Protein 6IE0 (pdb70)

Sequence (1388 aa):
SMKAARWHNQKDIRIEHIEEPKTEPGKVKIKVKWCGICGSDLHEYLGGPIFIPVDKPHPLTNETAPVTMGHEFSGEVVEVGEGVENYKVGDRVVVEPIFATHGHQGAYNLDEQMGFLGLAGGGGGFSEYVSVDEELLFKLPDELSYEQGALVEPSAVALYAVRSSKLKAGDKAAVFGCGPIGLLVIEALKAAGATDIYAVELSPERQQKAEELGAIIVDPSKTDDVVAEIAERTGGGVDVAFEVTGVPVVLRQAIQSTTIAGETVIVSIWEKGAEIHPNDIVIKERTVKGIIGYRDIFPAVLSLMKEGYFSADKLVTKKIVLDDLIEEGFGALIKEKSQVKILVRPNSMKAARWHNQKDIRIEHIEEPKTEPGKVKIKVKWCGICGSDLHEYLGGPIFIPVDKPHPLTNETAPVTMGHEFSGEVVEVGEGVENYKVGDRVVVEPIFATHGHQGAYNLDEQMGFLGLAGGGGGFSEYVSVDEELLFKLPDELSYEQGALVEPSAVALYAVRSSKLKAGDKAAVFGCGPIGLLVIEALKAAGATDIYAVELSPERQQKAEELGAIIVDPSKTDDVVAEIAERTGGGVDVAFEVTGVPVVLRQAIQSTTIAGETVIVSIWEKGAEIHPNDIVIKERTVKGIIGYRDIFPAVLSLMKEGYFSADKLVTKKIVLDDLIEEGFGALIKEKSQVKILVRPNSMKAARWHNQKDIRIEHIEEPKTEPGKVKIKVKWCGICGSDLHEYLGGPIFIPVDKPHPLTNETAPVTMGHEFSGEVVEVGEGVENYKVGDRVVVEPIFATHGHQGAYNLDEQMGFLGLAGGGGGFSEYVSVDEELLFKLPDELSYEQGALVEPSAVALYAVRSSKLKAGDKAAVFGCGPIGLLVIEALKAAGATDIYAVELSPERQQKAEELGAIIVDPSKTDDVVAEIAERTGGGVDVAFEVTGVPVVLRQAIQSTTIAGETVIVSIWEKGAEIHPNDIVIKERTVKGIIGYRDIFPAVLSLMKEGYFSADKLVTKKIVLDDLIEEGFGALIKEKSQVKILVRPNSMKAARWHNQKDIRIEHIEEPKTEPGKVKIKVKWCGICGSDLHEYLGGPIFIPVDKPHPLTNETAPVTMGHEFSGEVVEVGEGVENYKVGDRVVVEPIFATHGHQGAYNLDEQMGFLGLAGGGGGFSEYVSVDEELLFKLPDELSYEQGALVEPSAVALYAVRSSKLKAGDKAAVFGCGPIGLLVIEALKAAGATDIYAVELSPERQQKAEELGAIIVDPSKTDDVVAEIAERTGGGVDVAFEVTGVPVVLRQAIQSTTIAGETVIVSIWEKGAEIHPNDIVIKERTVKGIIGYRDIFPAVLSLMKEGYFSADKLVTKKIVLDDLIEEGFGALIKEKSQVKILVRPN

Structure (mmCIF, N/CA/C/O backbone):
data_6IE0
#
_entry.id   6IE0
#
_cell.length_a   200.839
_cell.length_b   200.839
_cell.length_c   83.266
_cell.angle_alpha   90.00
_cell.angle_beta   90.00
_cell.angle_gamma   90.00
#
_symmetry.space_group_name_H-M   'P 41 21 2'
#
loop_
_entity.id
_entity.type
_entity.pdbx_description
1 polymer '(R,R)-butanediol dehydrogenase'
2 non-polymer 'ZINC ION'
#
loop_
_atom_site.group_PDB
_atom_site.id
_atom_site.type_symbol
_atom_site.label_atom_id
_atom_site.label_alt_id
_atom_site.label_comp_id
_atom_site.label_asym_id
_atom_site.label_entity_id
_atom_site.label_seq_id
_atom_site.pdbx_PDB_ins_code
_atom_site.Cartn_x
_atom_site.Cartn_y
_atom_site.Cartn_z
_atom_site.occupancy
_atom_site.B_iso_or_equiv
_atom_site.auth_seq_id
_atom_site.auth_comp_id
_atom_site.auth_asym_id
_atom_site.auth_atom_id
_atom_site.pdbx_PDB_model_num
ATOM 1 N N . SER A 1 1 ? -12.391 9.619 -22.349 1.00 62.75 0 SER A N 1
ATOM 2 C CA . SER A 1 1 ? -12.946 10.964 -22.441 1.00 56.97 0 SER A CA 1
ATOM 3 C C . SER A 1 1 ? -13.676 11.269 -21.141 1.00 50.71 0 SER A C 1
ATOM 4 O O . SER A 1 1 ? -14.239 12.350 -20.956 1.00 38.38 0 SER A O 1
ATOM 7 N N . MET A 1 2 ? -13.686 10.270 -20.262 1.00 46.49 1 MET A N 1
ATOM 8 C CA . MET A 1 2 ? -14.202 10.356 -18.902 1.00 39.87 1 MET A CA 1
ATOM 9 C C . MET A 1 2 ? -13.469 9.274 -18.124 1.00 31.97 1 MET A C 1
ATOM 10 O O . MET A 1 2 ? -13.446 8.119 -18.561 1.00 29.74 1 MET A O 1
ATOM 15 N N . LYS A 1 3 ? -12.864 9.633 -16.993 1.00 36.24 2 LYS A N 1
ATOM 16 C CA . LYS A 1 3 ? -12.131 8.645 -16.213 1.00 23.64 2 LYS A CA 1
ATOM 17 C C . LYS A 1 3 ? -13.087 7.907 -15.291 1.00 34.43 2 LYS A C 1
ATOM 18 O O . LYS A 1 3 ? -13.917 8.530 -14.622 1.00 39.46 2 LYS A O 1
ATOM 24 N N . ALA A 1 4 ? -12.972 6.583 -15.251 1.00 26.08 3 ALA A N 1
ATOM 25 C CA . ALA A 1 4 ? -13.902 5.784 -14.470 1.00 30.28 3 ALA A CA 1
ATOM 26 C C . ALA A 1 4 ? -13.176 4.578 -13.903 1.00 37.95 3 ALA A C 1
ATOM 27 O O . ALA A 1 4 ? -12.127 4.163 -14.402 1.00 44.29 3 ALA A O 1
ATOM 29 N N . ALA A 1 5 ? -13.769 4.008 -12.860 1.00 32.10 4 ALA A N 1
ATOM 30 C CA . ALA A 1 5 ? -13.280 2.786 -12.237 1.00 37.92 4 ALA A CA 1
ATOM 31 C C . ALA A 1 5 ? -14.262 1.686 -12.606 1.00 37.55 4 ALA A C 1
ATOM 32 O O . ALA A 1 5 ? -15.424 1.718 -12.186 1.00 34.98 4 ALA A O 1
ATOM 34 N N . ARG A 1 6 ? -13.802 0.722 -13.393 1.00 22.44 5 ARG A N 1
ATOM 35 C CA . ARG A 1 6 ? -14.660 -0.341 -13.889 1.00 28.94 5 ARG A CA 1
ATOM 36 C C . ARG A 1 6 ? -14.227 -1.685 -13.321 1.00 37.58 5 ARG A C 1
ATOM 37 O O . ARG A 1 6 ? -13.032 -1.947 -13.150 1.00 30.91 5 ARG A O 1
ATOM 45 N N . TRP A 1 7 ? -15.212 -2.538 -13.060 1.00 43.57 6 TRP A N 1
ATOM 46 C CA . TRP A 1 7 ? -14.996 -3.881 -12.545 1.00 39.46 6 TRP A CA 1
ATOM 47 C C . TRP A 1 7 ? -15.016 -4.838 -13.727 1.00 33.26 6 TRP A C 1
ATOM 48 O O . TRP A 1 7 ? -16.029 -4.944 -14.426 1.00 34.88 6 TRP A O 1
ATOM 59 N N . HIS A 1 8 ? -13.901 -5.533 -13.946 1.00 30.34 7 HIS A N 1
ATOM 60 C CA . HIS A 1 8 ? -13.749 -6.457 -15.063 1.00 35.52 7 HIS A CA 1
ATOM 61 C C . HIS A 1 8 ? -13.809 -7.912 -14.620 1.00 36.33 7 HIS A C 1
ATOM 62 O O . HIS A 1 8 ? -14.561 -8.704 -15.199 1.00 38.43 7 HIS A O 1
ATOM 69 N N . ASN A 1 9 ? -13.038 -8.272 -13.594 1.00 39.81 8 ASN A N 1
ATOM 70 C CA . ASN A 1 9 ? -13.113 -9.580 -12.961 1.00 34.11 8 ASN A CA 1
ATOM 71 C C . ASN A 1 9 ? -12.809 -9.403 -11.480 1.00 32.80 8 ASN A C 1
ATOM 72 O O . ASN A 1 9 ? -12.617 -8.285 -10.994 1.00 35.19 8 ASN A O 1
ATOM 77 N N . GLN A 1 10 ? -12.799 -10.518 -10.756 1.00 38.15 9 GLN A N 1
ATOM 78 C CA . GLN A 1 10 ? -12.523 -10.474 -9.327 1.00 34.85 9 GLN A CA 1
ATOM 79 C C . GLN A 1 10 ? -11.084 -10.026 -9.092 1.00 38.62 9 GLN A C 1
ATOM 80 O O . GLN A 1 10 ? -10.161 -10.463 -9.788 1.00 39.53 9 GLN A O 1
ATOM 86 N N . LYS A 1 11 ? -10.904 -9.129 -8.119 1.00 36.01 10 LYS A N 1
ATOM 87 C CA . LYS A 1 11 ? -9.617 -8.501 -7.807 1.00 38.99 10 LYS A CA 1
ATOM 88 C C . LYS A 1 11 ? -9.053 -7.727 -8.991 1.00 42.28 10 LYS A C 1
ATOM 89 O O . LYS A 1 11 ? -7.850 -7.455 -9.041 1.00 45.88 10 LYS A O 1
ATOM 95 N N . ASP A 1 12 ? -9.908 -7.349 -9.943 1.00 44.97 11 ASP A N 1
ATOM 96 C CA . ASP A 1 12 ? -9.493 -6.654 -11.163 1.00 38.93 11 ASP A CA 1
ATOM 97 C C . ASP A 1 12 ? -10.429 -5.469 -11.383 1.00 40.32 11 ASP A C 1
ATOM 98 O O . ASP A 1 12 ? -11.378 -5.544 -12.165 1.00 43.63 11 ASP A O 1
ATOM 103 N N . ILE A 1 13 ? -10.158 -4.372 -10.685 1.00 32.36 12 ILE A N 1
ATOM 104 C CA . ILE A 1 13 ? -10.852 -3.109 -10.897 1.00 22.97 12 ILE A CA 1
ATOM 105 C C . ILE A 1 13 ? -9.847 -2.138 -11.500 1.00 33.53 12 ILE A C 1
ATOM 106 O O . ILE A 1 13 ? -8.793 -1.874 -10.908 1.00 38.08 12 ILE A O 1
ATOM 111 N N . ARG A 1 14 ? -10.168 -1.617 -12.679 1.00 23.45 13 ARG A N 1
ATOM 112 C CA . ARG A 1 14 ? -9.241 -0.827 -13.475 1.00 29.77 13 ARG A CA 1
ATOM 113 C C . ARG A 1 14 ? -9.675 0.630 -13.503 1.00 27.52 13 ARG A C 1
ATOM 114 O O . ARG A 1 14 ? -10.870 0.936 -13.566 1.00 31.32 13 ARG A O 1
ATOM 122 N N . ILE A 1 15 ? -8.699 1.527 -13.466 1.00 31.49 14 ILE A N 1
ATOM 123 C CA . ILE A 1 15 ? -8.945 2.954 -13.611 1.00 30.73 14 ILE A CA 1
ATOM 124 C C . ILE A 1 15 ? -8.641 3.286 -15.067 1.00 35.27 14 ILE A C 1
ATOM 125 O O . ILE A 1 15 ? -7.478 3.425 -15.463 1.00 33.18 14 ILE A O 1
ATOM 130 N N . GLU A 1 16 ? -9.694 3.390 -15.872 1.00 36.38 15 GLU A N 1
ATOM 131 C CA . GLU A 1 16 ? -9.569 3.532 -17.312 1.00 31.86 15 GLU A CA 1
ATOM 132 C C . GLU A 1 16 ? -10.382 4.740 -17.751 1.00 38.47 15 GLU A C 1
ATOM 133 O O . GLU A 1 16 ? -11.174 5.295 -16.985 1.00 51.04 15 GLU A O 1
ATOM 139 N N . HIS A 1 17 ? -10.173 5.154 -18.993 1.00 36.51 16 HIS A N 1
ATOM 140 C CA . HIS A 1 17 ? -10.972 6.204 -19.607 1.00 36.27 16 HIS A CA 1
ATOM 141 C C . HIS A 1 17 ? -11.952 5.612 -20.612 1.00 37.06 16 HIS A C 1
ATOM 142 O O . HIS A 1 17 ? -11.558 4.845 -21.497 1.00 47.17 16 HIS A O 1
ATOM 149 N N . ILE A 1 18 ? -13.228 5.964 -20.465 1.00 31.61 17 ILE A N 1
ATOM 150 C CA . ILE A 1 18 ? -14.284 5.526 -21.366 1.00 30.54 17 ILE A CA 1
ATOM 151 C C . ILE A 1 18 ? -14.993 6.771 -21.888 1.00 39.27 17 ILE A C 1
ATOM 152 O O . ILE A 1 18 ? -14.797 7.881 -21.387 1.00 38.91 17 ILE A O 1
ATOM 157 N N . GLU A 1 19 ? -15.833 6.577 -22.903 1.00 35.86 18 GLU A N 1
ATOM 158 C CA . GLU A 1 19 ? -16.490 7.713 -23.538 1.00 48.95 18 GLU A CA 1
ATOM 159 C C . GLU A 1 19 ? -17.547 8.317 -22.619 1.00 56.52 18 GLU A C 1
ATOM 160 O O . GLU A 1 19 ? -18.253 7.604 -21.900 1.00 48.27 18 GLU A O 1
ATOM 166 N N . GLU A 1 20 ? -17.638 9.645 -22.645 1.00 63.34 19 GLU A N 1
ATOM 167 C CA . GLU A 1 20 ? -18.691 10.355 -21.931 1.00 50.09 19 GLU A CA 1
ATOM 168 C C . GLU A 1 20 ? -20.060 9.869 -22.396 1.00 63.09 19 GLU A C 1
ATOM 169 O O . GLU A 1 20 ? -20.308 9.799 -23.608 1.00 60.70 19 GLU A O 1
ATOM 175 N N . PRO A 1 21 ? -20.967 9.526 -21.483 1.00 72.32 20 PRO A N 1
ATOM 176 C CA . PRO A 1 21 ? -22.290 9.061 -21.914 1.00 62.97 20 PRO A CA 1
ATOM 177 C C . PRO A 1 21 ? -23.136 10.225 -22.401 1.00 56.98 20 PRO A C 1
ATOM 178 O O . PRO A 1 21 ? -23.085 11.329 -21.850 1.00 62.62 20 PRO A O 1
ATOM 182 N N . LYS A 1 22 ? -23.924 9.967 -23.440 1.00 52.22 21 LYS A N 1
ATOM 183 C CA . LYS A 1 22 ? -24.841 10.975 -23.943 1.00 50.49 21 LYS A CA 1
ATOM 184 C C . LYS A 1 22 ? -26.016 11.133 -22.988 1.00 52.02 21 LYS A C 1
ATOM 185 O O . LYS A 1 22 ? -26.464 10.174 -22.353 1.00 41.75 21 LYS A O 1
ATOM 191 N N . THR A 1 23 ? -26.512 12.362 -22.886 1.00 56.58 22 THR A N 1
ATOM 192 C CA . THR A 1 23 ? -27.662 12.662 -22.037 1.00 53.54 22 THR A CA 1
ATOM 193 C C . THR A 1 23 ? -28.917 12.389 -22.853 1.00 51.64 22 THR A C 1
ATOM 194 O O . THR A 1 23 ? -29.297 13.178 -23.721 1.00 45.81 22 THR A O 1
ATOM 198 N N . GLU A 1 24 ? -29.563 11.268 -22.560 1.00 52.96 23 GLU A N 1
ATOM 199 C CA . GLU A 1 24 ? -30.756 10.848 -23.269 1.00 48.07 23 GLU A CA 1
ATOM 200 C C . GLU A 1 24 ? -31.969 11.598 -22.726 1.00 54.67 23 GLU A C 1
ATOM 201 O O . GLU A 1 24 ? -31.888 12.260 -21.690 1.00 57.22 23 GLU A O 1
ATOM 207 N N . PRO A 1 25 ? -33.110 11.534 -23.428 1.00 49.70 24 PRO A N 1
ATOM 208 C CA . PRO A 1 25 ? -34.251 12.396 -23.067 1.00 60.22 24 PRO A CA 1
ATOM 209 C C . PRO A 1 25 ? -34.688 12.344 -21.610 1.00 59.51 24 PRO A C 1
ATOM 210 O O . PRO A 1 25 ? -35.024 13.391 -21.042 1.00 73.07 24 PRO A O 1
ATOM 214 N N . GLY A 1 26 ? -34.707 11.173 -20.990 1.00 36.85 25 GLY A N 1
ATOM 215 C CA . GLY A 1 26 ? -35.192 11.124 -19.627 1.00 44.79 25 GLY A CA 1
ATOM 216 C C . GLY A 1 26 ? -34.177 11.449 -18.558 1.00 52.68 25 GLY A C 1
ATOM 217 O O . GLY A 1 26 ? -34.532 11.511 -17.378 1.00 42.66 25 GLY A O 1
ATOM 218 N N . LYS A 1 27 ? -32.925 11.683 -18.938 1.00 54.86 26 LYS A N 1
ATOM 219 C CA . LYS A 1 27 ? -31.800 11.622 -18.019 1.00 39.94 26 LYS A CA 1
ATOM 220 C C . LYS A 1 27 ? -31.247 13.007 -17.704 1.00 41.94 26 LYS A C 1
ATOM 221 O O . LYS A 1 27 ? -31.656 14.024 -18.271 1.00 38.08 26 LYS A O 1
ATOM 227 N N . VAL A 1 28 ? -30.293 13.019 -16.775 1.00 42.67 27 VAL A N 1
ATOM 228 C CA . VAL A 1 28 ? -29.594 14.222 -16.335 1.00 35.07 27 VAL A CA 1
ATOM 229 C C . VAL A 1 28 ? -28.135 13.852 -16.099 1.00 37.61 27 VAL A C 1
ATOM 230 O O . VAL A 1 28 ? -27.845 12.857 -15.427 1.00 38.57 27 VAL A O 1
ATOM 234 N N . LYS A 1 29 ? -27.217 14.648 -16.643 1.00 26.95 28 LYS A N 1
ATOM 235 C CA . LYS A 1 29 ? -25.790 14.371 -16.530 1.00 31.41 28 LYS A CA 1
ATOM 236 C C . LYS A 1 29 ? -25.231 15.047 -15.283 1.00 40.30 28 LYS A C 1
ATOM 237 O O . LYS A 1 29 ? -25.312 16.273 -15.143 1.00 47.51 28 LYS A O 1
ATOM 243 N N . ILE A 1 30 ? -24.654 14.250 -14.389 1.00 40.30 29 ILE A N 1
ATOM 244 C CA . ILE A 1 30 ? -24.097 14.729 -13.129 1.00 37.72 29 ILE A CA 1
ATOM 245 C C . ILE A 1 30 ? -22.581 14.641 -13.212 1.00 29.97 29 ILE A C 1
ATOM 246 O O . ILE A 1 30 ? -22.037 13.587 -13.561 1.00 39.21 29 ILE A O 1
ATOM 251 N N . LYS A 1 31 ? -21.901 15.738 -12.889 1.00 21.68 30 LYS A N 1
ATOM 252 C CA . LYS A 1 31 ? -20.460 15.707 -12.658 1.00 35.43 30 LYS A CA 1
ATOM 253 C C . LYS A 1 31 ? -20.254 15.372 -11.181 1.00 37.75 30 LYS A C 1
ATOM 254 O O . LYS A 1 31 ? -20.680 16.119 -10.293 1.00 39.15 30 LYS A O 1
ATOM 260 N N . VAL A 1 32 ? -19.700 14.188 -10.921 1.00 35.26 31 VAL A N 1
ATOM 261 C CA . VAL A 1 32 ? -19.573 13.697 -9.556 1.00 29.37 31 VAL A CA 1
ATOM 262 C C . VAL A 1 32 ? -18.570 14.544 -8.786 1.00 29.24 31 VAL A C 1
ATOM 263 O O . VAL A 1 32 ? -17.503 14.906 -9.301 1.00 40.52 31 VAL A O 1
ATOM 267 N N . LYS A 1 33 ? -18.914 14.867 -7.543 1.00 22.95 32 LYS A N 1
ATOM 268 C CA . LYS A 1 33 ? -18.010 15.565 -6.641 1.00 32.78 32 LYS A CA 1
ATOM 269 C C . LYS A 1 33 ? -17.394 14.636 -5.607 1.00 35.54 32 LYS A C 1
ATOM 270 O O . LYS A 1 33 ? -16.186 14.705 -5.360 1.00 40.18 32 LYS A O 1
ATOM 276 N N . TRP A 1 34 ? -18.196 13.754 -5.015 1.00 33.80 33 TRP A N 1
ATOM 277 C CA . TRP A 1 34 ? -17.697 12.786 -4.053 1.00 29.63 33 TRP A CA 1
ATOM 278 C C . TRP A 1 34 ? -18.509 11.508 -4.169 1.00 25.69 33 TRP A C 1
ATOM 279 O O . TRP A 1 34 ? -19.712 11.538 -4.443 1.00 25.26 33 TRP A O 1
ATOM 290 N N . CYS A 1 35 ? -17.834 10.386 -3.947 1.00 26.96 34 CYS A N 1
ATOM 291 C CA . CYS A 1 35 ? -18.466 9.079 -3.938 1.00 19.29 34 CYS A CA 1
ATOM 292 C C . CYS A 1 35 ? -17.782 8.224 -2.885 1.00 31.65 34 CYS A C 1
ATOM 293 O O . CYS A 1 35 ? -16.552 8.216 -2.786 1.00 39.26 34 CYS A O 1
ATOM 296 N N . GLY A 1 36 ? -18.579 7.503 -2.105 1.00 26.17 35 GLY A N 1
ATOM 297 C CA . GLY A 1 36 ? -18.060 6.672 -1.045 1.00 33.04 35 GLY A CA 1
ATOM 298 C C . GLY A 1 36 ? -17.899 5.223 -1.479 1.00 34.10 35 GLY A C 1
ATOM 299 O O . GLY A 1 36 ? -18.349 4.807 -2.544 1.00 32.20 35 GLY A O 1
ATOM 300 N N . ILE A 1 37 ? -17.254 4.451 -0.609 1.00 18.87 36 ILE A N 1
ATOM 301 C CA . ILE A 1 37 ? -17.006 3.033 -0.834 1.00 19.00 36 ILE A CA 1
ATOM 302 C C . ILE A 1 37 ? -17.910 2.259 0.112 1.00 18.72 36 ILE A C 1
ATOM 303 O O . ILE A 1 37 ? -17.850 2.442 1.333 1.00 53.91 36 ILE A O 1
ATOM 308 N N . CYS A 1 38 ? -18.754 1.400 -0.459 1.00 18.70 37 CYS A N 1
ATOM 309 C CA . CYS A 1 38 ? -19.867 0.817 0.280 1.00 35.95 37 CYS A CA 1
ATOM 310 C C . CYS A 1 38 ? -19.454 -0.313 1.209 1.00 52.61 37 CYS A C 1
ATOM 311 O O . CYS A 1 38 ? -20.141 -0.566 2.205 1.00 78.46 37 CYS A O 1
ATOM 314 N N . GLY A 1 39 ? -18.361 -1.006 0.908 1.00 25.67 38 GLY A N 1
ATOM 315 C CA . GLY A 1 39 ? -18.112 -2.304 1.478 1.00 18.91 38 GLY A CA 1
ATOM 316 C C . GLY A 1 39 ? -18.738 -3.423 0.674 1.00 37.08 38 GLY A C 1
ATOM 317 O O . GLY A 1 39 ? -18.192 -4.529 0.625 1.00 35.33 38 GLY A O 1
ATOM 318 N N . SER A 1 40 ? -19.883 -3.157 0.043 1.00 41.65 39 SER A N 1
ATOM 319 C CA . SER A 1 40 ? -20.322 -4.000 -1.061 1.00 27.82 39 SER A CA 1
ATOM 320 C C . SER A 1 40 ? -19.357 -3.881 -2.231 1.00 35.21 39 SER A C 1
ATOM 321 O O . SER A 1 40 ? -19.039 -4.880 -2.885 1.00 42.39 39 SER A O 1
ATOM 324 N N . ASP A 1 41 ? -18.873 -2.663 -2.501 1.00 38.73 40 ASP A N 1
ATOM 325 C CA . ASP A 1 41 ? -17.809 -2.492 -3.483 1.00 29.71 40 ASP A CA 1
ATOM 326 C C . ASP A 1 41 ? -16.577 -3.283 -3.075 1.00 29.29 40 ASP A C 1
ATOM 327 O O . ASP A 1 41 ? -15.943 -3.939 -3.910 1.00 27.71 40 ASP A O 1
ATOM 332 N N . LEU A 1 42 ? -16.233 -3.240 -1.786 1.00 30.36 41 LEU A N 1
ATOM 333 C CA . LEU A 1 42 ? -15.125 -4.041 -1.282 1.00 26.28 41 LEU A CA 1
ATOM 334 C C . LEU A 1 42 ? -15.404 -5.530 -1.431 1.00 33.00 41 LEU A C 1
ATOM 335 O O . LEU A 1 42 ? -14.480 -6.314 -1.679 1.00 30.18 41 LEU A O 1
ATOM 340 N N . HIS A 1 43 ? -16.671 -5.934 -1.316 1.00 28.01 42 HIS A N 1
ATOM 341 C CA . HIS A 1 43 ? -17.008 -7.348 -1.401 1.00 21.53 42 HIS A CA 1
ATOM 342 C C . HIS A 1 43 ? -16.961 -7.867 -2.833 1.00 23.65 42 HIS A C 1
ATOM 343 O O . HIS A 1 43 ? -16.640 -9.040 -3.051 1.00 44.86 42 HIS A O 1
ATOM 350 N N . GLU A 1 44 ? -17.240 -7.013 -3.820 1.00 28.85 43 GLU A N 1
ATOM 351 C CA . GLU A 1 44 ? -17.090 -7.416 -5.216 1.00 35.25 43 GLU A CA 1
ATOM 352 C C . GLU A 1 44 ? -15.644 -7.319 -5.677 1.00 41.88 43 GLU A C 1
ATOM 353 O O . GLU A 1 44 ? -15.260 -8.007 -6.632 1.00 42.09 43 GLU A O 1
ATOM 359 N N . TYR A 1 45 ? -14.840 -6.477 -5.020 1.00 41.93 44 TYR A N 1
ATOM 360 C CA . TYR A 1 45 ? -13.420 -6.423 -5.343 1.00 40.05 44 TYR A CA 1
ATOM 361 C C . TYR A 1 45 ? -12.718 -7.715 -4.939 1.00 49.45 44 TYR A C 1
ATOM 362 O O . TYR A 1 45 ? -11.992 -8.318 -5.739 1.00 48.64 44 TYR A O 1
ATOM 371 N N . LEU A 1 46 ? -12.933 -8.165 -3.701 1.00 46.87 45 LEU A N 1
ATOM 372 C CA . LEU A 1 46 ? -12.219 -9.332 -3.196 1.00 40.44 45 LEU A CA 1
ATOM 373 C C . LEU A 1 46 ? -12.867 -10.645 -3.619 1.00 43.24 45 LEU A C 1
ATOM 374 O O . LEU A 1 46 ? -12.158 -11.635 -3.834 1.00 48.16 45 LEU A O 1
ATOM 379 N N . GLY A 1 47 ? -14.193 -10.681 -3.752 1.00 32.14 46 GLY A N 1
ATOM 380 C CA . GLY A 1 47 ? -14.862 -11.945 -3.991 1.00 31.08 46 GLY A CA 1
ATOM 381 C C . GLY A 1 47 ? -16.083 -11.901 -4.887 1.00 42.34 46 GLY A C 1
ATOM 382 O O . GLY A 1 47 ? -17.014 -12.693 -4.706 1.00 40.65 46 GLY A O 1
ATOM 383 N N . GLY A 1 48 ? -16.096 -10.990 -5.861 1.00 51.11 47 GLY A N 1
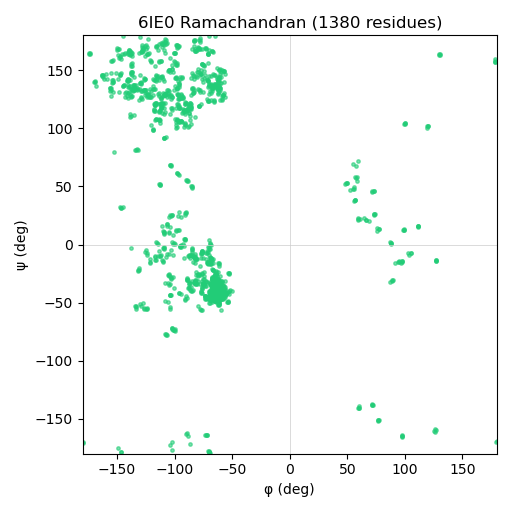ATOM 384 C CA . GLY A 1 48 ? -17.193 -10.911 -6.796 1.00 50.62 47 GLY A CA 1
ATOM 385 C C . GLY A 1 48 ? -17.100 -11.974 -7.868 1.00 45.32 47 GLY A C 1
ATOM 386 O O . GLY A 1 48 ? -16.135 -12.746 -7.951 1.00 44.51 47 GLY A O 1
ATOM 387 N N . PRO A 1 49 ? -18.128 -12.023 -8.732 1.00 42.23 48 PRO A N 1
ATOM 388 C CA . PRO A 1 49 ? -19.321 -11.168 -8.734 1.00 41.06 48 PRO A CA 1
ATOM 389 C C . PRO A 1 49 ? -20.420 -11.629 -7.779 1.00 39.94 48 PRO A C 1
ATOM 390 O O . PRO A 1 49 ? -20.605 -12.831 -7.585 1.00 42.60 48 PRO A O 1
ATOM 394 N N . ILE A 1 50 ? -21.136 -10.670 -7.189 1.00 30.84 49 ILE A N 1
ATOM 395 C CA . ILE A 1 50 ? -22.270 -10.964 -6.318 1.00 30.98 49 ILE A CA 1
ATOM 396 C C . ILE A 1 50 ? -23.503 -10.236 -6.837 1.00 38.95 49 ILE A C 1
ATOM 397 O O . ILE A 1 50 ? -24.544 -10.852 -7.091 1.00 54.47 49 ILE A O 1
ATOM 402 N N . PHE A 1 51 ? -23.394 -8.915 -6.986 1.00 30.84 50 PHE A N 1
ATOM 403 C CA . PHE A 1 51 ? -24.445 -8.098 -7.573 1.00 31.23 50 PHE A CA 1
ATOM 404 C C . PHE A 1 51 ? -24.131 -7.643 -8.992 1.00 34.57 50 PHE A C 1
ATOM 405 O O . PHE A 1 51 ? -25.003 -7.062 -9.648 1.00 37.69 50 PHE A O 1
ATOM 413 N N . ILE A 1 52 ? -22.918 -7.883 -9.477 1.00 27.71 51 ILE A N 1
ATOM 414 C CA . ILE A 1 52 ? -22.491 -7.435 -10.798 1.00 29.97 51 ILE A CA 1
ATOM 415 C C . ILE A 1 52 ? -22.893 -8.496 -11.823 1.00 32.59 51 ILE A C 1
ATOM 416 O O . ILE A 1 52 ? -22.479 -9.659 -11.680 1.00 35.61 51 ILE A O 1
ATOM 421 N N . PRO A 1 53 ? -23.695 -8.156 -12.829 1.00 26.95 52 PRO A N 1
ATOM 422 C CA . PRO A 1 53 ? -24.033 -9.137 -13.873 1.00 32.63 52 PRO A CA 1
ATOM 423 C C . PRO A 1 53 ? -22.816 -9.478 -14.724 1.00 40.98 52 PRO A C 1
ATOM 424 O O . PRO A 1 53 ? -22.115 -8.589 -15.212 1.00 46.81 52 PRO A O 1
ATOM 428 N N . VAL A 1 54 ? -22.568 -10.779 -14.898 1.00 45.00 53 VAL A N 1
ATOM 429 C CA . VAL A 1 54 ? -21.435 -11.234 -15.701 1.00 45.32 53 VAL A CA 1
ATOM 430 C C . VAL A 1 54 ? -21.872 -12.262 -16.739 1.00 52.78 53 VAL A C 1
ATOM 431 O O . VAL A 1 54 ? -21.578 -12.118 -17.932 1.00 68.76 53 VAL A O 1
ATOM 435 N N . ASP A 1 55 ? -22.564 -13.313 -16.296 1.00 53.94 54 ASP A N 1
ATOM 436 C CA . ASP A 1 55 ? -22.929 -14.389 -17.213 1.00 61.87 54 ASP A CA 1
ATOM 437 C C . ASP A 1 55 ? -24.123 -14.002 -18.081 1.00 60.05 54 ASP A C 1
ATOM 438 O O . ASP A 1 55 ? -24.043 -14.057 -19.315 1.00 56.43 54 ASP A O 1
ATOM 443 N N . LYS A 1 56 ? -25.235 -13.614 -17.458 1.00 61.28 55 LYS A N 1
ATOM 444 C CA . LYS A 1 56 ? -26.406 -13.138 -18.174 1.00 48.57 55 LYS A CA 1
ATOM 445 C C . LYS A 1 56 ? -26.603 -11.650 -17.903 1.00 48.72 55 LYS A C 1
ATOM 446 O O . LYS A 1 56 ? -26.326 -11.179 -16.795 1.00 52.92 55 LYS A O 1
ATOM 452 N N . PRO A 1 57 ? -27.057 -10.875 -18.890 1.00 55.28 56 PRO A N 1
ATOM 453 C CA . PRO A 1 57 ? -27.306 -9.452 -18.639 1.00 52.48 56 PRO A CA 1
ATOM 454 C C . PRO A 1 57 ? -28.350 -9.248 -17.553 1.00 56.16 56 PRO A C 1
ATOM 455 O O . PRO A 1 57 ? -29.247 -10.071 -17.354 1.00 54.62 56 PRO A O 1
ATOM 459 N N . HIS A 1 58 ? -28.219 -8.132 -16.847 1.00 54.71 57 HIS A N 1
ATOM 460 C CA . HIS A 1 58 ? -29.191 -7.793 -15.823 1.00 50.59 57 HIS A CA 1
ATOM 461 C C . HIS A 1 58 ? -30.504 -7.386 -16.489 1.00 53.57 57 HIS A C 1
ATOM 462 O O . HIS A 1 58 ? -30.490 -6.728 -17.533 1.00 48.50 57 HIS A O 1
ATOM 469 N N . PRO A 1 59 ? -31.649 -7.783 -15.927 1.00 47.55 58 PRO A N 1
ATOM 470 C CA . PRO A 1 59 ? -32.927 -7.543 -16.623 1.00 38.58 58 PRO A CA 1
ATOM 471 C C . PRO A 1 59 ? -33.202 -6.085 -16.969 1.00 49.07 58 PRO A C 1
ATOM 472 O O . PRO A 1 59 ? -33.671 -5.802 -18.078 1.00 51.71 58 PRO A O 1
ATOM 476 N N . LEU A 1 60 ? -32.949 -5.151 -16.050 1.00 45.91 59 LEU A N 1
ATOM 477 C CA . LEU A 1 60 ? -33.323 -3.759 -16.287 1.00 45.72 59 LEU A CA 1
ATOM 478 C C . LEU A 1 60 ? -32.218 -2.932 -16.945 1.00 49.13 59 LEU A C 1
ATOM 479 O O . LEU A 1 60 ? -32.481 -2.200 -17.904 1.00 51.00 59 LEU A O 1
ATOM 484 N N . THR A 1 61 ? -30.986 -3.016 -16.438 1.00 54.42 60 THR A N 1
ATOM 485 C CA . THR A 1 61 ? -29.868 -2.339 -17.093 1.00 50.66 60 THR A CA 1
ATOM 486 C C . THR A 1 61 ? -29.622 -2.903 -18.489 1.00 46.90 60 THR A C 1
ATOM 487 O O . THR A 1 61 ? -29.289 -2.155 -19.418 1.00 51.28 60 THR A O 1
ATOM 491 N N . ASN A 1 62 ? -29.736 -4.224 -18.638 1.00 45.33 61 ASN A N 1
ATOM 492 C CA . ASN A 1 62 ? -29.395 -4.946 -19.867 1.00 43.95 61 ASN A CA 1
ATOM 493 C C . ASN A 1 62 ? -27.939 -4.720 -20.265 1.00 48.19 61 ASN A C 1
ATOM 494 O O . ASN A 1 62 ? -27.629 -4.296 -21.380 1.00 59.59 61 ASN A O 1
ATOM 499 N N . GLU A 1 63 ? -27.037 -5.003 -19.331 1.00 47.93 62 GLU A N 1
ATOM 500 C CA . GLU A 1 63 ? -25.616 -4.808 -19.569 1.00 45.53 62 GLU A CA 1
ATOM 501 C C . GLU A 1 63 ? -24.851 -5.744 -18.646 1.00 40.06 62 GLU A C 1
ATOM 502 O O . GLU A 1 63 ? -25.306 -6.056 -17.543 1.00 43.89 62 GLU A O 1
ATOM 508 N N . THR A 1 64 ? -23.704 -6.212 -19.124 1.00 49.12 63 THR A N 1
ATOM 509 C CA . THR A 1 64 ? -22.832 -7.106 -18.378 1.00 41.07 63 THR A CA 1
ATOM 510 C C . THR A 1 64 ? -21.524 -6.404 -18.043 1.00 35.35 63 THR A C 1
ATOM 511 O O . THR A 1 64 ? -21.260 -5.280 -18.478 1.00 40.60 63 THR A O 1
ATOM 515 N N . ALA A 1 65 ? -20.735 -7.085 -17.227 1.00 44.82 64 ALA A N 1
ATOM 516 C CA . ALA A 1 65 ? -19.400 -6.590 -16.854 1.00 40.78 64 ALA A CA 1
ATOM 517 C C . ALA A 1 65 ? -18.607 -6.359 -18.137 1.00 34.89 64 ALA A C 1
ATOM 518 O O . ALA A 1 65 ? -18.820 -7.101 -19.063 1.00 44.46 64 ALA A O 1
ATOM 520 N N . PRO A 1 66 ? -17.703 -5.372 -18.243 1.00 32.69 65 PRO A N 1
ATOM 521 C CA . PRO A 1 66 ? -17.375 -4.469 -17.157 1.00 43.12 65 PRO A CA 1
ATOM 522 C C . PRO A 1 66 ? -18.414 -3.373 -16.921 1.00 44.82 65 PRO A C 1
ATOM 523 O O . PRO A 1 66 ? -19.082 -2.998 -17.819 1.00 50.52 65 PRO A O 1
ATOM 527 N N . VAL A 1 67 ? -18.567 -3.003 -15.663 1.00 27.30 66 VAL A N 1
ATOM 528 C CA . VAL A 1 67 ? -19.527 -1.959 -15.266 1.00 23.17 66 VAL A CA 1
ATOM 529 C C . VAL A 1 67 ? -18.781 -0.974 -14.386 1.00 27.99 66 VAL A C 1
ATOM 530 O O . VAL A 1 67 ? -17.897 -1.381 -13.699 1.00 28.12 66 VAL A O 1
ATOM 534 N N . THR A 1 68 ? -19.131 0.293 -14.477 1.00 27.64 67 THR A N 1
ATOM 535 C CA . THR A 1 68 ? -18.574 1.281 -13.571 1.00 37.28 67 THR A CA 1
ATOM 536 C C . THR A 1 68 ? -19.213 1.128 -12.198 1.00 36.16 67 THR A C 1
ATOM 537 O O . THR A 1 68 ? -20.370 0.716 -12.068 1.00 38.81 67 THR A O 1
ATOM 541 N N . MET A 1 69 ? -18.442 1.449 -11.170 1.00 34.18 68 MET A N 1
ATOM 542 C CA . MET A 1 69 ? -18.840 1.182 -9.801 1.00 35.69 68 MET A CA 1
ATOM 543 C C . MET A 1 69 ? -19.099 2.489 -9.076 1.00 43.99 68 MET A C 1
ATOM 544 O O . MET A 1 69 ? -18.624 3.560 -9.466 1.00 42.39 68 MET A O 1
ATOM 549 N N . GLY A 1 70 ? -19.885 2.387 -8.021 1.00 42.53 69 GLY A N 1
ATOM 550 C CA . GLY A 1 70 ? -20.077 3.538 -7.184 1.00 28.72 69 GLY A CA 1
ATOM 551 C C . GLY A 1 70 ? -21.491 4.030 -7.077 1.00 30.09 69 GLY A C 1
ATOM 552 O O . GLY A 1 70 ? -22.001 4.720 -7.961 1.00 36.17 69 GLY A O 1
ATOM 553 N N . HIS A 1 71 ? -22.125 3.662 -5.986 1.00 41.24 70 HIS A N 1
ATOM 554 C CA . HIS A 1 71 ? -23.319 4.329 -5.515 1.00 22.97 70 HIS A CA 1
ATOM 555 C C . HIS A 1 71 ? -22.810 5.205 -4.372 1.00 41.80 70 HIS A C 1
ATOM 556 O O . HIS A 1 71 ? -21.603 5.352 -4.184 1.00 77.13 70 HIS A O 1
ATOM 563 N N . GLU A 1 72 ? -23.705 5.800 -3.599 1.00 20.94 71 GLU A N 1
ATOM 564 C CA . GLU A 1 72 ? -23.336 6.752 -2.547 1.00 33.32 71 GLU A CA 1
ATOM 565 C C . GLU A 1 72 ? -22.542 7.925 -3.125 1.00 26.78 71 GLU A C 1
ATOM 566 O O . GLU A 1 72 ? -21.351 8.084 -2.855 1.00 19.90 71 GLU A O 1
ATOM 572 N N . PHE A 1 73 ? -23.207 8.740 -3.939 1.00 29.58 72 PHE A N 1
ATOM 573 C CA . PHE A 1 73 ? -22.482 9.864 -4.515 1.00 26.06 72 PHE A CA 1
ATOM 574 C C . PHE A 1 73 ? -23.414 11.064 -4.652 1.00 27.34 72 PHE A C 1
ATOM 575 O O . PHE A 1 73 ? -24.643 10.947 -4.591 1.00 41.63 72 PHE A O 1
ATOM 583 N N . SER A 1 74 ? -22.796 12.225 -4.844 1.00 19.14 73 SER A N 1
ATOM 584 C CA . SER A 1 74 ? -23.474 13.488 -5.093 1.00 27.83 73 SER A CA 1
ATOM 585 C C . SER A 1 74 ? -22.688 14.237 -6.158 1.00 28.83 73 SER A C 1
ATOM 586 O O . SER A 1 74 ? -21.550 13.880 -6.479 1.00 26.80 73 SER A O 1
ATOM 589 N N . GLY A 1 75 ? -23.292 15.284 -6.709 1.00 26.44 74 GLY A N 1
ATOM 590 C CA . GLY A 1 75 ? -22.598 16.053 -7.721 1.00 36.45 74 GLY A CA 1
ATOM 591 C C . GLY A 1 75 ? -23.443 17.195 -8.240 1.00 33.41 74 GLY A C 1
ATOM 592 O O . GLY A 1 75 ? -24.510 17.508 -7.705 1.00 25.01 74 GLY A O 1
ATOM 593 N N . GLU A 1 76 ? -22.945 17.803 -9.314 1.00 27.62 75 GLU A N 1
ATOM 594 C CA . GLU A 1 76 ? -23.515 19.007 -9.898 1.00 28.06 75 GLU A CA 1
ATOM 595 C C . GLU A 1 76 ? -24.082 18.692 -11.275 1.00 37.11 75 GLU A C 1
ATOM 596 O O . GLU A 1 76 ? -23.385 18.122 -12.122 1.00 31.35 75 GLU A O 1
ATOM 602 N N . VAL A 1 77 ? -25.341 19.068 -11.493 1.00 32.47 76 VAL A N 1
ATOM 603 C CA . VAL A 1 77 ? -25.981 18.880 -12.791 1.00 32.81 76 VAL A CA 1
ATOM 604 C C . VAL A 1 77 ? -25.272 19.760 -13.814 1.00 38.55 76 VAL A C 1
ATOM 605 O O . VAL A 1 77 ? -25.162 20.978 -13.634 1.00 45.90 76 VAL A O 1
ATOM 609 N N . VAL A 1 78 ? -24.793 19.150 -14.896 1.00 35.24 77 VAL A N 1
ATOM 610 C CA . VAL A 1 78 ? -24.097 19.892 -15.942 1.00 42.53 77 VAL A CA 1
ATOM 611 C C . VAL A 1 78 ? -24.822 19.874 -17.279 1.00 45.76 77 VAL A C 1
ATOM 612 O O . VAL A 1 78 ? -24.479 20.680 -18.156 1.00 50.80 77 VAL A O 1
ATOM 616 N N . GLU A 1 79 ? -25.818 19.012 -17.469 1.00 36.38 78 GLU A N 1
ATOM 617 C CA . GLU A 1 79 ? -26.602 19.029 -18.696 1.00 39.96 78 GLU A CA 1
ATOM 618 C C . GLU A 1 79 ? -27.898 18.270 -18.453 1.00 36.27 78 GLU A C 1
ATOM 619 O O . GLU A 1 79 ? -27.910 17.282 -17.716 1.00 38.26 78 GLU A O 1
ATOM 625 N N . VAL A 1 80 ? -28.978 18.724 -19.085 1.00 42.51 79 VAL A N 1
ATOM 626 C CA . VAL A 1 80 ? -30.330 18.287 -18.758 1.00 35.12 79 VAL A CA 1
ATOM 627 C C . VAL A 1 80 ? -30.980 17.679 -19.998 1.00 37.57 79 VAL A C 1
ATOM 628 O O . VAL A 1 80 ? -30.901 18.247 -21.094 1.00 38.95 79 VAL A O 1
ATOM 632 N N . GLY A 1 81 ? -31.614 16.522 -19.821 1.00 45.70 80 GLY A N 1
ATOM 633 C CA . GLY A 1 81 ? -32.196 15.780 -20.922 1.00 29.00 80 GLY A CA 1
ATOM 634 C C . GLY A 1 81 ? -33.424 16.450 -21.523 1.00 27.76 80 GLY A C 1
ATOM 635 O O . GLY A 1 81 ? -33.868 17.522 -21.111 1.00 45.59 80 GLY A O 1
ATOM 636 N N . GLU A 1 82 ? -33.995 15.769 -22.523 1.00 24.94 81 GLU A N 1
ATOM 637 C CA . GLU A 1 82 ? -35.026 16.383 -23.358 1.00 39.75 81 GLU A CA 1
ATOM 638 C C . GLU A 1 82 ? -36.289 16.696 -22.566 1.00 45.78 81 GLU A C 1
ATOM 639 O O . GLU A 1 82 ? -36.862 17.782 -22.706 1.00 72.16 81 GLU A O 1
ATOM 645 N N . GLY A 1 83 ? -36.740 15.769 -21.731 1.00 28.63 82 GLY A N 1
ATOM 646 C CA . GLY A 1 83 ? -38.004 15.923 -21.042 1.00 43.44 82 GLY A CA 1
ATOM 647 C C . GLY A 1 83 ? -37.928 16.426 -19.616 1.00 53.81 82 GLY A C 1
ATOM 648 O O . GLY A 1 83 ? -38.940 16.374 -18.907 1.00 61.48 82 GLY A O 1
ATOM 649 N N . VAL A 1 84 ? -36.777 16.916 -19.171 1.00 53.82 83 VAL A N 1
ATOM 650 C CA . VAL A 1 84 ? -36.562 17.227 -17.762 1.00 52.46 83 VAL A CA 1
ATOM 651 C C . VAL A 1 84 ? -36.868 18.696 -17.512 1.00 56.31 83 VAL A C 1
ATOM 652 O O . VAL A 1 84 ? -36.302 19.581 -18.168 1.00 45.31 83 VAL A O 1
ATOM 656 N N . GLU A 1 85 ? -37.750 18.958 -16.544 1.00 63.29 84 GLU A N 1
ATOM 657 C CA . GLU A 1 85 ? -38.094 20.314 -16.147 1.00 61.64 84 GLU A CA 1
ATOM 658 C C . GLU A 1 85 ? -37.829 20.608 -14.679 1.00 58.12 84 GLU A C 1
ATOM 659 O O . GLU A 1 85 ? -37.849 21.781 -14.291 1.00 55.23 84 GLU A O 1
ATOM 665 N N . ASN A 1 86 ? -37.572 19.594 -13.858 1.00 54.96 85 ASN A N 1
ATOM 666 C CA . ASN A 1 86 ? -37.386 19.784 -12.427 1.00 45.50 85 ASN A CA 1
ATOM 667 C C . ASN A 1 86 ? -35.933 20.010 -12.042 1.00 39.32 85 ASN A C 1
ATOM 668 O O . ASN A 1 86 ? -35.648 20.196 -10.855 1.00 46.01 85 ASN A O 1
ATOM 673 N N . TYR A 1 87 ? -35.016 19.992 -13.007 1.00 34.50 86 TYR A N 1
ATOM 674 C CA . TYR A 1 87 ? -33.593 20.159 -12.739 1.00 28.85 86 TYR A CA 1
ATOM 675 C C . TYR A 1 87 ? -32.963 20.972 -13.857 1.00 22.95 86 TYR A C 1
ATOM 676 O O . TYR A 1 87 ? -33.119 20.637 -15.035 1.00 35.15 86 TYR A O 1
ATOM 685 N N . LYS A 1 88 ? -32.269 22.043 -13.498 1.00 26.05 87 LYS A N 1
ATOM 686 C CA . LYS A 1 88 ? -31.503 22.810 -14.465 1.00 44.87 87 LYS A CA 1
ATOM 687 C C . LYS A 1 88 ? -30.010 22.628 -14.184 1.00 44.77 87 LYS A C 1
ATOM 688 O O . LYS A 1 88 ? -29.602 22.062 -13.161 1.00 45.68 87 LYS A O 1
ATOM 694 N N . VAL A 1 89 ? -29.195 23.104 -15.128 1.00 41.91 88 VAL A N 1
ATOM 695 C CA . VAL A 1 89 ? -27.747 23.096 -14.955 1.00 38.32 88 VAL A CA 1
ATOM 696 C C . VAL A 1 89 ? -27.378 23.862 -13.688 1.00 41.46 88 VAL A C 1
ATOM 697 O O . VAL A 1 89 ? -27.975 24.897 -13.364 1.00 49.28 88 VAL A O 1
ATOM 701 N N . GLY A 1 90 ? -26.403 23.340 -12.943 1.00 42.18 89 GLY A N 1
ATOM 702 C CA . GLY A 1 90 ? -25.968 23.944 -11.699 1.00 41.29 89 GLY A CA 1
ATOM 703 C C . GLY A 1 90 ? -26.619 23.381 -10.449 1.00 37.20 89 GLY A C 1
ATOM 704 O O . GLY A 1 90 ? -26.115 23.624 -9.347 1.00 36.86 89 GLY A O 1
ATOM 705 N N . ASP A 1 91 ? -27.715 22.637 -10.586 1.00 38.58 90 ASP A N 1
ATOM 706 C CA . ASP A 1 91 ? -28.376 22.070 -9.418 1.00 37.79 90 ASP A CA 1
ATOM 707 C C . ASP A 1 91 ? -27.474 21.056 -8.721 1.00 35.47 90 ASP A C 1
ATOM 708 O O . ASP A 1 91 ? -26.813 20.235 -9.364 1.00 29.83 90 ASP A O 1
ATOM 713 N N . ARG A 1 92 ? -27.447 21.123 -7.392 1.00 31.25 91 ARG A N 1
ATOM 714 C CA . ARG A 1 92 ? -26.701 20.172 -6.580 1.00 30.95 91 ARG A CA 1
ATOM 715 C C . ARG A 1 92 ? -27.634 19.041 -6.165 1.00 36.15 91 ARG A C 1
ATOM 716 O O . ARG A 1 92 ? -28.717 19.291 -5.625 1.00 32.55 91 ARG A O 1
ATOM 724 N N . VAL A 1 93 ? -27.228 17.799 -6.442 1.00 38.95 92 VAL A N 1
ATOM 725 C CA . VAL A 1 93 ? -28.110 16.648 -6.291 1.00 31.78 92 VAL A CA 1
ATOM 726 C C . VAL A 1 93 ? -27.370 15.461 -5.684 1.00 28.46 92 VAL A C 1
ATOM 727 O O . VAL A 1 93 ? -26.138 15.404 -5.656 1.00 19.50 92 VAL A O 1
ATOM 731 N N . VAL A 1 94 ? -28.160 14.502 -5.195 1.00 19.21 93 VAL A N 1
ATOM 732 C CA . VAL A 1 94 ? -27.697 13.173 -4.816 1.00 28.33 93 VAL A CA 1
ATOM 733 C C . VAL A 1 94 ? -28.596 12.164 -5.522 1.00 35.56 93 VAL A C 1
ATOM 734 O O . VAL A 1 94 ? -29.650 12.510 -6.057 1.00 39.86 93 VAL A O 1
ATOM 738 N N . VAL A 1 95 ? -28.168 10.904 -5.523 1.00 23.72 94 VAL A N 1
ATOM 739 C CA . VAL A 1 95 ? -28.813 9.855 -6.304 1.00 24.50 94 VAL A CA 1
ATOM 740 C C . VAL A 1 95 ? -29.233 8.723 -5.377 1.00 26.31 94 VAL A C 1
ATOM 741 O O . VAL A 1 95 ? -28.423 8.232 -4.582 1.00 31.63 94 VAL A O 1
ATOM 745 N N . GLU A 1 96 ? -30.500 8.311 -5.482 1.00 29.28 95 GLU A N 1
ATOM 746 C CA . GLU A 1 96 ? -30.962 7.074 -4.866 1.00 18.49 95 GLU A CA 1
ATOM 747 C C . GLU A 1 96 ? -30.797 5.961 -5.892 1.00 20.44 95 GLU A C 1
ATOM 748 O O . GLU A 1 96 ? -31.593 5.854 -6.832 1.00 34.53 95 GLU A O 1
ATOM 754 N N . PRO A 1 97 ? -29.787 5.117 -5.744 1.00 24.68 96 PRO A N 1
ATOM 755 C CA . PRO A 1 97 ? -29.312 4.268 -6.844 1.00 27.95 96 PRO A CA 1
ATOM 756 C C . PRO A 1 97 ? -30.019 2.917 -6.947 1.00 30.31 96 PRO A C 1
ATOM 757 O O . PRO A 1 97 ? -29.377 1.862 -6.975 1.00 40.98 96 PRO A O 1
ATOM 761 N N . ILE A 1 98 ? -31.346 2.935 -7.024 1.00 23.56 97 ILE A N 1
ATOM 762 C CA . ILE A 1 98 ? -32.136 1.709 -7.080 1.00 19.01 97 ILE A CA 1
ATOM 763 C C . ILE A 1 98 ? -32.870 1.646 -8.414 1.00 27.41 97 ILE A C 1
ATOM 764 O O . ILE A 1 98 ? -33.646 2.550 -8.751 1.00 30.84 97 ILE A O 1
ATOM 769 N N . PHE A 1 99 ? -32.615 0.583 -9.171 1.00 26.27 98 PHE A N 1
ATOM 770 C CA . PHE A 1 99 ? -33.379 0.258 -10.368 1.00 36.78 98 PHE A CA 1
ATOM 771 C C . PHE A 1 99 ? -34.444 -0.768 -10.005 1.00 37.47 98 PHE A C 1
ATOM 772 O O . PHE A 1 99 ? -34.126 -1.826 -9.454 1.00 42.39 98 PHE A O 1
ATOM 780 N N . ALA A 1 100 ? -35.701 -0.456 -10.307 1.00 39.82 99 ALA A N 1
ATOM 781 C CA . ALA A 1 100 ? -36.792 -1.375 -10.025 1.00 45.07 99 ALA A CA 1
ATOM 782 C C . ALA A 1 100 ? -37.759 -1.397 -11.199 1.00 46.30 99 ALA A C 1
ATOM 783 O O . ALA A 1 100 ? -37.867 -0.428 -11.955 1.00 46.60 99 ALA A O 1
ATOM 785 N N . THR A 1 101 ? -38.463 -2.524 -11.334 1.00 41.57 100 THR A N 1
ATOM 786 C CA . THR A 1 101 ? -39.355 -2.738 -12.471 1.00 45.56 100 THR A CA 1
ATOM 787 C C . THR A 1 101 ? -40.362 -1.604 -12.624 1.00 35.66 100 THR A C 1
ATOM 788 O O . THR A 1 101 ? -40.544 -1.063 -13.720 1.00 22.58 100 THR A O 1
ATOM 792 N N . HIS A 1 102 ? -41.039 -1.242 -11.534 1.00 43.51 101 HIS A N 1
ATOM 793 C CA . HIS A 1 102 ? -42.088 -0.231 -11.559 1.00 46.52 101 HIS A CA 1
ATOM 794 C C . HIS A 1 102 ? -41.626 1.101 -10.978 1.00 49.05 101 HIS A C 1
ATOM 795 O O . HIS A 1 102 ? -42.448 1.889 -10.495 1.00 36.17 101 HIS A O 1
ATOM 802 N N . GLY A 1 103 ? -40.321 1.365 -11.016 1.00 51.54 102 GLY A N 1
ATOM 803 C CA . GLY A 1 103 ? -39.793 2.591 -10.452 1.00 45.42 102 GLY A CA 1
ATOM 804 C C . GLY A 1 103 ? -39.715 2.538 -8.935 1.00 42.92 102 GLY A C 1
ATOM 805 O O . GLY A 1 103 ? -39.582 1.475 -8.327 1.00 45.22 102 GLY A O 1
ATOM 806 N N . HIS A 1 104 ? -39.819 3.709 -8.320 1.00 37.57 103 HIS A N 1
ATOM 807 C CA . HIS A 1 104 ? -39.747 3.820 -6.866 1.00 36.07 103 HIS A CA 1
ATOM 808 C C . HIS A 1 104 ? -41.153 3.855 -6.272 1.00 38.68 103 HIS A C 1
ATOM 809 O O . HIS A 1 104 ? -41.567 4.804 -5.605 1.00 37.11 103 HIS A O 1
ATOM 816 N N . GLN A 1 105 ? -41.886 2.774 -6.531 1.00 41.12 104 GLN A N 1
ATOM 817 C CA . GLN A 1 105 ? -43.264 2.627 -6.088 1.00 49.19 104 GLN A CA 1
ATOM 818 C C . GLN A 1 105 ? -43.430 1.286 -5.390 1.00 55.70 104 GLN A C 1
ATOM 819 O O . GLN A 1 105 ? -42.907 0.266 -5.849 1.00 60.06 104 GLN A O 1
ATOM 825 N N . GLY A 1 106 ? -44.173 1.293 -4.287 1.00 41.87 105 GLY A N 1
ATOM 826 C CA . GLY A 1 106 ? -44.351 0.070 -3.525 1.00 45.65 105 GLY A CA 1
ATOM 827 C C . GLY A 1 106 ? -43.079 -0.315 -2.793 1.00 48.03 105 GLY A C 1
ATOM 828 O O . GLY A 1 106 ? -42.378 0.528 -2.222 1.00 56.72 105 GLY A O 1
ATOM 829 N N . ALA A 1 107 ? -42.767 -1.608 -2.819 1.00 35.24 106 ALA A N 1
ATOM 830 C CA . ALA A 1 107 ? -41.589 -2.131 -2.131 1.00 31.31 106 ALA A CA 1
ATOM 831 C C . ALA A 1 107 ? -40.484 -2.402 -3.149 1.00 42.67 106 ALA A C 1
ATOM 832 O O . ALA A 1 107 ? -40.094 -3.542 -3.411 1.00 46.37 106 ALA A O 1
ATOM 834 N N . TYR A 1 108 ? -39.973 -1.308 -3.724 1.00 38.20 107 TYR A N 1
ATOM 835 C CA . TYR A 1 108 ? -39.028 -1.432 -4.827 1.00 46.24 107 TYR A CA 1
ATOM 836 C C . TYR A 1 108 ? -37.701 -2.044 -4.398 1.00 51.05 107 TYR A C 1
ATOM 837 O O . TYR A 1 108 ? -36.989 -2.597 -5.244 1.00 54.70 107 TYR A O 1
ATOM 846 N N . ASN A 1 109 ? -37.354 -1.976 -3.111 1.00 48.10 108 ASN A N 1
ATOM 847 C CA . ASN A 1 109 ? -36.139 -2.640 -2.657 1.00 50.03 108 ASN A CA 1
ATOM 848 C C . ASN A 1 109 ? -36.284 -4.154 -2.665 1.00 48.97 108 ASN A C 1
ATOM 849 O O . ASN A 1 109 ? -35.275 -4.862 -2.599 1.00 53.77 108 ASN A O 1
ATOM 854 N N . LEU A 1 110 ? -37.514 -4.661 -2.753 1.00 43.52 109 LEU A N 1
ATOM 855 C CA . LEU A 1 110 ? -37.780 -6.092 -2.809 1.00 43.31 109 LEU A CA 1
ATOM 856 C C . LEU A 1 110 ? -38.268 -6.538 -4.181 1.00 46.42 109 LEU A C 1
ATOM 857 O O . LEU A 1 110 ? -38.711 -7.683 -4.328 1.00 51.87 109 LEU A O 1
ATOM 862 N N . ASP A 1 111 ? -38.200 -5.665 -5.185 1.00 43.89 110 ASP A N 1
ATOM 863 C CA . ASP A 1 111 ? -38.609 -6.036 -6.533 1.00 39.68 110 ASP A CA 1
ATOM 864 C C . ASP A 1 111 ? -37.751 -7.182 -7.056 1.00 42.18 110 ASP A C 1
ATOM 865 O O . ASP A 1 111 ? -36.552 -7.264 -6.771 1.00 46.35 110 ASP A O 1
ATOM 870 N N . GLU A 1 112 ? -38.382 -8.077 -7.824 1.00 50.56 111 GLU A N 1
ATOM 871 C CA . GLU A 1 112 ? -37.683 -9.259 -8.321 1.00 51.54 111 GLU A CA 1
ATOM 872 C C . GLU A 1 112 ? -36.516 -8.891 -9.235 1.00 40.56 111 GLU A C 1
ATOM 873 O O . GLU A 1 112 ? -35.463 -9.536 -9.196 1.00 39.42 111 GLU A O 1
ATOM 879 N N . GLN A 1 113 ? -36.684 -7.869 -10.076 1.00 40.22 112 GLN A N 1
ATOM 880 C CA . GLN A 1 113 ? -35.650 -7.440 -11.014 1.00 46.01 112 GLN A CA 1
ATOM 881 C C . GLN A 1 113 ? -34.827 -6.269 -10.476 1.00 51.51 112 GLN A C 1
ATOM 882 O O . GLN A 1 113 ? -34.243 -5.511 -11.259 1.00 46.06 112 GLN A O 1
ATOM 888 N N . MET A 1 114 ? -34.765 -6.111 -9.155 1.00 47.68 113 MET A N 1
ATOM 889 C CA . MET A 1 114 ? -34.092 -4.966 -8.556 1.00 43.06 113 MET A CA 1
ATOM 890 C C . MET A 1 114 ? -32.591 -4.982 -8.844 1.00 42.75 113 MET A C 1
ATOM 891 O O . MET A 1 114 ? -31.957 -6.039 -8.926 1.00 51.11 113 MET A O 1
ATOM 896 N N . GLY A 1 115 ? -32.029 -3.785 -8.998 1.00 41.11 114 GLY A N 1
ATOM 897 C CA . GLY A 1 115 ? -30.604 -3.629 -9.223 1.00 40.69 114 GLY A CA 1
ATOM 898 C C . GLY A 1 115 ? -30.129 -2.274 -8.742 1.00 38.02 114 GLY A C 1
ATOM 899 O O . GLY A 1 115 ? -30.914 -1.330 -8.596 1.00 53.60 114 GLY A O 1
ATOM 900 N N . PHE A 1 116 ? -28.824 -2.189 -8.489 1.00 35.14 115 PHE A N 1
ATOM 901 C CA . PHE A 1 116 ? -28.187 -0.982 -7.972 1.00 33.34 115 PHE A CA 1
ATOM 902 C C . PHE A 1 116 ? -27.395 -0.278 -9.066 1.00 41.39 115 PHE A C 1
ATOM 903 O O . PHE A 1 116 ? -26.633 -0.921 -9.797 1.00 41.08 115 PHE A O 1
ATOM 911 N N . LEU A 1 117 ? -27.573 1.038 -9.173 1.00 40.81 116 LEU A N 1
ATOM 912 C CA . LEU A 1 117 ? -26.672 1.835 -9.994 1.00 37.20 116 LEU A CA 1
ATOM 913 C C . LEU A 1 117 ? -25.261 1.744 -9.426 1.00 44.34 116 LEU A C 1
ATOM 914 O O . LEU A 1 117 ? -25.054 1.888 -8.217 1.00 49.93 116 LEU A O 1
ATOM 919 N N . GLY A 1 118 ? -24.288 1.509 -10.299 1.00 31.28 117 GLY A N 1
ATOM 920 C CA . GLY A 1 118 ? -22.943 1.241 -9.848 1.00 25.39 117 GLY A CA 1
ATOM 921 C C . GLY A 1 118 ? -22.671 -0.211 -9.532 1.00 36.83 117 GLY A C 1
ATOM 922 O O . GLY A 1 118 ? -21.558 -0.535 -9.091 1.00 60.33 117 GLY A O 1
ATOM 923 N N . LEU A 1 119 ? -23.652 -1.090 -9.729 1.00 39.54 118 LEU A N 1
ATOM 924 C CA . LEU A 1 119 ? -23.449 -2.516 -9.532 1.00 38.00 118 LEU A CA 1
ATOM 925 C C . LEU A 1 119 ? -24.033 -3.284 -10.714 1.00 40.10 118 LEU A C 1
ATOM 926 O O . LEU A 1 119 ? -23.331 -4.062 -11.372 1.00 38.36 118 LEU A O 1
ATOM 931 N N . ALA A 1 120 ? -25.322 -3.062 -10.997 1.00 36.55 119 ALA A N 1
ATOM 932 C CA . ALA A 1 120 ? -25.989 -3.693 -12.129 1.00 37.11 119 ALA A CA 1
ATOM 933 C C . ALA A 1 120 ? -25.774 -2.943 -13.436 1.00 40.73 119 ALA A C 1
ATOM 934 O O . ALA A 1 120 ? -26.127 -3.469 -14.496 1.00 38.20 119 ALA A O 1
ATOM 936 N N . GLY A 1 121 ? -25.203 -1.738 -13.389 1.00 37.56 120 GLY A N 1
ATOM 937 C CA . GLY A 1 121 ? -24.918 -0.941 -14.559 1.00 35.74 120 GLY A CA 1
ATOM 938 C C . GLY A 1 121 ? -25.516 0.439 -14.422 1.00 38.68 120 GLY A C 1
ATOM 939 O O . GLY A 1 121 ? -25.794 0.911 -13.314 1.00 41.41 120 GLY A O 1
ATOM 940 N N . GLY A 1 122 ? -25.701 1.098 -15.563 1.00 38.51 121 GLY A N 1
ATOM 941 C CA . GLY A 1 122 ? -26.290 2.423 -15.579 1.00 30.79 121 GLY A CA 1
ATOM 942 C C . GLY A 1 122 ? -25.377 3.527 -15.093 1.00 31.89 121 GLY A C 1
ATOM 943 O O . GLY A 1 122 ? -25.863 4.562 -14.622 1.00 47.73 121 GLY A O 1
ATOM 944 N N . GLY A 1 123 ? -24.068 3.340 -15.204 1.00 24.25 122 GLY A N 1
ATOM 945 C CA . GLY A 1 123 ? -23.108 4.312 -14.723 1.00 25.73 122 GLY A CA 1
ATOM 946 C C . GLY A 1 123 ? -22.581 3.960 -13.347 1.00 40.91 122 GLY A C 1
ATOM 947 O O . GLY A 1 123 ? -22.732 2.842 -12.845 1.00 47.02 122 GLY A O 1
ATOM 948 N N . GLY A 1 124 ? -21.953 4.949 -12.729 1.00 33.94 123 GLY A N 1
ATOM 949 C CA . GLY A 1 124 ? -21.399 4.763 -11.402 1.00 22.97 123 GLY A CA 1
ATOM 950 C C . GLY A 1 124 ? -20.697 6.022 -10.942 1.00 21.11 123 GLY A C 1
ATOM 951 O O . GLY A 1 124 ? -20.267 6.853 -11.749 1.00 32.35 123 GLY A O 1
ATOM 952 N N . GLY A 1 125 ? -20.580 6.139 -9.619 1.00 20.07 124 GLY A N 1
ATOM 953 C CA . GLY A 1 125 ? -20.012 7.323 -9.003 1.00 20.03 124 GLY A CA 1
ATOM 954 C C . GLY A 1 125 ? -18.503 7.372 -8.965 1.00 34.57 124 GLY A C 1
ATOM 955 O O . GLY A 1 125 ? -17.938 8.427 -8.662 1.00 36.25 124 GLY A O 1
ATOM 956 N N . PHE A 1 126 ? -17.834 6.258 -9.258 1.00 27.51 125 PHE A N 1
ATOM 957 C CA . PHE A 1 126 ? -16.384 6.279 -9.391 1.00 21.36 125 PHE A CA 1
ATOM 958 C C . PHE A 1 126 ? -16.018 6.703 -10.807 1.00 30.68 125 PHE A C 1
ATOM 959 O O . PHE A 1 126 ? -15.197 6.061 -11.472 1.00 33.79 125 PHE A O 1
ATOM 967 N N . SER A 1 127 ? -16.637 7.786 -11.269 1.00 21.18 126 SER A N 1
ATOM 968 C CA . SER A 1 127 ? -16.360 8.354 -12.577 1.00 22.75 126 SER A CA 1
ATOM 969 C C . SER A 1 127 ? -16.598 9.853 -12.502 1.00 28.87 126 SER A C 1
ATOM 970 O O . SER A 1 127 ? -17.176 10.364 -11.539 1.00 39.05 126 SER A O 1
ATOM 973 N N . GLU A 1 128 ? -16.143 10.558 -13.538 1.00 22.07 127 GLU A N 1
ATOM 974 C CA . GLU A 1 128 ? -16.321 12.004 -13.590 1.00 37.78 127 GLU A CA 1
ATOM 975 C C . GLU A 1 128 ? -17.755 12.392 -13.912 1.00 45.10 127 GLU A C 1
ATOM 976 O O . GLU A 1 128 ? -18.246 13.415 -13.423 1.00 50.78 127 GLU A O 1
ATOM 982 N N . TYR A 1 129 ? -18.439 11.595 -14.725 1.00 26.04 128 TYR A N 1
ATOM 983 C CA . TYR A 1 129 ? -19.799 11.893 -15.134 1.00 25.38 128 TYR A CA 1
ATOM 984 C C . TYR A 1 129 ? -20.633 10.628 -15.042 1.00 31.98 128 TYR A C 1
ATOM 985 O O . TYR A 1 129 ? -20.143 9.525 -15.302 1.00 38.99 128 TYR A O 1
ATOM 994 N N . VAL A 1 130 ? -21.891 10.799 -14.662 1.00 32.03 129 VAL A N 1
ATOM 995 C CA . VAL A 1 130 ? -22.859 9.715 -14.638 1.00 35.03 129 VAL A CA 1
ATOM 996 C C . VAL A 1 130 ? -24.176 10.287 -15.133 1.00 39.26 129 VAL A C 1
ATOM 997 O O . VAL A 1 130 ? -24.528 11.429 -14.819 1.00 47.55 129 VAL A O 1
ATOM 1001 N N . SER A 1 131 ? -24.893 9.504 -15.930 1.00 35.76 130 SER A N 1
ATOM 1002 C CA . SER A 1 131 ? -26.129 9.953 -16.557 1.00 27.62 130 SER A CA 1
ATOM 1003 C C . SER A 1 131 ? -27.261 9.102 -16.004 1.00 30.62 130 SER A C 1
ATOM 1004 O O . SER A 1 131 ? -27.369 7.914 -16.329 1.00 48.87 130 SER A O 1
ATOM 1007 N N . VAL A 1 132 ? -28.090 9.707 -15.159 1.00 21.25 131 VAL A N 1
ATOM 1008 C CA . VAL A 1 132 ? -29.141 8.992 -14.450 1.00 32.59 131 VAL A CA 1
ATOM 1009 C C . VAL A 1 132 ? -30.479 9.610 -14.825 1.00 31.18 131 VAL A C 1
ATOM 1010 O O . VAL A 1 132 ? -30.554 10.775 -15.232 1.00 27.65 131 VAL A O 1
ATOM 1014 N N . ASP A 1 133 ? -31.543 8.830 -14.666 1.00 27.08 132 ASP A N 1
ATOM 1015 C CA . ASP A 1 133 ? -32.869 9.347 -14.949 1.00 37.63 132 ASP A CA 1
ATOM 1016 C C . ASP A 1 133 ? -33.357 10.168 -13.765 1.00 30.87 132 ASP A C 1
ATOM 1017 O O . ASP A 1 133 ? -33.008 9.899 -12.611 1.00 35.41 132 ASP A O 1
ATOM 1022 N N . GLU A 1 134 ? -34.167 11.188 -14.062 1.00 28.50 133 GLU A N 1
ATOM 1023 C CA . GLU A 1 134 ? -34.493 12.187 -13.051 1.00 22.97 133 GLU A CA 1
ATOM 1024 C C . GLU A 1 134 ? -35.356 11.618 -11.933 1.00 22.73 133 GLU A C 1
ATOM 1025 O O . GLU A 1 134 ? -35.434 12.221 -10.857 1.00 34.22 133 GLU A O 1
ATOM 1031 N N . GLU A 1 135 ? -35.985 10.463 -12.154 1.00 30.17 134 GLU A N 1
ATOM 1032 C CA . GLU A 1 135 ? -36.777 9.803 -11.125 1.00 35.24 134 GLU A CA 1
ATOM 1033 C C . GLU A 1 135 ? -35.927 9.293 -9.966 1.00 46.72 134 GLU A C 1
ATOM 1034 O O . GLU A 1 135 ? -36.485 8.915 -8.930 1.00 40.78 134 GLU A O 1
ATOM 1040 N N . LEU A 1 136 ? -34.602 9.272 -10.118 1.00 52.74 135 LEU A N 1
ATOM 1041 C CA . LEU A 1 136 ? -33.679 8.806 -9.092 1.00 41.37 135 LEU A CA 1
ATOM 1042 C C . LEU A 1 136 ? -32.947 9.944 -8.388 1.00 39.43 135 LEU A C 1
ATOM 1043 O O . LEU A 1 136 ? -32.009 9.685 -7.628 1.00 40.85 135 LEU A O 1
ATOM 1048 N N . LEU A 1 137 ? -33.355 11.189 -8.609 1.00 27.15 136 LEU A N 1
ATOM 1049 C CA . LEU A 1 137 ? -32.636 12.346 -8.098 1.00 24.68 136 LEU A CA 1
ATOM 1050 C C . LEU A 1 137 ? -33.302 12.938 -6.863 1.00 26.99 136 LEU A C 1
ATOM 1051 O O . LEU A 1 137 ? -34.518 12.846 -6.677 1.00 48.85 136 LEU A O 1
ATOM 1056 N N . PHE A 1 138 ? -32.476 13.543 -6.012 1.00 38.02 137 PHE A N 1
ATOM 1057 C CA . PHE A 1 138 ? -32.935 14.373 -4.908 1.00 31.13 137 PHE A CA 1
ATOM 1058 C C . PHE A 1 138 ? -32.084 15.630 -4.872 1.00 29.13 137 PHE A C 1
ATOM 1059 O O . PHE A 1 138 ? -30.855 15.548 -4.959 1.00 48.10 137 PHE A O 1
ATOM 1067 N N . LYS A 1 139 ? -32.728 16.785 -4.740 1.00 26.83 138 LYS A N 1
ATOM 1068 C CA . LYS A 1 139 ? -31.984 18.032 -4.639 1.00 38.75 138 LYS A CA 1
ATOM 1069 C C . LYS A 1 139 ? -31.213 18.075 -3.325 1.00 43.92 138 LYS A C 1
ATOM 1070 O O . LYS A 1 139 ? -31.742 17.723 -2.266 1.00 30.71 138 LYS A O 1
ATOM 1076 N N . LEU A 1 140 ? -29.952 18.484 -3.402 1.00 43.48 139 LEU A N 1
ATOM 1077 C CA . LEU A 1 140 ? -29.128 18.639 -2.215 1.00 19.36 139 LEU A CA 1
ATOM 1078 C C . LEU A 1 140 ? -29.353 20.025 -1.629 1.00 31.25 139 LEU A C 1
ATOM 1079 O O . LEU A 1 140 ? -29.080 21.023 -2.313 1.00 29.51 139 LEU A O 1
ATOM 1084 N N . PRO A 1 141 ? -29.859 20.138 -0.401 1.00 29.94 140 PRO A N 1
ATOM 1085 C CA . PRO A 1 141 ? -30.039 21.463 0.205 1.00 22.93 140 PRO A CA 1
ATOM 1086 C C . PRO A 1 141 ? -28.728 22.233 0.261 1.00 29.15 140 PRO A C 1
ATOM 1087 O O . PRO A 1 141 ? -27.645 21.655 0.372 1.00 30.22 140 PRO A O 1
ATOM 1091 N N . ASP A 1 142 ? -28.840 23.562 0.174 1.00 39.35 141 ASP A N 1
ATOM 1092 C CA . ASP A 1 142 ? -27.646 24.402 0.150 1.00 42.97 141 ASP A CA 1
ATOM 1093 C C . ASP A 1 142 ? -26.861 24.306 1.453 1.00 39.85 141 ASP A C 1
ATOM 1094 O O . ASP A 1 142 ? -25.645 24.527 1.460 1.00 36.60 141 ASP A O 1
ATOM 1099 N N . GLU A 1 143 ? -27.535 23.974 2.559 1.00 41.57 142 GLU A N 1
ATOM 1100 C CA . GLU A 1 143 ? -26.854 23.856 3.846 1.00 33.50 142 GLU A CA 1
ATOM 1101 C C . GLU A 1 143 ? -25.840 22.720 3.856 1.00 37.32 142 GLU A C 1
ATOM 1102 O O . GLU A 1 143 ? -24.845 22.785 4.586 1.00 55.38 142 GLU A O 1
ATOM 1108 N N . LEU A 1 144 ? -26.070 21.679 3.063 1.00 29.72 143 LEU A N 1
ATOM 1109 C CA . LEU A 1 144 ? -25.269 20.465 3.109 1.00 25.50 143 LEU A CA 1
ATOM 1110 C C . LEU A 1 144 ? -24.185 20.495 2.039 1.00 25.54 143 LEU A C 1
ATOM 1111 O O . LEU A 1 144 ? -24.439 20.868 0.890 1.00 28.05 143 LEU A O 1
ATOM 1116 N N . SER A 1 145 ? -22.973 20.109 2.429 1.00 27.06 144 SER A N 1
ATOM 1117 C CA . SER A 1 145 ? -21.868 20.017 1.490 1.00 29.12 144 SER A CA 1
ATOM 1118 C C . SER A 1 145 ? -22.049 18.813 0.567 1.00 39.95 144 SER A C 1
ATOM 1119 O O . SER A 1 145 ? -22.906 17.949 0.782 1.00 39.49 144 SER A O 1
ATOM 1122 N N . TYR A 1 146 ? -21.225 18.766 -0.485 1.00 44.95 145 TYR A N 1
ATOM 1123 C CA . TYR A 1 146 ? -21.227 17.606 -1.373 1.00 36.03 145 TYR A CA 1
ATOM 1124 C C . TYR A 1 146 ? -20.833 16.338 -0.627 1.00 33.92 145 TYR A C 1
ATOM 1125 O O . TYR A 1 146 ? -21.388 15.262 -0.882 1.00 38.07 145 TYR A O 1
ATOM 1134 N N . GLU A 1 147 ? -19.878 16.444 0.302 1.00 34.79 146 GLU A N 1
ATOM 1135 C CA . GLU A 1 147 ? -19.491 15.285 1.100 1.00 32.04 146 GLU A CA 1
ATOM 1136 C C . GLU A 1 147 ? -20.662 14.784 1.929 1.00 34.05 146 GLU A C 1
ATOM 1137 O O . GLU A 1 147 ? -20.900 13.573 2.016 1.00 45.28 146 GLU A O 1
ATOM 1143 N N . GLN A 1 148 ? -21.405 15.704 2.548 1.00 36.11 147 GLN A N 1
ATOM 1144 C CA . GLN A 1 148 ? -22.630 15.321 3.239 1.00 28.42 147 GLN A CA 1
ATOM 1145 C C . GLN A 1 148 ? -23.579 14.599 2.291 1.00 26.91 147 GLN A C 1
ATOM 1146 O O . GLN A 1 148 ? -24.180 13.582 2.655 1.00 31.06 147 GLN A O 1
ATOM 1152 N N . GLY A 1 149 ? -23.709 15.101 1.062 1.00 20.58 148 GLY A N 1
ATOM 1153 C CA . GLY A 1 149 ? -24.575 14.449 0.095 1.00 19.73 148 GLY A CA 1
ATOM 1154 C C . GLY A 1 149 ? -24.102 13.053 -0.266 1.00 29.08 148 GLY A C 1
ATOM 1155 O O . GLY A 1 149 ? -24.913 12.148 -0.478 1.00 38.17 148 GLY A O 1
ATOM 1156 N N . ALA A 1 150 ? -22.784 12.854 -0.329 1.00 24.64 149 ALA A N 1
ATOM 1157 C CA . ALA A 1 150 ? -22.256 11.527 -0.623 1.00 33.42 149 ALA A CA 1
ATOM 1158 C C . ALA A 1 150 ? -22.522 10.532 0.497 1.00 33.71 149 ALA A C 1
ATOM 1159 O O . ALA A 1 150 ? -22.350 9.327 0.285 1.00 41.70 149 ALA A O 1
ATOM 1161 N N . LEU A 1 151 ? -22.936 11.004 1.671 1.00 29.57 150 LEU A N 1
ATOM 1162 C CA . LEU A 1 151 ? -23.249 10.147 2.805 1.00 28.56 150 LEU A CA 1
ATOM 1163 C C . LEU A 1 151 ? -24.730 9.811 2.904 1.00 31.24 150 LEU A C 1
ATOM 1164 O O . LEU A 1 151 ? -25.121 9.073 3.812 1.00 27.10 150 LEU A O 1
ATOM 1169 N N . VAL A 1 152 ? -25.561 10.333 1.998 1.00 35.82 151 VAL A N 1
ATOM 1170 C CA . VAL A 1 152 ? -27.002 10.116 2.099 1.00 29.94 151 VAL A CA 1
ATOM 1171 C C . VAL A 1 152 ? -27.333 8.639 1.943 1.00 34.18 151 VAL A C 1
ATOM 1172 O O . VAL A 1 152 ? -28.060 8.058 2.758 1.00 40.98 151 VAL A O 1
ATOM 1176 N N . GLU A 1 153 ? -26.800 8.008 0.899 1.00 30.86 152 GLU A N 1
ATOM 1177 C CA . GLU A 1 153 ? -27.150 6.616 0.626 1.00 33.14 152 GLU A CA 1
ATOM 1178 C C . GLU A 1 153 ? -26.746 5.672 1.753 1.00 31.77 152 GLU A C 1
ATOM 1179 O O . GLU A 1 153 ? -27.613 4.922 2.236 1.00 32.42 152 GLU A O 1
ATOM 1185 N N . PRO A 1 154 ? -25.497 5.655 2.233 1.00 17.40 153 PRO A N 1
ATOM 1186 C CA . PRO A 1 154 ? -25.176 4.737 3.335 1.00 31.08 153 PRO A CA 1
ATOM 1187 C C . PRO A 1 154 ? -25.888 5.080 4.631 1.00 25.13 153 PRO A C 1
ATOM 1188 O O . PRO A 1 154 ? -26.151 4.179 5.433 1.00 22.16 153 PRO A O 1
ATOM 1192 N N . SER A 1 155 ? -26.187 6.352 4.887 1.00 18.94 154 SER A N 1
ATOM 1193 C CA . SER A 1 155 ? -27.016 6.662 6.045 1.00 21.62 154 SER A CA 1
ATOM 1194 C C . SER A 1 155 ? -28.411 6.070 5.896 1.00 30.18 154 SER A C 1
ATOM 1195 O O . SER A 1 155 ? -29.029 5.676 6.891 1.00 26.69 154 SER A O 1
ATOM 1198 N N . ALA A 1 156 ? -28.915 5.991 4.662 1.00 39.10 155 ALA A N 1
ATOM 1199 C CA . ALA A 1 156 ? -30.259 5.470 4.430 1.00 19.26 155 ALA A CA 1
ATOM 1200 C C . ALA A 1 156 ? -30.394 4.007 4.846 1.00 21.00 155 ALA A C 1
ATOM 1201 O O . ALA A 1 156 ? -31.439 3.609 5.373 1.00 29.31 155 ALA A O 1
ATOM 1203 N N . VAL A 1 157 ? -29.368 3.180 4.612 1.00 19.42 156 VAL A N 1
ATOM 1204 C CA . VAL A 1 157 ? -29.482 1.780 5.026 1.00 27.20 156 VAL A CA 1
ATOM 1205 C C . VAL A 1 157 ? -29.622 1.692 6.539 1.00 26.23 156 VAL A C 1
ATOM 1206 O O . VAL A 1 157 ? -30.392 0.875 7.059 1.00 43.01 156 VAL A O 1
ATOM 1210 N N . ALA A 1 158 ? -28.892 2.536 7.266 1.00 24.77 157 ALA A N 1
ATOM 1211 C CA . ALA A 1 158 ? -28.977 2.522 8.721 1.00 17.35 157 ALA A CA 1
ATOM 1212 C C . ALA A 1 158 ? -30.309 3.082 9.202 1.00 27.85 157 ALA A C 1
ATOM 1213 O O . ALA A 1 158 ? -30.969 2.487 10.063 1.00 36.06 157 ALA A O 1
ATOM 1215 N N . LEU A 1 159 ? -30.730 4.222 8.648 1.00 17.05 158 LEU A N 1
ATOM 1216 C CA . LEU A 1 159 ? -31.970 4.844 9.104 1.00 19.63 158 LEU A CA 1
ATOM 1217 C C . LEU A 1 159 ? -33.174 3.969 8.784 1.00 27.02 158 LEU A C 1
ATOM 1218 O O . LEU A 1 159 ? -34.096 3.852 9.599 1.00 32.38 158 LEU A O 1
ATOM 1223 N N . TYR A 1 160 ? -33.182 3.343 7.606 1.00 31.54 159 TYR A N 1
ATOM 1224 C CA . TYR A 1 160 ? -34.291 2.466 7.250 1.00 20.79 159 TYR A CA 1
ATOM 1225 C C . TYR A 1 160 ? -34.373 1.274 8.191 1.00 19.29 159 TYR A C 1
ATOM 1226 O O . TYR A 1 160 ? -35.471 0.779 8.470 1.00 20.58 159 TYR A O 1
ATOM 1235 N N . ALA A 1 161 ? -33.230 0.802 8.695 1.00 17.59 160 ALA A N 1
ATOM 1236 C CA . ALA A 1 161 ? -33.254 -0.268 9.689 1.00 26.15 160 ALA A CA 1
ATOM 1237 C C . ALA A 1 161 ? -33.894 0.202 10.988 1.00 31.81 160 ALA A C 1
ATOM 1238 O O . ALA A 1 161 ? -34.721 -0.507 11.573 1.00 20.52 160 ALA A O 1
ATOM 1240 N N . VAL A 1 162 ? -33.526 1.397 11.452 1.00 37.50 161 VAL A N 1
ATOM 1241 C CA . VAL A 1 162 ? -34.051 1.900 12.717 1.00 28.11 161 VAL A CA 1
ATOM 1242 C C . VAL A 1 162 ? -35.531 2.242 12.591 1.00 22.00 161 VAL A C 1
ATOM 1243 O O . VAL A 1 162 ? -36.335 1.911 13.471 1.00 28.64 161 VAL A O 1
ATOM 1247 N N . ARG A 1 163 ? -35.919 2.909 11.500 1.00 26.84 162 ARG A N 1
ATOM 1248 C CA . ARG A 1 163 ? -37.327 3.249 11.313 1.00 28.14 162 ARG A CA 1
ATOM 1249 C C . ARG A 1 163 ? -38.187 2.004 11.154 1.00 30.73 162 ARG A C 1
ATOM 1250 O O . ARG A 1 163 ? -39.340 1.987 11.595 1.00 36.69 162 ARG A O 1
ATOM 1258 N N . SER A 1 164 ? -37.643 0.950 10.546 1.00 30.09 163 SER A N 1
ATOM 1259 C CA . SER A 1 164 ? -38.385 -0.293 10.386 1.00 26.75 163 SER A CA 1
ATOM 1260 C C . SER A 1 164 ? -38.556 -1.053 11.690 1.00 29.04 163 SER A C 1
ATOM 1261 O O . SER A 1 164 ? -39.253 -2.072 11.704 1.00 41.60 163 SER A O 1
ATOM 1264 N N . SER A 1 165 ? -37.936 -0.598 12.771 1.00 28.75 164 SER A N 1
ATOM 1265 C CA . SER A 1 165 ? -37.942 -1.325 14.028 1.00 29.36 164 SER A CA 1
ATOM 1266 C C . SER A 1 165 ? -38.967 -0.740 14.992 1.00 30.86 164 SER A C 1
ATOM 1267 O O . SER A 1 165 ? -39.459 0.378 14.821 1.00 43.57 164 SER A O 1
ATOM 1270 N N . LYS A 1 166 ? -39.267 -1.522 16.028 1.00 39.85 165 LYS A N 1
ATOM 1271 C CA . LYS A 1 166 ? -40.209 -1.178 17.088 1.00 26.48 165 LYS A CA 1
ATOM 1272 C C . LYS A 1 166 ? -39.703 -0.038 17.979 1.00 35.36 165 LYS A C 1
ATOM 1273 O O . LYS A 1 166 ? -40.438 0.422 18.864 1.00 42.72 165 LYS A O 1
ATOM 1279 N N . LEU A 1 167 ? -38.509 0.483 17.694 1.00 29.78 166 LEU A N 1
ATOM 1280 C CA . LEU A 1 167 ? -37.864 1.474 18.548 1.00 27.30 166 LEU A CA 1
ATOM 1281 C C . LEU A 1 167 ? -38.710 2.736 18.664 1.00 28.57 166 LEU A C 1
ATOM 1282 O O . LEU A 1 167 ? -39.226 3.253 17.668 1.00 23.29 166 LEU A O 1
ATOM 1287 N N . LYS A 1 168 ? -38.853 3.225 19.892 1.00 36.37 167 LYS A N 1
ATOM 12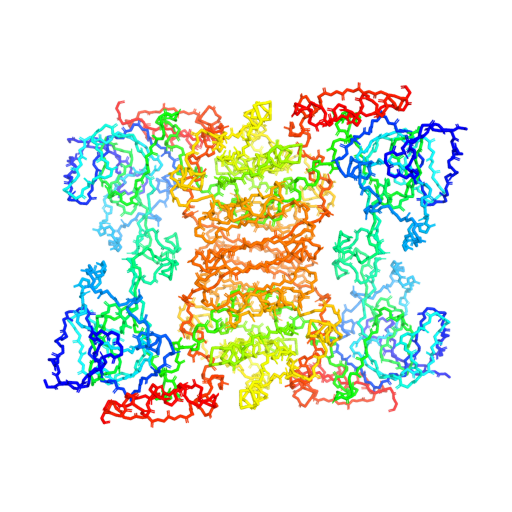88 C CA . LYS A 1 168 ? -39.532 4.475 20.184 1.00 26.68 167 LYS A CA 1
ATOM 1289 C C . LYS A 1 168 ? -38.591 5.391 20.954 1.00 27.84 167 LYS A C 1
ATOM 1290 O O . LYS A 1 168 ? -37.566 4.956 21.487 1.00 46.16 167 LYS A O 1
ATOM 1296 N N . ALA A 1 169 ? -38.945 6.674 20.995 1.00 31.14 168 ALA A N 1
ATOM 1297 C CA . ALA A 1 169 ? -38.120 7.657 21.682 1.00 26.15 168 ALA A CA 1
ATOM 1298 C C . ALA A 1 169 ? -37.955 7.289 23.152 1.00 29.62 168 ALA A C 1
ATOM 1299 O O . ALA A 1 169 ? -38.934 7.037 23.857 1.00 41.21 168 ALA A O 1
ATOM 1301 N N . GLY A 1 170 ? -36.708 7.249 23.611 1.00 20.24 169 GLY A N 1
ATOM 1302 C CA . GLY A 1 170 ? -36.396 6.919 24.980 1.00 20.52 169 GLY A CA 1
ATOM 1303 C C . GLY A 1 170 ? -36.016 5.471 25.211 1.00 29.89 169 GLY A C 1
ATOM 1304 O O . GLY A 1 170 ? -35.444 5.157 26.262 1.00 40.37 169 GLY A O 1
ATOM 1305 N N . ASP A 1 171 ? -36.303 4.587 24.258 1.00 19.77 170 ASP A N 1
ATOM 1306 C CA . ASP A 1 171 ? -36.025 3.173 24.446 1.00 24.98 170 ASP A CA 1
ATOM 1307 C C . ASP A 1 171 ? -34.520 2.908 24.403 1.00 28.76 170 ASP A C 1
ATOM 1308 O O . ASP A 1 171 ? -33.725 3.738 23.949 1.00 38.96 170 ASP A O 1
ATOM 1313 N N . LYS A 1 172 ? -34.135 1.728 24.884 1.00 35.95 171 LYS A N 1
ATOM 1314 C CA . LYS A 1 172 ? -32.747 1.291 24.860 1.00 40.67 171 LYS A CA 1
ATOM 1315 C C . LYS A 1 172 ? -32.541 0.243 23.773 1.00 37.29 171 LYS A C 1
ATOM 1316 O O . LYS A 1 172 ? -33.451 -0.524 23.442 1.00 21.94 171 LYS A O 1
ATOM 1322 N N . ALA A 1 173 ? -31.326 0.216 23.225 1.00 35.91 172 ALA A N 1
ATOM 1323 C CA . ALA A 1 173 ? -31.009 -0.614 22.074 1.00 29.92 172 ALA A CA 1
ATOM 1324 C C . ALA A 1 173 ? -29.630 -1.232 22.240 1.00 27.12 172 ALA A C 1
ATOM 1325 O O . ALA A 1 173 ? -28.840 -0.826 23.095 1.00 33.86 172 ALA A O 1
ATOM 1327 N N . ALA A 1 174 ? -29.352 -2.238 21.411 1.00 24.78 173 ALA A N 1
ATOM 1328 C CA . ALA A 1 174 ? -28.039 -2.863 21.351 1.00 23.62 173 ALA A CA 1
ATOM 1329 C C . ALA A 1 174 ? -27.636 -3.061 19.898 1.00 26.68 173 ALA A C 1
ATOM 1330 O O . ALA A 1 174 ? -28.458 -3.454 19.065 1.00 29.39 173 ALA A O 1
ATOM 1332 N N . VAL A 1 175 ? -26.373 -2.770 19.598 1.00 25.29 174 VAL A N 1
ATOM 1333 C CA . VAL A 1 175 ? -25.798 -2.978 18.275 1.00 17.96 174 VAL A CA 1
ATOM 1334 C C . VAL A 1 175 ? -24.671 -3.991 18.414 1.00 29.25 174 VAL A C 1
ATOM 1335 O O . VAL A 1 175 ? -23.666 -3.721 19.084 1.00 36.78 174 VAL A O 1
ATOM 1339 N N . PHE A 1 176 ? -24.837 -5.153 17.791 1.00 30.91 175 PHE A N 1
ATOM 1340 C CA . PHE A 1 176 ? -23.838 -6.213 17.834 1.00 35.64 175 PHE A CA 1
ATOM 1341 C C . PHE A 1 176 ? -22.990 -6.128 16.570 1.00 35.07 175 PHE A C 1
ATOM 1342 O O . PHE A 1 176 ? -23.447 -6.490 15.481 1.00 34.75 175 PHE A O 1
ATOM 1350 N N . GLY A 1 177 ? -21.759 -5.644 16.719 1.00 26.95 176 GLY A N 1
ATOM 1351 C CA . GLY A 1 177 ? -20.881 -5.433 15.586 1.00 37.35 176 GLY A CA 1
ATOM 1352 C C . GLY A 1 177 ? -20.844 -3.984 15.152 1.00 45.31 176 GLY A C 1
ATOM 1353 O O . GLY A 1 177 ? -21.783 -3.491 14.518 1.00 50.52 176 GLY A O 1
ATOM 1354 N N . CYS A 1 178 ? -19.760 -3.288 15.485 1.00 44.18 177 CYS A N 1
ATOM 1355 C CA . CYS A 1 178 ? -19.681 -1.861 15.207 1.00 42.11 177 CYS A CA 1
ATOM 1356 C C . CYS A 1 178 ? -18.626 -1.554 14.156 1.00 48.50 177 CYS A C 1
ATOM 1357 O O . CYS A 1 178 ? -17.764 -0.692 14.362 1.00 50.59 177 CYS A O 1
ATOM 1360 N N . GLY A 1 179 ? -18.692 -2.249 13.025 1.00 36.56 178 GLY A N 1
ATOM 1361 C CA . GLY A 1 179 ? -17.961 -1.848 11.850 1.00 32.53 178 GLY A CA 1
ATOM 1362 C C . GLY A 1 179 ? -18.599 -0.615 11.243 1.00 48.76 178 GLY A C 1
ATOM 1363 O O . GLY A 1 179 ? -19.394 0.079 11.887 1.00 47.70 178 GLY A O 1
ATOM 1364 N N . PRO A 1 180 ? -18.259 -0.309 9.990 1.00 47.02 179 PRO A N 1
ATOM 1365 C CA . PRO A 1 180 ? -18.851 0.881 9.356 1.00 36.11 179 PRO A CA 1
ATOM 1366 C C . PRO A 1 180 ? -20.372 0.870 9.344 1.00 35.22 179 PRO A C 1
ATOM 1367 O O . PRO A 1 180 ? -20.993 1.920 9.547 1.00 49.06 179 PRO A O 1
ATOM 1371 N N . ILE A 1 181 ? -20.995 -0.291 9.130 1.00 28.38 180 ILE A N 1
ATOM 1372 C CA . ILE A 1 181 ? -22.454 -0.346 9.089 1.00 25.68 180 ILE A CA 1
ATOM 1373 C C . ILE A 1 181 ? -23.039 -0.205 10.490 1.00 30.59 180 ILE A C 1
ATOM 1374 O O . ILE A 1 181 ? -24.001 0.545 10.703 1.00 22.54 180 ILE A O 1
ATOM 1379 N N . GLY A 1 182 ? -22.467 -0.913 11.467 1.00 34.86 181 GLY A N 1
ATOM 1380 C CA . GLY A 1 182 ? -22.958 -0.804 12.830 1.00 17.28 181 GLY A CA 1
ATOM 1381 C C . GLY A 1 182 ? -22.859 0.604 13.379 1.00 24.97 181 GLY A C 1
ATOM 1382 O O . GLY A 1 182 ? -23.725 1.041 14.143 1.00 27.27 181 GLY A O 1
ATOM 1383 N N . LEU A 1 183 ? -21.813 1.338 12.993 1.00 25.19 182 LEU A N 1
ATOM 1384 C CA . LEU A 1 183 ? -21.658 2.707 13.471 1.00 27.81 182 LEU A CA 1
ATOM 1385 C C . LEU A 1 183 ? -22.749 3.610 12.911 1.00 29.74 182 LEU A C 1
ATOM 1386 O O . LEU A 1 183 ? -23.311 4.438 13.638 1.00 38.32 182 LEU A O 1
ATOM 1391 N N . LEU A 1 184 ? -23.073 3.455 11.624 1.00 20.24 183 LEU A N 1
ATOM 1392 C CA . LEU A 1 184 ? -24.166 4.228 11.044 1.00 21.86 183 LEU A CA 1
ATOM 1393 C C . LEU A 1 184 ? -25.494 3.906 11.719 1.00 28.78 183 LEU A C 1
ATOM 1394 O O . LEU A 1 184 ? -26.352 4.786 11.853 1.00 25.22 183 LEU A O 1
ATOM 1399 N N . VAL A 1 185 ? -25.679 2.656 12.152 1.00 28.82 184 VAL A N 1
ATOM 1400 C CA . VAL A 1 185 ? -26.886 2.285 12.888 1.00 20.56 184 VAL A CA 1
ATOM 1401 C C . VAL A 1 185 ? -26.935 3.001 14.234 1.00 28.26 184 VAL A C 1
ATOM 1402 O O . VAL A 1 185 ? -28.005 3.427 14.690 1.00 28.08 184 VAL A O 1
ATOM 1406 N N . ILE A 1 186 ? -25.781 3.148 14.889 1.00 25.69 185 ILE A N 1
ATOM 1407 C CA . ILE A 1 186 ? -25.734 3.846 16.173 1.00 24.82 185 ILE A CA 1
ATOM 1408 C C . ILE A 1 186 ? -26.175 5.294 16.010 1.00 34.49 185 ILE A C 1
ATOM 1409 O O . ILE A 1 186 ? -26.982 5.809 16.794 1.00 36.18 185 ILE A O 1
ATOM 1414 N N . GLU A 1 187 ? -25.648 5.974 14.988 1.00 28.74 186 GLU A N 1
ATOM 1415 C CA . GLU A 1 187 ? -26.051 7.354 14.734 1.00 35.50 186 GLU A CA 1
ATOM 1416 C C . GLU A 1 187 ? -27.537 7.451 14.413 1.00 41.34 186 GLU A C 1
ATOM 1417 O O . GLU A 1 187 ? -28.214 8.388 14.851 1.00 49.60 186 GLU A O 1
ATOM 1423 N N . ALA A 1 188 ? -28.063 6.492 13.649 1.00 42.63 187 ALA A N 1
ATOM 1424 C CA . ALA A 1 188 ? -29.489 6.501 13.340 1.00 34.07 187 ALA A CA 1
ATOM 1425 C C . ALA A 1 188 ? -30.324 6.257 14.590 1.00 36.13 187 ALA A C 1
ATOM 1426 O O . ALA A 1 188 ? -31.398 6.848 14.748 1.00 33.18 187 ALA A O 1
ATOM 1428 N N . LEU A 1 189 ? -29.850 5.386 15.485 1.00 39.57 188 LEU A N 1
ATOM 1429 C CA . LEU A 1 189 ? -30.560 5.153 16.739 1.00 30.52 188 LEU A CA 1
ATOM 1430 C C . LEU A 1 189 ? -30.646 6.427 17.569 1.00 25.79 188 LEU A C 1
ATOM 1431 O O . LEU A 1 189 ? -31.700 6.739 18.136 1.00 26.64 188 LEU A O 1
ATOM 1436 N N . LYS A 1 190 ? -29.552 7.188 17.636 1.00 25.16 189 LYS A N 1
ATOM 1437 C CA . LYS A 1 190 ? -29.571 8.425 18.405 1.00 21.52 189 LYS A CA 1
ATOM 1438 C C . LYS A 1 190 ? -30.499 9.453 17.776 1.00 20.63 189 LYS A C 1
ATOM 1439 O O . LYS A 1 190 ? -31.140 10.230 18.494 1.00 38.71 189 LYS A O 1
ATOM 1445 N N . ALA A 1 191 ? -30.579 9.478 16.444 1.00 25.28 190 ALA A N 1
ATOM 1446 C CA . ALA A 1 191 ? -31.544 10.348 15.782 1.00 34.40 190 ALA A CA 1
ATOM 1447 C C . ALA A 1 191 ? -32.970 9.979 16.171 1.00 31.27 190 ALA A C 1
ATOM 1448 O O . ALA A 1 191 ? -33.803 10.859 16.415 1.00 32.58 190 ALA A O 1
ATOM 1450 N N . ALA A 1 192 ? -33.264 8.683 16.251 1.00 27.08 191 ALA A N 1
ATOM 1451 C CA . ALA A 1 192 ? -34.599 8.206 16.586 1.00 26.76 191 ALA A CA 1
ATOM 1452 C C . ALA A 1 192 ? -34.928 8.339 18.064 1.00 31.35 191 ALA A C 1
ATOM 1453 O O . ALA A 1 192 ? -36.064 8.049 18.454 1.00 28.49 191 ALA A O 1
ATOM 1455 N N . GLY A 1 193 ? -33.973 8.752 18.889 1.00 23.08 192 GLY A N 1
ATOM 1456 C CA . GLY A 1 193 ? -34.222 8.961 20.295 1.00 16.79 192 GLY A CA 1
ATOM 1457 C C . GLY A 1 193 ? -33.800 7.836 21.206 1.00 30.53 192 GLY A C 1
ATOM 1458 O O . GLY A 1 193 ? -34.203 7.829 22.374 1.00 37.51 192 GLY A O 1
ATOM 1459 N N . ALA A 1 194 ? -33.021 6.878 20.712 1.00 32.34 193 ALA A N 1
ATOM 1460 C CA . ALA A 1 194 ? -32.475 5.855 21.588 1.00 22.22 193 ALA A CA 1
ATOM 1461 C C . ALA A 1 194 ? -31.575 6.503 22.628 1.00 24.72 193 ALA A C 1
ATOM 1462 O O . ALA A 1 194 ? -30.833 7.443 22.332 1.00 42.63 193 ALA A O 1
ATOM 1464 N N . THR A 1 195 ? -31.652 6.004 23.857 1.00 24.40 194 THR A N 1
ATOM 1465 C CA . THR A 1 195 ? -30.902 6.603 24.952 1.00 33.64 194 THR A CA 1
ATOM 1466 C C . THR A 1 195 ? -29.647 5.796 25.254 1.00 46.81 194 THR A C 1
ATOM 1467 O O . THR A 1 195 ? -28.537 6.215 24.907 1.00 59.33 194 THR A O 1
ATOM 1471 N N . ASP A 1 196 ? -29.806 4.631 25.878 1.00 30.39 195 ASP A N 1
ATOM 1472 C CA . ASP A 1 196 ? -28.676 3.758 26.173 1.00 22.05 195 ASP A CA 1
ATOM 1473 C C . ASP A 1 196 ? -28.509 2.795 25.005 1.00 25.67 195 ASP A C 1
ATOM 1474 O O . ASP A 1 196 ? -29.386 1.965 24.741 1.00 31.07 195 ASP A O 1
ATOM 1479 N N . ILE A 1 197 ? -27.394 2.920 24.294 1.00 28.81 196 ILE A N 1
ATOM 1480 C CA . ILE A 1 197 ? -27.067 2.060 23.164 1.00 29.93 196 ILE A CA 1
ATOM 1481 C C . ILE A 1 197 ? -25.854 1.229 23.551 1.00 30.98 196 ILE A C 1
ATOM 1482 O O . ILE A 1 197 ? -24.762 1.772 23.766 1.00 38.38 196 ILE A O 1
ATOM 1487 N N . TYR A 1 198 ? -26.043 -0.083 23.647 1.00 27.80 197 TYR A N 1
ATOM 1488 C CA . TYR A 1 198 ? -24.984 -0.990 24.073 1.00 29.41 197 TYR A CA 1
ATOM 1489 C C . TYR A 1 198 ? -24.288 -1.551 22.837 1.00 29.34 197 TYR A C 1
ATOM 1490 O O . TYR A 1 198 ? -24.842 -2.392 22.121 1.00 21.01 197 TYR A O 1
ATOM 1499 N N . ALA A 1 199 ? -23.080 -1.060 22.582 1.00 27.31 198 ALA A N 1
ATOM 1500 C CA . ALA A 1 199 ? -22.285 -1.460 21.432 1.00 17.77 198 ALA A CA 1
ATOM 1501 C C . ALA A 1 199 ? -21.358 -2.605 21.823 1.00 33.61 198 ALA A C 1
ATOM 1502 O O . ALA A 1 199 ? -20.472 -2.432 22.667 1.00 39.41 198 ALA A O 1
ATOM 1504 N N . VAL A 1 200 ? -21.556 -3.765 21.207 1.00 30.50 199 VAL A N 1
ATOM 1505 C CA . VAL A 1 200 ? -20.738 -4.947 21.456 1.00 30.55 199 VAL A CA 1
ATOM 1506 C C . VAL A 1 200 ? -19.688 -5.017 20.354 1.00 37.38 199 VAL A C 1
ATOM 1507 O O . VAL A 1 200 ? -20.004 -5.328 19.200 1.00 37.62 199 VAL A O 1
ATOM 1511 N N . GLU A 1 201 ? -18.434 -4.727 20.702 1.00 33.82 200 GLU A N 1
ATOM 1512 C CA . GLU A 1 201 ? -17.362 -4.668 19.719 1.00 37.68 200 GLU A CA 1
ATOM 1513 C C . GLU A 1 201 ? -16.025 -4.960 20.389 1.00 42.65 200 GLU A C 1
ATOM 1514 O O . GLU A 1 201 ? -15.768 -4.496 21.503 1.00 43.47 200 GLU A O 1
ATOM 1520 N N . LEU A 1 202 ? -15.179 -5.732 19.701 1.00 48.72 201 LEU A N 1
ATOM 1521 C CA . LEU A 1 202 ? -13.858 -6.098 20.206 1.00 39.45 201 LEU A CA 1
ATOM 1522 C C . LEU A 1 202 ? -12.778 -5.085 19.837 1.00 40.94 201 LEU A C 1
ATOM 1523 O O . LEU A 1 202 ? -11.871 -4.829 20.636 1.00 47.99 201 LEU A O 1
ATOM 1528 N N . SER A 1 203 ? -12.847 -4.518 18.638 1.00 41.27 202 SER A N 1
ATOM 1529 C CA . SER A 1 203 ? -11.756 -3.688 18.135 1.00 38.46 202 SER A CA 1
ATOM 1530 C C . SER A 1 203 ? -11.716 -2.355 18.875 1.00 44.60 202 SER A C 1
ATOM 1531 O O . SER A 1 203 ? -12.724 -1.639 18.908 1.00 49.94 202 SER A O 1
ATOM 1534 N N . PRO A 1 204 ? -10.580 -1.987 19.475 1.00 40.43 203 PRO A N 1
ATOM 1535 C CA . PRO A 1 204 ? -10.522 -0.710 20.211 1.00 34.23 203 PRO A CA 1
ATOM 1536 C C . PRO A 1 204 ? -10.792 0.518 19.355 1.00 34.31 203 PRO A C 1
ATOM 1537 O O . PRO A 1 204 ? -11.450 1.454 19.828 1.00 40.32 203 PRO A O 1
ATOM 1541 N N . GLU A 1 205 ? -10.303 0.549 18.112 1.00 36.35 204 GLU A N 1
ATOM 1542 C CA . GLU A 1 205 ? -10.575 1.696 17.249 1.00 31.19 204 GLU A CA 1
ATOM 1543 C C . GLU A 1 205 ? -12.066 1.839 16.992 1.00 33.45 204 GLU A C 1
ATOM 1544 O O . GLU A 1 205 ? -12.609 2.950 17.027 1.00 30.28 204 GLU A O 1
ATOM 1550 N N . ARG A 1 206 ? -12.748 0.721 16.742 1.00 29.49 205 ARG A N 1
ATOM 1551 C CA . ARG A 1 206 ? -14.185 0.778 16.526 1.00 26.13 205 ARG A CA 1
ATOM 1552 C C . ARG A 1 206 ? -14.933 1.066 17.821 1.00 28.13 205 ARG A C 1
ATOM 1553 O O . ARG A 1 206 ? -15.973 1.736 17.793 1.00 18.99 205 ARG A O 1
ATOM 1561 N N . GLN A 1 207 ? -14.414 0.594 18.961 1.00 27.70 206 GLN A N 1
ATOM 1562 C CA . GLN A 1 207 ? -15.001 0.962 20.247 1.00 30.76 206 GLN A CA 1
ATOM 1563 C C . GLN A 1 207 ? -14.916 2.464 20.479 1.00 41.84 206 GLN A C 1
ATOM 1564 O O . GLN A 1 207 ? -15.830 3.066 21.053 1.00 39.40 206 GLN A O 1
ATOM 1570 N N . GLN A 1 208 ? -13.837 3.091 20.015 1.00 33.43 207 GLN A N 1
ATOM 1571 C CA . GLN A 1 208 ? -13.631 4.504 20.281 1.00 31.95 207 GLN A CA 1
ATOM 1572 C C . GLN A 1 208 ? -14.409 5.385 19.317 1.00 41.66 207 GLN A C 1
ATOM 1573 O O . GLN A 1 208 ? -14.622 6.569 19.605 1.00 56.84 207 GLN A O 1
ATOM 1579 N N . LYS A 1 209 ? -14.885 4.820 18.208 1.00 41.33 208 LYS A N 1
ATOM 1580 C CA . LYS A 1 209 ? -15.791 5.553 17.333 1.00 34.43 208 LYS A CA 1
ATOM 1581 C C . LYS A 1 209 ? -17.234 5.429 17.799 1.00 35.24 208 LYS A C 1
ATOM 1582 O O . LYS A 1 209 ? -17.985 6.411 17.774 1.00 23.77 208 LYS A O 1
ATOM 1588 N N . ALA A 1 210 ? -17.629 4.233 18.244 1.00 39.06 209 ALA A N 1
ATOM 1589 C CA . ALA A 1 210 ? -18.978 4.043 18.767 1.00 31.68 209 ALA A CA 1
ATOM 1590 C C . ALA A 1 210 ? -19.210 4.913 19.991 1.00 26.99 209 ALA A C 1
ATOM 1591 O O . ALA A 1 210 ? -20.306 5.450 20.185 1.00 27.60 209 ALA A O 1
ATOM 1593 N N . GLU A 1 211 ? -18.184 5.057 20.832 1.00 36.19 210 GLU A N 1
ATOM 1594 C CA . GLU A 1 211 ? -18.300 5.913 22.007 1.00 31.37 210 GLU A CA 1
ATOM 1595 C C . GLU A 1 211 ? -18.438 7.379 21.611 1.00 25.47 210 GLU A C 1
ATOM 1596 O O . GLU A 1 211 ? -19.176 8.134 22.255 1.00 28.97 210 GLU A O 1
ATOM 1602 N N . GLU A 1 212 ? -17.759 7.794 20.537 1.00 23.78 211 GLU A N 1
ATOM 1603 C CA . GLU A 1 212 ? -17.913 9.163 20.058 1.00 27.00 211 GLU A CA 1
ATOM 1604 C C . GLU A 1 212 ? -19.324 9.414 19.550 1.00 35.91 211 GLU A C 1
ATOM 1605 O O . GLU A 1 212 ? -19.859 10.516 19.718 1.00 40.31 211 GLU A O 1
ATOM 1611 N N . LEU A 1 213 ? -19.945 8.404 18.944 1.00 31.11 212 LEU A N 1
ATOM 1612 C CA . LEU A 1 213 ? -21.301 8.533 18.436 1.00 28.77 212 LEU A CA 1
ATOM 1613 C C . LEU A 1 213 ? -22.360 8.452 19.527 1.00 38.98 212 LEU A C 1
ATOM 1614 O O . LEU A 1 213 ? -23.539 8.687 19.239 1.00 49.95 212 LEU A O 1
ATOM 1619 N N . GLY A 1 214 ? -21.983 8.125 20.753 1.00 30.03 213 GLY A N 1
ATOM 1620 C CA . GLY A 1 214 ? -22.891 8.168 21.872 1.00 27.03 213 GLY A CA 1
ATOM 1621 C C . GLY A 1 214 ? -23.281 6.834 22.470 1.00 25.69 213 GLY A C 1
ATOM 1622 O O . GLY A 1 214 ? -24.271 6.782 23.210 1.00 41.98 213 GLY A O 1
ATOM 1623 N N . ALA A 1 215 ? -22.551 5.765 22.177 1.00 29.78 214 ALA A N 1
ATOM 1624 C CA . ALA A 1 215 ? -22.911 4.433 22.636 1.00 30.73 214 ALA A CA 1
ATOM 1625 C C . ALA A 1 215 ? -22.128 4.064 23.891 1.00 28.02 214 ALA A C 1
ATOM 1626 O O . ALA A 1 215 ? -21.196 4.755 24.306 1.00 44.39 214 ALA A O 1
ATOM 1628 N N . ILE A 1 216 ? -22.526 2.947 24.495 1.00 27.20 215 ILE A N 1
ATOM 1629 C CA . ILE A 1 216 ? -21.839 2.360 25.640 1.00 30.50 215 ILE A CA 1
ATOM 1630 C C . ILE A 1 216 ? -21.141 1.092 25.167 1.00 35.16 215 ILE A C 1
ATOM 1631 O O . ILE A 1 216 ? -21.765 0.232 24.534 1.00 36.09 215 ILE A O 1
ATOM 1636 N N . ILE A 1 217 ? -19.857 0.973 25.481 1.00 35.95 216 ILE A N 1
ATOM 1637 C CA . ILE A 1 217 ? -19.055 -0.147 25.001 1.00 35.32 216 ILE A CA 1
ATOM 1638 C C . ILE A 1 217 ? -19.257 -1.350 25.911 1.00 40.75 216 ILE A C 1
ATOM 1639 O O . ILE A 1 217 ? -19.174 -1.241 27.141 1.00 48.19 216 ILE A O 1
ATOM 1644 N N . VAL A 1 218 ? -19.532 -2.501 25.305 1.00 35.58 217 VAL A N 1
ATOM 1645 C CA . VAL A 1 218 ? -19.534 -3.782 25.997 1.00 41.11 217 VAL A CA 1
ATOM 1646 C C . VAL A 1 218 ? -18.464 -4.623 25.313 1.00 53.23 217 VAL A C 1
ATOM 1647 O O . VAL A 1 218 ? -18.689 -5.181 24.232 1.00 56.49 217 VAL A O 1
ATOM 1651 N N . ASP A 1 219 ? -17.283 -4.683 25.918 1.00 50.89 218 ASP A N 1
ATOM 1652 C CA . ASP A 1 219 ? -16.179 -5.447 25.357 1.00 42.61 218 ASP A CA 1
ATOM 1653 C C . ASP A 1 219 ? -16.385 -6.926 25.656 1.00 42.06 218 ASP A C 1
ATOM 1654 O O . ASP A 1 219 ? -16.455 -7.303 26.831 1.00 51.83 218 ASP A O 1
ATOM 1659 N N . PRO A 1 220 ? -16.496 -7.787 24.643 1.00 40.47 219 PRO A N 1
ATOM 1660 C CA . PRO A 1 220 ? -16.626 -9.227 24.919 1.00 44.64 219 PRO A CA 1
ATOM 1661 C C . PRO A 1 220 ? -15.407 -9.819 25.604 1.00 49.70 219 PRO A C 1
ATOM 1662 O O . PRO A 1 220 ? -15.526 -10.861 26.260 1.00 56.54 219 PRO A O 1
ATOM 1666 N N . SER A 1 221 ? -14.240 -9.189 25.473 1.00 44.91 220 SER A N 1
ATOM 1667 C CA . SER A 1 221 ? -13.023 -9.673 26.109 1.00 48.02 220 SER A CA 1
ATOM 1668 C C . SER A 1 221 ? -12.901 -9.246 27.566 1.00 45.50 220 SER A C 1
ATOM 1669 O O . SER A 1 221 ? -12.038 -9.771 28.277 1.00 47.27 220 SER A O 1
ATOM 1672 N N . LYS A 1 222 ? -13.735 -8.316 28.027 1.00 43.71 221 LYS A N 1
ATOM 1673 C CA . LYS A 1 222 ? -13.667 -7.824 29.395 1.00 50.81 221 LYS A CA 1
ATOM 1674 C C . LYS A 1 222 ? -14.904 -8.162 30.215 1.00 51.75 221 LYS A C 1
ATOM 1675 O O . LYS A 1 222 ? -14.974 -7.774 31.390 1.00 52.74 221 LYS A O 1
ATOM 1681 N N . THR A 1 223 ? -15.873 -8.874 29.639 1.00 46.28 222 THR A N 1
ATOM 1682 C CA . THR A 1 223 ? -17.058 -9.320 30.357 1.00 50.25 222 THR A CA 1
ATOM 1683 C C . THR A 1 223 ? -17.179 -10.825 30.197 1.00 56.93 222 THR A C 1
ATOM 1684 O O . THR A 1 223 ? -16.858 -11.372 29.138 1.00 59.70 222 THR A O 1
ATOM 1688 N N . ASP A 1 224 ? -17.613 -11.494 31.262 1.00 58.69 223 ASP A N 1
ATOM 1689 C CA . ASP A 1 224 ? -17.744 -12.944 31.206 1.00 69.45 223 ASP A CA 1
ATOM 1690 C C . ASP A 1 224 ? -18.887 -13.352 30.283 1.00 57.44 223 ASP A C 1
ATOM 1691 O O . ASP A 1 224 ? -18.752 -14.300 29.496 1.00 52.30 223 ASP A O 1
ATOM 1696 N N . ASP A 1 225 ? -20.017 -12.651 30.367 1.00 44.66 224 ASP A N 1
ATOM 1697 C CA . ASP A 1 225 ? -21.202 -12.967 29.575 1.00 46.49 224 ASP A CA 1
ATOM 1698 C C . ASP A 1 225 ? -21.810 -11.659 29.089 1.00 49.53 224 ASP A C 1
ATOM 1699 O O . ASP A 1 225 ? -22.313 -10.871 29.895 1.00 45.76 224 ASP A O 1
ATOM 1704 N N . VAL A 1 226 ? -21.758 -11.426 27.775 1.00 48.14 225 VAL A N 1
ATOM 1705 C CA . VAL A 1 226 ? -22.269 -10.175 27.215 1.00 45.69 225 VAL A CA 1
ATOM 1706 C C . VAL A 1 226 ? -23.769 -10.050 27.455 1.00 47.09 225 VAL A C 1
ATOM 1707 O O . VAL A 1 226 ? -24.264 -8.980 27.833 1.00 30.78 225 VAL A O 1
ATOM 1711 N N . VAL A 1 227 ? -24.516 -11.136 27.241 1.00 55.03 226 VAL A N 1
ATOM 1712 C CA . VAL A 1 227 ? -25.969 -11.078 27.381 1.00 46.33 226 VAL A CA 1
ATOM 1713 C C . VAL A 1 227 ? -26.357 -10.775 28.822 1.00 49.97 226 VAL A C 1
ATOM 1714 O O . VAL A 1 227 ? -27.267 -9.978 29.082 1.00 39.10 226 VAL A O 1
ATOM 1718 N N . ALA A 1 228 ? -25.653 -11.384 29.779 1.00 50.95 227 ALA A N 1
ATOM 1719 C CA . ALA A 1 228 ? -25.937 -11.137 31.189 1.00 36.55 227 ALA A CA 1
ATOM 1720 C C . ALA A 1 228 ? -25.674 -9.684 31.561 1.00 36.55 227 ALA A C 1
ATOM 1721 O O . ALA A 1 228 ? -26.408 -9.096 32.365 1.00 36.84 227 ALA A O 1
ATOM 1723 N N . GLU A 1 229 ? -24.626 -9.091 30.987 1.00 36.67 228 GLU A N 1
ATOM 1724 C CA . GLU A 1 229 ? -24.279 -7.708 31.302 1.00 41.88 228 GLU A CA 1
ATOM 1725 C C . GLU A 1 229 ? -25.338 -6.737 30.792 1.00 39.07 228 GLU A C 1
ATOM 1726 O O . GLU A 1 229 ? -25.781 -5.844 31.524 1.00 32.19 228 GLU A O 1
ATOM 1732 N N . ILE A 1 230 ? -25.758 -6.896 29.536 1.00 32.58 229 ILE A N 1
ATOM 1733 C CA . ILE A 1 230 ? -26.786 -6.016 28.986 1.00 28.58 229 ILE A CA 1
ATOM 1734 C C . ILE A 1 230 ? -28.090 -6.190 29.748 1.00 35.96 229 ILE A C 1
ATOM 1735 O O . ILE A 1 230 ? -28.825 -5.223 29.984 1.00 39.41 229 ILE A O 1
ATOM 1740 N N . ALA A 1 231 ? -28.393 -7.424 30.153 1.00 41.93 230 ALA A N 1
ATOM 1741 C CA . ALA A 1 231 ? -29.600 -7.667 30.934 1.00 33.86 230 ALA A CA 1
ATOM 1742 C C . ALA A 1 231 ? -29.512 -6.989 32.294 1.00 44.49 230 ALA A C 1
ATOM 1743 O O . ALA A 1 231 ? -30.503 -6.443 32.791 1.00 43.41 230 ALA A O 1
ATOM 1745 N N . GLU A 1 232 ? -28.325 -7.002 32.903 1.00 44.00 231 GLU A N 1
ATOM 1746 C CA . GLU A 1 232 ? -28.160 -6.422 34.231 1.00 46.66 231 GLU A CA 1
ATOM 1747 C C . GLU A 1 232 ? -28.325 -4.908 34.194 1.00 40.90 231 GLU A C 1
ATOM 1748 O O . GLU A 1 232 ? -29.028 -4.328 35.029 1.00 40.42 231 GLU A O 1
ATOM 1754 N N . ARG A 1 233 ? -27.692 -4.253 33.222 1.00 36.33 232 ARG A N 1
ATOM 1755 C CA . ARG A 1 233 ? -27.720 -2.800 33.131 1.00 36.49 232 ARG A CA 1
ATOM 1756 C C . ARG A 1 233 ? -29.027 -2.253 32.567 1.00 34.37 232 ARG A C 1
ATOM 1757 O O . ARG A 1 233 ? -29.253 -1.041 32.648 1.00 44.45 232 ARG A O 1
ATOM 1765 N N . THR A 1 234 ? -29.890 -3.103 32.008 1.00 28.06 233 THR A N 1
ATOM 1766 C CA . THR A 1 234 ? -31.186 -2.668 31.503 1.00 36.15 233 THR A CA 1
ATOM 1767 C C . THR A 1 234 ? -32.365 -3.210 32.299 1.00 34.14 233 THR A C 1
ATOM 1768 O O . THR A 1 234 ? -33.498 -2.780 32.060 1.00 26.43 233 THR A O 1
ATOM 1772 N N . GLY A 1 235 ? -32.138 -4.145 33.216 1.00 35.52 234 GLY A N 1
ATOM 1773 C CA . GLY A 1 235 ? -33.218 -4.712 33.997 1.00 26.99 234 GLY A CA 1
ATOM 1774 C C . GLY A 1 235 ? -34.124 -5.623 33.196 1.00 39.37 234 GLY A C 1
ATOM 1775 O O . GLY A 1 235 ? -35.350 -5.535 33.303 1.00 40.92 234 GLY A O 1
ATOM 1776 N N . GLY A 1 236 ? -33.535 -6.506 32.392 1.00 43.38 235 GLY A N 1
ATOM 1777 C CA . GLY A 1 236 ? -34.317 -7.463 31.634 1.00 29.94 235 GLY A CA 1
ATOM 1778 C C . GLY A 1 236 ? -34.026 -7.479 30.147 1.00 40.99 235 GLY A C 1
ATOM 1779 O O . GLY A 1 236 ? -34.435 -8.409 29.446 1.00 52.70 235 GLY A O 1
ATOM 1780 N N . GLY A 1 237 ? -33.325 -6.464 29.648 1.00 42.84 236 GLY A N 1
ATOM 1781 C CA . GLY A 1 237 ? -32.968 -6.429 28.242 1.00 44.37 236 GLY A CA 1
ATOM 1782 C C . GLY A 1 237 ? -33.291 -5.122 27.545 1.00 36.56 236 GLY A C 1
ATOM 1783 O O . GLY A 1 237 ? -34.068 -4.310 28.054 1.00 39.97 236 GLY A O 1
ATOM 1784 N N . VAL A 1 238 ? -32.684 -4.908 26.378 1.00 25.34 237 VAL A N 1
ATOM 1785 C CA . VAL A 1 238 ? -32.956 -3.733 25.559 1.00 33.35 237 VAL A CA 1
ATOM 1786 C C . VAL A 1 238 ? -34.255 -3.962 24.798 1.00 27.69 237 VAL A C 1
ATOM 1787 O O . VAL A 1 238 ? -34.790 -5.076 24.785 1.00 27.14 237 VAL A O 1
ATOM 1791 N N . ASP A 1 239 ? -34.773 -2.917 24.157 1.00 23.11 238 ASP A N 1
ATOM 1792 C CA . ASP A 1 239 ? -36.011 -3.056 23.403 1.00 24.96 238 ASP A CA 1
ATOM 1793 C C . ASP A 1 239 ? -35.782 -3.520 21.973 1.00 26.87 238 ASP A C 1
ATOM 1794 O O . ASP A 1 239 ? -36.624 -4.239 21.421 1.00 33.69 238 ASP A O 1
ATOM 1799 N N . VAL A 1 240 ? -34.668 -3.134 21.356 1.00 28.27 239 VAL A N 1
ATOM 1800 C CA . VAL A 1 240 ? -34.322 -3.579 20.010 1.00 20.40 239 VAL A CA 1
ATOM 1801 C C . VAL A 1 240 ? -32.840 -3.918 19.979 1.00 24.42 239 VAL A C 1
ATOM 1802 O O . VAL A 1 240 ? -32.012 -3.151 20.481 1.00 19.91 239 VAL A O 1
ATOM 1806 N N . ALA A 1 241 ? -32.504 -5.062 19.389 1.00 26.36 240 ALA A N 1
ATOM 1807 C CA . ALA A 1 241 ? -31.122 -5.467 19.188 1.00 24.91 240 ALA A CA 1
ATOM 1808 C C . ALA A 1 241 ? -30.845 -5.550 17.694 1.00 33.97 240 ALA A C 1
ATOM 1809 O O . ALA A 1 241 ? -31.695 -6.001 16.919 1.00 33.00 240 ALA A O 1
ATOM 1811 N N . PHE A 1 242 ? -29.654 -5.114 17.295 1.00 36.02 241 PHE A N 1
ATOM 1812 C CA . PHE A 1 242 ? -29.255 -5.084 15.895 1.00 26.42 241 PHE A CA 1
ATOM 1813 C C . PHE A 1 242 ? -28.068 -6.014 15.694 1.00 38.14 241 PHE A C 1
ATOM 1814 O O . PHE A 1 242 ? -27.011 -5.819 16.306 1.00 40.25 241 PHE A O 1
ATOM 1822 N N . GLU A 1 243 ? -28.242 -7.014 14.835 1.00 33.78 242 GLU A N 1
ATOM 1823 C CA . GLU A 1 243 ? -27.201 -7.984 14.526 1.00 37.49 242 GLU A CA 1
ATOM 1824 C C . GLU A 1 243 ? -26.479 -7.534 13.261 1.00 39.09 242 GLU A C 1
ATOM 1825 O O . GLU A 1 243 ? -27.097 -7.420 12.197 1.00 32.75 242 GLU A O 1
ATOM 1831 N N . VAL A 1 244 ? -25.179 -7.255 13.384 1.00 32.62 243 VAL A N 1
ATOM 1832 C CA . VAL A 1 244 ? -24.404 -6.713 12.271 1.00 31.21 243 VAL A CA 1
ATOM 1833 C C . VAL A 1 244 ? -23.167 -7.569 12.000 1.00 34.66 243 VAL A C 1
ATOM 1834 O O . VAL A 1 244 ? -22.447 -7.344 11.020 1.00 42.68 243 VAL A O 1
ATOM 1838 N N . THR A 1 245 ? -22.907 -8.561 12.856 1.00 32.21 244 THR A N 1
ATOM 1839 C CA . THR A 1 245 ? -21.686 -9.352 12.709 1.00 28.87 244 THR A CA 1
ATOM 1840 C C . THR A 1 245 ? -21.824 -10.473 11.687 1.00 34.70 244 THR A C 1
ATOM 1841 O O . THR A 1 245 ? -20.836 -10.833 11.036 1.00 39.15 244 THR A O 1
ATOM 1845 N N . GLY A 1 246 ? -23.014 -11.048 11.541 1.00 29.54 245 GLY A N 1
ATOM 1846 C CA . GLY A 1 246 ? -23.163 -12.221 10.708 1.00 31.84 245 GLY A CA 1
ATOM 1847 C C . GLY A 1 246 ? -22.657 -13.496 11.338 1.00 37.63 245 GLY A C 1
ATOM 1848 O O . GLY A 1 246 ? -22.507 -14.503 10.637 1.00 48.76 245 GLY A O 1
ATOM 1849 N N . VAL A 1 247 ? -22.402 -13.487 12.637 1.00 35.64 246 VAL A N 1
ATOM 1850 C CA . VAL A 1 247 ? -21.861 -14.639 13.355 1.00 31.10 246 VAL A CA 1
ATOM 1851 C C . VAL A 1 247 ? -23.016 -15.394 14.005 1.00 36.17 246 VAL A C 1
ATOM 1852 O O . VAL A 1 247 ? -23.846 -14.770 14.676 1.00 45.94 246 VAL A O 1
ATOM 1856 N N . PRO A 1 248 ? -23.118 -16.713 13.809 1.00 33.03 247 PRO A N 1
ATOM 1857 C CA . PRO A 1 248 ? -24.246 -17.457 14.398 1.00 33.77 247 PRO A CA 1
ATOM 1858 C C . PRO A 1 248 ? -24.361 -17.297 15.903 1.00 31.79 247 PRO A C 1
ATOM 1859 O O . PRO A 1 248 ? -25.469 -17.110 16.419 1.00 31.61 247 PRO A O 1
ATOM 1863 N N . VAL A 1 249 ? -23.243 -17.361 16.626 1.00 44.56 248 VAL A N 1
ATOM 1864 C CA . VAL A 1 249 ? -23.300 -17.221 18.076 1.00 47.96 248 VAL A CA 1
ATOM 1865 C C . VAL A 1 249 ? -23.811 -15.844 18.470 1.00 48.21 248 VAL A C 1
ATOM 1866 O O . VAL A 1 249 ? -24.518 -15.699 19.475 1.00 41.30 248 VAL A O 1
ATOM 1870 N N . VAL A 1 250 ? -23.479 -14.816 17.687 1.00 48.59 249 VAL A N 1
ATOM 1871 C CA . VAL A 1 250 ? -23.877 -13.460 18.043 1.00 37.21 249 VAL A CA 1
ATOM 1872 C C . VAL A 1 250 ? -25.360 -13.230 17.762 1.00 39.12 249 VAL A C 1
ATOM 1873 O O . VAL A 1 250 ? -26.020 -12.474 18.486 1.00 42.99 249 VAL A O 1
ATOM 1877 N N . LEU A 1 251 ? -25.909 -13.859 16.718 1.00 39.28 250 LEU A N 1
ATOM 1878 C CA . LEU A 1 251 ? -27.347 -13.762 16.479 1.00 32.28 250 LEU A CA 1
ATOM 1879 C C . LEU A 1 251 ? -28.129 -14.319 17.663 1.00 42.32 250 LEU A C 1
ATOM 1880 O O . LEU A 1 251 ? -29.166 -13.766 18.050 1.00 43.68 250 LEU A O 1
ATOM 1885 N N . ARG A 1 252 ? -27.635 -15.405 18.261 1.00 38.77 251 ARG A N 1
ATOM 1886 C CA . ARG A 1 252 ? -28.257 -15.929 19.470 1.00 35.16 251 ARG A CA 1
ATOM 1887 C C . ARG A 1 252 ? -28.209 -14.909 20.599 1.00 33.96 251 ARG A C 1
ATOM 1888 O O . ARG A 1 252 ? -29.204 -14.707 21.306 1.00 37.14 251 ARG A O 1
ATOM 1896 N N . GLN A 1 253 ? -27.060 -14.251 20.780 1.00 24.93 252 GLN A N 1
ATOM 1897 C CA . GLN A 1 253 ? -26.918 -13.275 21.857 1.00 30.88 252 GLN A CA 1
ATOM 1898 C C . GLN A 1 253 ? -27.832 -12.075 21.649 1.00 38.05 252 GLN A C 1
ATOM 1899 O O . GLN A 1 253 ? -28.411 -11.555 22.610 1.00 45.93 252 GLN A O 1
ATOM 1905 N N . ALA A 1 254 ? -27.961 -11.612 20.403 1.00 28.41 253 ALA A N 1
ATOM 1906 C CA . ALA A 1 254 ? -28.811 -10.459 20.126 1.00 24.34 253 ALA A CA 1
ATOM 1907 C C . ALA A 1 254 ? -30.256 -10.733 20.522 1.00 30.29 253 ALA A C 1
ATOM 1908 O O . ALA A 1 254 ? -30.927 -9.864 21.092 1.00 28.49 253 ALA A O 1
ATOM 1910 N N . ILE A 1 255 ? -30.749 -11.940 20.239 1.00 37.24 254 ILE A N 1
ATOM 1911 C CA . ILE A 1 255 ? -32.098 -12.304 20.656 1.00 24.43 254 ILE A CA 1
ATOM 1912 C C . ILE A 1 255 ? -32.179 -12.387 22.174 1.00 29.02 254 ILE A C 1
ATOM 1913 O O . ILE A 1 255 ? -33.151 -11.928 22.784 1.00 42.33 254 ILE A O 1
ATOM 1918 N N . GLN A 1 256 ? -31.158 -12.966 22.810 1.00 35.89 255 GLN A N 1
ATOM 1919 C CA . GLN A 1 256 ? -31.193 -13.145 24.257 1.00 40.32 255 GLN A CA 1
ATOM 1920 C C . GLN A 1 256 ? -31.044 -11.830 25.011 1.00 44.77 255 GLN A C 1
ATOM 1921 O O . GLN A 1 256 ? -31.372 -11.772 26.200 1.00 48.04 255 GLN A O 1
ATOM 1927 N N . SER A 1 257 ? -30.580 -10.772 24.349 1.00 45.60 256 SER A N 1
ATOM 1928 C CA . SER A 1 257 ? -30.367 -9.486 25.001 1.00 37.58 256 SER A CA 1
ATOM 1929 C C . SER A 1 257 ? -31.576 -8.565 24.918 1.00 35.32 256 SER A C 1
ATOM 1930 O O . SER A 1 257 ? -31.491 -7.416 25.364 1.00 32.06 256 SER A O 1
ATOM 1933 N N . THR A 1 258 ? -32.691 -9.030 24.368 1.00 33.38 257 THR A N 1
ATOM 1934 C CA . THR A 1 258 ? -33.910 -8.240 24.319 1.00 30.20 257 THR A CA 1
ATOM 1935 C C . THR A 1 258 ? -34.848 -8.654 25.446 1.00 37.02 257 THR A C 1
ATOM 1936 O O . THR A 1 258 ? -34.792 -9.775 25.957 1.00 47.54 257 THR A O 1
ATOM 1940 N N . THR A 1 259 ? -35.719 -7.726 25.827 1.00 38.76 258 THR A N 1
ATOM 1941 C CA . THR A 1 259 ? -36.610 -7.908 26.962 1.00 40.68 258 THR A CA 1
ATOM 1942 C C . THR A 1 259 ? -37.906 -8.577 26.508 1.00 45.25 258 THR A C 1
ATOM 1943 O O . THR A 1 259 ? -37.985 -9.157 25.421 1.00 42.13 258 THR A O 1
ATOM 1947 N N . ILE A 1 260 ? -38.933 -8.519 27.358 1.00 48.04 259 ILE A N 1
ATOM 1948 C CA . ILE A 1 260 ? -40.230 -9.083 27.008 1.00 47.53 259 ILE A CA 1
ATOM 1949 C C . ILE A 1 260 ? -40.751 -8.376 25.765 1.00 46.77 259 ILE A C 1
ATOM 1950 O O . ILE A 1 260 ? -40.848 -7.143 25.732 1.00 54.11 259 ILE A O 1
ATOM 1955 N N . ALA A 1 261 ? -41.063 -9.158 24.728 1.00 33.74 260 ALA A N 1
ATOM 1956 C CA . ALA A 1 261 ? -41.549 -8.674 23.437 1.00 23.68 260 ALA A CA 1
ATOM 1957 C C . ALA A 1 261 ? -40.504 -7.868 22.670 1.00 32.54 260 ALA A C 1
ATOM 1958 O O . ALA A 1 261 ? -40.857 -7.085 21.781 1.00 27.55 260 ALA A O 1
ATOM 1960 N N . GLY A 1 262 ? -39.222 -8.042 22.981 1.00 37.05 261 GLY A N 1
ATOM 1961 C CA . GLY A 1 262 ? -38.180 -7.330 22.270 1.00 31.76 261 GLY A CA 1
ATOM 1962 C C . GLY A 1 262 ? -38.058 -7.781 20.825 1.00 34.59 261 GLY A C 1
ATOM 1963 O O . GLY A 1 262 ? -38.584 -8.814 20.408 1.00 43.37 261 GLY A O 1
ATOM 1964 N N . GLU A 1 263 ? -37.330 -6.985 20.044 1.00 29.52 262 GLU A N 1
ATOM 1965 C CA . GLU A 1 263 ? -37.197 -7.207 18.609 1.00 24.74 262 GLU A CA 1
ATOM 1966 C C . GLU A 1 263 ? -35.725 -7.271 18.237 1.00 36.23 262 GLU A C 1
ATOM 1967 O O . GLU A 1 263 ? -34.938 -6.417 18.657 1.00 47.87 262 GLU A O 1
ATOM 1973 N N . THR A 1 264 ? -35.361 -8.277 17.447 1.00 36.27 263 THR A N 1
ATOM 1974 C CA . THR A 1 264 ? -34.012 -8.427 16.916 1.00 39.48 263 THR A CA 1
ATOM 1975 C C . THR A 1 264 ? -34.052 -8.182 15.413 1.00 38.02 263 THR A C 1
ATOM 1976 O O . THR A 1 264 ? -34.718 -8.918 14.676 1.00 32.77 263 THR A O 1
ATOM 1980 N N . VAL A 1 265 ? -33.338 -7.153 14.966 1.00 35.05 264 VAL A N 1
ATOM 1981 C CA . VAL A 1 265 ? -33.307 -6.746 13.565 1.00 32.21 264 VAL A CA 1
ATOM 1982 C C . VAL A 1 265 ? -32.007 -7.240 12.950 1.00 24.90 264 VAL A C 1
ATOM 1983 O O . VAL A 1 265 ? -30.919 -6.823 13.366 1.00 32.03 264 VAL A O 1
ATOM 1987 N N . ILE A 1 266 ? -32.106 -8.122 11.961 1.00 22.31 265 ILE A N 1
ATOM 1988 C CA . ILE A 1 266 ? -30.922 -8.679 11.315 1.00 32.07 265 ILE A CA 1
ATOM 1989 C C . ILE A 1 266 ? -30.494 -7.732 10.202 1.00 34.89 265 ILE A C 1
ATOM 1990 O O . ILE A 1 266 ? -31.237 -7.510 9.240 1.00 45.19 265 ILE A O 1
ATOM 1995 N N . VAL A 1 267 ? -29.285 -7.187 10.326 1.00 29.38 266 VAL A N 1
ATOM 1996 C CA . VAL A 1 267 ? -28.744 -6.267 9.336 1.00 36.23 266 VAL A CA 1
ATOM 1997 C C . VAL A 1 267 ? -27.598 -6.877 8.536 1.00 43.40 266 VAL A C 1
ATOM 1998 O O . VAL A 1 267 ? -27.255 -6.341 7.470 1.00 54.52 266 VAL A O 1
ATOM 2002 N N . SER A 1 268 ? -27.018 -7.980 8.991 1.00 40.87 267 SER A N 1
ATOM 2003 C CA . SER A 1 268 ? -25.821 -8.544 8.391 1.00 47.22 267 SER A CA 1
ATOM 2004 C C . SER A 1 268 ? -26.162 -9.446 7.206 1.00 38.60 267 SER A C 1
ATOM 2005 O O . SER A 1 268 ? -27.315 -9.821 6.982 1.00 37.70 267 SER A O 1
ATOM 2008 N N . ILE A 1 269 ? -25.124 -9.801 6.444 1.00 34.92 268 ILE A N 1
ATOM 2009 C CA . ILE A 1 269 ? -25.227 -10.708 5.305 1.00 29.64 268 ILE A CA 1
ATOM 2010 C C . ILE A 1 269 ? -24.857 -12.108 5.770 1.00 34.33 268 ILE A C 1
ATOM 2011 O O . ILE A 1 269 ? -23.913 -12.285 6.550 1.00 35.89 268 ILE A O 1
ATOM 2016 N N . TRP A 1 270 ? -25.600 -13.108 5.292 1.00 45.47 269 TRP A N 1
ATOM 2017 C CA . TRP A 1 270 ? -25.434 -14.493 5.720 1.00 38.71 269 TRP A CA 1
ATOM 2018 C C . TRP A 1 270 ? -25.299 -15.397 4.504 1.00 43.69 269 TRP A C 1
ATOM 2019 O O . TRP A 1 270 ? -26.148 -15.365 3.608 1.00 48.75 269 TRP A O 1
ATOM 2030 N N . GLU A 1 271 ? -24.235 -16.202 4.478 1.00 52.21 270 GLU A N 1
ATOM 2031 C CA . GLU A 1 271 ? -24.012 -17.175 3.415 1.00 49.31 270 GLU A CA 1
ATOM 2032 C C . GLU A 1 271 ? -24.293 -18.606 3.851 1.00 49.88 270 GLU A C 1
ATOM 2033 O O . GLU A 1 271 ? -24.775 -19.411 3.049 1.00 45.70 270 GLU A O 1
ATOM 2039 N N . LYS A 1 272 ? -23.997 -18.941 5.100 1.00 53.33 271 LYS A N 1
ATOM 2040 C CA . LYS A 1 272 ? -24.286 -20.250 5.661 1.00 56.03 271 LYS A CA 1
ATOM 2041 C C . LYS A 1 272 ? -25.404 -20.135 6.687 1.00 61.58 271 LYS A C 1
ATOM 2042 O O . LYS A 1 272 ? -25.863 -19.041 7.027 1.00 63.44 271 LYS A O 1
ATOM 2048 N N . GLY A 1 273 ? -25.843 -21.287 7.180 1.00 63.90 272 GLY A N 1
ATOM 2049 C CA . GLY A 1 273 ? -26.870 -21.322 8.194 1.00 58.47 272 GLY A CA 1
ATOM 2050 C C . GLY A 1 273 ? -26.359 -20.810 9.529 1.00 50.49 272 GLY A C 1
ATOM 2051 O O . GLY A 1 273 ? -25.209 -20.401 9.692 1.00 48.75 272 GLY A O 1
ATOM 2052 N N . ALA A 1 274 ? -27.251 -20.847 10.514 1.00 47.05 273 ALA A N 1
ATOM 2053 C CA . ALA A 1 274 ? -26.906 -20.430 11.865 1.00 41.28 273 ALA A CA 1
ATOM 2054 C C . ALA A 1 274 ? -27.841 -21.123 12.841 1.00 53.70 273 ALA A C 1
ATOM 2055 O O . ALA A 1 274 ? -29.056 -21.155 12.622 1.00 58.76 273 ALA A O 1
ATOM 2057 N N . GLU A 1 275 ? -27.275 -21.663 13.915 1.00 48.63 274 GLU A N 1
ATOM 2058 C CA . GLU A 1 275 ? -28.050 -22.349 14.937 1.00 41.01 274 GLU A CA 1
ATOM 2059 C C . GLU A 1 275 ? -28.553 -21.332 15.953 1.00 43.02 274 GLU A C 1
ATOM 2060 O O . GLU A 1 275 ? -27.755 -20.643 16.597 1.00 52.82 274 GLU A O 1
ATOM 2066 N N . ILE A 1 276 ? -29.871 -21.237 16.087 1.00 45.00 275 ILE A N 1
ATOM 2067 C CA . ILE A 1 276 ? -30.498 -20.411 17.105 1.00 47.60 275 ILE A CA 1
ATOM 2068 C C . ILE A 1 276 ? -31.152 -21.326 18.135 1.00 43.92 275 ILE A C 1
ATOM 2069 O O . ILE A 1 276 ? -31.222 -22.543 17.968 1.00 44.13 275 ILE A O 1
ATOM 2074 N N . HIS A 1 277 ? -31.635 -20.721 19.220 1.00 46.76 276 HIS A N 1
ATOM 2075 C CA . HIS A 1 277 ? -32.442 -21.425 20.213 1.00 52.12 276 HIS A CA 1
ATOM 2076 C C . HIS A 1 277 ? -33.873 -20.916 20.099 1.00 49.10 276 HIS A C 1
ATOM 2077 O O . HIS A 1 277 ? -34.234 -19.921 20.745 1.00 47.41 276 HIS A O 1
ATOM 2084 N N . PRO A 1 278 ? -34.729 -21.561 19.279 1.00 42.82 277 PRO A N 1
ATOM 2085 C CA . PRO A 1 278 ? -36.111 -21.087 19.104 1.00 35.85 277 PRO A CA 1
ATOM 2086 C C . PRO A 1 278 ? -36.867 -20.903 20.410 1.00 41.43 277 PRO A C 1
ATOM 2087 O O . PRO A 1 278 ? -37.829 -20.132 20.471 1.00 40.60 277 PRO A O 1
ATOM 2091 N N . ASN A 1 279 ? -36.446 -21.616 21.456 1.00 46.99 278 ASN A N 1
ATOM 2092 C CA . ASN A 1 279 ? -37.034 -21.408 22.774 1.00 49.45 278 ASN A CA 1
ATOM 2093 C C . ASN A 1 279 ? -36.852 -19.966 23.233 1.00 47.94 278 ASN A C 1
ATOM 2094 O O . ASN A 1 279 ? -37.748 -19.389 23.859 1.00 48.95 278 ASN A O 1
ATOM 2099 N N . ASP A 1 280 ? -35.693 -19.370 22.931 1.00 48.40 279 ASP A N 1
ATOM 2100 C CA . ASP A 1 280 ? -35.441 -17.988 23.329 1.00 42.60 279 ASP A CA 1
ATOM 2101 C C . ASP A 1 280 ? -36.430 -17.023 22.686 1.00 43.38 279 ASP A C 1
ATOM 2102 O O . ASP A 1 280 ? -36.750 -15.982 23.271 1.00 44.20 279 ASP A O 1
ATOM 2107 N N . ILE A 1 281 ? -36.926 -17.347 21.491 1.00 40.76 280 ILE A N 1
ATOM 2108 C CA . ILE A 1 281 ? -37.925 -16.498 20.852 1.00 34.69 280 ILE A CA 1
ATOM 2109 C C . ILE A 1 281 ? -39.290 -16.694 21.499 1.00 50.83 280 ILE A C 1
ATOM 2110 O O . ILE A 1 281 ? -40.038 -15.732 21.699 1.00 62.06 280 ILE A O 1
ATOM 2115 N N . VAL A 1 282 ? -39.623 -17.933 21.861 1.00 55.41 281 VAL A N 1
ATOM 2116 C CA . VAL A 1 282 ? -40.968 -18.243 22.334 1.00 47.05 281 VAL A CA 1
ATOM 2117 C C . VAL A 1 282 ? -41.173 -17.780 23.772 1.00 49.57 281 VAL A C 1
ATOM 2118 O O . VAL A 1 282 ? -42.239 -17.258 24.117 1.00 50.21 281 VAL A O 1
ATOM 2122 N N . ILE A 1 283 ? -40.158 -17.952 24.624 1.00 56.12 282 ILE A N 1
ATOM 2123 C CA . ILE A 1 283 ? -40.334 -17.760 26.064 1.00 60.39 282 ILE A CA 1
ATOM 2124 C C . ILE A 1 283 ? -40.800 -16.341 26.375 1.00 51.00 282 ILE A C 1
ATOM 2125 O O . ILE A 1 283 ? -41.736 -16.136 27.156 1.00 51.18 282 ILE A O 1
ATOM 2130 N N . LYS A 1 284 ? -40.159 -15.341 25.771 1.00 50.92 283 LYS A N 1
ATOM 2131 C CA . LYS A 1 284 ? -40.452 -13.943 26.069 1.00 47.77 283 LYS A CA 1
ATOM 2132 C C . LYS A 1 284 ? -41.230 -13.247 24.953 1.00 50.60 283 LYS A C 1
ATOM 2133 O O . LYS A 1 284 ? -41.275 -12.012 24.915 1.00 51.29 283 LYS A O 1
ATOM 2139 N N . GLU A 1 285 ? -41.855 -14.015 24.055 1.00 47.35 284 GLU A N 1
ATOM 2140 C CA . GLU A 1 285 ? -42.663 -13.471 22.958 1.00 35.00 284 GLU A CA 1
ATOM 2141 C C . GLU A 1 285 ? -41.857 -12.494 22.102 1.00 34.96 284 GLU A C 1
ATOM 2142 O O . GLU A 1 285 ? -42.309 -11.396 21.771 1.00 33.82 284 GLU A O 1
ATOM 2148 N N . ARG A 1 286 ? -40.652 -12.913 21.731 1.00 35.03 285 ARG A N 1
ATOM 2149 C CA . ARG A 1 286 ? -39.738 -12.037 21.019 1.00 23.77 285 ARG A CA 1
ATOM 2150 C C . ARG A 1 286 ? -40.044 -12.039 19.524 1.00 25.91 285 ARG A C 1
ATOM 2151 O O . ARG A 1 286 ? -40.905 -12.772 19.031 1.00 38.10 285 ARG A O 1
ATOM 2159 N N . THR A 1 287 ? -39.322 -11.194 18.795 1.00 33.92 286 THR A N 1
ATOM 2160 C CA . THR A 1 287 ? -39.512 -11.020 17.365 1.00 33.85 286 THR A CA 1
ATOM 2161 C C . THR A 1 287 ? -38.155 -10.869 16.696 1.00 30.08 286 THR A C 1
ATOM 2162 O O . THR A 1 287 ? -37.267 -10.190 17.220 1.00 29.74 286 THR A O 1
ATOM 2166 N N . VAL A 1 288 ? -37.989 -11.528 15.554 1.00 20.71 287 VAL A N 1
ATOM 2167 C CA . VAL A 1 288 ? -36.823 -11.349 14.702 1.00 23.27 287 VAL A CA 1
ATOM 2168 C C . VAL A 1 288 ? -37.309 -10.813 13.364 1.00 22.81 287 VAL A C 1
ATOM 2169 O O . VAL A 1 288 ? -38.290 -11.319 12.807 1.00 28.04 287 VAL A O 1
ATOM 2173 N N . LYS A 1 289 ? -36.627 -9.791 12.853 1.00 26.32 288 LYS A N 1
ATOM 2174 C CA . LYS A 1 289 ? -37.087 -9.047 11.688 1.00 29.57 288 LYS A CA 1
ATOM 2175 C C . LYS A 1 289 ? -35.945 -8.900 10.695 1.00 34.98 288 LYS A C 1
ATOM 2176 O O . LYS A 1 289 ? -34.827 -8.537 11.078 1.00 28.06 288 LYS A O 1
ATOM 2182 N N . GLY A 1 290 ? -36.234 -9.169 9.423 1.00 32.20 289 GLY A N 1
ATOM 2183 C CA . GLY A 1 290 ? -35.242 -9.026 8.372 1.00 32.09 289 GLY A CA 1
ATOM 2184 C C . GLY A 1 290 ? -35.329 -7.658 7.716 1.00 30.45 289 GLY A C 1
ATOM 2185 O O . GLY A 1 290 ? -36.413 -7.108 7.532 1.00 27.14 289 GLY A O 1
ATOM 2186 N N . ILE A 1 291 ? -34.164 -7.120 7.361 1.00 33.89 290 ILE A N 1
ATOM 2187 C CA . ILE A 1 291 ? -34.059 -5.802 6.745 1.00 34.09 290 ILE A CA 1
ATOM 2188 C C . ILE A 1 291 ? -33.034 -5.870 5.623 1.00 33.59 290 ILE A C 1
ATOM 2189 O O . ILE A 1 291 ? -31.897 -6.302 5.840 1.00 45.83 290 ILE A O 1
ATOM 2194 N N . ILE A 1 292 ? -33.425 -5.431 4.430 1.00 27.50 291 ILE A N 1
ATOM 2195 C CA . ILE A 1 292 ? -32.512 -5.367 3.294 1.00 41.14 291 ILE A CA 1
ATOM 2196 C C . ILE A 1 292 ? -32.799 -4.097 2.504 1.00 35.56 291 ILE A C 1
ATOM 2197 O O . ILE A 1 292 ? -33.955 -3.682 2.367 1.00 51.65 291 ILE A O 1
ATOM 2202 N N . GLY A 1 293 ? -31.737 -3.468 2.010 1.00 30.94 292 GLY A N 1
ATOM 2203 C CA . GLY A 1 293 ? -31.889 -2.242 1.250 1.00 34.76 292 GLY A CA 1
ATOM 2204 C C . GLY A 1 293 ? -32.561 -1.153 2.061 1.00 36.09 292 GLY A C 1
ATOM 2205 O O . GLY A 1 293 ? -32.321 -0.992 3.264 1.00 31.92 292 GLY A O 1
ATOM 2206 N N . TYR A 1 294 ? -33.435 -0.408 1.392 1.00 36.48 293 TYR A N 1
ATOM 2207 C CA . TYR A 1 294 ? -34.143 0.728 1.968 1.00 38.49 293 TYR A CA 1
ATOM 2208 C C . TYR A 1 294 ? -35.144 1.208 0.930 1.00 38.16 293 TYR A C 1
ATOM 2209 O O . TYR A 1 294 ? -35.046 0.864 -0.250 1.00 30.39 293 TYR A O 1
ATOM 2218 N N . ARG A 1 295 ? -36.098 2.019 1.380 1.00 35.63 294 ARG A N 1
ATOM 2219 C CA . ARG A 1 295 ? -37.085 2.590 0.476 1.00 26.11 294 ARG A CA 1
ATOM 2220 C C . ARG A 1 295 ? -37.757 3.772 1.158 1.00 34.40 294 ARG A C 1
ATOM 2221 O O . ARG A 1 295 ? -37.940 3.777 2.380 1.00 31.93 294 ARG A O 1
ATOM 2229 N N . ASP A 1 296 ? -38.098 4.781 0.350 1.00 34.51 295 ASP A N 1
ATOM 2230 C CA . ASP A 1 296 ? -38.812 5.978 0.806 1.00 38.19 295 ASP A CA 1
ATOM 2231 C C . ASP A 1 296 ? -38.149 6.581 2.043 1.00 38.11 295 ASP A C 1
ATOM 2232 O O . ASP A 1 296 ? -38.785 6.821 3.072 1.00 48.59 295 ASP A O 1
ATOM 2237 N N . ILE A 1 297 ? -36.845 6.822 1.932 1.00 32.67 296 ILE A N 1
ATOM 2238 C CA . ILE A 1 297 ? -36.041 7.209 3.086 1.00 34.95 296 ILE A CA 1
ATOM 2239 C C . ILE A 1 297 ? -35.162 8.426 2.833 1.00 35.91 296 ILE A C 1
ATOM 2240 O O . ILE A 1 297 ? -34.784 9.115 3.799 1.00 35.10 296 ILE A O 1
ATOM 2245 N N . PHE A 1 298 ? -34.842 8.767 1.584 1.00 25.75 297 PHE A N 1
ATOM 2246 C CA . PHE A 1 298 ? -33.892 9.848 1.331 1.00 27.48 297 PHE A CA 1
ATOM 2247 C C . PHE A 1 298 ? -34.325 11.199 1.895 1.00 33.59 297 PHE A C 1
ATOM 2248 O O . PHE A 1 298 ? -33.465 11.898 2.461 1.00 24.34 297 PHE A O 1
ATOM 2256 N N . PRO A 1 299 ? -35.583 11.639 1.767 1.00 28.73 298 PRO A N 1
ATOM 2257 C CA . PRO A 1 299 ? -35.958 12.914 2.403 1.00 31.49 298 PRO A CA 1
ATOM 2258 C C . PRO A 1 299 ? -35.736 12.927 3.906 1.00 30.40 298 PRO A C 1
ATOM 2259 O O . PRO A 1 299 ? -35.295 13.948 4.450 1.00 33.87 298 PRO A O 1
ATOM 2263 N N . ALA A 1 300 ? -36.036 11.823 4.595 1.00 17.66 299 ALA A N 1
ATOM 2264 C CA . ALA A 1 300 ? -35.801 11.763 6.035 1.00 17.47 299 ALA A CA 1
ATOM 2265 C C . ALA A 1 300 ? -34.319 11.882 6.359 1.00 26.21 299 ALA A C 1
ATOM 2266 O O . ALA A 1 300 ? -33.935 12.600 7.290 1.00 26.87 299 ALA A O 1
ATOM 2268 N N . VAL A 1 301 ? -33.473 11.181 5.604 1.00 28.63 300 VAL A N 1
ATOM 2269 C CA . VAL A 1 301 ? -32.032 11.272 5.814 1.00 17.18 300 VAL A CA 1
ATOM 2270 C C . VAL A 1 301 ? -31.558 12.701 5.582 1.00 29.68 300 VAL A C 1
ATOM 2271 O O . VAL A 1 301 ? -30.834 13.277 6.403 1.00 30.38 300 VAL A O 1
ATOM 2275 N N . LEU A 1 302 ? -31.956 13.289 4.449 1.00 29.33 301 LEU A N 1
ATOM 2276 C CA . LEU A 1 302 ? -31.554 14.657 4.132 1.00 23.80 301 LEU A CA 1
ATOM 2277 C C . LEU A 1 302 ? -32.009 15.634 5.209 1.00 26.24 301 LEU A C 1
ATOM 2278 O O . LEU A 1 302 ? -31.296 16.594 5.528 1.00 32.37 301 LEU A O 1
ATOM 2283 N N . SER A 1 303 ? -33.205 15.420 5.763 1.00 35.67 302 SER A N 1
ATOM 2284 C CA . SER A 1 303 ? -33.716 16.321 6.792 1.00 34.72 302 SER A CA 1
ATOM 2285 C C . SER A 1 303 ? -32.938 16.180 8.094 1.00 37.05 302 SER A C 1
ATOM 2286 O O . SER A 1 303 ? -32.630 17.182 8.752 1.00 36.80 302 SER A O 1
ATOM 2289 N N . LEU A 1 304 ? -32.594 14.948 8.475 1.00 37.66 303 LEU A N 1
ATOM 2290 C CA . LEU A 1 304 ? -31.852 14.739 9.712 1.00 29.01 303 LEU A CA 1
ATOM 2291 C C . LEU A 1 304 ? -30.444 15.306 9.626 1.00 35.48 303 LEU A C 1
ATOM 2292 O O . LEU A 1 304 ? -29.885 15.736 10.642 1.00 48.22 303 LEU A O 1
ATOM 2297 N N . MET A 1 305 ? -29.859 15.323 8.428 1.00 29.80 304 MET A N 1
ATOM 2298 C CA . MET A 1 305 ? -28.524 15.885 8.274 1.00 36.19 304 MET A CA 1
ATOM 2299 C C . MET A 1 305 ? -28.519 17.391 8.481 1.00 40.81 304 MET A C 1
ATOM 2300 O O . MET A 1 305 ? -27.542 17.938 9.006 1.00 43.83 304 MET A O 1
ATOM 2305 N N . LYS A 1 306 ? -29.595 18.074 8.083 1.00 39.15 305 LYS A N 1
ATOM 2306 C CA . LYS A 1 306 ? -29.715 19.500 8.357 1.00 33.91 305 LYS A CA 1
ATOM 2307 C C . LYS A 1 306 ? -29.715 19.796 9.852 1.00 36.34 305 LYS A C 1
ATOM 2308 O O . LYS A 1 306 ? -29.499 20.946 10.246 1.00 31.51 305 LYS A O 1
ATOM 2314 N N . GLU A 1 307 ? -29.950 18.789 10.689 1.00 36.53 306 GLU A N 1
ATOM 2315 C CA . GLU A 1 307 ? -29.958 18.956 12.134 1.00 37.36 306 GLU A CA 1
ATOM 2316 C C . GLU A 1 307 ? -28.668 18.485 12.792 1.00 31.76 306 GLU A C 1
ATOM 2317 O O . GLU A 1 307 ? -28.560 18.544 14.020 1.00 30.43 306 GLU A O 1
ATOM 2323 N N . GLY A 1 308 ? -27.692 18.022 12.010 1.00 37.01 307 GLY A N 1
ATOM 2324 C CA . GLY A 1 308 ? -26.405 17.617 12.532 1.00 32.31 307 GLY A CA 1
ATOM 2325 C C . GLY A 1 308 ? -26.176 16.122 12.604 1.00 32.28 307 GLY A C 1
ATOM 2326 O O . GLY A 1 308 ? -25.052 15.700 12.908 1.00 42.75 307 GLY A O 1
ATOM 2327 N N . TYR A 1 309 ? -27.196 15.312 12.338 1.00 33.32 308 TYR A N 1
ATOM 2328 C CA . TYR A 1 309 ? -27.027 13.870 12.364 1.00 30.35 308 TYR A CA 1
ATOM 2329 C C . TYR A 1 309 ? -26.292 13.390 11.115 1.00 30.46 308 TYR A C 1
ATOM 2330 O O . TYR A 1 309 ? -26.299 14.042 10.067 1.00 28.02 308 TYR A O 1
ATOM 2339 N N . PHE A 1 310 ? -25.639 12.232 11.249 1.00 36.73 309 PHE A N 1
ATOM 2340 C CA . PHE A 1 310 ? -24.850 11.633 10.169 1.00 17.03 309 PHE A CA 1
ATOM 2341 C C . PHE A 1 310 ? -23.777 12.598 9.669 1.00 19.30 309 PHE A C 1
ATOM 2342 O O . PHE A 1 310 ? -23.485 12.667 8.473 1.00 17.34 309 PHE A O 1
ATOM 2350 N N . SER A 1 311 ? -23.178 13.337 10.603 1.00 25.91 310 SER A N 1
ATOM 2351 C CA . SER A 1 311 ? -22.192 14.352 10.259 1.00 23.85 310 SER A CA 1
ATOM 2352 C C . SER A 1 311 ? -20.975 13.734 9.583 1.00 25.99 310 SER A C 1
ATOM 2353 O O . SER A 1 311 ? -20.460 12.698 10.014 1.00 33.72 310 SER A O 1
ATOM 2356 N N . ALA A 1 312 ? -20.514 14.382 8.510 1.00 22.18 311 ALA A N 1
ATOM 2357 C CA . ALA A 1 312 ? -19.293 13.932 7.852 1.00 27.61 311 ALA A CA 1
ATOM 2358 C C . ALA A 1 312 ? -18.078 14.104 8.752 1.00 38.25 311 ALA A C 1
ATOM 2359 O O . ALA A 1 312 ? -17.099 13.359 8.619 1.00 36.16 311 ALA A O 1
ATOM 2361 N N . ASP A 1 313 ? -18.123 15.075 9.669 1.00 42.84 312 ASP A N 1
ATOM 2362 C CA . ASP A 1 313 ? -17.040 15.244 10.633 1.00 39.79 312 ASP A CA 1
ATOM 2363 C C . ASP A 1 313 ? -16.829 13.977 11.453 1.00 31.12 312 ASP A C 1
ATOM 2364 O O . ASP A 1 313 ? -15.693 13.637 11.803 1.00 43.66 312 ASP A O 1
ATOM 2369 N N . LYS A 1 314 ? -17.911 13.267 11.769 1.00 34.40 313 LYS A N 1
ATOM 2370 C CA . LYS A 1 314 ? -17.810 12.050 12.564 1.00 25.48 313 LYS A CA 1
ATOM 2371 C C . LYS A 1 314 ? -17.597 10.801 11.720 1.00 33.15 313 LYS A C 1
ATOM 2372 O O . LYS A 1 314 ? -16.945 9.860 12.183 1.00 41.65 313 LYS A O 1
ATOM 2378 N N . LEU A 1 315 ? -18.112 10.763 10.491 1.00 31.81 314 LEU A N 1
ATOM 2379 C CA . LEU A 1 315 ? -18.165 9.515 9.742 1.00 30.52 314 LEU A CA 1
ATOM 2380 C C . LEU A 1 315 ? -17.139 9.404 8.625 1.00 26.00 314 LEU A C 1
ATOM 2381 O O . LEU A 1 315 ? -16.747 8.287 8.285 1.00 29.80 314 LEU A O 1
ATOM 2386 N N . VAL A 1 316 ? -16.681 10.515 8.059 1.00 29.62 315 VAL A N 1
ATOM 2387 C CA . VAL A 1 316 ? -15.727 10.480 6.954 1.00 28.41 315 VAL A CA 1
ATOM 2388 C C . VAL A 1 316 ? -14.315 10.485 7.522 1.00 27.08 315 VAL A C 1
ATOM 2389 O O . VAL A 1 316 ? -13.896 11.456 8.162 1.00 37.34 315 VAL A O 1
ATOM 2393 N N . THR A 1 317 ? -13.578 9.404 7.276 1.00 27.87 316 THR A N 1
ATOM 2394 C CA . THR A 1 317 ? -12.252 9.213 7.842 1.00 23.06 316 THR A CA 1
ATOM 2395 C C . THR A 1 317 ? -11.128 9.326 6.817 1.00 31.75 316 THR A C 1
ATOM 2396 O O . THR A 1 317 ? -9.956 9.237 7.197 1.00 35.24 316 THR A O 1
ATOM 2400 N N . LYS A 1 318 ? -11.443 9.531 5.537 1.00 26.65 317 LYS A N 1
ATOM 2401 C CA . LYS A 1 318 ? -10.412 9.639 4.514 1.00 27.77 317 LYS A CA 1
ATOM 2402 C C . LYS A 1 318 ? -11.027 10.141 3.215 1.00 31.06 317 LYS A C 1
ATOM 2403 O O . LYS A 1 318 ? -12.139 9.746 2.857 1.00 32.86 317 LYS A O 1
ATOM 2409 N N . LYS A 1 319 ? -10.306 11.028 2.532 1.00 24.56 318 LYS A N 1
ATOM 2410 C CA . LYS A 1 319 ? -10.675 11.509 1.207 1.00 24.59 318 LYS A CA 1
ATOM 2411 C C . LYS A 1 319 ? -9.549 11.184 0.234 1.00 28.26 318 LYS A C 1
ATOM 2412 O O . LYS A 1 319 ? -8.391 11.536 0.480 1.00 35.23 318 LYS A O 1
ATOM 2418 N N . ILE A 1 320 ? -9.887 10.519 -0.869 1.00 30.11 319 ILE A N 1
ATOM 2419 C CA . ILE A 1 320 ? -8.908 10.084 -1.855 1.00 34.71 319 ILE A CA 1
ATOM 2420 C C . ILE A 1 320 ? -9.352 10.559 -3.233 1.00 29.12 319 ILE A C 1
ATOM 2421 O O . ILE A 1 320 ? -10.487 10.993 -3.432 1.00 22.59 319 ILE A O 1
ATOM 2426 N N . VAL A 1 321 ? -8.436 10.465 -4.191 1.00 29.58 320 VAL A N 1
ATOM 2427 C CA . VAL A 1 321 ? -8.747 10.733 -5.584 1.00 26.73 320 VAL A CA 1
ATOM 2428 C C . VAL A 1 321 ? -8.926 9.402 -6.299 1.00 31.30 320 VAL A C 1
ATOM 2429 O O . VAL A 1 321 ? -8.450 8.354 -5.854 1.00 23.38 320 VAL A O 1
ATOM 2433 N N . LEU A 1 322 ? -9.641 9.449 -7.426 1.00 34.02 321 LEU A N 1
ATOM 2434 C CA . LEU A 1 322 ? -10.031 8.230 -8.129 1.00 23.92 321 LEU A CA 1
ATOM 2435 C C . LEU A 1 322 ? -8.825 7.394 -8.537 1.00 28.26 321 LEU A C 1
ATOM 2436 O O . LEU A 1 322 ? -8.916 6.162 -8.588 1.00 34.73 321 LEU A O 1
ATOM 2441 N N . ASP A 1 323 ? -7.692 8.038 -8.830 1.00 39.77 322 ASP A N 1
ATOM 2442 C CA . ASP A 1 323 ? -6.497 7.297 -9.224 1.00 36.90 322 ASP A CA 1
ATOM 2443 C C . ASP A 1 323 ? -6.071 6.310 -8.145 1.00 31.29 322 ASP A C 1
ATOM 2444 O O . ASP A 1 323 ? -5.682 5.175 -8.446 1.00 26.08 322 ASP A O 1
ATOM 2449 N N . ASP A 1 324 ? -6.141 6.724 -6.879 1.00 35.92 323 ASP A N 1
ATOM 2450 C CA . ASP A 1 324 ? -5.671 5.928 -5.752 1.00 39.73 323 ASP A CA 1
ATOM 2451 C C . ASP A 1 324 ? -6.750 5.028 -5.165 1.00 35.70 323 ASP A C 1
ATOM 2452 O O . ASP A 1 324 ? -6.698 4.705 -3.970 1.00 36.78 323 ASP A O 1
ATOM 2457 N N . LEU A 1 325 ? -7.734 4.618 -5.968 1.00 37.25 324 LEU A N 1
ATOM 2458 C CA . LEU A 1 325 ? -8.857 3.862 -5.422 1.00 25.14 324 LEU A CA 1
ATOM 2459 C C . LEU A 1 325 ? -8.429 2.475 -4.948 1.00 26.92 324 LEU A C 1
ATOM 2460 O O . LEU A 1 325 ? -8.937 1.977 -3.937 1.00 36.03 324 LEU A O 1
ATOM 2465 N N . ILE A 1 326 ? -7.483 1.844 -5.645 1.00 34.18 325 ILE A N 1
ATOM 2466 C CA . ILE A 1 326 ? -7.160 0.450 -5.347 1.00 39.20 325 ILE A CA 1
ATOM 2467 C C . ILE A 1 326 ? -6.392 0.341 -4.036 1.00 43.27 325 ILE A C 1
ATOM 2468 O O . ILE A 1 326 ? -6.716 -0.488 -3.177 1.00 48.48 325 ILE A O 1
ATOM 2473 N N . GLU A 1 327 ? -5.374 1.177 -3.850 1.00 40.10 326 GLU A N 1
ATOM 2474 C CA . GLU A 1 327 ? -4.526 1.053 -2.671 1.00 35.05 326 GLU A CA 1
ATOM 2475 C C . GLU A 1 327 ? -4.927 1.987 -1.539 1.00 32.89 326 GLU A C 1
ATOM 2476 O O . GLU A 1 327 ? -4.973 1.560 -0.381 1.00 39.31 326 GLU A O 1
ATOM 2482 N N . GLU A 1 328 ? -5.270 3.238 -1.840 1.00 22.59 327 GLU A N 1
ATOM 2483 C CA . GLU A 1 328 ? -5.676 4.160 -0.786 1.00 35.08 327 GLU A CA 1
ATOM 2484 C C . GLU A 1 328 ? -7.153 4.048 -0.434 1.00 37.63 327 GLU A C 1
ATOM 2485 O O . GLU A 1 328 ? -7.582 4.643 0.562 1.00 31.95 327 GLU A O 1
ATOM 2491 N N . GLY A 1 329 ? -7.934 3.303 -1.212 1.00 29.52 328 GLY A N 1
ATOM 2492 C CA . GLY A 1 329 ? -9.337 3.117 -0.902 1.00 29.30 328 GLY A CA 1
ATOM 2493 C C . GLY A 1 329 ? -9.628 1.726 -0.377 1.00 29.89 328 GLY A C 1
ATOM 2494 O O . GLY A 1 329 ? -9.794 1.528 0.831 1.00 25.45 328 GLY A O 1
ATOM 2495 N N . PHE A 1 330 ? -9.695 0.752 -1.286 1.00 22.77 329 PHE A N 1
ATOM 2496 C CA . PHE A 1 330 ? -9.938 -0.628 -0.881 1.00 23.62 329 PHE A CA 1
ATOM 2497 C C . PHE A 1 330 ? -8.851 -1.119 0.067 1.00 31.61 329 PHE A C 1
ATOM 2498 O O . PHE A 1 330 ? -9.141 -1.760 1.084 1.00 35.40 329 PHE A O 1
ATOM 2506 N N . GLY A 1 331 ? -7.586 -0.837 -0.261 1.00 24.13 330 GLY A N 1
ATOM 2507 C CA . GLY A 1 331 ? -6.490 -1.272 0.591 1.00 30.11 330 GLY A CA 1
ATOM 2508 C C . GLY A 1 331 ? -6.605 -0.750 2.011 1.00 36.04 330 GLY A C 1
ATOM 2509 O O . GLY A 1 331 ? -6.351 -1.478 2.974 1.00 43.42 330 GLY A O 1
ATOM 2510 N N . ALA A 1 332 ? -6.970 0.525 2.160 1.00 31.92 331 ALA A N 1
ATOM 2511 C CA . ALA A 1 332 ? -7.132 1.090 3.495 1.00 30.64 331 ALA A CA 1
ATOM 2512 C C . ALA A 1 332 ? -8.297 0.450 4.237 1.00 31.61 331 ALA A C 1
ATOM 2513 O O . ALA A 1 332 ? -8.237 0.289 5.460 1.00 42.85 331 ALA A O 1
ATOM 2515 N N . LEU A 1 333 ? -9.360 0.080 3.517 1.00 36.57 332 LEU A N 1
ATOM 2516 C CA . LEU A 1 333 ? -10.483 -0.611 4.142 1.00 27.86 332 LEU A CA 1
ATOM 2517 C C . LEU A 1 333 ? -10.094 -2.004 4.616 1.00 34.81 332 LEU A C 1
ATOM 2518 O O . LEU A 1 333 ? -10.682 -2.519 5.573 1.00 44.25 332 LEU A O 1
ATOM 2523 N N . ILE A 1 334 ? -9.116 -2.626 3.957 1.00 26.26 333 ILE A N 1
ATOM 2524 C CA . ILE A 1 334 ? -8.714 -3.980 4.313 1.00 25.79 333 ILE A CA 1
ATOM 2525 C C . ILE A 1 334 ? -7.796 -3.976 5.531 1.00 33.39 333 ILE A C 1
ATOM 2526 O O . ILE A 1 334 ? -7.830 -4.910 6.341 1.00 40.37 333 ILE A O 1
ATOM 2531 N N . LYS A 1 335 ? -6.996 -2.925 5.709 1.00 29.62 334 LYS A N 1
ATOM 2532 C CA . LYS A 1 335 ? -5.934 -2.934 6.706 1.00 39.31 334 LYS A CA 1
ATOM 2533 C C . LYS A 1 335 ? -6.256 -2.152 7.973 1.00 43.43 334 LYS A C 1
ATOM 2534 O O . LYS A 1 335 ? -5.772 -2.519 9.049 1.00 46.30 334 LYS A O 1
ATOM 2540 N N . GLU A 1 336 ? -7.074 -1.108 7.889 1.00 27.71 335 GLU A N 1
ATOM 2541 C CA . GLU A 1 336 ? -7.287 -0.190 9.004 1.00 34.42 335 GLU A CA 1
ATOM 2542 C C . GLU A 1 336 ? -8.716 -0.323 9.518 1.00 43.54 335 GLU A C 1
ATOM 2543 O O . GLU A 1 336 ? -9.664 0.141 8.875 1.00 44.61 335 GLU A O 1
ATOM 2549 N N . LYS A 1 337 ? -8.860 -0.944 10.691 1.00 42.02 336 LYS A N 1
ATOM 2550 C CA . LYS A 1 337 ? -10.159 -1.110 11.331 1.00 30.96 336 LYS A CA 1
ATOM 2551 C C . LYS A 1 337 ? -10.742 0.201 11.839 1.00 33.16 336 LYS A C 1
ATOM 2552 O O . LYS A 1 337 ? -11.874 0.203 12.334 1.00 41.27 336 LYS A O 1
ATOM 2558 N N . SER A 1 338 ? -10.009 1.306 11.723 1.00 38.05 337 SER A N 1
ATOM 2559 C CA . SER A 1 338 ? -10.486 2.614 12.144 1.00 32.61 337 SER A CA 1
ATOM 2560 C C . SER A 1 338 ? -11.249 3.351 11.056 1.00 35.38 337 SER A C 1
ATOM 2561 O O . SER A 1 338 ? -11.845 4.395 11.342 1.00 44.14 337 SER A O 1
ATOM 2564 N N . GLN A 1 339 ? -11.240 2.850 9.825 1.00 41.07 338 GLN A N 1
ATOM 2565 C CA . GLN A 1 339 ? -11.901 3.543 8.729 1.00 33.96 338 GLN A CA 1
ATOM 2566 C C . GLN A 1 339 ? -13.404 3.312 8.784 1.00 31.66 338 GLN A C 1
ATOM 2567 O O . GLN A 1 339 ? -13.865 2.174 8.917 1.00 30.76 338 GLN A O 1
ATOM 2573 N N . VAL A 1 340 ? -14.166 4.397 8.676 1.00 37.64 339 VAL A N 1
ATOM 2574 C CA . VAL A 1 340 ? -15.621 4.320 8.680 1.00 41.33 339 VAL A CA 1
ATOM 2575 C C . VAL A 1 340 ? -16.122 4.471 7.251 1.00 37.75 339 VAL A C 1
ATOM 2576 O O . VAL A 1 340 ? -16.563 3.498 6.629 1.00 25.46 339 VAL A O 1
ATOM 2580 N N . LYS A 1 341 ? -16.029 5.686 6.713 1.00 31.95 340 LYS A N 1
ATOM 2581 C CA . LYS A 1 341 ? -16.412 5.963 5.336 1.00 40.27 340 LYS A CA 1
ATOM 2582 C C . LYS A 1 341 ? -15.275 6.682 4.631 1.00 32.44 340 LYS A C 1
ATOM 2583 O O . LYS A 1 341 ? -14.720 7.648 5.166 1.00 32.28 340 LYS A O 1
ATOM 2589 N N . ILE A 1 342 ? -14.933 6.209 3.434 1.00 37.34 341 ILE A N 1
ATOM 2590 C CA . ILE A 1 342 ? -13.897 6.811 2.602 1.00 32.34 341 ILE A CA 1
ATOM 2591 C C . ILE A 1 342 ? -14.574 7.417 1.382 1.00 36.69 341 ILE A C 1
ATOM 2592 O O . ILE A 1 342 ? -15.301 6.726 0.656 1.00 39.27 341 ILE A O 1
ATOM 2597 N N . LEU A 1 343 ? -14.329 8.702 1.153 1.00 27.77 342 LEU A N 1
ATOM 2598 C CA . LEU A 1 343 ? -14.904 9.422 0.028 1.00 24.12 342 LEU A CA 1
ATOM 2599 C C . LEU A 1 343 ? -13.882 9.514 -1.099 1.00 31.75 342 LEU A C 1
ATOM 2600 O O . LEU A 1 343 ? -12.683 9.679 -0.851 1.00 36.93 342 LEU A O 1
ATOM 2605 N N . VAL A 1 344 ? -14.360 9.423 -2.338 1.00 23.65 343 VAL A N 1
ATOM 2606 C CA . VAL A 1 344 ? -13.496 9.357 -3.510 1.00 31.13 343 VAL A CA 1
ATOM 2607 C C . VAL A 1 344 ? -13.855 10.503 -4.443 1.00 30.95 343 VAL A C 1
ATOM 2608 O O . VAL A 1 344 ? -15.025 10.684 -4.798 1.00 42.19 343 VAL A O 1
ATOM 2612 N N . ARG A 1 345 ? -12.852 11.260 -4.834 1.00 22.57 344 ARG A N 1
ATOM 2613 C CA . ARG A 1 345 ? -12.921 12.423 -5.703 1.00 26.65 344 ARG A CA 1
ATOM 2614 C C . ARG A 1 345 ? -12.435 12.040 -7.094 1.00 39.80 344 ARG A C 1
ATOM 2615 O O . ARG A 1 345 ? -11.359 11.437 -7.218 1.00 44.97 344 ARG A O 1
ATOM 2623 N N . PRO A 1 346 ? -13.193 12.324 -8.157 1.00 37.77 345 PRO A N 1
ATOM 2624 C CA . PRO A 1 346 ? -12.760 11.870 -9.492 1.00 30.63 345 PRO A CA 1
ATOM 2625 C C . PRO A 1 346 ? -11.465 12.504 -9.975 1.00 51.38 345 PRO A C 1
ATOM 2626 O O . PRO A 1 346 ? -10.646 11.815 -10.596 1.00 64.39 345 PRO A O 1
ATOM 2630 N N . ASN A 1 347 ? -11.251 13.792 -9.721 1.00 56.53 346 ASN A N 1
ATOM 2631 C CA . ASN A 1 347 ? -10.020 14.447 -10.160 1.00 61.01 346 ASN A CA 1
ATOM 2632 C C . ASN A 1 347 ? -9.659 15.633 -9.270 1.00 57.24 346 ASN A C 1
ATOM 2633 O O . ASN A 1 347 ? -9.506 15.488 -8.060 1.00 59.02 346 ASN A O 1
ATOM 2638 N N . SER B 1 1 ? -48.561 21.904 61.720 1.00 38.12 0 SER B N 1
ATOM 2639 C CA . SER B 1 1 ? -47.443 20.968 61.780 1.00 59.74 0 SER B CA 1
ATOM 2640 C C . SER B 1 1 ? -46.662 20.956 60.469 1.00 61.49 0 SER B C 1
ATOM 2641 O O . SER B 1 1 ? -45.444 20.785 60.463 1.00 54.47 0 SER B O 1
ATOM 2644 N N . MET B 1 2 ? -47.372 21.165 59.362 1.00 65.43 1 MET B N 1
ATOM 2645 C CA . MET B 1 2 ? -46.767 21.119 58.038 1.00 47.86 1 MET B CA 1
ATOM 2646 C C . MET B 1 2 ? -47.489 22.094 57.122 1.00 49.72 1 MET B C 1
ATOM 2647 O O . MET B 1 2 ? -48.721 22.101 57.063 1.00 53.44 1 MET B O 1
ATOM 2652 N N . LYS B 1 3 ? -46.712 22.911 56.413 1.00 49.85 2 LYS B N 1
ATOM 2653 C CA . LYS B 1 3 ? -47.268 23.915 55.517 1.00 50.26 2 LYS B CA 1
ATOM 2654 C C . LYS B 1 3 ? -47.616 23.291 54.172 1.00 57.94 2 LYS B C 1
ATOM 2655 O O . LYS B 1 3 ? -46.811 22.561 53.586 1.00 60.52 2 LYS B O 1
ATOM 2661 N N . ALA B 1 4 ? -48.819 23.587 53.684 1.00 54.89 3 ALA B N 1
ATOM 2662 C CA . ALA B 1 4 ? -49.318 23.000 52.451 1.00 47.51 3 ALA B CA 1
ATOM 2663 C C . ALA B 1 4 ? -50.224 23.999 51.748 1.00 53.03 3 ALA B C 1
ATOM 2664 O O . ALA B 1 4 ? -50.741 24.938 52.358 1.00 55.11 3 ALA B O 1
ATOM 2666 N N . ALA B 1 5 ? -50.420 23.776 50.450 1.00 48.98 4 ALA B N 1
ATOM 2667 C CA . ALA B 1 5 ? -51.344 24.564 49.643 1.00 43.06 4 ALA B CA 1
ATOM 2668 C C . ALA B 1 5 ? -52.527 23.668 49.312 1.00 37.04 4 ALA B C 1
ATOM 2669 O O . ALA B 1 5 ? -52.384 22.687 48.575 1.00 38.34 4 ALA B O 1
ATOM 2671 N N . ARG B 1 6 ? -53.690 23.998 49.859 1.00 33.30 5 ARG B N 1
ATOM 2672 C CA . ARG B 1 6 ? -54.878 23.185 49.675 1.00 44.58 5 ARG B CA 1
ATOM 2673 C C . ARG B 1 6 ? -55.945 23.965 48.921 1.00 52.99 5 ARG B C 1
ATOM 2674 O O . ARG B 1 6 ? -56.090 25.181 49.077 1.00 58.88 5 ARG B O 1
ATOM 2682 N N . TRP B 1 7 ? -56.691 23.236 48.104 1.00 53.00 6 TRP B N 1
ATOM 2683 C CA . TRP B 1 7 ? -57.763 23.786 47.292 1.00 52.11 6 TRP B CA 1
ATOM 2684 C C . TRP B 1 7 ? -59.081 23.567 48.008 1.00 51.37 6 TRP B C 1
ATOM 2685 O O . TRP B 1 7 ? -59.462 22.430 48.299 1.00 48.84 6 TRP B O 1
ATOM 2696 N N . HIS B 1 8 ? -59.768 24.655 48.293 1.00 50.83 7 HIS B N 1
ATOM 2697 C CA . HIS B 1 8 ? -61.054 24.579 48.947 1.00 55.92 7 HIS B CA 1
ATOM 2698 C C . HIS B 1 8 ? -62.163 24.820 47.946 1.00 67.86 7 HIS B C 1
ATOM 2699 O O . HIS B 1 8 ? -63.186 24.123 47.963 1.00 79.71 7 HIS B O 1
ATOM 2706 N N . ASN B 1 9 ? -62.069 25.938 47.247 1.00 66.26 8 ASN B N 1
ATOM 2707 C CA . ASN B 1 9 ? -63.121 26.285 46.268 1.00 68.06 8 ASN B CA 1
ATOM 2708 C C . ASN B 1 9 ? -62.489 26.988 45.077 1.00 51.74 8 ASN B C 1
ATOM 2709 O O . ASN B 1 9 ? -61.310 27.231 45.087 1.00 31.30 8 ASN B O 1
ATOM 2714 N N . GLN B 1 10 ? -63.300 27.359 44.107 1.00 60.25 9 GLN B N 1
ATOM 2715 C CA . GLN B 1 10 ? -62.694 27.941 42.907 1.00 43.03 9 GLN B CA 1
ATOM 2716 C C . GLN B 1 10 ? -62.166 29.327 43.266 1.00 46.95 9 GLN B C 1
ATOM 2717 O O . GLN B 1 10 ? -62.843 30.087 43.960 1.00 51.91 9 GLN B O 1
ATOM 2723 N N . LYS B 1 11 ? -60.943 29.645 42.821 1.00 51.65 10 LYS B N 1
ATOM 2724 C CA . LYS B 1 11 ? -60.206 30.871 43.177 1.00 54.32 10 LYS B CA 1
ATOM 2725 C C . LYS B 1 11 ? -59.921 30.983 44.672 1.00 59.45 10 LYS B C 1
ATOM 2726 O O . LYS B 1 11 ? -59.694 32.090 45.181 1.00 58.99 10 LYS B O 1
ATOM 2732 N N . ASP B 1 12 ? -59.927 29.858 45.395 1.00 55.58 11 ASP B N 1
ATOM 2733 C CA . ASP B 1 12 ? -59.686 29.833 46.841 1.00 47.03 11 ASP B CA 1
ATOM 2734 C C . ASP B 1 12 ? -58.702 28.703 47.137 1.00 51.65 11 ASP B C 1
ATOM 2735 O O . ASP B 1 12 ? -59.096 27.606 47.541 1.00 53.42 11 ASP B O 1
ATOM 2740 N N . ILE B 1 13 ? -57.417 28.974 46.931 1.00 52.19 12 ILE B N 1
ATOM 2741 C CA . ILE B 1 13 ? -56.342 28.061 47.304 1.00 40.25 12 ILE B CA 1
ATOM 2742 C C . ILE B 1 13 ? -55.574 28.709 48.447 1.00 44.83 12 ILE B C 1
ATOM 2743 O O . ILE B 1 13 ? -55.051 29.822 48.301 1.00 54.23 12 ILE B O 1
ATOM 2748 N N . ARG B 1 14 ? -55.510 28.015 49.580 1.00 52.35 13 ARG B N 1
ATOM 2749 C CA . ARG B 1 14 ? -55.007 28.577 50.823 1.00 51.67 13 ARG B CA 1
ATOM 2750 C C . ARG B 1 14 ? -53.678 27.951 51.208 1.00 49.37 13 ARG B C 1
ATOM 2751 O O . ARG B 1 14 ? -53.454 26.757 50.992 1.00 50.69 13 ARG B O 1
ATOM 2759 N N . ILE B 1 15 ? -52.804 28.768 51.783 1.00 49.57 14 ILE B N 1
ATOM 2760 C CA . ILE B 1 15 ? -51.539 28.305 52.332 1.00 39.10 14 ILE B CA 1
ATOM 2761 C C . ILE B 1 15 ? -51.767 28.147 53.830 1.00 47.92 14 ILE B C 1
ATOM 2762 O O . ILE B 1 15 ? -51.771 29.128 54.582 1.00 45.87 14 ILE B O 1
ATOM 2767 N N . GLU B 1 16 ? -51.969 26.906 54.262 1.00 52.97 15 GLU B N 1
ATOM 2768 C CA . GLU B 1 16 ? -52.385 26.601 55.620 1.00 58.61 15 GLU B CA 1
ATOM 2769 C C . GLU B 1 16 ? -51.425 25.581 56.216 1.00 59.79 15 GLU B C 1
ATOM 2770 O O . GLU B 1 16 ? -50.594 24.993 55.519 1.00 53.40 15 GLU B O 1
ATOM 2776 N N . HIS B 1 17 ? -51.544 25.374 57.522 1.00 63.25 16 HIS B N 1
ATOM 2777 C CA . HIS B 1 17 ? -50.813 24.318 58.202 1.00 50.39 16 HIS B CA 1
ATOM 2778 C C . HIS B 1 17 ? -51.749 23.152 58.476 1.00 49.59 16 HIS B C 1
ATOM 2779 O O . HIS B 1 17 ? -52.808 23.327 59.090 1.00 55.12 16 HIS B O 1
ATOM 2786 N N . ILE B 1 18 ? -51.353 21.966 58.015 1.00 49.93 17 ILE B N 1
ATOM 2787 C CA . ILE B 1 18 ? -52.115 20.739 58.192 1.00 53.35 17 ILE B CA 1
ATOM 2788 C C . ILE B 1 18 ? -51.198 19.713 58.844 1.00 54.53 17 ILE B C 1
ATOM 2789 O O . ILE B 1 18 ? -49.991 19.923 58.978 1.00 58.31 17 ILE B O 1
ATOM 2794 N N . GLU B 1 19 ? -51.785 18.592 59.254 1.00 51.98 18 GLU B N 1
ATOM 2795 C CA . GLU B 1 19 ? -51.013 17.595 59.980 1.00 63.34 18 GLU B CA 1
ATOM 2796 C C . GLU B 1 19 ? -50.017 16.912 59.053 1.00 67.62 18 GLU B C 1
ATOM 2797 O O . GLU B 1 19 ? -50.347 16.572 57.914 1.00 66.73 18 GLU B O 1
ATOM 2803 N N . GLU B 1 20 ? -48.793 16.729 59.539 1.00 67.39 19 GLU B N 1
ATOM 2804 C CA . GLU B 1 20 ? -47.835 15.882 58.848 1.00 56.89 19 GLU B CA 1
ATOM 2805 C C . GLU B 1 20 ? -48.399 14.467 58.792 1.00 62.66 19 GLU B C 1
ATOM 2806 O O . GLU B 1 20 ? -48.860 13.954 59.819 1.00 60.24 19 GLU B O 1
ATOM 2812 N N . PRO B 1 21 ? -48.402 13.811 57.635 1.00 65.86 20 PRO B N 1
ATOM 2813 C CA . PRO B 1 21 ? -48.953 12.451 57.578 1.00 64.39 20 PRO B CA 1
ATOM 2814 C C . PRO B 1 21 ? -48.035 11.385 58.172 1.00 60.47 20 PRO B C 1
ATOM 2815 O O . PRO B 1 21 ? -46.810 11.436 58.028 1.00 64.03 20 PRO B O 1
ATOM 2819 N N . LYS B 1 22 ? -48.632 10.419 58.851 1.00 52.51 21 LYS B N 1
ATOM 2820 C CA . LYS B 1 22 ? -47.812 9.328 59.410 1.00 62.10 21 LYS B CA 1
ATOM 2821 C C . LYS B 1 22 ? -47.547 8.351 58.273 1.00 68.46 21 LYS B C 1
ATOM 2822 O O . LYS B 1 22 ? -48.428 8.182 57.467 1.00 72.22 21 LYS B O 1
ATOM 2828 N N . THR B 1 23 ? -46.368 7.740 58.232 1.00 72.94 22 THR B N 1
ATOM 2829 C CA . THR B 1 23 ? -46.005 6.807 57.180 1.00 66.79 22 THR B CA 1
ATOM 2830 C C . THR B 1 23 ? -46.590 5.434 57.498 1.00 61.29 22 THR B C 1
ATOM 2831 O O . THR B 1 23 ? -46.157 4.777 58.447 1.00 52.61 22 THR B O 1
ATOM 2835 N N . GLU B 1 24 ? -47.596 5.022 56.730 1.00 62.87 23 GLU B N 1
ATOM 2836 C CA . GLU B 1 24 ? -48.238 3.721 56.911 1.00 50.48 23 GLU B CA 1
ATOM 2837 C C . GLU B 1 24 ? -47.359 2.626 56.303 1.00 49.83 23 GLU B C 1
ATOM 2838 O O . GLU B 1 24 ? -46.386 2.926 55.614 1.00 46.88 23 GLU B O 1
ATOM 2844 N N . PRO B 1 25 ? -47.654 1.336 56.567 1.00 58.28 24 PRO B N 1
ATOM 2845 C CA . PRO B 1 25 ? -46.719 0.264 56.154 1.00 61.54 24 PRO B CA 1
ATOM 2846 C C . PRO B 1 25 ? -46.289 0.284 54.691 1.00 69.71 24 PRO B C 1
ATOM 2847 O O . PRO B 1 25 ? -45.124 -0.010 54.399 1.00 85.67 24 PRO B O 1
ATOM 2851 N N . GLY B 1 26 ? -47.189 0.593 53.760 1.00 39.92 25 GLY B N 1
ATOM 2852 C CA . GLY B 1 26 ? -46.822 0.543 52.358 1.00 44.33 25 GLY B CA 1
ATOM 2853 C C . GLY B 1 26 ? -46.159 1.775 51.781 1.00 50.81 25 GLY B C 1
ATOM 2854 O O . GLY B 1 26 ? -45.746 1.752 50.618 1.00 44.53 25 GLY B O 1
ATOM 2855 N N . LYS B 1 27 ? -46.022 2.848 52.550 1.00 45.81 26 LYS B N 1
ATOM 2856 C CA . LYS B 1 27 ? -45.754 4.167 51.996 1.00 39.38 26 LYS B CA 1
ATOM 2857 C C . LYS B 1 27 ? -44.318 4.606 52.267 1.00 46.15 26 LYS B C 1
ATOM 2858 O O . LYS B 1 27 ? -43.540 3.934 52.949 1.00 55.32 26 LYS B O 1
ATOM 2864 N N . VAL B 1 28 ? -43.981 5.765 51.708 1.00 43.19 27 VAL B N 1
ATOM 2865 C CA . VAL B 1 28 ? -42.675 6.393 51.864 1.00 40.45 27 VAL B CA 1
ATOM 2866 C C . VAL B 1 28 ? -42.902 7.892 52.007 1.00 45.95 27 VAL B C 1
ATOM 2867 O O . VAL B 1 28 ? -43.628 8.493 51.209 1.00 55.29 27 VAL B O 1
ATOM 2871 N N . LYS B 1 29 ? -42.289 8.496 53.022 1.00 29.02 28 LYS B N 1
ATOM 2872 C CA . LYS B 1 29 ? -42.464 9.917 53.296 1.00 36.45 28 LYS B CA 1
ATOM 2873 C C . LYS B 1 29 ? -41.394 10.710 52.552 1.00 36.82 28 LYS B C 1
ATOM 2874 O O . LYS B 1 29 ? -40.195 10.499 52.766 1.00 39.63 28 LYS B O 1
ATOM 2880 N N . ILE B 1 30 ? -41.829 11.622 51.686 1.00 31.86 29 ILE B N 1
ATOM 2881 C CA . ILE B 1 30 ? -40.936 12.418 50.851 1.00 36.30 29 ILE B CA 1
ATOM 2882 C C . ILE B 1 30 ? -40.947 13.857 51.345 1.00 40.11 29 ILE B C 1
ATOM 2883 O O . ILE B 1 30 ? -42.016 14.450 51.525 1.00 43.28 29 ILE B O 1
ATOM 2888 N N . LYS B 1 31 ? -39.760 14.420 51.558 1.00 24.12 30 LYS B N 1
ATOM 2889 C CA . LYS B 1 31 ? -39.608 15.859 51.755 1.00 38.33 30 LYS B CA 1
ATOM 2890 C C . LYS B 1 31 ? -39.440 16.498 50.375 1.00 45.14 30 LYS B C 1
ATOM 2891 O O . LYS B 1 31 ? -38.479 16.215 49.653 1.00 38.62 30 LYS B O 1
ATOM 2897 N N . VAL B 1 32 ? -40.435 17.286 49.970 1.00 45.01 31 VAL B N 1
ATOM 2898 C CA . VAL B 1 32 ? -40.465 17.868 48.631 1.00 31.70 31 VAL B CA 1
ATOM 2899 C C . VAL B 1 32 ? -39.365 18.912 48.476 1.00 35.91 31 VAL B C 1
ATOM 2900 O O . VAL B 1 32 ? -39.107 19.718 49.380 1.00 37.55 31 VAL B O 1
ATOM 2904 N N . LYS B 1 33 ? -38.695 18.896 47.326 1.00 34.79 32 LYS B N 1
ATOM 2905 C CA . LYS B 1 33 ? -37.709 19.913 46.974 1.00 34.15 32 LYS B CA 1
ATOM 2906 C C . LYS B 1 33 ? -38.226 20.913 45.946 1.00 28.94 32 LYS B C 1
ATOM 2907 O O . LYS B 1 33 ? -37.994 22.117 46.097 1.00 34.09 32 LYS B O 1
ATOM 2913 N N . TRP B 1 34 ? -38.912 20.445 44.900 1.00 24.84 33 TRP B N 1
ATOM 2914 C CA . TRP B 1 34 ? -39.494 21.321 43.893 1.00 26.21 33 TRP B CA 1
ATOM 2915 C C . TRP B 1 34 ? -40.775 20.693 43.364 1.00 37.63 33 TRP B C 1
ATOM 2916 O O . TRP B 1 34 ? -40.886 19.469 43.259 1.00 44.59 33 TRP B O 1
ATOM 2927 N N . CYS B 1 35 ? -41.733 21.546 43.012 1.00 40.46 34 CYS B N 1
ATOM 2928 C CA . CYS B 1 35 ? -42.990 21.111 42.424 1.00 35.15 34 CYS B CA 1
ATOM 2929 C C . CYS B 1 35 ? -43.437 22.133 41.391 1.00 41.93 34 CYS B C 1
ATOM 2930 O O . CYS B 1 35 ? -43.339 23.341 41.624 1.00 44.86 34 CYS B O 1
ATOM 2933 N N . GLY B 1 36 ? -43.920 21.645 40.247 1.00 29.74 35 GLY B N 1
ATOM 2934 C CA . GLY B 1 36 ? -44.357 22.508 39.173 1.00 23.75 35 GLY B CA 1
ATOM 2935 C C . GLY B 1 36 ? -45.862 22.746 39.177 1.00 35.73 35 GLY B C 1
ATOM 2936 O O . GLY B 1 36 ? -46.627 22.111 39.897 1.00 50.37 35 GLY B O 1
ATOM 2937 N N . ILE B 1 37 ? -46.277 23.693 38.340 1.00 32.88 36 ILE B N 1
ATOM 2938 C CA . ILE B 1 37 ? -47.680 24.048 38.171 1.00 37.08 36 ILE B CA 1
ATOM 2939 C C . ILE B 1 37 ? -48.098 23.581 36.784 1.00 42.63 36 ILE B C 1
ATOM 2940 O O . ILE B 1 37 ? -47.504 23.988 35.778 1.00 53.59 36 ILE B O 1
ATOM 2945 N N . CYS B 1 38 ? -49.112 22.714 36.737 1.00 36.13 37 CYS B N 1
ATOM 2946 C CA . CYS B 1 38 ? -49.418 21.963 35.524 1.00 53.62 37 CYS B CA 1
ATOM 2947 C C . CYS B 1 38 ? -50.187 22.759 34.481 1.00 62.43 37 CYS B C 1
ATOM 2948 O O . CYS B 1 38 ? -50.075 22.467 33.285 1.00 81.02 37 CYS B O 1
ATOM 2951 N N . GLY B 1 39 ? -50.955 23.760 34.895 1.00 32.28 38 GLY B N 1
ATOM 2952 C CA . GLY B 1 39 ? -52.019 24.279 34.073 1.00 28.61 38 GLY B CA 1
ATOM 2953 C C . GLY B 1 39 ? -53.334 23.560 34.293 1.00 31.52 38 GLY B C 1
ATOM 2954 O O . GLY B 1 39 ? -54.396 24.173 34.157 1.00 47.47 38 GLY B O 1
ATOM 2955 N N . SER B 1 40 ? -53.286 22.266 34.624 1.00 33.42 39 SER B N 1
ATOM 2956 C CA . SER B 1 40 ? -54.439 21.631 35.253 1.00 24.70 39 SER B CA 1
ATOM 2957 C C . SER B 1 40 ? -54.692 22.236 36.627 1.00 43.05 39 SER B C 1
ATOM 2958 O O . SER B 1 40 ? -55.845 22.450 37.016 1.00 52.25 39 SER B O 1
ATOM 2961 N N . ASP B 1 41 ? -53.619 22.514 37.377 1.00 43.80 40 ASP B N 1
ATOM 2962 C CA . ASP B 1 41 ? -53.754 23.256 38.627 1.00 53.57 40 ASP B CA 1
ATOM 2963 C C . ASP B 1 41 ? -54.353 24.633 38.378 1.00 47.59 40 ASP B C 1
ATOM 2964 O O . ASP B 1 41 ? -55.204 25.099 39.147 1.00 39.08 40 ASP B O 1
ATOM 2969 N N . LEU B 1 42 ? -53.902 25.306 37.315 1.00 39.50 41 LEU B N 1
ATOM 2970 C CA . LEU B 1 42 ? -54.470 26.597 36.943 1.00 36.51 41 LEU B CA 1
ATOM 2971 C C . LEU B 1 42 ? -55.938 26.475 36.547 1.00 35.21 41 LEU B C 1
ATOM 2972 O O . LEU B 1 42 ? -56.728 27.394 36.799 1.00 36.03 41 LEU B O 1
ATOM 2977 N N . HIS B 1 43 ? -56.330 25.344 35.954 1.00 31.59 42 HIS B N 1
ATOM 2978 C CA . HIS B 1 43 ? -57.720 25.183 35.547 1.00 43.36 42 HIS B CA 1
ATOM 2979 C C . HIS B 1 43 ? -58.628 24.934 36.745 1.00 50.93 42 HIS B C 1
ATOM 2980 O O . HIS B 1 43 ? -59.812 25.288 36.706 1.00 66.74 42 HIS B O 1
ATOM 2987 N N . GLU B 1 44 ? -58.096 24.360 37.827 1.00 49.89 43 GLU B N 1
ATOM 2988 C CA . GLU B 1 44 ? -58.905 24.193 39.028 1.00 50.49 43 GLU B CA 1
ATOM 2989 C C . GLU B 1 44 ? -58.974 25.470 39.854 1.00 46.63 43 GLU B C 1
ATOM 2990 O O . GLU B 1 44 ? -59.942 25.677 40.591 1.00 47.78 43 GLU B O 1
ATOM 2996 N N . TYR B 1 45 ? -57.966 26.334 39.741 1.00 39.61 44 TYR B N 1
ATOM 2997 C CA . TYR B 1 45 ? -58.006 27.619 40.428 1.00 38.49 44 TYR B CA 1
ATOM 2998 C C . TYR B 1 45 ? -59.061 28.529 39.812 1.00 54.54 44 TYR B C 1
ATOM 2999 O O . TYR B 1 45 ? -59.874 29.132 40.528 1.00 57.25 44 TYR B O 1
ATOM 3008 N N . LEU B 1 46 ? -59.061 28.641 38.478 1.00 57.73 45 LEU B N 1
ATOM 3009 C CA . LEU B 1 46 ? -59.955 29.581 37.814 1.00 49.85 45 LEU B CA 1
ATOM 3010 C C . LEU B 1 46 ? -61.366 29.030 37.643 1.00 49.35 45 LEU B C 1
ATOM 3011 O O . LEU B 1 46 ? -62.334 29.794 37.732 1.00 52.30 45 LEU B O 1
ATOM 3016 N N . GLY B 1 47 ? -61.512 27.725 37.419 1.00 44.83 46 GLY B N 1
ATOM 3017 C CA . GLY B 1 47 ? -62.819 27.186 37.096 1.00 49.09 46 GLY B CA 1
ATOM 3018 C C . GLY B 1 47 ? -63.106 25.789 37.607 1.00 63.28 46 GLY B C 1
ATOM 3019 O O . GLY B 1 47 ? -63.851 25.039 36.969 1.00 73.29 46 GLY B O 1
ATOM 3020 N N . GLY B 1 48 ? -62.540 25.421 38.752 1.00 62.20 47 GLY B N 1
ATOM 3021 C CA . GLY B 1 48 ? -62.807 24.122 39.325 1.00 55.38 47 GLY B CA 1
ATOM 3022 C C . GLY B 1 48 ? -64.149 24.081 40.023 1.00 55.56 47 GLY B C 1
ATOM 3023 O O . GLY B 1 48 ? -64.851 25.095 40.172 1.00 60.75 47 GLY B O 1
ATOM 3024 N N . PRO B 1 49 ? -64.531 22.879 40.486 1.00 46.65 48 PRO B N 1
ATOM 3025 C CA . PRO B 1 49 ? -63.774 21.627 40.378 1.00 55.19 48 PRO B CA 1
ATOM 3026 C C . PRO B 1 49 ? -63.917 20.929 39.026 1.00 55.20 48 PRO B C 1
ATOM 3027 O O . PRO B 1 49 ? -64.977 20.982 38.398 1.00 49.00 48 PRO B O 1
ATOM 3031 N N . ILE B 1 50 ? -62.836 20.287 38.585 1.00 49.33 49 ILE B N 1
ATOM 3032 C CA . ILE B 1 50 ? -62.835 19.512 37.350 1.00 45.76 49 ILE B CA 1
ATOM 3033 C C . ILE B 1 50 ? -62.392 18.089 37.661 1.00 49.80 49 ILE B C 1
ATOM 3034 O O . ILE B 1 50 ? -63.096 17.123 37.343 1.00 53.83 49 ILE B O 1
ATOM 3039 N N . PHE B 1 51 ? -61.212 17.949 38.269 1.00 60.40 50 PHE B N 1
ATOM 3040 C CA . PHE B 1 51 ? -60.725 16.657 38.728 1.00 60.67 50 PHE B CA 1
ATOM 3041 C C . PHE B 1 51 ? -60.775 16.493 40.240 1.00 46.54 50 PHE B C 1
ATOM 3042 O O . PHE B 1 51 ? -60.519 15.389 40.734 1.00 44.31 50 PHE B O 1
ATOM 3050 N N . ILE B 1 52 ? -61.088 17.549 40.982 1.00 43.51 51 ILE B N 1
ATOM 3051 C CA . ILE B 1 52 ? -61.101 17.515 42.438 1.00 48.98 51 ILE B CA 1
ATOM 3052 C C . ILE B 1 52 ? -62.484 17.043 42.902 1.00 47.96 51 ILE B C 1
ATOM 3053 O O . ILE B 1 52 ? -63.481 17.709 42.579 1.00 51.23 51 ILE B O 1
ATOM 3058 N N . PRO B 1 53 ? -62.580 15.934 43.624 1.00 47.02 52 PRO B N 1
ATOM 3059 C CA . PRO B 1 53 ? -63.881 15.511 44.159 1.00 47.87 52 PRO B CA 1
ATOM 3060 C C . PRO B 1 53 ? -64.358 16.483 45.229 1.00 50.39 52 PRO B C 1
ATOM 3061 O O . PRO B 1 53 ? -63.602 16.858 46.128 1.00 55.69 52 PRO B O 1
ATOM 3065 N N . VAL B 1 54 ? -65.621 16.897 45.122 1.00 52.57 53 VAL B N 1
ATOM 3066 C CA . VAL B 1 54 ? -66.191 17.839 46.080 1.00 55.61 53 VAL B CA 1
ATOM 3067 C C . VAL B 1 54 ? -67.479 17.263 46.650 1.00 61.31 53 VAL B C 1
ATOM 3068 O O . VAL B 1 54 ? -67.643 17.152 47.870 1.00 69.19 53 VAL B O 1
ATOM 3072 N N . ASP B 1 55 ? -68.401 16.890 45.766 1.00 61.05 54 ASP B N 1
ATOM 3073 C CA . ASP B 1 55 ? -69.694 16.384 46.207 1.00 70.92 54 ASP B CA 1
ATOM 3074 C C . ASP B 1 55 ? -69.595 14.920 46.619 1.00 67.37 54 ASP B C 1
ATOM 3075 O O . ASP B 1 55 ? -69.992 14.554 47.731 1.00 65.77 54 ASP B O 1
ATOM 3080 N N . LYS B 1 56 ? -69.050 14.068 45.738 1.00 74.02 55 LYS B N 1
ATOM 3081 C CA . LYS B 1 56 ? -68.861 12.665 46.065 1.00 73.60 55 LYS B CA 1
ATOM 3082 C C . LYS B 1 56 ? -67.377 12.356 46.246 1.00 82.31 55 LYS B C 1
ATOM 3083 O O . LYS B 1 56 ? -66.541 12.884 45.504 1.00 86.63 55 LYS B O 1
ATOM 3089 N N . PRO B 1 57 ? -67.021 11.521 47.224 1.00 80.66 56 PRO B N 1
ATOM 3090 C CA . PRO B 1 57 ? -65.612 11.148 47.400 1.00 70.71 56 PRO B CA 1
ATOM 3091 C C . PRO B 1 57 ? -65.070 10.398 46.192 1.00 62.69 56 PRO B C 1
ATOM 3092 O O . PRO B 1 57 ? -65.802 9.710 45.476 1.00 54.01 56 PRO B O 1
ATOM 3096 N N . HIS B 1 58 ? -63.764 10.526 45.979 1.00 54.62 57 HIS B N 1
ATOM 3097 C CA . HIS B 1 58 ? -63.126 9.824 44.877 1.00 53.11 57 HIS B CA 1
ATOM 3098 C C . HIS B 1 58 ? -63.070 8.327 45.181 1.00 58.37 57 HIS B C 1
ATOM 3099 O O . HIS B 1 58 ? -62.837 7.936 46.328 1.00 63.57 57 HIS B O 1
ATOM 3106 N N . PRO B 1 59 ? -63.293 7.468 44.179 1.00 58.78 58 PRO B N 1
ATOM 3107 C CA . PRO B 1 59 ? -63.400 6.022 44.467 1.00 55.38 58 PRO B CA 1
ATOM 3108 C C . PRO B 1 59 ? -62.190 5.427 45.170 1.00 54.56 58 PRO B C 1
ATOM 3109 O O . PRO B 1 59 ? -62.351 4.676 46.141 1.00 67.28 58 PRO B O 1
ATOM 3113 N N . LEU B 1 60 ? -60.979 5.735 44.708 1.00 61.10 59 LEU B N 1
ATOM 3114 C CA . LEU B 1 60 ? -59.770 5.157 45.286 1.00 59.36 59 LEU B CA 1
ATOM 3115 C C . LEU B 1 60 ? -59.224 6.003 46.421 1.00 54.08 59 LEU B C 1
ATOM 3116 O O . LEU B 1 60 ? -58.834 5.465 47.467 1.00 52.11 59 LEU B O 1
ATOM 3121 N N . THR B 1 61 ? -59.179 7.317 46.208 1.00 53.64 60 THR B N 1
ATOM 3122 C CA . THR B 1 61 ? -58.722 8.222 47.251 1.00 59.78 60 THR B CA 1
ATOM 3123 C C . THR B 1 61 ? -59.625 8.191 48.485 1.00 73.50 60 THR B C 1
ATOM 3124 O O . THR B 1 61 ? -59.128 8.122 49.614 1.00 76.76 60 THR B O 1
ATOM 3128 N N . ASN B 1 62 ? -60.945 8.199 48.291 1.00 76.69 61 ASN B N 1
ATOM 3129 C CA . ASN B 1 62 ? -61.927 8.353 49.371 1.00 76.69 61 ASN B CA 1
ATOM 3130 C C . ASN B 1 62 ? -61.712 9.648 50.160 1.00 80.86 61 ASN B C 1
ATOM 3131 O O . ASN B 1 62 ? -61.527 9.646 51.378 1.00 94.36 61 ASN B O 1
ATOM 3136 N N . GLU B 1 63 ? -61.753 10.760 49.433 1.00 68.59 62 GLU B N 1
ATOM 3137 C CA . GLU B 1 63 ? -61.509 12.079 49.995 1.00 70.40 62 GLU B CA 1
ATOM 3138 C C . GLU B 1 63 ? -62.295 13.102 49.199 1.00 70.64 62 GLU B C 1
ATOM 3139 O O . GLU B 1 63 ? -62.506 12.947 47.995 1.00 66.93 62 GLU B O 1
ATOM 3145 N N . THR B 1 64 ? -62.733 14.143 49.891 1.00 72.48 63 THR B N 1
ATOM 3146 C CA . THR B 1 64 ? -63.414 15.275 49.293 1.00 66.05 63 THR B CA 1
ATOM 3147 C C . THR B 1 64 ? -62.533 16.503 49.478 1.00 68.59 63 THR B C 1
ATOM 3148 O O . THR B 1 64 ? -61.513 16.461 50.170 1.00 75.81 63 THR B O 1
ATOM 3152 N N . ALA B 1 65 ? -62.920 17.597 48.830 1.00 64.14 64 ALA B N 1
ATOM 3153 C CA . ALA B 1 65 ? -62.263 18.866 49.083 1.00 59.29 64 ALA B CA 1
ATOM 3154 C C . ALA B 1 65 ? -62.425 19.241 50.558 1.00 57.35 64 ALA B C 1
ATOM 3155 O O . ALA B 1 65 ? -63.435 18.905 51.183 1.00 65.83 64 ALA B O 1
ATOM 3157 N N . PRO B 1 66 ? -61.441 19.939 51.148 1.00 49.81 65 PRO B N 1
ATOM 3158 C CA . PRO B 1 66 ? -60.186 20.393 50.537 1.00 47.94 65 PRO B CA 1
ATOM 3159 C C . PRO B 1 66 ? -59.147 19.293 50.321 1.00 44.90 65 PRO B C 1
ATOM 3160 O O . PRO B 1 66 ? -59.148 18.278 51.017 1.00 52.66 65 PRO B O 1
ATOM 3164 N N . VAL B 1 67 ? -58.267 19.514 49.347 1.00 43.30 66 VAL B N 1
ATOM 3165 C CA . VAL B 1 67 ? -57.203 18.578 49.011 1.00 45.47 66 VAL B CA 1
ATOM 3166 C C . VAL B 1 67 ? -55.927 19.365 48.762 1.00 40.62 66 VAL B C 1
ATOM 3167 O O . VAL B 1 67 ? -55.961 20.506 48.291 1.00 32.93 66 VAL B O 1
ATOM 3171 N N . THR B 1 68 ? -54.795 18.747 49.078 1.00 41.52 67 THR B N 1
ATOM 3172 C CA . THR B 1 68 ? -53.518 19.360 48.756 1.00 41.81 67 THR B CA 1
ATOM 3173 C C . THR B 1 68 ? -53.222 19.165 47.275 1.00 46.33 67 THR B C 1
ATOM 3174 O O . THR B 1 68 ? -53.602 18.158 46.670 1.00 49.35 67 THR B O 1
ATOM 3178 N N . MET B 1 69 ? -52.531 20.137 46.694 1.00 38.77 68 MET B N 1
ATOM 3179 C CA . MET B 1 69 ? -52.368 20.199 45.253 1.00 38.67 68 MET B CA 1
ATOM 3180 C C . MET B 1 69 ? -50.918 19.972 44.864 1.00 45.13 68 MET B C 1
ATOM 3181 O O . MET B 1 69 ? -49.994 20.186 45.653 1.00 43.97 68 MET B O 1
ATOM 3186 N N . GLY B 1 70 ? -50.730 19.537 43.625 1.00 48.41 69 GLY B N 1
ATOM 3187 C CA . GLY B 1 70 ? -49.388 19.443 43.103 1.00 41.96 69 GLY B CA 1
ATOM 3188 C C . GLY B 1 70 ? -48.930 18.067 42.672 1.00 43.55 69 GLY B C 1
ATOM 3189 O O . GLY B 1 70 ? -48.602 17.219 43.507 1.00 40.83 69 GLY B O 1
ATOM 3190 N N . HIS B 1 71 ? -48.932 17.828 41.368 1.00 51.44 70 HIS B N 1
ATOM 3191 C CA . HIS B 1 71 ? -48.179 16.732 40.796 1.00 42.23 70 HIS B CA 1
ATOM 3192 C C . HIS B 1 71 ? -46.933 17.361 40.186 1.00 54.94 70 HIS B C 1
ATOM 3193 O O . HIS B 1 71 ? -46.714 18.568 40.305 1.00 78.57 70 HIS B O 1
ATOM 3200 N N . GLU B 1 72 ? -46.107 16.551 39.527 1.00 31.71 71 GLU B N 1
ATOM 3201 C CA . GLU B 1 72 ? -44.816 17.001 38.995 1.00 51.11 71 GLU B CA 1
ATOM 3202 C C . GLU B 1 72 ? -43.919 17.536 40.118 1.00 41.11 71 GLU B C 1
ATOM 3203 O O . GLU B 1 72 ? -43.681 18.741 40.246 1.00 30.71 71 GLU B O 1
ATOM 3209 N N . PHE B 1 73 ? -43.431 16.614 40.945 1.00 30.27 72 PHE B N 1
ATOM 3210 C CA . PHE B 1 73 ? -42.539 17.008 42.025 1.00 30.09 72 PHE B CA 1
ATOM 3211 C C . PHE B 1 73 ? -41.468 15.947 42.229 1.00 34.16 72 PHE B C 1
ATOM 3212 O O . PHE B 1 73 ? -41.573 14.816 41.746 1.00 38.00 72 PHE B O 1
ATOM 3220 N N . SER B 1 74 ? -40.425 16.343 42.956 1.00 35.19 73 SER B N 1
ATOM 3221 C CA . SER B 1 74 ? -39.339 15.459 43.346 1.00 32.40 73 SER B CA 1
ATOM 3222 C C . SER B 1 74 ? -38.965 15.778 44.783 1.00 25.15 73 SER B C 1
ATOM 3223 O O . SER B 1 74 ? -39.321 16.830 45.317 1.00 37.46 73 SER B O 1
ATOM 3226 N N . GLY B 1 75 ? -38.208 14.883 45.405 1.00 29.60 74 GLY B N 1
ATOM 3227 C CA . GLY B 1 75 ? -37.801 15.131 46.773 1.00 37.35 74 GLY B CA 1
ATOM 3228 C C . GLY B 1 75 ? -36.937 14.017 47.318 1.00 37.20 74 GLY B C 1
ATOM 3229 O O . GLY B 1 75 ? -36.498 13.123 46.590 1.00 35.88 74 GLY B O 1
ATOM 3230 N N . GLU B 1 76 ? -36.698 14.096 48.626 1.00 30.73 75 GLU B N 1
ATOM 3231 C CA . GLU B 1 76 ? -35.783 13.207 49.329 1.00 38.43 75 GLU B CA 1
ATOM 3232 C C . GLU B 1 76 ? -36.562 12.344 50.309 1.00 35.96 75 GLU B C 1
ATOM 3233 O O . GLU B 1 76 ? -37.358 12.863 51.098 1.00 34.63 75 GLU B O 1
ATOM 3239 N N . VAL B 1 77 ? -36.342 11.032 50.248 1.00 33.61 76 VAL B N 1
ATOM 3240 C CA . VAL B 1 77 ? -36.988 10.121 51.186 1.00 39.44 76 VAL B CA 1
ATOM 3241 C C . VAL B 1 77 ? -36.454 10.401 52.585 1.00 38.21 76 VAL B C 1
ATOM 3242 O O . VAL B 1 77 ? -35.243 10.345 52.826 1.00 47.16 76 VAL B O 1
ATOM 3246 N N . VAL B 1 78 ? -37.356 10.708 53.513 1.00 28.79 77 VAL B N 1
ATOM 3247 C CA . VAL B 1 78 ? -36.980 10.967 54.898 1.00 31.71 77 VAL B CA 1
ATOM 3248 C C . VAL B 1 78 ? -37.584 9.971 55.874 1.00 37.66 77 VAL B C 1
ATOM 3249 O O . VAL B 1 78 ? -37.182 9.956 57.046 1.00 42.62 77 VAL B O 1
ATOM 3253 N N . GLU B 1 79 ? -38.510 9.124 55.439 1.00 35.41 78 GLU B N 1
ATOM 3254 C CA . GLU B 1 79 ? -39.037 8.086 56.311 1.00 32.44 78 GLU B CA 1
ATOM 3255 C C . GLU B 1 79 ? -39.627 6.989 55.439 1.00 33.04 78 GLU B C 1
ATOM 3256 O O . GLU B 1 79 ? -40.228 7.268 54.399 1.00 41.40 78 GLU B O 1
ATOM 3262 N N . VAL B 1 80 ? -39.440 5.744 55.866 1.00 46.25 79 VAL B N 1
ATOM 3263 C CA . VAL B 1 80 ? -39.733 4.577 55.046 1.00 48.05 79 VAL B CA 1
ATOM 3264 C C . VAL B 1 80 ? -40.699 3.677 55.807 1.00 49.32 79 VAL B C 1
ATOM 3265 O O . VAL B 1 80 ? -40.502 3.410 56.999 1.00 41.28 79 VAL B O 1
ATOM 3269 N N . GLY B 1 81 ? -41.746 3.225 55.125 1.00 52.34 80 GLY B N 1
ATOM 3270 C CA . GLY B 1 81 ? -42.770 2.427 55.763 1.00 49.23 80 GLY B CA 1
ATOM 3271 C C . GLY B 1 81 ? -42.274 1.039 56.127 1.00 52.69 80 GLY B C 1
ATOM 3272 O O . GLY B 1 81 ? -41.133 0.651 55.870 1.00 62.10 80 GLY B O 1
ATOM 3273 N N . GLU B 1 82 ? -43.177 0.265 56.733 1.00 54.30 81 GLU B N 1
ATOM 3274 C CA . GLU B 1 82 ? -42.778 -1.004 57.335 1.00 74.66 81 GLU B CA 1
ATOM 3275 C C . GLU B 1 82 ? -42.347 -2.024 56.285 1.00 76.01 81 GLU B C 1
ATOM 3276 O O . GLU B 1 82 ? -41.344 -2.724 56.472 1.00 98.27 81 GLU B O 1
ATOM 3282 N N . GLY B 1 83 ? -43.073 -2.114 55.175 1.00 43.79 82 GLY B N 1
ATOM 3283 C CA . GLY B 1 83 ? -42.862 -3.161 54.198 1.00 46.62 82 GLY B CA 1
ATOM 3284 C C . GLY B 1 83 ? -41.980 -2.807 53.021 1.00 65.17 82 GLY B C 1
ATOM 3285 O O . GLY B 1 83 ? -41.960 -3.558 52.037 1.00 68.19 82 GLY B O 1
ATOM 3286 N N . VAL B 1 84 ? -41.259 -1.689 53.082 1.00 66.66 83 VAL B N 1
ATOM 3287 C CA . VAL B 1 84 ? -40.496 -1.183 51.947 1.00 62.06 83 VAL B CA 1
ATOM 3288 C C . VAL B 1 84 ? -39.058 -1.672 52.039 1.00 65.94 83 VAL B C 1
ATOM 3289 O O . VAL B 1 84 ? -38.417 -1.539 53.086 1.00 68.65 83 VAL B O 1
ATOM 3293 N N . GLU B 1 85 ? -38.558 -2.257 50.939 1.00 71.06 84 GLU B N 1
ATOM 3294 C CA . GLU B 1 85 ? -37.168 -2.671 50.850 1.00 85.63 84 GLU B CA 1
ATOM 3295 C C . GLU B 1 85 ? -36.419 -2.002 49.700 1.00 75.83 84 GLU B C 1
ATOM 3296 O O . GLU B 1 85 ? -35.174 -2.009 49.706 1.00 73.20 84 GLU B O 1
ATOM 3302 N N . ASN B 1 86 ? -37.136 -1.379 48.747 1.00 64.91 85 ASN B N 1
ATOM 3303 C CA . ASN B 1 86 ? -36.508 -0.792 47.567 1.00 61.01 85 ASN B CA 1
ATOM 3304 C C . ASN B 1 86 ? -36.149 0.684 47.737 1.00 46.71 85 ASN B C 1
ATOM 3305 O O . ASN B 1 86 ? -35.616 1.288 46.794 1.00 49.65 85 ASN B O 1
ATOM 3310 N N . TYR B 1 87 ? -36.420 1.282 48.902 1.00 32.43 86 TYR B N 1
ATOM 3311 C CA . TYR B 1 87 ? -36.149 2.699 49.103 1.00 35.37 86 TYR B CA 1
ATOM 3312 C C . TYR B 1 87 ? -35.633 2.907 50.517 1.00 33.36 86 TYR B C 1
ATOM 3313 O O . TYR B 1 87 ? -36.271 2.481 51.485 1.00 44.14 86 TYR B O 1
ATOM 3322 N N . LYS B 1 88 ? -34.489 3.573 50.628 1.00 30.81 87 LYS B N 1
ATOM 3323 C CA . LYS B 1 88 ? -33.883 3.902 51.907 1.00 29.98 87 LYS B CA 1
ATOM 3324 C C . LYS B 1 88 ? -34.007 5.393 52.176 1.00 34.55 87 LYS B C 1
ATOM 3325 O O . LYS B 1 88 ? -34.291 6.187 51.277 1.00 45.89 87 LYS B O 1
ATOM 3331 N N . VAL B 1 89 ? -33.782 5.762 53.438 1.00 35.95 88 VAL B N 1
ATOM 3332 C CA . VAL B 1 89 ? -33.735 7.169 53.803 1.00 33.88 88 VAL B CA 1
ATOM 3333 C C . VAL B 1 89 ? -32.610 7.849 53.036 1.00 33.77 88 VAL B C 1
ATOM 3334 O O . VAL B 1 89 ? -31.525 7.284 52.852 1.00 48.34 88 VAL B O 1
ATOM 3338 N N . GLY B 1 90 ? -32.876 9.065 52.560 1.00 27.16 89 GLY B N 1
ATOM 3339 C CA . GLY B 1 90 ? -31.917 9.822 51.793 1.00 23.98 89 GLY B CA 1
ATOM 3340 C C . GLY B 1 90 ? -32.034 9.664 50.291 1.00 26.66 89 GLY B C 1
ATOM 3341 O O . GLY B 1 90 ? -31.466 10.475 49.551 1.00 33.19 89 GLY B O 1
ATOM 3342 N N . ASP B 1 91 ? -32.760 8.650 49.822 1.00 33.15 90 ASP B N 1
ATOM 3343 C CA . ASP B 1 91 ? -32.903 8.426 48.389 1.00 37.36 90 ASP B CA 1
ATOM 3344 C C . ASP B 1 91 ? -33.638 9.585 47.726 1.00 41.46 90 ASP B C 1
ATOM 3345 O O . ASP B 1 91 ? -34.621 10.109 48.260 1.00 41.40 90 ASP B O 1
ATOM 3350 N N . ARG B 1 92 ? -33.148 9.986 46.555 1.00 34.84 91 ARG B N 1
ATOM 3351 C CA . ARG B 1 92 ? -33.784 11.025 45.756 1.00 38.73 91 ARG B CA 1
ATOM 3352 C C . ARG B 1 92 ? -34.732 10.380 44.753 1.00 36.81 91 ARG B C 1
ATOM 3353 O O . ARG B 1 92 ? -34.334 9.474 44.014 1.00 46.33 91 ARG B O 1
ATOM 3361 N N . VAL B 1 93 ? -35.989 10.837 44.737 1.00 25.65 92 VAL B N 1
ATOM 3362 C CA . VAL B 1 93 ? -37.046 10.168 43.988 1.00 27.46 92 VAL B CA 1
ATOM 3363 C C . VAL B 1 93 ? -37.927 11.176 43.258 1.00 33.19 92 VAL B C 1
ATOM 3364 O O . VAL B 1 93 ? -37.923 12.376 43.544 1.00 21.15 92 VAL B O 1
ATOM 3368 N N . VAL B 1 94 ? -38.697 10.649 42.304 1.00 30.07 93 VAL B N 1
ATOM 3369 C CA . VAL B 1 94 ? -39.795 11.349 41.653 1.00 33.63 93 VAL B CA 1
ATOM 3370 C C . VAL B 1 94 ? -41.026 10.459 41.762 1.00 40.76 93 VAL B C 1
ATOM 3371 O O . VAL B 1 94 ? -40.937 9.280 42.107 1.00 50.85 93 VAL B O 1
ATOM 3375 N N . VAL B 1 95 ? -42.188 11.036 41.470 1.00 28.67 94 VAL B N 1
ATOM 3376 C CA . VAL B 1 95 ? -43.467 10.369 41.676 1.00 28.15 94 VAL B CA 1
ATOM 3377 C C . VAL B 1 95 ? -44.228 10.335 40.358 1.00 30.80 94 VAL B C 1
ATOM 3378 O O . VAL B 1 95 ? -44.372 11.367 39.692 1.00 27.91 94 VAL B O 1
ATOM 3382 N N . GLU B 1 96 ? -44.701 9.144 39.975 1.00 36.67 95 GLU B N 1
ATOM 3383 C CA . GLU B 1 96 ? -45.687 9.034 38.906 1.00 35.45 95 GLU B CA 1
ATOM 3384 C C . GLU B 1 96 ? -47.065 9.064 39.557 1.00 32.67 95 GLU B C 1
ATOM 3385 O O . GLU B 1 96 ? -47.533 8.041 40.071 1.00 32.07 95 GLU B O 1
ATOM 3391 N N . PRO B 1 97 ? -47.758 10.199 39.525 1.00 32.23 96 PRO B N 1
ATOM 3392 C CA . PRO B 1 97 ? -48.885 10.444 40.437 1.00 37.14 96 PRO B CA 1
ATOM 3393 C C . PRO B 1 97 ? -50.237 9.968 39.911 1.00 36.68 96 PRO B C 1
ATOM 3394 O O . PRO B 1 97 ? -51.207 10.732 39.857 1.00 55.57 96 PRO B O 1
ATOM 3398 N N . ILE B 1 98 ? -50.322 8.696 39.538 1.00 24.87 97 ILE B N 1
ATOM 3399 C CA . ILE B 1 98 ? -51.540 8.126 38.972 1.00 38.92 97 ILE B CA 1
ATOM 3400 C C . ILE B 1 98 ? -52.057 7.042 39.908 1.00 42.03 97 ILE B C 1
ATOM 3401 O O . ILE B 1 98 ? -51.351 6.065 40.188 1.00 38.52 97 ILE B O 1
ATOM 3406 N N . PHE B 1 99 ? -53.290 7.211 40.379 1.00 52.05 98 PHE B N 1
ATOM 3407 C CA . PHE B 1 99 ? -54.000 6.188 41.135 1.00 52.43 98 PHE B CA 1
ATOM 3408 C C . PHE B 1 99 ? -54.897 5.393 40.195 1.00 54.96 98 PHE B C 1
ATOM 3409 O O . PHE B 1 99 ? -55.723 5.972 39.481 1.00 51.47 98 PHE B O 1
ATOM 3417 N N . ALA B 1 100 ? -54.740 4.071 40.201 1.00 50.76 99 ALA B N 1
ATOM 3418 C CA . ALA B 1 100 ? -55.560 3.198 39.377 1.00 43.30 99 ALA B CA 1
ATOM 3419 C C . ALA B 1 100 ? -55.983 1.990 40.199 1.00 49.38 99 ALA B C 1
ATOM 3420 O O . ALA B 1 100 ? -55.308 1.608 41.160 1.00 39.99 99 ALA B O 1
ATOM 3422 N N . THR B 1 101 ? -57.119 1.403 39.813 1.00 55.09 100 THR B N 1
ATOM 3423 C CA . THR B 1 101 ? -57.707 0.301 40.572 1.00 52.83 100 THR B CA 1
ATOM 3424 C C . THR B 1 101 ? -56.712 -0.833 40.790 1.00 49.21 100 THR B C 1
ATOM 3425 O O . THR B 1 101 ? -56.543 -1.320 41.913 1.00 44.71 100 THR B O 1
ATOM 3429 N N . HIS B 1 102 ? -56.042 -1.267 39.722 1.00 57.18 101 HIS B N 1
ATOM 3430 C CA . HIS B 1 102 ? -55.120 -2.394 39.775 1.00 59.77 101 HIS B CA 1
ATOM 3431 C C . HIS B 1 102 ? -53.662 -1.949 39.799 1.00 64.86 101 HIS B C 1
ATOM 3432 O O . HIS B 1 102 ? -52.773 -2.708 39.398 1.00 68.10 101 HIS B O 1
ATOM 3439 N N . GLY B 1 103 ? -53.398 -0.733 40.272 1.00 61.74 102 GLY B N 1
ATOM 3440 C CA . GLY B 1 103 ? -52.042 -0.223 40.269 1.00 54.98 102 GLY B CA 1
ATOM 3441 C C . GLY B 1 103 ? -51.617 0.241 38.884 1.00 56.42 102 GLY B C 1
ATOM 3442 O O . GLY B 1 103 ? -52.432 0.659 38.060 1.00 58.53 102 GLY B O 1
ATOM 3443 N N . HIS B 1 104 ? -50.317 0.149 38.628 1.00 49.83 103 HIS B N 1
ATOM 3444 C CA . HIS B 1 104 ? -49.745 0.575 37.352 1.00 53.42 103 HIS B CA 1
ATOM 3445 C C . HIS B 1 104 ? -49.553 -0.617 36.414 1.00 57.80 103 HIS B C 1
ATOM 3446 O O . HIS B 1 104 ? -48.443 -0.958 35.999 1.00 57.34 103 HIS B O 1
ATOM 3453 N N . GLN B 1 105 ? -50.673 -1.253 36.077 1.00 50.78 104 GLN B N 1
ATOM 3454 C CA . GLN B 1 105 ? -50.689 -2.427 35.218 1.00 44.61 104 GLN B CA 1
ATOM 3455 C C . GLN B 1 105 ? -51.708 -2.227 34.106 1.00 45.53 104 GLN B C 1
ATOM 3456 O O . GLN B 1 105 ? -52.790 -1.678 34.337 1.00 48.68 104 GLN B O 1
ATOM 3462 N N . GLY B 1 106 ? -51.349 -2.657 32.897 1.00 51.53 105 GLY B N 1
ATOM 3463 C CA . GLY B 1 106 ? -52.246 -2.479 31.765 1.00 47.41 105 GLY B CA 1
ATOM 3464 C C . GLY B 1 106 ? -52.323 -1.023 31.344 1.00 40.26 105 GLY B C 1
ATOM 3465 O O . GLY B 1 106 ? -51.311 -0.316 31.265 1.00 52.59 105 GLY B O 1
ATOM 3466 N N . ALA B 1 107 ? -53.540 -0.567 31.063 1.00 30.77 106 ALA B N 1
ATOM 3467 C CA . ALA B 1 107 ? -53.771 0.812 30.639 1.00 44.45 106 ALA B CA 1
ATOM 3468 C C . ALA B 1 107 ? -54.334 1.613 31.812 1.00 57.97 106 ALA B C 1
ATOM 3469 O O . ALA B 1 107 ? -55.490 2.042 31.826 1.00 65.18 106 ALA B O 1
ATOM 3471 N N . TYR B 1 108 ? -53.475 1.811 32.817 1.00 39.87 107 TYR B N 1
ATOM 3472 C CA . TYR B 1 108 ? -53.936 2.418 34.060 1.00 46.24 107 TYR B CA 1
ATOM 3473 C C . TYR B 1 108 ? -54.365 3.867 33.880 1.00 48.63 107 TYR B C 1
ATOM 3474 O O . TYR B 1 108 ? -55.140 4.373 34.698 1.00 64.59 107 TYR B O 1
ATOM 3483 N N . ASN B 1 109 ? -53.893 4.544 32.832 1.00 41.16 108 ASN B N 1
ATOM 3484 C CA . ASN B 1 109 ? -54.359 5.900 32.576 1.00 39.24 108 ASN B CA 1
ATOM 3485 C C . ASN B 1 109 ? -55.802 5.923 32.092 1.00 55.17 108 ASN B C 1
ATOM 3486 O O . ASN B 1 109 ? -56.432 6.986 32.111 1.00 65.29 108 ASN B O 1
ATOM 3491 N N . LEU B 1 110 ? -56.340 4.779 31.668 1.00 59.33 109 LEU B N 1
ATOM 3492 C CA . LEU B 1 110 ? -57.717 4.684 31.206 1.00 62.11 109 LEU B CA 1
ATOM 3493 C C . LEU B 1 110 ? -58.613 3.928 32.175 1.00 61.64 109 LEU B C 1
ATOM 3494 O O . LEU B 1 110 ? -59.757 3.620 31.831 1.00 68.35 109 LEU B O 1
ATOM 3499 N N . ASP B 1 111 ? -58.121 3.617 33.371 1.00 59.70 110 ASP B N 1
ATOM 3500 C CA . ASP B 1 111 ? -58.951 2.949 34.361 1.00 51.22 110 ASP B CA 1
ATOM 3501 C C . ASP B 1 111 ? -60.141 3.828 34.721 1.00 55.20 110 ASP B C 1
ATOM 3502 O O . ASP B 1 111 ? -60.034 5.054 34.770 1.00 57.79 110 ASP B O 1
ATOM 3507 N N . GLU B 1 112 ? -61.290 3.190 34.952 1.00 65.44 111 GLU B N 1
ATOM 3508 C CA . GLU B 1 112 ? -62.510 3.930 35.265 1.00 77.83 111 GLU B CA 1
ATOM 3509 C C . GLU B 1 112 ? -62.357 4.747 36.542 1.00 68.07 111 GLU B C 1
ATOM 3510 O O . GLU B 1 112 ? -62.859 5.878 36.625 1.00 62.85 111 GLU B O 1
ATOM 3516 N N . GLN B 1 113 ? -61.667 4.194 37.544 1.00 63.51 112 GLN B N 1
ATOM 3517 C CA . GLN B 1 113 ? -61.522 4.845 38.838 1.00 62.64 112 GLN B CA 1
ATOM 3518 C C . GLN B 1 113 ? -60.233 5.655 38.937 1.00 58.72 112 GLN B C 1
ATOM 3519 O O . GLN B 1 113 ? -59.739 5.904 40.042 1.00 52.71 112 GLN B O 1
ATOM 3525 N N . MET B 1 114 ? -59.681 6.067 37.800 1.00 50.03 113 MET B N 1
ATOM 3526 C CA . MET B 1 114 ? -58.395 6.745 37.771 1.00 45.89 113 MET B CA 1
ATOM 3527 C C . MET B 1 114 ? -58.453 8.105 38.465 1.00 46.18 113 MET B C 1
ATOM 3528 O O . MET B 1 114 ? -59.469 8.806 38.436 1.00 52.33 113 MET B O 1
ATOM 3533 N N . GLY B 1 115 ? -57.343 8.459 39.114 1.00 44.26 114 GLY B N 1
ATOM 3534 C CA . GLY B 1 115 ? -57.212 9.755 39.753 1.00 42.57 114 GLY B CA 1
ATOM 3535 C C . GLY B 1 115 ? -55.755 10.153 39.842 1.00 52.58 114 GLY B C 1
ATOM 3536 O O . GLY B 1 115 ? -54.855 9.309 39.797 1.00 50.87 114 GLY B O 1
ATOM 3537 N N . PHE B 1 116 ? -55.533 11.458 39.975 1.00 49.46 115 PHE B N 1
ATOM 3538 C CA . PHE B 1 116 ? -54.195 12.030 40.045 1.00 32.35 115 PHE B CA 1
ATOM 3539 C C . PHE B 1 116 ? -53.890 12.434 41.481 1.00 47.00 115 PHE B C 1
ATOM 3540 O O . PHE B 1 116 ? -54.705 13.101 42.128 1.00 47.70 115 PHE B O 1
ATOM 3548 N N . LEU B 1 117 ? -52.719 12.040 41.974 1.00 48.10 116 LEU B N 1
ATOM 3549 C CA . LEU B 1 117 ? -52.241 12.575 43.242 1.00 49.07 116 LEU B CA 1
ATOM 3550 C C . LEU B 1 117 ? -52.052 14.081 43.111 1.00 46.17 116 LEU B C 1
ATOM 3551 O O . LEU B 1 117 ? -51.497 14.565 42.121 1.00 54.21 116 LEU B O 1
ATOM 3556 N N . GLY B 1 118 ? -52.535 14.823 44.102 1.00 44.44 117 GLY B N 1
ATOM 3557 C CA . GLY B 1 118 ? -52.555 16.266 44.035 1.00 44.92 117 GLY B CA 1
ATOM 3558 C C . GLY B 1 118 ? -53.790 16.842 43.380 1.00 52.30 117 GLY B C 1
ATOM 3559 O O . GLY B 1 118 ? -53.891 18.070 43.251 1.00 53.01 117 GLY B O 1
ATOM 3560 N N . LEU B 1 119 ? -54.730 15.995 42.960 1.00 52.22 118 LEU B N 1
ATOM 3561 C CA . LEU B 1 119 ? -56.006 16.442 42.419 1.00 49.99 118 LEU B CA 1
ATOM 3562 C C . LEU B 1 119 ? -57.129 15.633 43.049 1.00 46.24 118 LEU B C 1
ATOM 3563 O O . LEU B 1 119 ? -58.078 16.196 43.607 1.00 38.33 118 LEU B O 1
ATOM 3568 N N . ALA B 1 120 ? -57.020 14.308 42.977 1.00 37.30 119 ALA B N 1
ATOM 3569 C CA . ALA B 1 120 ? -58.029 13.452 43.578 1.00 46.17 119 ALA B CA 1
ATOM 3570 C C . ALA B 1 120 ? -57.816 13.242 45.070 1.00 53.77 119 ALA B C 1
ATOM 3571 O O . ALA B 1 120 ? -58.743 12.782 45.742 1.00 58.70 119 ALA B O 1
ATOM 3573 N N . GLY B 1 121 ? -56.652 13.628 45.611 1.00 55.65 120 GLY B N 1
ATOM 3574 C CA . GLY B 1 121 ? -56.320 13.502 47.013 1.00 51.91 120 GLY B CA 1
ATOM 3575 C C . GLY B 1 121 ? -55.005 12.770 47.191 1.00 50.92 120 GLY B C 1
ATOM 3576 O O . GLY B 1 121 ? -54.171 12.715 46.280 1.00 49.54 120 GLY B O 1
ATOM 3577 N N . GLY B 1 122 ? -54.806 12.221 48.387 1.00 55.73 121 GLY B N 1
ATOM 3578 C CA . GLY B 1 122 ? -53.601 11.463 48.674 1.00 40.46 121 GLY B CA 1
ATOM 3579 C C . GLY B 1 122 ? -52.348 12.293 48.845 1.00 33.95 121 GLY B C 1
ATOM 3580 O O . GLY B 1 122 ? -51.243 11.786 48.628 1.00 47.13 121 GLY B O 1
ATOM 3581 N N . GLY B 1 123 ? -52.486 13.551 49.240 1.00 27.84 122 GLY B N 1
ATOM 3582 C CA . GLY B 1 123 ? -51.354 14.443 49.386 1.00 25.94 122 GLY B CA 1
ATOM 3583 C C . GLY B 1 123 ? -51.162 15.334 48.177 1.00 39.14 122 GLY B C 1
ATOM 3584 O O . GLY B 1 123 ? -52.028 15.467 47.307 1.00 52.64 122 GLY B O 1
ATOM 3585 N N . GLY B 1 124 ? -49.986 15.948 48.126 1.00 31.14 123 GLY B N 1
ATOM 3586 C CA . GLY B 1 124 ? -49.662 16.849 47.036 1.00 30.34 123 GLY B CA 1
ATOM 3587 C C . GLY B 1 124 ? -48.285 17.449 47.230 1.00 27.89 123 GLY B C 1
ATOM 3588 O O . GLY B 1 124 ? -47.759 17.513 48.346 1.00 36.69 123 GLY B O 1
ATOM 3589 N N . GLY B 1 125 ? -47.717 17.903 46.111 1.00 30.76 124 GLY B N 1
ATOM 3590 C CA . GLY B 1 125 ? -46.361 18.423 46.081 1.00 29.26 124 GLY B CA 1
ATOM 3591 C C . GLY B 1 125 ? -46.198 19.856 46.532 1.00 37.56 124 GLY B C 1
ATOM 3592 O O . GLY B 1 125 ? -45.063 20.303 46.726 1.00 36.84 124 GLY B O 1
ATOM 3593 N N . PHE B 1 126 ? -47.292 20.595 46.682 1.00 44.96 125 PHE B N 1
ATOM 3594 C CA . PHE B 1 126 ? -47.238 21.935 47.266 1.00 40.75 125 PHE B CA 1
ATOM 3595 C C . PHE B 1 126 ? -47.310 21.870 48.789 1.00 33.85 125 PHE B C 1
ATOM 3596 O O . PHE B 1 126 ? -48.117 22.541 49.431 1.00 40.34 125 PHE B O 1
ATOM 3604 N N . SER B 1 127 ? -46.464 21.024 49.373 1.00 33.09 126 SER B N 1
ATOM 3605 C CA . SER B 1 127 ? -46.374 20.876 50.817 1.00 41.85 126 SER B CA 1
ATOM 3606 C C . SER B 1 127 ? -44.945 20.492 51.169 1.00 45.62 126 SER B C 1
ATOM 3607 O O . SER B 1 127 ? -44.135 20.168 50.296 1.00 43.52 126 SER B O 1
ATOM 3610 N N . GLU B 1 128 ? -44.635 20.538 52.467 1.00 36.94 127 GLU B N 1
ATOM 3611 C CA . GLU B 1 128 ? -43.294 20.165 52.904 1.00 36.25 127 GLU B CA 1
ATOM 3612 C C . GLU B 1 128 ? -43.084 18.660 52.803 1.00 41.18 127 GLU B C 1
ATOM 3613 O O . GLU B 1 128 ? -41.994 18.202 52.438 1.00 31.92 127 GLU B O 1
ATOM 3619 N N . TYR B 1 129 ? -44.124 17.876 53.083 1.00 35.76 128 TYR B N 1
ATOM 3620 C CA . TYR B 1 129 ? -44.021 16.426 53.068 1.00 31.49 128 TYR B CA 1
ATOM 3621 C C . TYR B 1 129 ? -45.241 15.820 52.390 1.00 31.31 128 TYR B C 1
ATOM 3622 O O . TYR B 1 129 ? -46.356 16.336 52.497 1.00 41.37 128 TYR B O 1
ATOM 3631 N N . VAL B 1 130 ? -45.014 14.711 51.697 1.00 25.09 129 VAL B N 1
ATOM 3632 C CA . VAL B 1 130 ? -46.081 13.924 51.096 1.00 34.85 129 VAL B CA 1
ATOM 3633 C C . VAL B 1 130 ? -45.719 12.455 51.267 1.00 39.18 129 VAL B C 1
ATOM 3634 O O . VAL B 1 130 ? -44.549 12.073 51.151 1.00 41.41 129 VAL B O 1
ATOM 3638 N N . SER B 1 131 ? -46.722 11.633 51.566 1.00 34.75 130 SER B N 1
ATOM 3639 C CA . SER B 1 131 ? -46.520 10.217 51.851 1.00 29.28 130 SER B CA 1
ATOM 3640 C C . SER B 1 131 ? -47.231 9.406 50.778 1.00 34.05 130 SER B C 1
ATOM 3641 O O . SER B 1 131 ? -48.466 9.335 50.759 1.00 37.01 130 SER B O 1
ATOM 3644 N N . VAL B 1 132 ? -46.448 8.795 49.892 1.00 45.54 131 VAL B N 1
ATOM 3645 C CA . VAL B 1 132 ? -46.964 8.076 48.739 1.00 49.34 131 VAL B CA 1
ATOM 3646 C C . VAL B 1 132 ? -46.491 6.632 48.838 1.00 43.71 131 VAL B C 1
ATOM 3647 O O . VAL B 1 132 ? -45.501 6.320 49.505 1.00 38.03 131 VAL B O 1
ATOM 3651 N N . ASP B 1 133 ? -47.207 5.747 48.154 1.00 36.19 132 ASP B N 1
ATOM 3652 C CA . ASP B 1 133 ? -46.834 4.343 48.156 1.00 43.51 132 ASP B CA 1
ATOM 3653 C C . ASP B 1 133 ? -45.696 4.106 47.176 1.00 41.90 132 ASP B C 1
ATOM 3654 O O . ASP B 1 133 ? -45.577 4.779 46.152 1.00 47.52 132 ASP B O 1
ATOM 3659 N N . GLU B 1 134 ? -44.854 3.127 47.502 1.00 43.22 133 GLU B N 1
ATOM 3660 C CA . GLU B 1 134 ? -43.602 2.957 46.780 1.00 40.26 133 GLU B CA 1
ATOM 3661 C C . GLU B 1 134 ? -43.827 2.535 45.334 1.00 46.53 133 GLU B C 1
ATOM 3662 O O . GLU B 1 134 ? -42.907 2.642 44.517 1.00 48.98 133 GLU B O 1
ATOM 3668 N N . GLU B 1 135 ? -45.030 2.063 45.005 1.00 43.25 134 GLU B N 1
ATOM 3669 C CA . GLU B 1 135 ? -45.340 1.642 43.647 1.00 45.07 134 GLU B CA 1
ATOM 3670 C C . GLU B 1 135 ? -45.399 2.803 42.653 1.00 43.65 134 GLU B C 1
ATOM 3671 O O . GLU B 1 135 ? -45.338 2.562 41.443 1.00 51.93 134 GLU B O 1
ATOM 3677 N N . LEU B 1 136 ? -45.400 4.022 43.177 1.00 35.03 135 LEU B N 1
ATOM 3678 C CA . LEU B 1 136 ? -45.482 5.265 42.377 1.00 36.02 135 LEU B CA 1
ATOM 3679 C C . LEU B 1 136 ? -44.161 6.009 42.434 1.00 34.98 135 LEU B C 1
ATOM 3680 O O . LEU B 1 136 ? -44.170 7.142 42.085 1.00 40.74 135 LEU B O 1
ATOM 3685 N N . LEU B 1 137 ? -43.102 5.394 42.932 1.00 34.05 136 LEU B N 1
ATOM 3686 C CA . LEU B 1 137 ? -41.817 6.063 43.073 1.00 26.53 136 LEU B CA 1
ATOM 3687 C C . LEU B 1 137 ? -40.886 5.644 41.935 1.00 32.21 136 LEU B C 1
ATOM 3688 O O . LEU B 1 137 ? -40.961 4.523 41.423 1.00 49.49 136 LEU B O 1
ATOM 3693 N N . PHE B 1 138 ? -40.014 6.569 41.537 1.00 27.35 137 PHE B N 1
ATOM 3694 C CA . PHE B 1 138 ? -38.898 6.291 40.642 1.00 25.98 137 PHE B CA 1
ATOM 3695 C C . PHE B 1 138 ? -37.669 6.981 41.208 1.00 31.92 137 PHE B C 1
ATOM 3696 O O . PHE B 1 138 ? -37.738 8.156 41.581 1.00 35.45 137 PHE B O 1
ATOM 3704 N N . LYS B 1 139 ? -36.550 6.266 41.266 1.00 36.45 138 LYS B N 1
ATOM 3705 C CA . LYS B 1 139 ? -35.318 6.874 41.748 1.00 34.76 138 LYS B CA 1
ATOM 3706 C C . LYS B 1 139 ? -34.839 7.944 40.774 1.00 28.67 138 LYS B C 1
ATOM 3707 O O . LYS B 1 139 ? -34.835 7.745 39.556 1.00 37.22 138 LYS B O 1
ATOM 3713 N N . LEU B 1 140 ? -34.452 9.093 41.317 1.00 20.43 139 LEU B N 1
ATOM 3714 C CA . LEU B 1 140 ? -33.907 10.168 40.502 1.00 27.76 139 LEU B CA 1
ATOM 3715 C C . LEU B 1 140 ? -32.414 9.942 40.323 1.00 30.22 139 LEU B C 1
ATOM 3716 O O . LEU B 1 140 ? -31.676 9.956 41.318 1.00 34.87 139 LEU B O 1
ATOM 3721 N N . PRO B 1 141 ? -31.931 9.727 39.099 1.00 28.35 140 PRO B N 1
ATOM 3722 C CA . PRO B 1 141 ? -30.492 9.517 38.898 1.00 22.48 140 PRO B CA 1
ATOM 3723 C C . PRO B 1 141 ? -29.679 10.685 39.432 1.00 35.28 140 PRO B C 1
ATOM 3724 O O . PRO B 1 141 ? -30.126 11.834 39.432 1.00 35.99 140 PRO B O 1
ATOM 3728 N N . ASP B 1 142 ? -28.464 10.371 39.889 1.00 45.95 141 ASP B N 1
ATOM 3729 C CA . ASP B 1 142 ? -27.617 11.388 40.503 1.00 47.67 141 ASP B CA 1
ATOM 3730 C C . ASP B 1 142 ? -27.241 12.482 39.513 1.00 31.97 141 ASP B C 1
ATOM 3731 O O . ASP B 1 142 ? -26.958 13.614 39.919 1.00 33.51 141 ASP B O 1
ATOM 3736 N N . GLU B 1 143 ? -27.239 12.166 38.215 1.00 40.97 142 GLU B N 1
ATOM 3737 C CA . GLU B 1 143 ? -26.906 13.162 37.201 1.00 38.02 142 GLU B CA 1
ATOM 3738 C C . GLU B 1 143 ? -27.921 14.300 37.164 1.00 34.89 142 GLU B C 1
ATOM 3739 O O . GLU B 1 143 ? -27.571 15.430 36.802 1.00 41.30 142 GLU B O 1
ATOM 3745 N N . LEU B 1 144 ? -29.172 14.028 37.528 1.00 24.76 143 LEU B N 1
ATOM 3746 C CA . LEU B 1 144 ? -30.260 14.990 37.397 1.00 28.19 143 LEU B CA 1
ATOM 3747 C C . LEU B 1 144 ? -30.512 15.697 38.724 1.00 38.03 143 LEU B C 1
ATOM 3748 O O . LEU B 1 144 ? -30.590 15.050 39.774 1.00 30.01 143 LEU B O 1
ATOM 3753 N N . SER B 1 145 ? -30.653 17.020 38.670 1.00 39.05 144 SER B N 1
ATOM 3754 C CA . SER B 1 145 ? -30.965 17.802 39.857 1.00 31.83 144 SER B CA 1
ATOM 3755 C C . SER B 1 145 ? -32.422 17.598 40.274 1.00 35.27 144 SER B C 1
ATOM 3756 O O . SER B 1 145 ? -33.232 17.009 39.553 1.00 37.81 144 SER B O 1
ATOM 3759 N N . TYR B 1 146 ? -32.748 18.094 41.471 1.00 31.20 145 TYR B N 1
ATOM 3760 C CA . TYR B 1 146 ? -34.134 18.072 41.933 1.00 30.98 145 TYR B CA 1
ATOM 3761 C C . TYR B 1 146 ? -35.040 18.882 41.013 1.00 34.03 145 TYR B C 1
ATOM 3762 O O . TYR B 1 146 ? -36.198 18.512 40.787 1.00 33.92 145 TYR B O 1
ATOM 3771 N N . GLU B 1 147 ? -34.536 20.000 40.485 1.00 40.60 146 GLU B N 1
ATOM 3772 C CA . GLU B 1 147 ? -35.330 20.795 39.555 1.00 37.79 146 GLU B CA 1
ATOM 3773 C C . GLU B 1 147 ? -35.678 19.991 38.308 1.00 39.73 146 GLU B C 1
ATOM 3774 O O . GLU B 1 147 ? -36.826 20.007 37.849 1.00 42.27 146 GLU B O 1
ATOM 3780 N N . GLN B 1 148 ? -34.700 19.272 37.756 1.00 36.28 147 GLN B N 1
ATOM 3781 C CA . GLN B 1 148 ? -34.973 18.369 36.642 1.00 35.21 147 GLN B CA 1
ATOM 3782 C C . GLN B 1 148 ? -36.022 17.326 37.011 1.00 43.50 147 GLN B C 1
ATOM 3783 O O . GLN B 1 148 ? -36.898 17.001 36.201 1.00 45.09 147 GLN B O 1
ATOM 3789 N N . GLY B 1 149 ? -35.942 16.783 38.229 1.00 42.94 148 GLY B N 1
ATOM 3790 C CA . GLY B 1 149 ? -36.893 15.762 38.639 1.00 29.83 148 GLY B CA 1
ATOM 3791 C C . GLY B 1 149 ? -38.326 16.258 38.655 1.00 27.44 148 GLY B C 1
ATOM 3792 O O . GLY B 1 149 ? -39.255 15.508 38.348 1.00 33.19 148 GLY B O 1
ATOM 3793 N N . ALA B 1 150 ? -38.527 17.527 39.017 1.00 28.39 149 ALA B N 1
ATOM 3794 C CA . ALA B 1 150 ? -39.865 18.105 39.000 1.00 29.10 149 ALA B CA 1
ATOM 3795 C C . ALA B 1 150 ? -40.415 18.268 37.590 1.00 34.17 149 ALA B C 1
ATOM 3796 O O . ALA B 1 150 ? -41.611 18.544 37.439 1.00 42.95 149 ALA B O 1
ATOM 3798 N N . LEU B 1 151 ? -39.580 18.116 36.564 1.00 30.51 150 LEU B N 1
ATOM 3799 C CA . LEU B 1 151 ? -40.015 18.230 35.179 1.00 27.70 150 LEU B CA 1
ATOM 3800 C C . LEU B 1 151 ? -40.353 16.888 34.539 1.00 35.41 150 LEU B C 1
ATOM 3801 O O . LEU B 1 151 ? -40.776 16.866 33.379 1.00 29.22 150 LEU B O 1
ATOM 3806 N N . VAL B 1 152 ? -40.180 15.774 35.255 1.00 36.76 151 VAL B N 1
ATOM 3807 C CA . VAL B 1 152 ? -40.410 14.463 34.650 1.00 27.12 151 VAL B CA 1
ATOM 3808 C C . VAL B 1 152 ? -41.880 14.289 34.284 1.00 24.53 151 VAL B C 1
ATOM 3809 O O . VAL B 1 152 ? -42.211 13.869 33.170 1.00 36.04 151 VAL B O 1
ATOM 3813 N N . GLU B 1 153 ? -42.784 14.601 35.217 1.00 31.72 152 GLU B N 1
ATOM 3814 C CA . GLU B 1 153 ? -44.208 14.377 34.965 1.00 29.70 152 GLU B CA 1
ATOM 3815 C C . GLU B 1 153 ? -44.743 15.183 33.787 1.00 33.36 152 GLU B C 1
ATOM 3816 O O . GLU B 1 153 ? -45.379 14.584 32.902 1.00 40.29 152 GLU B O 1
ATOM 3822 N N . PRO B 1 154 ? -44.550 16.505 33.701 1.00 30.85 153 PRO B N 1
ATOM 3823 C CA . PRO B 1 154 ? -45.064 17.214 32.521 1.00 34.13 153 PRO B CA 1
ATOM 3824 C C . PRO B 1 154 ? -44.347 16.823 31.241 1.00 36.56 153 PRO B C 1
ATOM 3825 O O . PRO B 1 154 ? -44.972 16.825 30.174 1.00 32.32 153 PRO B O 1
ATOM 3829 N N . SER B 1 155 ? -43.057 16.477 31.315 1.00 27.17 154 SER B N 1
ATOM 3830 C CA . SER B 1 155 ? -42.372 15.941 30.144 1.00 22.35 154 SER B CA 1
ATOM 3831 C C . SER B 1 155 ? -42.987 14.617 29.718 1.00 31.85 154 SER B C 1
ATOM 3832 O O . SER B 1 155 ? -43.055 14.308 28.523 1.00 35.55 154 SER B O 1
ATOM 3835 N N . ALA B 1 156 ? -43.435 13.818 30.690 1.00 33.49 155 ALA B N 1
ATOM 3836 C CA . ALA B 1 156 ? -44.074 12.545 30.378 1.00 28.26 155 ALA B CA 1
ATOM 3837 C C . ALA B 1 156 ? -45.368 12.758 29.603 1.00 29.88 155 ALA B C 1
ATOM 3838 O O . ALA B 1 156 ? -45.697 11.979 28.701 1.00 29.91 155 ALA B O 1
ATOM 3840 N N . VAL B 1 157 ? -46.112 13.814 29.940 1.00 32.10 156 VAL B N 1
ATOM 3841 C CA . VAL B 1 157 ? -47.353 14.110 29.231 1.00 23.08 156 VAL B CA 1
ATOM 3842 C C . VAL B 1 157 ? -47.063 14.385 27.764 1.00 31.24 156 VAL B C 1
ATOM 3843 O O . VAL B 1 157 ? -47.776 13.909 26.871 1.00 45.29 156 VAL B O 1
ATOM 3847 N N . ALA B 1 158 ? -45.997 15.139 27.492 1.00 27.60 157 ALA B N 1
ATOM 3848 C CA . ALA B 1 158 ? -45.632 15.443 26.114 1.00 32.95 157 ALA B CA 1
ATOM 3849 C C . ALA B 1 158 ? -45.051 14.223 25.407 1.00 37.07 157 ALA B C 1
ATOM 3850 O O . ALA B 1 158 ? -45.417 13.930 24.263 1.00 36.43 157 ALA B O 1
ATOM 3852 N N . LEU B 1 159 ? -44.149 13.497 26.075 1.00 32.00 158 LEU B N 1
ATOM 3853 C CA . LEU B 1 159 ? -43.480 12.370 25.432 1.00 26.12 158 LEU B CA 1
ATOM 3854 C C . LEU B 1 159 ? -44.457 11.255 25.089 1.00 34.33 158 LEU B C 1
ATOM 3855 O O . LEU B 1 159 ? -44.350 10.637 24.021 1.00 37.76 158 LEU B O 1
ATOM 3860 N N . TYR B 1 160 ? -45.415 10.977 25.978 1.00 32.83 159 TYR B N 1
ATOM 3861 C CA . TYR B 1 160 ? -46.383 9.925 25.686 1.00 32.28 159 TYR B CA 1
ATOM 3862 C C . TYR B 1 160 ? -47.237 10.275 24.474 1.00 25.98 159 TYR B C 1
ATOM 3863 O O . TYR B 1 160 ? -47.640 9.383 23.723 1.00 30.81 159 TYR B O 1
ATOM 3872 N N . ALA B 1 161 ? -47.506 11.563 24.254 1.00 26.59 160 ALA B N 1
ATOM 3873 C CA . ALA B 1 161 ? -48.238 11.970 23.057 1.00 33.94 160 ALA B CA 1
ATOM 3874 C C . ALA B 1 161 ? -47.436 11.676 21.797 1.00 34.99 160 ALA B C 1
ATOM 3875 O O . ALA B 1 161 ? -47.979 11.166 20.809 1.00 32.84 160 ALA B O 1
ATOM 3877 N N . VAL B 1 162 ? -46.142 11.995 21.813 1.00 27.65 161 VAL B N 1
ATOM 3878 C CA . VAL B 1 162 ? -45.310 11.792 20.632 1.00 32.36 161 VAL B CA 1
ATOM 3879 C C . VAL B 1 162 ? -45.091 10.303 20.379 1.00 37.33 161 VAL B C 1
ATOM 3880 O O . VAL B 1 162 ? -45.202 9.827 19.242 1.00 33.91 161 VAL B O 1
ATOM 3884 N N . ARG B 1 163 ? -44.783 9.544 21.434 1.00 18.41 162 ARG B N 1
ATOM 3885 C CA . ARG B 1 163 ? -44.578 8.109 21.267 1.00 18.28 162 ARG B CA 1
ATOM 3886 C C . ARG B 1 163 ? -45.857 7.401 20.838 1.00 21.15 162 ARG B C 1
ATOM 3887 O O . ARG B 1 163 ? -45.794 6.395 20.123 1.00 31.35 162 ARG B O 1
ATOM 3895 N N . SER B 1 164 ? -47.019 7.901 21.261 1.00 19.44 163 SER B N 1
ATOM 3896 C CA . SER B 1 164 ? -48.281 7.302 20.845 1.00 28.82 163 SER B CA 1
ATOM 3897 C C . SER B 1 164 ? -48.629 7.586 19.391 1.00 37.75 163 SER B C 1
ATOM 3898 O O . SER B 1 164 ? -49.604 7.019 18.887 1.00 42.13 163 SER B O 1
ATOM 3901 N N . SER B 1 165 ? -47.867 8.431 18.707 1.00 29.25 164 SER B N 1
ATOM 3902 C CA . SER B 1 165 ? -48.191 8.831 17.348 1.00 25.06 164 SER B CA 1
ATOM 3903 C C . SER B 1 165 ? -47.359 8.032 16.351 1.00 34.20 164 SER B C 1
ATOM 3904 O O . SER B 1 165 ? -46.362 7.397 16.703 1.00 44.74 164 SER B O 1
ATOM 3907 N N . LYS B 1 166 ? -47.786 8.071 15.089 1.00 35.42 165 LYS B N 1
ATOM 3908 C CA . LYS B 1 166 ? -47.115 7.352 14.008 1.00 24.13 165 LYS B CA 1
ATOM 3909 C C . LYS B 1 166 ? -45.739 7.922 13.665 1.00 25.92 165 LYS B C 1
ATOM 3910 O O . LYS B 1 166 ? -45.071 7.382 12.772 1.00 25.77 165 LYS B O 1
ATOM 3916 N N . LEU B 1 167 ? -45.288 8.962 14.368 1.00 26.09 166 LEU B N 1
ATOM 3917 C CA . LEU B 1 167 ? -44.057 9.651 14.002 1.00 26.49 166 LEU B CA 1
ATOM 3918 C C . LEU B 1 167 ? -42.849 8.723 14.062 1.00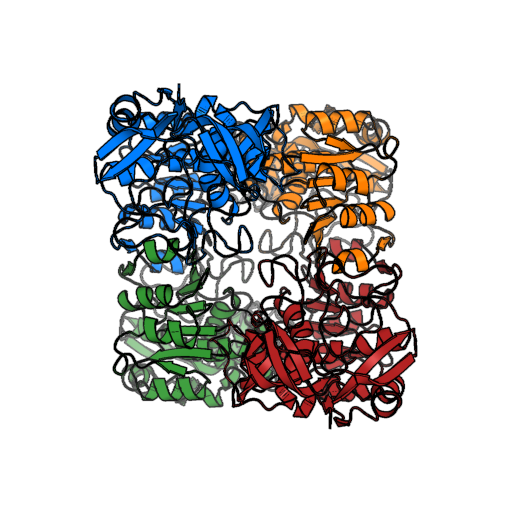 32.90 166 LEU B C 1
ATOM 3919 O O . LEU B 1 167 ? -42.684 7.941 15.003 1.00 25.25 166 LEU B O 1
ATOM 3924 N N . LYS B 1 168 ? -42.006 8.818 13.037 1.00 42.92 167 LYS B N 1
ATOM 3925 C CA . LYS B 1 168 ? -40.746 8.099 12.952 1.00 28.44 167 LYS B CA 1
ATOM 3926 C C . LYS B 1 168 ? -39.611 9.101 12.784 1.00 25.07 167 LYS B C 1
ATOM 3927 O O . LYS B 1 168 ? -39.835 10.274 12.470 1.00 28.04 167 LYS B O 1
ATOM 3933 N N . ALA B 1 169 ? -38.388 8.628 13.013 1.00 24.03 168 ALA B N 1
ATOM 3934 C CA . ALA B 1 169 ? -37.218 9.492 12.903 1.00 24.27 168 ALA B CA 1
ATOM 3935 C C . ALA B 1 169 ? -37.130 10.105 11.511 1.00 33.54 168 ALA B C 1
ATOM 3936 O O . ALA B 1 169 ? -37.201 9.399 10.500 1.00 25.28 168 ALA B O 1
ATOM 3938 N N . GLY B 1 170 ? -36.981 11.430 11.464 1.00 34.13 169 GLY B N 1
ATOM 3939 C CA . GLY B 1 170 ? -36.883 12.158 10.217 1.00 29.22 169 GLY B CA 1
ATOM 3940 C C . GLY B 1 170 ? -38.177 12.784 9.741 1.00 35.75 169 GLY B C 1
ATOM 3941 O O . GLY B 1 170 ? -38.137 13.641 8.849 1.00 34.72 169 GLY B O 1
ATOM 3942 N N . ASP B 1 171 ? -39.315 12.390 10.310 1.00 34.01 170 ASP B N 1
ATOM 3943 C CA . ASP B 1 171 ? -40.608 12.879 9.855 1.00 33.07 170 ASP B CA 1
ATOM 3944 C C . ASP B 1 171 ? -40.801 14.349 10.225 1.00 30.11 170 ASP B C 1
ATOM 3945 O O . ASP B 1 171 ? -40.085 14.913 11.057 1.00 35.47 170 ASP B O 1
ATOM 3950 N N . LYS B 1 172 ? -41.785 14.972 9.583 1.00 34.17 171 LYS B N 1
ATOM 3951 C CA . LYS B 1 172 ? -42.158 16.351 9.858 1.00 33.08 171 LYS B CA 1
ATOM 3952 C C . LYS B 1 172 ? -43.467 16.394 10.637 1.00 32.44 171 LYS B C 1
ATOM 3953 O O . LYS B 1 172 ? -44.335 15.532 10.476 1.00 37.03 171 LYS B O 1
ATOM 3959 N N . ALA B 1 173 ? -43.605 17.416 11.480 1.00 28.33 172 ALA B N 1
ATOM 3960 C CA . ALA B 1 173 ? -44.742 17.529 12.381 1.00 25.57 172 ALA B CA 1
ATOM 3961 C C . ALA B 1 173 ? -45.198 18.979 12.459 1.00 29.22 172 ALA B C 1
ATOM 3962 O O . ALA B 1 173 ? -44.498 19.902 12.036 1.00 31.67 172 ALA B O 1
ATOM 3964 N N . ALA B 1 174 ? -46.397 19.169 13.005 1.00 35.23 173 ALA B N 1
ATOM 3965 C CA . ALA B 1 174 ? -46.946 20.491 13.265 1.00 34.65 173 ALA B CA 1
ATOM 3966 C C . ALA B 1 174 ? -47.561 20.519 14.656 1.00 31.02 173 ALA B C 1
ATOM 3967 O O . ALA B 1 174 ? -48.231 19.566 15.067 1.00 31.66 173 ALA B O 1
ATOM 3969 N N . VAL B 1 175 ? -47.311 21.602 15.388 1.00 29.28 174 VAL B N 1
ATOM 3970 C CA . VAL B 1 175 ? -47.907 21.826 16.702 1.00 32.46 174 VAL B CA 1
ATOM 3971 C C . VAL B 1 175 ? -48.751 23.089 16.621 1.00 29.01 174 VAL B C 1
ATOM 3972 O O . VAL B 1 175 ? -48.216 24.187 16.420 1.00 46.33 174 VAL B O 1
ATOM 3976 N N . PHE B 1 176 ? -50.061 22.938 16.783 1.00 27.93 175 PHE B N 1
ATOM 3977 C CA . PHE B 1 176 ? -50.994 24.058 16.742 1.00 35.13 175 PHE B CA 1
ATOM 3978 C C . PHE B 1 176 ? -51.263 24.496 18.177 1.00 38.69 175 PHE B C 1
ATOM 3979 O O . PHE B 1 176 ? -51.993 23.824 18.913 1.00 38.11 175 PHE B O 1
ATOM 3987 N N . GLY B 1 177 ? -50.679 25.623 18.569 1.00 35.01 176 GLY B N 1
ATOM 3988 C CA . GLY B 1 177 ? -50.784 26.100 19.933 1.00 40.06 176 GLY B CA 1
ATOM 3989 C C . GLY B 1 177 ? -49.543 25.779 20.736 1.00 39.55 176 GLY B C 1
ATOM 3990 O O . GLY B 1 177 ? -49.339 24.634 21.150 1.00 48.55 176 GLY B O 1
ATOM 3991 N N . CYS B 1 178 ? -48.702 26.785 20.962 1.00 38.39 177 CYS B N 1
ATOM 3992 C CA . CYS B 1 178 ? -47.426 26.562 21.623 1.00 36.33 177 CYS B CA 1
ATOM 3993 C C . CYS B 1 178 ? -47.364 27.235 22.985 1.00 45.37 177 CYS B C 1
ATOM 3994 O O . CYS B 1 178 ? -46.436 28.000 23.267 1.00 52.92 177 CYS B O 1
ATOM 3997 N N . GLY B 1 179 ? -48.359 26.972 23.826 1.00 39.59 178 GLY B N 1
ATOM 3998 C CA . GLY B 1 179 ? -48.264 27.293 25.227 1.00 39.86 178 GLY B CA 1
ATOM 3999 C C . GLY B 1 179 ? -47.321 26.331 25.918 1.00 42.66 178 GLY B C 1
ATOM 4000 O O . GLY B 1 179 ? -46.547 25.616 25.274 1.00 37.33 178 GLY B O 1
ATOM 4001 N N . PRO B 1 180 ? -47.373 26.287 27.251 1.00 39.56 179 PRO B N 1
ATOM 4002 C CA . PRO B 1 180 ? -46.480 25.370 27.982 1.00 30.67 179 PRO B CA 1
ATOM 4003 C C . PRO B 1 180 ? -46.615 23.923 27.543 1.00 36.46 179 PRO B C 1
ATOM 4004 O O . PRO B 1 180 ? -45.614 23.198 27.500 1.00 51.93 179 PRO B O 1
ATOM 4008 N N . ILE B 1 181 ? -47.830 23.478 27.215 1.00 42.66 180 ILE B N 1
ATOM 4009 C CA . ILE B 1 181 ? -48.018 22.094 26.789 1.00 47.03 180 ILE B CA 1
ATOM 4010 C C . ILE B 1 181 ? -47.471 21.895 25.379 1.00 46.02 180 ILE B C 1
ATOM 4011 O O . ILE B 1 181 ? -46.749 20.929 25.105 1.00 26.62 180 ILE B O 1
ATOM 4016 N N . GLY B 1 182 ? -47.799 22.815 24.468 1.00 51.38 181 GLY B N 1
ATOM 4017 C CA . GLY B 1 182 ? -47.316 22.697 23.100 1.00 36.06 181 GLY B CA 1
ATOM 4018 C C . GLY B 1 182 ? -45.805 22.761 22.995 1.00 34.64 181 GLY B C 1
ATOM 4019 O O . GLY B 1 182 ? -45.201 22.077 22.165 1.00 39.10 181 GLY B O 1
ATOM 4020 N N . LEU B 1 183 ? -45.172 23.585 23.831 1.00 34.47 182 LEU B N 1
ATOM 4021 C CA . LEU B 1 183 ? -43.720 23.712 23.774 1.00 34.81 182 LEU B CA 1
ATOM 4022 C C . LEU B 1 183 ? -43.041 22.428 24.229 1.00 36.62 182 LEU B C 1
ATOM 4023 O O . LEU B 1 183 ? -42.056 21.989 23.625 1.00 36.12 182 LEU B O 1
ATOM 4028 N N . LEU B 1 184 ? -43.556 21.815 25.294 1.00 36.45 183 LEU B N 1
ATOM 4029 C CA . LEU B 1 184 ? -43.012 20.544 25.753 1.00 29.46 183 LEU B CA 1
ATOM 4030 C C . LEU B 1 184 ? -43.189 19.441 24.717 1.00 30.23 183 LEU B C 1
ATOM 4031 O O . LEU B 1 184 ? -42.331 18.559 24.599 1.00 31.17 183 LEU B O 1
ATOM 4036 N N . VAL B 1 185 ? -44.282 19.483 23.952 1.00 19.77 184 VAL B N 1
ATOM 4037 C CA . VAL B 1 185 ? -44.487 18.523 22.870 1.00 21.53 184 VAL B CA 1
ATOM 4038 C C . VAL B 1 185 ? -43.430 18.719 21.786 1.00 28.37 184 VAL B C 1
ATOM 4039 O O . VAL B 1 185 ? -42.949 17.752 21.182 1.00 41.77 184 VAL B O 1
ATOM 4043 N N . ILE B 1 186 ? -43.059 19.975 21.516 1.00 22.26 185 ILE B N 1
ATOM 4044 C CA . ILE B 1 186 ? -42.021 20.249 20.526 1.00 27.60 185 ILE B CA 1
ATOM 4045 C C . ILE B 1 186 ? -40.706 19.608 20.955 1.00 27.70 185 ILE B C 1
ATOM 4046 O O . ILE B 1 186 ? -40.011 18.972 20.154 1.00 33.26 185 ILE B O 1
ATOM 4051 N N . GLU B 1 187 ? -40.341 19.776 22.229 1.00 21.36 186 GLU B N 1
ATOM 4052 C CA . GLU B 1 187 ? -39.120 19.158 22.734 1.00 30.10 186 GLU B CA 1
ATOM 4053 C C . GLU B 1 187 ? -39.184 17.643 22.622 1.00 35.72 186 GLU B C 1
ATOM 4054 O O . GLU B 1 187 ? -38.186 16.997 22.283 1.00 48.31 186 GLU B O 1
ATOM 4060 N N . ALA B 1 188 ? -40.351 17.057 22.900 1.00 34.47 187 ALA B N 1
ATOM 4061 C CA . ALA B 1 188 ? -40.496 15.612 22.763 1.00 36.49 187 ALA B CA 1
ATOM 4062 C C . ALA B 1 188 ? -40.380 15.188 21.305 1.00 28.66 187 ALA B C 1
ATOM 4063 O O . ALA B 1 188 ? -39.806 14.136 21.003 1.00 31.47 187 ALA B O 1
ATOM 4065 N N . LEU B 1 189 ? -40.914 15.999 20.390 1.00 34.62 188 LEU B N 1
ATOM 4066 C CA . LEU B 1 189 ? -40.789 15.700 18.969 1.00 26.18 188 LEU B CA 1
ATOM 4067 C C . LEU B 1 189 ? -39.331 15.668 18.532 1.00 27.00 188 LEU B C 1
ATOM 4068 O O . LEU B 1 189 ? -38.925 14.788 17.766 1.00 34.34 188 LEU B O 1
ATOM 4073 N N . LYS B 1 190 ? -38.524 16.616 19.013 1.00 26.28 189 LYS B N 1
ATOM 4074 C CA . LYS B 1 190 ? -37.116 16.623 18.627 1.00 31.06 189 LYS B CA 1
ATOM 4075 C C . LYS B 1 190 ? -36.378 15.424 19.206 1.00 25.92 189 LYS B C 1
ATOM 4076 O O . LYS B 1 190 ? -35.500 14.854 18.547 1.00 37.17 189 LYS B O 1
ATOM 4082 N N . ALA B 1 191 ? -36.726 15.017 20.429 1.00 33.06 190 ALA B N 1
ATOM 4083 C CA . ALA B 1 191 ? -36.145 13.800 20.986 1.00 30.49 190 ALA B CA 1
ATOM 4084 C C . ALA B 1 191 ? -36.498 12.589 20.132 1.00 34.39 190 ALA B C 1
ATOM 4085 O O . ALA B 1 191 ? -35.659 11.710 19.909 1.00 29.03 190 ALA B O 1
ATOM 4087 N N . ALA B 1 192 ? -37.736 12.531 19.638 1.00 31.74 191 ALA B N 1
ATOM 4088 C CA . ALA B 1 192 ? -38.184 11.412 18.822 1.00 30.82 191 ALA B CA 1
ATOM 4089 C C . ALA B 1 192 ? -37.647 11.453 17.398 1.00 32.58 191 ALA B C 1
ATOM 4090 O O . ALA B 1 192 ? -37.879 10.503 16.643 1.00 37.51 191 ALA B O 1
ATOM 4092 N N . GLY B 1 193 ? -36.948 12.516 17.013 1.00 26.57 192 GLY B N 1
ATOM 4093 C CA . GLY B 1 193 ? -36.359 12.609 15.695 1.00 25.34 192 GLY B CA 1
ATOM 4094 C C . GLY B 1 193 ? -37.121 13.426 14.675 1.00 27.90 192 GLY B C 1
ATOM 4095 O O . GLY B 1 193 ? -36.805 13.337 13.483 1.00 29.73 192 GLY B O 1
ATOM 4096 N N . ALA B 1 194 ? -38.120 14.199 15.092 1.00 34.16 193 ALA B N 1
ATOM 4097 C CA . ALA B 1 194 ? -38.784 15.111 14.171 1.00 22.30 193 ALA B CA 1
ATOM 4098 C C . ALA B 1 194 ? -37.796 16.150 13.660 1.00 32.56 193 ALA B C 1
ATOM 4099 O O . ALA B 1 194 ? -36.928 16.623 14.399 1.00 48.19 193 ALA B O 1
ATOM 4101 N N . THR B 1 195 ? -37.920 16.490 12.381 1.00 39.45 194 THR B N 1
ATOM 4102 C CA . THR B 1 195 ? -36.997 17.423 11.748 1.00 31.69 194 THR B CA 1
ATOM 4103 C C . THR B 1 195 ? -37.623 18.807 11.631 1.00 35.38 194 THR B C 1
ATOM 4104 O O . THR B 1 195 ? -37.257 19.724 12.373 1.00 52.71 194 THR B O 1
ATOM 4108 N N . ASP B 1 196 ? -38.572 18.964 10.712 1.00 30.67 195 ASP B N 1
ATOM 4109 C CA . ASP B 1 196 ? -39.282 20.227 10.538 1.00 34.57 195 ASP B CA 1
ATOM 4110 C C . ASP B 1 196 ? -40.545 20.192 11.392 1.00 31.43 195 ASP B C 1
ATOM 4111 O O . ASP B 1 196 ? -41.457 19.399 11.136 1.00 32.36 195 ASP B O 1
ATOM 4116 N N . ILE B 1 197 ? -40.593 21.044 12.411 1.00 30.18 196 ILE B N 1
ATOM 4117 C CA . ILE B 1 197 ? -41.742 21.162 13.299 1.00 26.95 196 ILE B CA 1
ATOM 4118 C C . ILE B 1 197 ? -42.355 22.532 13.068 1.00 30.88 196 ILE B C 1
ATOM 4119 O O . ILE B 1 197 ? -41.722 23.558 13.348 1.00 31.14 196 ILE B O 1
ATOM 4124 N N . TYR B 1 198 ? -43.582 22.556 12.564 1.00 34.39 197 TYR B N 1
ATOM 4125 C CA . TYR B 1 198 ? -44.250 23.810 12.241 1.00 34.70 197 TYR B CA 1
ATOM 4126 C C . TYR B 1 198 ? -45.094 24.232 13.437 1.00 34.20 197 TYR B C 1
ATOM 4127 O O . TYR B 1 198 ? -46.159 23.660 13.697 1.00 37.58 197 TYR B O 1
ATOM 4136 N N . ALA B 1 199 ? -44.612 25.235 14.161 1.00 38.31 198 ALA B N 1
ATOM 4137 C CA . ALA B 1 199 ? -45.285 25.743 15.347 1.00 34.22 198 ALA B CA 1
ATOM 4138 C C . ALA B 1 199 ? -46.208 26.877 14.921 1.00 40.36 198 ALA B C 1
ATOM 4139 O O . ALA B 1 199 ? -45.746 27.924 14.457 1.00 48.68 198 ALA B O 1
ATOM 4141 N N . VAL B 1 200 ? -47.510 26.670 15.077 1.00 33.10 199 VAL B N 1
ATOM 4142 C CA . VAL B 1 200 ? -48.513 27.674 14.745 1.00 38.41 199 VAL B CA 1
ATOM 4143 C C . VAL B 1 200 ? -48.893 28.368 16.045 1.00 43.50 199 VAL B C 1
ATOM 4144 O O . VAL B 1 200 ? -49.583 27.788 16.891 1.00 49.25 199 VAL B O 1
ATOM 4148 N N . GLU B 1 201 ? -48.447 29.612 16.209 1.00 37.42 200 GLU B N 1
ATOM 4149 C CA . GLU B 1 201 ? -48.647 30.333 17.457 1.00 49.67 200 GLU B CA 1
ATOM 4150 C C . GLU B 1 201 ? -48.668 31.829 17.180 1.00 49.63 200 GLU B C 1
ATOM 4151 O O . GLU B 1 201 ? -47.885 32.328 16.367 1.00 46.91 200 GLU B O 1
ATOM 4157 N N . LEU B 1 202 ? -49.573 32.535 17.860 1.00 42.46 201 LEU B N 1
ATOM 4158 C CA . LEU B 1 202 ? -49.724 33.976 17.698 1.00 37.79 201 LEU B CA 1
ATOM 4159 C C . LEU B 1 202 ? -48.810 34.774 18.618 1.00 34.87 201 LEU B C 1
ATOM 4160 O O . LEU B 1 202 ? -48.305 35.828 18.220 1.00 41.27 201 LEU B O 1
ATOM 4165 N N . SER B 1 203 ? -48.594 34.298 19.834 1.00 46.84 202 SER B N 1
ATOM 4166 C CA . SER B 1 203 ? -47.902 35.090 20.847 1.00 49.45 202 SER B CA 1
ATOM 4167 C C . SER B 1 203 ? -46.422 35.227 20.516 1.00 50.35 202 SER B C 1
ATOM 4168 O O . SER B 1 203 ? -45.737 34.209 20.353 1.00 48.35 202 SER B O 1
ATOM 4171 N N . PRO B 1 204 ? -45.889 36.449 20.410 1.00 53.88 203 PRO B N 1
ATOM 4172 C CA . PRO B 1 204 ? -44.457 36.597 20.091 1.00 47.29 203 PRO B CA 1
ATOM 4173 C C . PRO B 1 204 ? -43.537 35.991 21.135 1.00 51.40 203 PRO B C 1
ATOM 4174 O O . PRO B 1 204 ? -42.497 35.422 20.777 1.00 38.08 203 PRO B O 1
ATOM 4178 N N . GLU B 1 205 ? -43.884 36.105 22.421 1.00 60.15 204 GLU B N 1
ATOM 4179 C CA . GLU B 1 205 ? -43.064 35.487 23.460 1.00 53.40 204 GLU B CA 1
ATOM 4180 C C . GLU B 1 205 ? -43.021 33.974 23.289 1.00 43.79 204 GLU B C 1
ATOM 4181 O O . GLU B 1 205 ? -41.963 33.353 23.450 1.00 41.45 204 GLU B O 1
ATOM 4187 N N . ARG B 1 206 ? -44.171 33.363 22.979 1.00 38.92 205 ARG B N 1
ATOM 4188 C CA . ARG B 1 206 ? -44.220 31.922 22.755 1.00 40.31 205 ARG B CA 1
ATOM 4189 C C . ARG B 1 206 ? -43.578 31.550 21.426 1.00 48.18 205 ARG B C 1
ATOM 4190 O O . ARG B 1 206 ? -42.997 30.467 21.298 1.00 53.10 205 ARG B O 1
ATOM 4198 N N . GLN B 1 207 ? -43.666 32.436 20.434 1.00 37.84 206 GLN B N 1
ATOM 4199 C CA . GLN B 1 207 ? -42.901 32.234 19.213 1.00 28.28 206 GLN B CA 1
ATOM 4200 C C . GLN B 1 207 ? -41.405 32.196 19.525 1.00 36.22 206 GLN B C 1
ATOM 4201 O O . GLN B 1 207 ? -40.651 31.463 18.888 1.00 37.10 206 GLN B O 1
ATOM 4207 N N . GLN B 1 208 ? -40.953 32.945 20.528 1.00 41.50 207 GLN B N 1
ATOM 4208 C CA . GLN B 1 208 ? -39.523 32.962 20.871 1.00 48.17 207 GLN B CA 1
ATOM 4209 C C . GLN B 1 208 ? -39.054 31.709 21.579 1.00 48.85 207 GLN B C 1
ATOM 4210 O O . GLN B 1 208 ? -37.869 31.361 21.519 1.00 52.57 207 GLN B O 1
ATOM 4216 N N . LYS B 1 209 ? -39.972 31.017 22.216 1.00 46.31 208 LYS B N 1
ATOM 4217 C CA . LYS B 1 209 ? -39.624 29.782 22.879 1.00 52.38 208 LYS B CA 1
ATOM 4218 C C . LYS B 1 209 ? -39.674 28.607 21.924 1.00 52.89 208 LYS B C 1
ATOM 4219 O O . LYS B 1 209 ? -38.806 27.726 21.973 1.00 30.91 208 LYS B O 1
ATOM 4225 N N . ALA B 1 210 ? -40.674 28.587 21.043 1.00 55.28 209 ALA B N 1
ATOM 4226 C CA . ALA B 1 210 ? -40.749 27.517 20.064 1.00 41.86 209 ALA B CA 1
ATOM 4227 C C . ALA B 1 210 ? -39.526 27.535 19.156 1.00 47.99 209 ALA B C 1
ATOM 4228 O O . ALA B 1 210 ? -38.976 26.480 18.820 1.00 41.94 209 ALA B O 1
ATOM 4230 N N . GLU B 1 211 ? -39.066 28.729 18.777 1.00 57.40 210 GLU B N 1
ATOM 4231 C CA . GLU B 1 211 ? -37.893 28.827 17.918 1.00 51.74 210 GLU B CA 1
ATOM 4232 C C . GLU B 1 211 ? -36.635 28.353 18.635 1.00 45.39 210 GLU B C 1
ATOM 4233 O O . GLU B 1 211 ? -35.760 27.742 18.013 1.00 41.78 210 GLU B O 1
ATOM 4239 N N . GLU B 1 212 ? -36.525 28.616 19.942 1.00 41.58 211 GLU B N 1
ATOM 4240 C CA . GLU B 1 212 ? -35.372 28.127 20.694 1.00 25.40 211 GLU B CA 1
ATOM 4241 C C . GLU B 1 212 ? -35.380 26.607 20.797 1.00 33.67 211 GLU B C 1
ATOM 4242 O O . GLU B 1 212 ? -34.322 25.969 20.742 1.00 39.92 211 GLU B O 1
ATOM 4248 N N . LEU B 1 213 ? -36.564 26.006 20.922 1.00 35.44 212 LEU B N 1
ATOM 4249 C CA . LEU B 1 213 ? -36.662 24.558 21.035 1.00 31.14 212 LEU B CA 1
ATOM 4250 C C . LEU B 1 213 ? -36.476 23.841 19.704 1.00 34.32 212 LEU B C 1
ATOM 4251 O O . LEU B 1 213 ? -36.398 22.608 19.690 1.00 41.24 212 LEU B O 1
ATOM 4256 N N . GLY B 1 214 ? -36.404 24.572 18.602 1.00 29.39 213 GLY B N 1
ATOM 4257 C CA . GLY B 1 214 ? -36.068 24.012 17.316 1.00 38.48 213 GLY B CA 1
ATOM 4258 C C . GLY B 1 214 ? -37.176 23.978 16.281 1.00 40.25 213 GLY B C 1
ATOM 4259 O O . GLY B 1 214 ? -37.029 23.275 15.272 1.00 43.70 213 GLY B O 1
ATOM 4260 N N . ALA B 1 215 ? -38.259 24.718 16.482 1.00 36.78 214 ALA B N 1
ATOM 4261 C CA . ALA B 1 215 ? -39.407 24.663 15.593 1.00 35.47 214 ALA B CA 1
ATOM 4262 C C . ALA B 1 215 ? -39.364 25.805 14.585 1.00 37.45 214 ALA B C 1
ATOM 4263 O O . ALA B 1 215 ? -38.537 26.715 14.667 1.00 44.69 214 ALA B O 1
ATOM 4265 N N . ILE B 1 216 ? -40.275 25.736 13.619 1.00 36.59 215 ILE B N 1
ATOM 4266 C CA . ILE B 1 216 ? -40.474 26.784 12.625 1.00 34.63 215 ILE B CA 1
ATOM 4267 C C . ILE B 1 216 ? -41.792 27.477 12.936 1.00 33.51 215 ILE B C 1
ATOM 4268 O O . ILE B 1 216 ? -42.826 26.816 13.089 1.00 42.49 215 ILE B O 1
ATOM 4273 N N . ILE B 1 217 ? -41.758 28.801 13.022 1.00 30.01 216 ILE B N 1
ATOM 4274 C CA . ILE B 1 217 ? -42.943 29.563 13.394 1.00 36.19 216 ILE B CA 1
ATOM 4275 C C . ILE B 1 217 ? -43.803 29.805 12.162 1.00 41.49 216 ILE B C 1
ATOM 4276 O O . ILE B 1 217 ? -43.307 30.241 11.117 1.00 42.41 216 ILE B O 1
ATOM 4281 N N . VAL B 1 218 ? -45.096 29.516 12.282 1.00 47.93 217 VAL B N 1
ATOM 4282 C CA . VAL B 1 218 ? -46.091 29.883 11.283 1.00 44.75 217 VAL B CA 1
ATOM 4283 C C . VAL B 1 218 ? -47.078 30.802 11.992 1.00 55.28 217 VAL B C 1
ATOM 4284 O O . VAL B 1 218 ? -47.945 30.341 12.745 1.00 58.13 217 VAL B O 1
ATOM 4288 N N . ASP B 1 219 ? -46.918 32.108 11.797 1.00 59.59 218 ASP B N 1
ATOM 4289 C CA . ASP B 1 219 ? -47.800 33.083 12.429 1.00 57.32 218 ASP B CA 1
ATOM 4290 C C . ASP B 1 219 ? -49.111 33.160 11.657 1.00 49.41 218 ASP B C 1
ATOM 4291 O O . ASP B 1 219 ? -49.097 33.519 10.475 1.00 56.60 218 ASP B O 1
ATOM 4296 N N . PRO B 1 220 ? -50.252 32.847 12.274 1.00 50.75 219 PRO B N 1
ATOM 4297 C CA . PRO B 1 220 ? -51.527 32.977 11.551 1.00 49.98 219 PRO B CA 1
ATOM 4298 C C . PRO B 1 220 ? -51.854 34.408 11.169 1.00 55.13 219 PRO B C 1
ATOM 4299 O O . PRO B 1 220 ? -52.607 34.622 10.211 1.00 69.57 219 PRO B O 1
ATOM 4303 N N . SER B 1 221 ? -51.302 35.394 11.876 1.00 50.36 220 SER B N 1
ATOM 4304 C CA . SER B 1 221 ? -51.560 36.791 11.557 1.00 49.21 220 SER B CA 1
ATOM 4305 C C . SER B 1 221 ? -50.689 37.307 10.421 1.00 45.90 220 SER B C 1
ATOM 4306 O O . SER B 1 221 ? -50.980 38.375 9.876 1.00 43.97 220 SER B O 1
ATOM 4309 N N . LYS B 1 222 ? -49.654 36.567 10.030 1.00 48.15 221 LYS B N 1
ATOM 4310 C CA . LYS B 1 222 ? -48.768 36.993 8.960 1.00 52.97 221 LYS B CA 1
ATOM 4311 C C . LYS B 1 222 ? -48.840 36.089 7.738 1.00 64.46 221 LYS B C 1
ATOM 4312 O O . LYS B 1 222 ? -48.139 36.351 6.753 1.00 69.65 221 LYS B O 1
ATOM 4318 N N . THR B 1 223 ? -49.674 35.051 7.761 1.00 72.32 222 THR B N 1
ATOM 4319 C CA . THR B 1 223 ? -49.905 34.199 6.604 1.00 79.81 222 THR B CA 1
ATOM 4320 C C . THR B 1 223 ? -51.405 34.149 6.351 1.00 82.21 222 THR B C 1
ATOM 4321 O O . THR B 1 223 ? -52.207 34.148 7.287 1.00 81.02 222 THR B O 1
ATOM 4325 N N . ASP B 1 224 ? -51.780 34.151 5.077 1.00 78.62 223 ASP B N 1
ATOM 4326 C CA . ASP B 1 224 ? -53.193 34.178 4.719 1.00 78.77 223 ASP B CA 1
ATOM 4327 C C . ASP B 1 224 ? -53.877 32.863 5.062 1.00 70.38 223 ASP B C 1
ATOM 4328 O O . ASP B 1 224 ? -55.004 32.857 5.575 1.00 68.59 223 ASP B O 1
ATOM 4333 N N . ASP B 1 225 ? -53.217 31.742 4.778 1.00 65.05 224 ASP B N 1
ATOM 4334 C CA . ASP B 1 225 ? -53.797 30.420 4.990 1.00 66.12 224 ASP B CA 1
ATOM 4335 C C . ASP B 1 225 ? -52.719 29.532 5.591 1.00 61.00 224 ASP B C 1
ATOM 4336 O O . ASP B 1 225 ? -51.744 29.193 4.914 1.00 59.07 224 ASP B O 1
ATOM 4341 N N . VAL B 1 226 ? -52.892 29.163 6.861 1.00 54.48 225 VAL B N 1
ATOM 4342 C CA . VAL B 1 226 ? -51.878 28.368 7.548 1.00 49.11 225 VAL B CA 1
ATOM 4343 C C . VAL B 1 226 ? -51.730 27.004 6.888 1.00 48.96 225 VAL B C 1
ATOM 4344 O O . VAL B 1 226 ? -50.612 26.529 6.653 1.00 41.04 225 VAL B O 1
ATOM 4348 N N . VAL B 1 227 ? -52.853 26.362 6.558 1.00 50.62 226 VAL B N 1
ATOM 4349 C CA . VAL B 1 227 ? -52.802 25.015 5.994 1.00 32.99 226 VAL B CA 1
ATOM 4350 C C . VAL B 1 227 ? -52.093 25.024 4.647 1.00 35.34 226 VAL B C 1
ATOM 4351 O O . VAL B 1 227 ? -51.310 24.117 4.336 1.00 41.62 226 VAL B O 1
ATOM 4355 N N . ALA B 1 228 ? -52.344 26.049 3.830 1.00 44.77 227 ALA B N 1
ATOM 4356 C CA . ALA B 1 228 ? -51.662 26.148 2.542 1.00 42.09 227 ALA B CA 1
ATOM 4357 C C . ALA B 1 228 ? -50.161 26.324 2.725 1.00 53.26 227 ALA B C 1
ATOM 4358 O O . ALA B 1 228 ? -49.364 25.770 1.958 1.00 51.04 227 ALA B O 1
ATOM 4360 N N . GLU B 1 229 ? -49.755 27.095 3.737 1.00 51.25 228 GLU B N 1
ATOM 4361 C CA . GLU B 1 229 ? -48.332 27.330 3.965 1.00 50.51 228 GLU B CA 1
ATOM 4362 C C . GLU B 1 229 ? -47.624 26.054 4.400 1.00 44.68 228 GLU B C 1
ATOM 4363 O O . GLU B 1 229 ? -46.567 25.704 3.864 1.00 43.12 228 GLU B O 1
ATOM 4369 N N . ILE B 1 230 ? -48.195 25.345 5.373 1.00 48.16 229 ILE B N 1
ATOM 4370 C CA . ILE B 1 230 ? -47.600 24.091 5.825 1.00 37.61 229 ILE B CA 1
ATOM 4371 C C . ILE B 1 230 ? -47.618 23.059 4.705 1.00 39.30 229 ILE B C 1
ATOM 4372 O O . ILE B 1 230 ? -46.671 22.279 4.541 1.00 47.89 229 ILE B O 1
ATOM 4377 N N . ALA B 1 231 ? -48.691 23.041 3.911 1.00 38.38 230 ALA B N 1
ATOM 4378 C CA . ALA B 1 231 ? -48.758 22.106 2.792 1.00 39.06 230 ALA B CA 1
ATOM 4379 C C . ALA B 1 231 ? -47.713 22.439 1.735 1.00 47.54 230 ALA B C 1
ATOM 4380 O O . ALA B 1 231 ? -47.079 21.538 1.175 1.00 48.89 230 ALA B O 1
ATOM 4382 N N . GLU B 1 232 ? -47.509 23.730 1.465 1.00 51.60 231 GLU B N 1
ATOM 4383 C CA . GLU B 1 232 ? -46.568 24.133 0.424 1.00 48.04 231 GLU B CA 1
ATOM 4384 C C . GLU B 1 232 ? -45.134 23.823 0.829 1.00 49.85 231 GLU B C 1
ATOM 4385 O O . GLU B 1 232 ? -44.354 23.287 0.033 1.00 47.80 231 GLU B O 1
ATOM 4391 N N . ARG B 1 233 ? -44.772 24.136 2.072 1.00 42.48 232 ARG B N 1
ATOM 4392 C CA . ARG B 1 233 ? -43.398 23.945 2.515 1.00 53.39 232 ARG B CA 1
ATOM 4393 C C . ARG B 1 233 ? -43.058 22.485 2.782 1.00 49.99 232 ARG B C 1
ATOM 4394 O O . ARG B 1 233 ? -41.875 22.162 2.933 1.00 53.59 232 ARG B O 1
ATOM 4402 N N . THR B 1 234 ? -44.052 21.600 2.831 1.00 42.40 233 THR B N 1
ATOM 4403 C CA . THR B 1 234 ? -43.813 20.177 3.014 1.00 40.13 233 THR B CA 1
ATOM 4404 C C . THR B 1 234 ? -44.178 19.334 1.801 1.00 48.17 233 THR B C 1
ATOM 4405 O O . THR B 1 234 ? -43.841 18.145 1.772 1.00 47.27 233 THR B O 1
ATOM 4409 N N . GLY B 1 235 ? -44.844 19.908 0.804 1.00 45.10 234 GLY B N 1
ATOM 4410 C CA . GLY B 1 235 ? -45.238 19.150 -0.366 1.00 32.34 234 GLY B CA 1
ATOM 4411 C C . GLY B 1 235 ? -46.376 18.185 -0.112 1.00 38.81 234 GLY B C 1
ATOM 4412 O O . GLY B 1 235 ? -46.313 17.020 -0.518 1.00 47.42 234 GLY B O 1
ATOM 4413 N N . GLY B 1 236 ? -47.422 18.654 0.565 1.00 42.33 235 GLY B N 1
ATOM 4414 C CA . GLY B 1 236 ? -48.601 17.840 0.785 1.00 44.59 235 GLY B CA 1
ATOM 4415 C C . GLY B 1 236 ? -49.051 17.728 2.226 1.00 46.95 235 GLY B C 1
ATOM 4416 O O . GLY B 1 236 ? -50.173 17.284 2.490 1.00 57.05 235 GLY B O 1
ATOM 4417 N N . GLY B 1 237 ? -48.198 18.120 3.169 1.00 44.49 236 GLY B N 1
ATOM 4418 C CA . GLY B 1 237 ? -48.580 18.085 4.568 1.00 46.75 236 GLY B CA 1
ATOM 4419 C C . GLY B 1 237 ? -47.584 17.387 5.470 1.00 48.14 236 GLY B C 1
ATOM 4420 O O . GLY B 1 237 ? -46.715 16.648 4.995 1.00 58.25 236 GLY B O 1
ATOM 4421 N N . VAL B 1 238 ? -47.703 17.614 6.778 1.00 43.76 237 VAL B N 1
ATOM 4422 C CA . VAL B 1 238 ? -46.857 16.953 7.767 1.00 46.14 237 VAL B CA 1
ATOM 4423 C C . VAL B 1 238 ? -47.380 15.543 8.010 1.00 40.99 237 VAL B C 1
ATOM 4424 O O . VAL B 1 238 ? -48.489 15.199 7.586 1.00 43.29 237 VAL B O 1
ATOM 4428 N N . ASP B 1 239 ? -46.599 14.722 8.708 1.00 33.11 238 ASP B N 1
ATOM 4429 C CA . ASP B 1 239 ? -47.026 13.356 8.979 1.00 42.25 238 ASP B CA 1
ATOM 4430 C C . ASP B 1 239 ? -47.866 13.240 10.243 1.00 35.20 238 ASP B C 1
ATOM 4431 O O . ASP B 1 239 ? -48.773 12.401 10.297 1.00 27.62 238 ASP B O 1
ATOM 4436 N N . VAL B 1 240 ? -47.600 14.065 11.252 1.00 34.78 239 VAL B N 1
ATOM 4437 C CA . VAL B 1 240 ? -48.386 14.085 12.481 1.00 19.78 239 VAL B CA 1
ATOM 4438 C C . VAL B 1 240 ? -48.625 15.536 12.872 1.00 26.56 239 VAL B C 1
ATOM 4439 O O . VAL B 1 240 ? -47.689 16.342 12.885 1.00 26.26 239 VAL B O 1
ATOM 4443 N N . ALA B 1 241 ? -49.870 15.865 13.204 1.00 29.26 240 ALA B N 1
ATOM 4444 C CA . ALA B 1 241 ? -50.230 17.187 13.693 1.00 35.47 240 ALA B CA 1
ATOM 4445 C C . ALA B 1 241 ? -50.759 17.067 15.113 1.00 32.97 240 ALA B C 1
ATOM 4446 O O . ALA B 1 241 ? -51.477 16.117 15.441 1.00 35.16 240 ALA B O 1
ATOM 4448 N N . PHE B 1 242 ? -50.404 18.034 15.952 1.00 33.13 241 PHE B N 1
ATOM 4449 C CA . PHE B 1 242 ? -50.803 18.045 17.353 1.00 32.77 241 PHE B CA 1
ATOM 4450 C C . PHE B 1 242 ? -51.677 19.265 17.600 1.00 40.23 241 PHE B C 1
ATOM 4451 O O . PHE B 1 242 ? -51.237 20.400 17.389 1.00 44.12 241 PHE B O 1
ATOM 4459 N N . GLU B 1 243 ? -52.910 19.029 18.036 1.00 39.71 242 GLU B N 1
ATOM 4460 C CA . GLU B 1 243 ? -53.858 20.097 18.327 1.00 44.68 242 GLU B CA 1
ATOM 4461 C C . GLU B 1 243 ? -53.819 20.402 19.820 1.00 49.59 242 GLU B C 1
ATOM 4462 O O . GLU B 1 243 ? -54.160 19.545 20.641 1.00 43.56 242 GLU B O 1
ATOM 4468 N N . VAL B 1 244 ? -53.427 21.628 20.164 1.00 50.34 243 VAL B N 1
ATOM 4469 C CA . VAL B 1 244 ? -53.248 22.025 21.556 1.00 42.58 243 VAL B CA 1
ATOM 4470 C C . VAL B 1 244 ? -54.075 23.249 21.930 1.00 45.50 243 VAL B C 1
ATOM 4471 O O . VAL B 1 244 ? -54.146 23.589 23.121 1.00 56.40 243 VAL B O 1
ATOM 4475 N N . THR B 1 245 ? -54.735 23.903 20.969 1.00 46.95 244 THR B N 1
ATOM 4476 C CA . THR B 1 245 ? -55.455 25.138 21.263 1.00 43.01 244 THR B CA 1
ATOM 4477 C C . THR B 1 245 ? -56.842 24.885 21.840 1.00 46.49 244 THR B C 1
ATOM 4478 O O . THR B 1 245 ? -57.316 25.672 22.667 1.00 43.97 244 THR B O 1
ATOM 4482 N N . GLY B 1 246 ? -57.503 23.807 21.426 1.00 44.58 245 GLY B N 1
ATOM 4483 C CA . GLY B 1 246 ? -58.878 23.579 21.816 1.00 45.67 245 GLY B CA 1
ATOM 4484 C C . GLY B 1 246 ? -59.904 24.401 21.069 1.00 51.51 245 GLY B C 1
ATOM 4485 O O . GLY B 1 246 ? -61.061 24.459 21.501 1.00 56.64 245 GLY B O 1
ATOM 4486 N N . VAL B 1 247 ? -59.524 25.039 19.972 1.00 51.80 246 VAL B N 1
ATOM 4487 C CA . VAL B 1 247 ? -60.429 25.864 19.174 1.00 53.82 246 VAL B CA 1
ATOM 4488 C C . VAL B 1 247 ? -60.937 25.024 18.007 1.00 54.30 246 VAL B C 1
ATOM 4489 O O . VAL B 1 247 ? -60.120 24.424 17.294 1.00 54.83 246 VAL B O 1
ATOM 4493 N N . PRO B 1 248 ? -62.253 24.958 17.776 1.00 54.92 247 PRO B N 1
ATOM 4494 C CA . PRO B 1 248 ? -62.776 24.098 16.697 1.00 69.27 247 PRO B CA 1
ATOM 4495 C C . PRO B 1 248 ? -62.175 24.368 15.325 1.00 72.67 247 PRO B C 1
ATOM 4496 O O . PRO B 1 248 ? -61.889 23.416 14.589 1.00 74.41 247 PRO B O 1
ATOM 4500 N N . VAL B 1 249 ? -61.992 25.636 14.951 1.00 71.65 248 VAL B N 1
ATOM 4501 C CA . VAL B 1 249 ? -61.428 25.942 13.639 1.00 63.17 248 VAL B CA 1
ATOM 4502 C C . VAL B 1 249 ? -60.010 25.392 13.512 1.00 64.62 248 VAL B C 1
ATOM 4503 O O . VAL B 1 249 ? -59.584 25.003 12.418 1.00 60.80 248 VAL B O 1
ATOM 4507 N N . VAL B 1 250 ? -59.261 25.340 14.616 1.00 57.42 249 VAL B N 1
ATOM 4508 C CA . VAL B 1 250 ? -57.877 24.885 14.543 1.00 53.57 249 VAL B CA 1
ATOM 4509 C C . VAL B 1 250 ? -57.800 23.368 14.391 1.00 49.20 249 VAL B C 1
ATOM 4510 O O . VAL B 1 250 ? -56.903 22.855 13.711 1.00 56.15 249 VAL B O 1
ATOM 4514 N N . LEU B 1 251 ? -58.728 22.630 15.007 1.00 40.59 250 LEU B N 1
ATOM 4515 C CA . LEU B 1 251 ? -58.771 21.183 14.816 1.00 26.83 250 LEU B CA 1
ATOM 4516 C C . LEU B 1 251 ? -58.982 20.842 13.347 1.00 34.25 250 LEU B C 1
ATOM 4517 O O . LEU B 1 251 ? -58.374 19.900 12.823 1.00 32.30 250 LEU B O 1
ATOM 4522 N N . ARG B 1 252 ? -59.820 21.622 12.661 1.00 45.21 251 ARG B N 1
ATOM 4523 C CA . ARG B 1 252 ? -60.003 21.452 11.223 1.00 46.04 251 ARG B CA 1
ATOM 4524 C C . ARG B 1 252 ? -58.690 21.654 10.478 1.00 40.50 251 ARG B C 1
ATOM 4525 O O . ARG B 1 252 ? -58.368 20.898 9.554 1.00 38.20 251 ARG B O 1
ATOM 4533 N N . GLN B 1 253 ? -57.930 22.683 10.854 1.00 38.57 252 GLN B N 1
ATOM 4534 C CA . GLN B 1 253 ? -56.655 22.949 10.198 1.00 44.67 252 GLN B CA 1
ATOM 4535 C C . GLN B 1 253 ? -55.648 21.836 10.467 1.00 41.15 252 GLN B C 1
ATOM 4536 O O . GLN B 1 253 ? -54.883 21.456 9.572 1.00 40.05 252 GLN B O 1
ATOM 4542 N N . ALA B 1 254 ? -55.625 21.310 11.696 1.00 35.45 253 ALA B N 1
ATOM 4543 C CA . ALA B 1 254 ? -54.685 20.246 12.037 1.00 32.26 253 ALA B CA 1
ATOM 4544 C C . ALA B 1 254 ? -54.900 19.011 11.169 1.00 34.51 253 ALA B C 1
ATOM 4545 O O . ALA B 1 254 ? -53.935 18.370 10.739 1.00 34.45 253 ALA B O 1
ATOM 4547 N N . ILE B 1 255 ? -56.161 18.656 10.911 1.00 39.39 254 ILE B N 1
ATOM 4548 C CA . ILE B 1 255 ? -56.450 17.534 10.021 1.00 44.74 254 ILE B CA 1
ATOM 4549 C C . ILE B 1 255 ? -56.043 17.868 8.591 1.00 43.73 254 ILE B C 1
ATOM 4550 O O . ILE B 1 255 ? -55.462 17.036 7.884 1.00 43.27 254 ILE B O 1
ATOM 4555 N N . GLN B 1 256 ? -56.348 19.086 8.141 1.00 38.48 255 GLN B N 1
ATOM 4556 C CA . GLN B 1 256 ? -56.056 19.472 6.766 1.00 40.00 255 GLN B CA 1
ATOM 4557 C C . GLN B 1 256 ? -54.568 19.677 6.518 1.00 44.43 255 GLN B C 1
ATOM 4558 O O . GLN B 1 256 ? -54.147 19.712 5.357 1.00 53.57 255 GLN B O 1
ATOM 4564 N N . SER B 1 257 ? -53.766 19.815 7.570 1.00 45.84 256 SER B N 1
ATOM 4565 C CA . SER B 1 257 ? -52.337 20.040 7.410 1.00 40.92 256 SER B CA 1
ATOM 4566 C C . SER B 1 257 ? -51.538 18.745 7.389 1.00 34.17 256 SER B C 1
ATOM 4567 O O . SER B 1 257 ? -50.305 18.796 7.335 1.00 43.62 256 SER B O 1
ATOM 4570 N N . THR B 1 258 ? -52.201 17.595 7.421 1.00 36.26 257 THR B N 1
ATOM 4571 C CA . THR B 1 258 ? -51.524 16.313 7.328 1.00 29.71 257 THR B CA 1
ATOM 4572 C C . THR B 1 258 ? -51.613 15.789 5.900 1.00 37.58 257 THR B C 1
ATOM 4573 O O . THR B 1 258 ? -52.539 16.115 5.152 1.00 53.71 257 THR B O 1
ATOM 4577 N N . THR B 1 259 ? -50.643 14.960 5.537 1.00 36.41 258 THR B N 1
ATOM 4578 C CA . THR B 1 259 ? -50.482 14.470 4.175 1.00 45.05 258 THR B CA 1
ATOM 4579 C C . THR B 1 259 ? -51.280 13.179 3.980 1.00 47.56 258 THR B C 1
ATOM 4580 O O . THR B 1 259 ? -52.205 12.883 4.743 1.00 33.59 258 THR B O 1
ATOM 4584 N N . ILE B 1 260 ? -50.948 12.421 2.931 1.00 57.89 259 ILE B N 1
ATOM 4585 C CA . ILE B 1 260 ? -51.611 11.149 2.682 1.00 63.20 259 ILE B CA 1
ATOM 4586 C C . ILE B 1 260 ? -51.402 10.257 3.898 1.00 59.46 259 ILE B C 1
ATOM 4587 O O . ILE B 1 260 ? -50.268 10.068 4.361 1.00 57.12 259 ILE B O 1
ATOM 4592 N N . ALA B 1 261 ? -52.508 9.777 4.473 1.00 50.45 260 ALA B N 1
ATOM 4593 C CA . ALA B 1 261 ? -52.513 8.918 5.655 1.00 27.18 260 ALA B CA 1
ATOM 4594 C C . ALA B 1 261 ? -51.971 9.619 6.895 1.00 38.15 260 ALA B C 1
ATOM 4595 O O . ALA B 1 261 ? -51.506 8.953 7.825 1.00 36.70 260 ALA B O 1
ATOM 4597 N N . GLY B 1 262 ? -52.010 10.950 6.929 1.00 40.50 261 GLY B N 1
ATOM 4598 C CA . GLY B 1 262 ? -51.508 11.680 8.075 1.00 32.86 261 GLY B CA 1
ATOM 4599 C C . GLY B 1 262 ? -52.329 11.444 9.330 1.00 39.68 261 GLY B C 1
ATOM 4600 O O . GLY B 1 262 ? -53.446 10.923 9.307 1.00 49.35 261 GLY B O 1
ATOM 4601 N N . GLU B 1 263 ? -51.749 11.847 10.461 1.00 40.85 262 GLU B N 1
ATOM 4602 C CA . GLU B 1 263 ? -52.324 11.592 11.776 1.00 33.83 262 GLU B CA 1
ATOM 4603 C C . GLU B 1 263 ? -52.446 12.890 12.557 1.00 36.95 262 GLU B C 1
ATOM 4604 O O . GLU B 1 263 ? -51.494 13.674 12.620 1.00 46.51 262 GLU B O 1
ATOM 4610 N N . THR B 1 264 ? -53.610 13.109 13.158 1.00 33.66 263 THR B N 1
ATOM 4611 C CA . THR B 1 264 ? -53.839 14.250 14.033 1.00 31.38 263 THR B CA 1
ATOM 4612 C C . THR B 1 264 ? -54.016 13.751 15.460 1.00 39.18 263 THR B C 1
ATOM 4613 O O . THR B 1 264 ? -54.956 13.000 15.747 1.00 38.15 263 THR B O 1
ATOM 4617 N N . VAL B 1 265 ? -53.109 14.154 16.344 1.00 41.20 264 VAL B N 1
ATOM 4618 C CA . VAL B 1 265 ? -53.154 13.758 17.744 1.00 40.90 264 VAL B CA 1
ATOM 4619 C C . VAL B 1 265 ? -53.670 14.953 18.532 1.00 45.35 264 VAL B C 1
ATOM 4620 O O . VAL B 1 265 ? -52.988 15.979 18.636 1.00 45.31 264 VAL B O 1
ATOM 4624 N N . ILE B 1 266 ? -54.869 14.828 19.091 1.00 45.32 265 ILE B N 1
ATOM 4625 C CA . ILE B 1 266 ? -55.463 15.909 19.866 1.00 44.05 265 ILE B CA 1
ATOM 4626 C C . ILE B 1 266 ? -55.071 15.753 21.326 1.00 39.04 265 ILE B C 1
ATOM 4627 O O . ILE B 1 266 ? -55.391 14.740 21.963 1.00 37.90 265 ILE B O 1
ATOM 4632 N N . VAL B 1 267 ? -54.403 16.772 21.860 1.00 33.50 266 VAL B N 1
ATOM 4633 C CA . VAL B 1 267 ? -53.987 16.775 23.258 1.00 41.49 266 VAL B CA 1
ATOM 4634 C C . VAL B 1 267 ? -54.807 17.738 24.105 1.00 44.27 266 VAL B C 1
ATOM 4635 O O . VAL B 1 267 ? -54.694 17.701 25.342 1.00 41.85 266 VAL B O 1
ATOM 4639 N N . SER B 1 268 ? -55.621 18.592 23.491 1.00 48.46 267 SER B N 1
ATOM 4640 C CA . SER B 1 268 ? -56.313 19.656 24.196 1.00 50.53 267 SER B CA 1
ATOM 4641 C C . SER B 1 268 ? -57.571 19.128 24.890 1.00 43.88 267 SER B C 1
ATOM 4642 O O . SER B 1 268 ? -58.049 18.023 24.630 1.00 42.17 267 SER B O 1
ATOM 4645 N N . ILE B 1 269 ? -58.115 19.953 25.784 1.00 52.69 268 ILE B N 1
ATOM 4646 C CA . ILE B 1 269 ? -59.338 19.652 26.525 1.00 59.46 268 ILE B CA 1
ATOM 4647 C C . ILE B 1 269 ? -60.506 20.316 25.815 1.00 58.44 268 ILE B C 1
ATOM 4648 O O . ILE B 1 269 ? -60.390 21.450 25.334 1.00 57.80 268 ILE B O 1
ATOM 4653 N N . TRP B 1 270 ? -61.637 19.618 25.750 1.00 54.33 269 TRP B N 1
ATOM 4654 C CA . TRP B 1 270 ? -62.797 20.095 25.012 1.00 60.46 269 TRP B CA 1
ATOM 4655 C C . TRP B 1 270 ? -64.025 20.056 25.904 1.00 66.86 269 TRP B C 1
ATOM 4656 O O . TRP B 1 270 ? -64.360 19.009 26.473 1.00 67.92 269 TRP B O 1
ATOM 4667 N N . GLU B 1 271 ? -64.691 21.201 26.016 1.00 68.32 270 GLU B N 1
ATOM 4668 C CA . GLU B 1 271 ? -65.927 21.299 26.766 1.00 68.00 270 GLU B CA 1
ATOM 4669 C C . GLU B 1 271 ? -67.127 21.374 25.851 1.00 63.12 270 GLU B C 1
ATOM 4670 O O . GLU B 1 271 ? -68.193 20.866 26.197 1.00 40.91 270 GLU B O 1
ATOM 4676 N N . LYS B 1 272 ? -66.948 22.014 24.703 1.00 70.94 271 LYS B N 1
ATOM 4677 C CA . LYS B 1 272 ? -68.059 22.144 23.734 1.00 72.02 271 LYS B CA 1
ATOM 4678 C C . LYS B 1 272 ? -67.717 21.362 22.470 1.00 70.50 271 LYS B C 1
ATOM 4679 O O . LYS B 1 272 ? -66.585 20.979 22.306 1.00 60.18 271 LYS B O 1
ATOM 4685 N N . GLY B 1 273 ? -68.706 21.169 21.616 1.00 72.62 272 GLY B N 1
ATOM 4686 C CA . GLY B 1 273 ? -68.528 20.454 20.382 1.00 70.12 272 GLY B CA 1
ATOM 4687 C C . GLY B 1 273 ? -67.589 21.178 19.446 1.00 71.86 272 GLY B C 1
ATOM 4688 O O . GLY B 1 273 ? -67.054 22.250 19.730 1.00 75.67 272 GLY B O 1
ATOM 4689 N N . ALA B 1 274 ? -67.381 20.560 18.291 1.00 71.80 273 ALA B N 1
ATOM 4690 C CA . ALA B 1 274 ? -66.552 21.175 17.267 1.00 65.28 273 ALA B CA 1
ATOM 4691 C C . ALA B 1 274 ? -66.950 20.603 15.918 1.00 63.40 273 ALA B C 1
ATOM 4692 O O . ALA B 1 274 ? -67.131 19.390 15.782 1.00 64.90 273 ALA B O 1
ATOM 4694 N N . GLU B 1 275 ? -67.099 21.482 14.931 1.00 64.85 274 GLU B N 1
ATOM 4695 C CA . GLU B 1 275 ? -67.454 21.071 13.579 1.00 61.79 274 GLU B CA 1
ATOM 4696 C C . GLU B 1 275 ? -66.187 20.711 12.816 1.00 59.23 274 GLU B C 1
ATOM 4697 O O . GLU B 1 275 ? -65.277 21.537 12.683 1.00 54.84 274 GLU B O 1
ATOM 4703 N N . ILE B 1 276 ? -66.125 19.476 12.332 1.00 55.74 275 ILE B N 1
ATOM 4704 C CA . ILE B 1 276 ? -65.052 19.032 11.462 1.00 54.04 275 ILE B CA 1
ATOM 4705 C C . ILE B 1 276 ? -65.627 18.843 10.062 1.00 50.97 275 ILE B C 1
ATOM 4706 O O . ILE B 1 276 ? -66.836 18.928 9.843 1.00 41.80 275 ILE B O 1
ATOM 4711 N N . HIS B 1 277 ? -64.739 18.598 9.100 1.00 48.16 276 HIS B N 1
ATOM 4712 C CA . HIS B 1 277 ? -65.133 18.225 7.746 1.00 53.15 276 HIS B CA 1
ATOM 4713 C C . HIS B 1 277 ? -64.771 16.757 7.563 1.00 56.13 276 HIS B C 1
ATOM 4714 O O . HIS B 1 277 ? -63.636 16.435 7.183 1.00 56.37 276 HIS B O 1
ATOM 4721 N N . PRO B 1 278 ? -65.689 15.824 7.852 1.00 48.33 277 PRO B N 1
ATOM 4722 C CA . PRO B 1 278 ? -65.372 14.394 7.722 1.00 41.89 277 PRO B CA 1
ATOM 4723 C C . PRO B 1 278 ? -64.835 14.003 6.354 1.00 46.31 277 PRO B C 1
ATOM 4724 O O . PRO B 1 278 ? -64.123 13.001 6.232 1.00 50.76 277 PRO B O 1
ATOM 4728 N N . ASN B 1 279 ? -65.165 14.781 5.321 1.00 50.96 278 ASN B N 1
ATOM 4729 C CA . ASN B 1 279 ? -64.585 14.532 4.008 1.00 52.82 278 ASN B CA 1
ATOM 4730 C C . ASN B 1 279 ? -63.066 14.608 4.070 1.00 50.07 278 ASN B C 1
ATOM 4731 O O . ASN B 1 279 ? -62.371 13.834 3.402 1.00 56.31 278 ASN B O 1
ATOM 4736 N N . ASP B 1 280 ? -62.535 15.534 4.874 1.00 52.58 279 ASP B N 1
ATOM 4737 C CA . ASP B 1 280 ? -61.088 15.680 5.001 1.00 56.62 279 ASP B CA 1
ATOM 4738 C C . ASP B 1 280 ? -60.431 14.424 5.566 1.00 52.14 279 ASP B C 1
ATOM 4739 O O . ASP B 1 280 ? -59.264 14.149 5.264 1.00 47.79 279 ASP B O 1
ATOM 4744 N N . ILE B 1 281 ? -61.147 13.661 6.395 1.00 46.57 280 ILE B N 1
ATOM 4745 C CA . ILE B 1 281 ? -60.579 12.428 6.933 1.00 52.02 280 ILE B CA 1
ATOM 4746 C C . ILE B 1 281 ? -60.595 11.312 5.890 1.00 58.29 280 ILE B C 1
ATOM 4747 O O . ILE B 1 281 ? -59.628 10.549 5.768 1.00 62.70 280 ILE B O 1
ATOM 4752 N N . VAL B 1 282 ? -61.679 11.199 5.121 1.00 38.59 281 VAL B N 1
ATOM 4753 C CA . VAL B 1 282 ? -61.785 10.104 4.162 1.00 41.85 281 VAL B CA 1
ATOM 4754 C C . VAL B 1 282 ? -60.956 10.400 2.916 1.00 57.01 281 VAL B C 1
ATOM 4755 O O . VAL B 1 282 ? -60.429 9.476 2.287 1.00 65.80 281 VAL B O 1
ATOM 4759 N N . ILE B 1 283 ? -60.860 11.675 2.524 1.00 58.85 282 ILE B N 1
ATOM 4760 C CA . ILE B 1 283 ? -60.256 12.039 1.246 1.00 63.68 282 ILE B CA 1
ATOM 4761 C C . ILE B 1 283 ? -58.819 11.526 1.159 1.00 60.68 282 ILE B C 1
ATOM 4762 O O . ILE B 1 283 ? -58.413 10.952 0.141 1.00 57.43 282 ILE B O 1
ATOM 4767 N N . LYS B 1 284 ? -58.024 11.740 2.212 1.00 56.27 283 LYS B N 1
ATOM 4768 C CA . LYS B 1 284 ? -56.627 11.328 2.221 1.00 62.31 283 LYS B CA 1
ATOM 4769 C C . LYS B 1 284 ? -56.366 10.176 3.187 1.00 63.63 283 LYS B C 1
ATOM 4770 O O . LYS B 1 284 ? -55.207 9.905 3.521 1.00 75.60 283 LYS B O 1
ATOM 4776 N N . GLU B 1 285 ? -57.421 9.488 3.630 1.00 54.94 284 GLU B N 1
ATOM 4777 C CA . GLU B 1 285 ? -57.305 8.343 4.537 1.00 47.06 284 GLU B CA 1
ATOM 4778 C C . GLU B 1 285 ? -56.542 8.722 5.807 1.00 44.30 284 GLU B C 1
ATOM 4779 O O . GLU B 1 285 ? -55.601 8.043 6.225 1.00 54.35 284 GLU B O 1
ATOM 4785 N N . ARG B 1 286 ? -56.955 9.831 6.417 1.00 35.55 285 ARG B N 1
ATOM 4786 C CA . ARG B 1 286 ? -56.268 10.380 7.574 1.00 33.35 285 ARG B CA 1
ATOM 4787 C C . ARG B 1 286 ? -56.714 9.672 8.851 1.00 48.57 285 ARG B C 1
ATOM 4788 O O . ARG B 1 286 ? -57.605 8.817 8.848 1.00 61.48 285 ARG B O 1
ATOM 4796 N N . THR B 1 287 ? -56.087 10.045 9.964 1.00 47.22 286 THR B N 1
ATOM 4797 C CA . THR B 1 287 ? -56.346 9.430 11.257 1.00 41.92 286 THR B CA 1
ATOM 4798 C C . THR B 1 287 ? -56.381 10.514 12.322 1.00 37.13 286 THR B C 1
ATOM 4799 O O . THR B 1 287 ? -55.544 11.420 12.324 1.00 51.86 286 THR B O 1
ATOM 4803 N N . VAL B 1 288 ? -57.362 10.424 13.215 1.00 35.10 287 VAL B N 1
ATOM 4804 C CA . VAL B 1 288 ? -57.457 11.292 14.381 1.00 33.72 287 VAL B CA 1
ATOM 4805 C C . VAL B 1 288 ? -57.379 10.423 15.629 1.00 38.39 287 VAL B C 1
ATOM 4806 O O . VAL B 1 288 ? -58.048 9.387 15.712 1.00 37.73 287 VAL B O 1
ATOM 4810 N N . LYS B 1 289 ? -56.564 10.845 16.594 1.00 34.02 288 LYS B N 1
ATOM 4811 C CA . LYS B 1 289 ? -56.238 10.027 17.754 1.00 39.53 288 LYS B CA 1
ATOM 4812 C C . LYS B 1 289 ? -56.365 10.855 19.024 1.00 39.73 288 LYS B C 1
ATOM 4813 O O . LYS B 1 289 ? -55.880 11.989 19.083 1.00 47.30 288 LYS B O 1
ATOM 4819 N N . GLY B 1 290 ? -57.021 10.286 20.031 1.00 37.65 289 GLY B N 1
ATOM 4820 C CA . GLY B 1 290 ? -57.146 10.935 21.324 1.00 31.63 289 GLY B CA 1
ATOM 4821 C C . GLY B 1 290 ? -56.057 10.455 22.271 1.00 39.14 289 GLY B C 1
ATOM 4822 O O . GLY B 1 290 ? -55.660 9.292 22.245 1.00 43.05 289 GLY B O 1
ATOM 4823 N N . ILE B 1 291 ? -55.579 11.371 23.109 1.00 36.99 290 ILE B N 1
ATOM 4824 C CA . ILE B 1 291 ? -54.527 11.071 24.074 1.00 38.64 290 ILE B CA 1
ATOM 4825 C C . ILE B 1 291 ? -54.891 11.722 25.399 1.00 46.14 290 ILE B C 1
ATOM 4826 O O . ILE B 1 291 ? -55.193 12.919 25.448 1.00 55.31 290 ILE B O 1
ATOM 4831 N N . ILE B 1 292 ? -54.871 10.934 26.470 1.00 39.05 291 ILE B N 1
ATOM 4832 C CA . ILE B 1 292 ? -55.130 11.432 27.814 1.00 45.41 291 ILE B CA 1
ATOM 4833 C C . ILE B 1 292 ? -54.172 10.740 28.776 1.00 45.08 291 ILE B C 1
ATOM 4834 O O . ILE B 1 292 ? -53.878 9.547 28.632 1.00 48.16 291 ILE B O 1
ATOM 4839 N N . GLY B 1 293 ? -53.674 11.498 29.750 1.00 39.61 292 GLY B N 1
ATOM 4840 C CA . GLY B 1 293 ? -52.726 10.961 30.711 1.00 33.98 292 GLY B CA 1
ATOM 4841 C C . GLY B 1 293 ? -51.459 10.456 30.049 1.00 36.94 292 GLY B C 1
ATOM 4842 O O . GLY B 1 293 ? -50.938 11.050 29.097 1.00 37.23 292 GLY B O 1
ATOM 4843 N N . TYR B 1 294 ? -50.960 9.331 30.557 1.00 37.83 293 TYR B N 1
ATOM 4844 C CA . TYR B 1 294 ? -49.718 8.709 30.115 1.00 27.66 293 TYR B CA 1
ATOM 4845 C C . TYR B 1 294 ? -49.589 7.387 30.852 1.00 32.77 293 TYR B C 1
ATOM 4846 O O . TYR B 1 294 ? -50.277 7.150 31.850 1.00 34.79 293 TYR B O 1
ATOM 4855 N N . ARG B 1 295 ? -48.697 6.531 30.358 1.00 37.33 294 ARG B N 1
ATOM 4856 C CA . ARG B 1 295 ? -48.447 5.253 31.009 1.00 29.88 294 ARG B CA 1
ATOM 4857 C C . ARG B 1 295 ? -47.128 4.684 30.508 1.00 33.79 294 ARG B C 1
ATOM 4858 O O . ARG B 1 295 ? -46.758 4.873 29.345 1.00 38.09 294 ARG B O 1
ATOM 4866 N N . ASP B 1 296 ? -46.424 3.997 31.409 1.00 33.96 295 ASP B N 1
ATOM 4867 C CA . ASP B 1 296 ? -45.165 3.320 31.092 1.00 49.62 295 ASP B CA 1
ATOM 4868 C C . ASP B 1 296 ? -44.207 4.253 30.353 1.00 46.49 295 ASP B C 1
ATOM 4869 O O . ASP B 1 296 ? -43.704 3.944 29.271 1.00 53.49 295 ASP B O 1
ATOM 4874 N N . ILE B 1 297 ? -43.970 5.422 30.946 1.00 44.77 296 ILE B N 1
ATOM 4875 C CA . ILE B 1 297 ? -43.233 6.483 30.267 1.00 39.30 296 ILE B CA 1
ATOM 4876 C C . ILE B 1 297 ? -42.123 7.096 31.112 1.00 39.77 296 ILE B C 1
ATOM 4877 O O . ILE B 1 297 ? -41.160 7.647 30.545 1.00 30.51 296 ILE B O 1
ATOM 4882 N N . PHE B 1 298 ? -42.170 7.008 32.444 1.00 42.13 297 PHE B N 1
ATOM 4883 C CA . PHE B 1 298 ? -41.187 7.710 33.269 1.00 36.70 297 PHE B CA 1
ATOM 4884 C C . PHE B 1 298 ? -39.745 7.280 33.018 1.00 39.89 297 PHE B C 1
ATOM 4885 O O . PHE B 1 298 ? -38.876 8.168 32.948 1.00 28.78 297 PHE B O 1
ATOM 4893 N N . PRO B 1 299 ? -39.410 5.989 32.898 1.00 44.10 298 PRO B N 1
ATOM 4894 C CA . PRO B 1 299 ? -38.015 5.643 32.574 1.00 42.93 298 PRO B CA 1
ATOM 4895 C C . PRO B 1 299 ? -37.528 6.253 31.273 1.00 37.60 298 PRO B C 1
ATOM 4896 O O . PRO B 1 299 ? -36.372 6.687 31.193 1.00 39.54 298 PRO B O 1
ATOM 4900 N N . ALA B 1 300 ? -38.377 6.292 30.243 1.00 28.90 299 ALA B N 1
ATOM 4901 C CA . ALA B 1 300 ? -37.976 6.910 28.983 1.00 31.68 299 ALA B CA 1
ATOM 4902 C C . ALA B 1 300 ? -37.680 8.391 29.170 1.00 37.09 299 ALA B C 1
ATOM 4903 O O . ALA B 1 300 ? -36.696 8.908 28.630 1.00 39.07 299 ALA B O 1
ATOM 4905 N N . VAL B 1 301 ? -38.522 9.091 29.934 1.00 32.72 300 VAL B N 1
ATOM 4906 C CA . VAL B 1 301 ? -38.276 10.505 30.209 1.00 29.11 300 VAL B CA 1
ATOM 4907 C C . VAL B 1 301 ? -36.955 10.678 30.946 1.00 24.38 300 VAL B C 1
ATOM 4908 O O . VAL B 1 301 ? -36.109 11.494 30.562 1.00 26.89 300 VAL B O 1
ATOM 4912 N N . LEU B 1 302 ? -36.761 9.909 32.019 1.00 29.48 301 LEU B N 1
ATOM 4913 C CA . LEU B 1 302 ? -35.537 10.023 32.804 1.00 23.00 301 LEU B CA 1
ATOM 4914 C C . LEU B 1 302 ? -34.303 9.761 31.951 1.00 31.29 301 LEU B C 1
ATOM 4915 O O . LEU B 1 302 ? -33.275 10.431 32.111 1.00 31.58 301 LEU B O 1
ATOM 4920 N N . SER B 1 303 ? -34.386 8.792 31.036 1.00 37.06 302 SER B N 1
ATOM 4921 C CA . SER B 1 303 ? -33.238 8.479 30.191 1.00 42.66 302 SER B CA 1
ATOM 4922 C C . SER B 1 303 ? -32.960 9.596 29.192 1.00 39.60 302 SER B C 1
ATOM 4923 O O . SER B 1 303 ? -31.797 9.932 28.938 1.00 45.22 302 SER B O 1
ATOM 4926 N N . LEU B 1 304 ? -34.012 10.187 28.618 1.00 31.43 303 LEU B N 1
ATOM 4927 C CA . LEU B 1 304 ? -33.813 11.283 27.676 1.00 25.11 303 LEU B CA 1
ATOM 4928 C C . LEU B 1 304 ? -33.266 12.525 28.369 1.00 29.39 303 LEU B C 1
ATOM 4929 O O . LEU B 1 304 ? -32.552 13.318 27.744 1.00 28.59 303 LEU B O 1
ATOM 4934 N N . MET B 1 305 ? -33.599 12.717 29.649 1.00 30.34 304 MET B N 1
ATOM 4935 C CA . MET B 1 305 ? -33.061 13.854 30.387 1.00 35.86 304 MET B CA 1
ATOM 4936 C C . MET B 1 305 ? -31.567 13.699 30.631 1.00 36.34 304 MET B C 1
ATOM 4937 O O . MET B 1 305 ? -30.833 14.696 30.633 1.00 27.79 304 MET B O 1
ATOM 4942 N N . LYS B 1 306 ? -31.098 12.463 30.828 1.00 32.84 305 LYS B N 1
ATOM 4943 C CA . LYS B 1 306 ? -29.665 12.213 30.914 1.00 27.65 305 LYS B CA 1
ATOM 4944 C C . LYS B 1 306 ? -28.947 12.592 29.625 1.00 30.61 305 LYS B C 1
ATOM 4945 O O . LYS B 1 306 ? -27.720 12.742 29.630 1.00 35.24 305 LYS B O 1
ATOM 4951 N N . GLU B 1 307 ? -29.683 12.764 28.527 1.00 32.49 306 GLU B N 1
ATOM 4952 C CA . GLU B 1 307 ? -29.112 13.120 27.237 1.00 33.14 306 GLU B CA 1
ATOM 4953 C C . GLU B 1 307 ? -29.236 14.603 26.928 1.00 47.40 306 GLU B C 1
ATOM 4954 O O . GLU B 1 307 ? -28.805 15.036 25.855 1.00 55.18 306 GLU B O 1
ATOM 4960 N N . GLY B 1 308 ? -29.817 15.389 27.833 1.00 32.82 307 GLY B N 1
ATOM 4961 C CA . GLY B 1 308 ? -29.934 16.816 27.648 1.00 27.84 307 GLY B CA 1
ATOM 4962 C C . GLY B 1 308 ? -31.308 17.281 27.220 1.00 29.77 307 GLY B C 1
ATOM 4963 O O . GLY B 1 308 ? -31.543 18.495 27.162 1.00 39.66 307 GLY B O 1
ATOM 4964 N N . TYR B 1 309 ? -32.212 16.359 26.906 1.00 25.58 308 TYR B N 1
ATOM 4965 C CA . TYR B 1 309 ? -33.562 16.722 26.512 1.00 29.03 308 TYR B CA 1
ATOM 4966 C C . TYR B 1 309 ? -34.381 17.134 27.731 1.00 37.30 308 TYR B C 1
ATOM 4967 O O . TYR B 1 309 ? -34.099 16.736 28.866 1.00 42.71 308 TYR B O 1
ATOM 4976 N N . PHE B 1 310 ? -35.407 17.951 27.478 1.00 45.64 309 PHE B N 1
ATOM 4977 C CA . PHE B 1 310 ? -36.278 18.475 28.532 1.00 31.94 309 PHE B CA 1
ATOM 4978 C C . PHE B 1 310 ? -35.466 19.214 29.594 1.00 30.38 309 PHE B C 1
ATOM 4979 O O . PHE B 1 310 ? -35.744 19.123 30.791 1.00 38.29 309 PHE B O 1
ATOM 4987 N N . SER B 1 311 ? -34.446 19.944 29.146 1.00 40.67 310 SER B N 1
ATOM 4988 C CA . SER B 1 311 ? -33.549 20.635 30.061 1.00 38.51 310 SER B CA 1
ATOM 4989 C C . SER B 1 311 ? -34.283 21.699 30.866 1.00 35.73 310 SER B C 1
ATOM 4990 O O . SER B 1 311 ? -35.096 22.460 30.333 1.00 31.43 310 SER B O 1
ATOM 4993 N N . ALA B 1 312 ? -33.978 21.756 32.165 1.00 29.24 311 ALA B N 1
ATOM 4994 C CA . ALA B 1 312 ? -34.531 22.812 33.005 1.00 32.63 311 ALA B CA 1
ATOM 4995 C C . ALA B 1 312 ? -34.030 24.186 32.580 1.00 43.68 311 ALA B C 1
ATOM 4996 O O . ALA B 1 312 ? -34.693 25.195 32.841 1.00 56.46 311 ALA B O 1
ATOM 4998 N N . ASP B 1 313 ? -32.853 24.249 31.950 1.00 50.90 312 ASP B N 1
ATOM 4999 C CA . ASP B 1 313 ? -32.352 25.517 31.426 1.00 57.22 312 ASP B CA 1
ATOM 5000 C C . ASP B 1 313 ? -33.327 26.133 30.430 1.00 56.52 312 ASP B C 1
ATOM 5001 O O . ASP B 1 313 ? -33.499 27.357 30.395 1.00 61.38 312 ASP B O 1
ATOM 5006 N N . LYS B 1 314 ? -33.980 25.299 29.619 1.00 55.18 313 LYS B N 1
ATOM 5007 C CA . LYS B 1 314 ? -34.897 25.788 28.599 1.00 44.19 313 LYS B CA 1
ATOM 5008 C C . LYS B 1 314 ? -36.328 25.950 29.095 1.00 37.03 313 LYS B C 1
ATOM 5009 O O . LYS B 1 314 ? -37.054 26.806 28.583 1.00 43.44 313 LYS B O 1
ATOM 5015 N N . LEU B 1 315 ? -36.757 25.156 30.071 1.00 31.54 314 LEU B N 1
ATOM 5016 C CA . LEU B 1 315 ? -38.172 25.054 30.405 1.00 35.04 314 LEU B CA 1
ATOM 5017 C C . LEU B 1 315 ? -38.574 25.771 31.684 1.00 38.84 314 LEU B C 1
ATOM 5018 O O . LEU B 1 315 ? -39.734 26.172 31.807 1.00 40.59 314 LEU B O 1
ATOM 5023 N N . VAL B 1 316 ? -37.663 25.940 32.635 1.00 28.78 315 VAL B N 1
ATOM 5024 C CA . VAL B 1 316 ? -37.982 26.577 33.908 1.00 30.15 315 VAL B CA 1
ATOM 5025 C C . VAL B 1 316 ? -37.753 28.076 33.769 1.00 34.02 315 VAL B C 1
ATOM 5026 O O . VAL B 1 316 ? -36.621 28.523 33.557 1.00 40.52 315 VAL B O 1
ATOM 5030 N N . THR B 1 317 ? -38.826 28.852 33.893 1.00 37.26 316 THR B N 1
ATOM 5031 C CA . THR B 1 317 ? -38.770 30.290 33.682 1.00 39.13 316 THR B CA 1
ATOM 5032 C C . THR B 1 317 ? -38.926 31.094 34.965 1.00 38.74 316 THR B C 1
ATOM 5033 O O . THR B 1 317 ? -38.799 32.322 34.924 1.00 37.99 316 THR B O 1
ATOM 5037 N N . LYS B 1 318 ? -39.177 30.443 36.100 1.00 36.09 317 LYS B N 1
ATOM 5038 C CA . LYS B 1 318 ? -39.338 31.154 37.361 1.00 44.71 317 LYS B CA 1
ATOM 5039 C C . LYS B 1 318 ? -39.361 30.151 38.503 1.00 41.23 317 LYS B C 1
ATOM 5040 O O . LYS B 1 318 ? -39.960 29.080 38.381 1.00 48.06 317 LYS B O 1
ATOM 5046 N N . LYS B 1 319 ? -38.700 30.502 39.603 1.00 33.58 318 LYS B N 1
ATOM 5047 C CA . LYS B 1 319 ? -38.722 29.715 40.828 1.00 24.14 318 LYS B CA 1
ATOM 5048 C C . LYS B 1 319 ? -39.278 30.561 41.963 1.00 34.66 318 LYS B C 1
ATOM 5049 O O . LYS B 1 319 ? -38.789 31.668 42.213 1.00 41.75 318 LYS B O 1
ATOM 5055 N N . ILE B 1 320 ? -40.298 30.040 42.643 1.00 29.40 319 ILE B N 1
ATOM 5056 C CA . ILE B 1 320 ? -40.948 30.715 43.757 1.00 25.55 319 ILE B CA 1
ATOM 5057 C C . ILE B 1 320 ? -41.001 29.741 44.928 1.00 40.60 319 ILE B C 1
ATOM 5058 O O . ILE B 1 320 ? -40.776 28.539 44.777 1.00 50.93 319 ILE B O 1
ATOM 5063 N N . VAL B 1 321 ? -41.295 30.274 46.108 1.00 42.57 320 VAL B N 1
ATOM 5064 C CA . VAL B 1 321 ? -41.540 29.451 47.283 1.00 44.32 320 VAL B CA 1
ATOM 5065 C C . VAL B 1 321 ? -43.040 29.403 47.550 1.00 46.95 320 VAL B C 1
ATOM 5066 O O . VAL B 1 321 ? -43.812 30.252 47.095 1.00 36.34 320 VAL B O 1
ATOM 5070 N N . LEU B 1 322 ? -43.450 28.388 48.317 1.00 41.54 321 LEU B N 1
ATOM 5071 C CA . LEU B 1 322 ? -44.862 28.047 48.485 1.00 27.00 321 LEU B CA 1
ATOM 5072 C C . LEU B 1 322 ? -45.707 29.209 48.995 1.00 33.69 321 LEU B C 1
ATOM 5073 O O . LEU B 1 322 ? -46.896 29.294 48.663 1.00 36.54 321 LEU B O 1
ATOM 5078 N N . ASP B 1 323 ? -45.132 30.101 49.805 1.00 50.04 322 ASP B N 1
ATOM 5079 C CA . ASP B 1 323 ? -45.904 31.227 50.330 1.00 60.66 322 ASP B CA 1
ATOM 5080 C C . ASP B 1 323 ? -46.474 32.095 49.210 1.00 57.57 322 ASP B C 1
ATOM 5081 O O . ASP B 1 323 ? -47.625 32.540 49.284 1.00 52.43 322 ASP B O 1
ATOM 5086 N N . ASP B 1 324 ? -45.683 32.343 48.164 1.00 58.44 323 ASP B N 1
ATOM 5087 C CA . ASP B 1 324 ? -46.068 33.220 47.063 1.00 51.27 323 ASP B CA 1
ATOM 5088 C C . ASP B 1 324 ? -46.770 32.481 45.930 1.00 41.15 323 ASP B C 1
ATOM 5089 O O . ASP B 1 324 ? -46.687 32.916 44.774 1.00 47.81 323 ASP B O 1
ATOM 5094 N N . LEU B 1 325 ? -47.454 31.373 46.225 1.00 39.12 324 LEU B N 1
ATOM 5095 C CA . LEU B 1 325 ? -48.006 30.543 45.158 1.00 41.10 324 LEU B CA 1
ATOM 5096 C C . LEU B 1 325 ? -49.122 31.255 44.402 1.00 45.00 324 LEU B C 1
ATOM 5097 O O . LEU B 1 325 ? -49.253 31.097 43.183 1.00 57.12 324 LEU B O 1
ATOM 5102 N N . ILE B 1 326 ? -49.929 32.053 45.102 1.00 46.76 325 ILE B N 1
ATOM 5103 C CA . ILE B 1 326 ? -51.118 32.631 44.481 1.00 44.48 325 ILE B CA 1
ATOM 5104 C C . ILE B 1 326 ? -50.742 33.751 43.516 1.00 52.51 325 ILE B C 1
ATOM 5105 O O . ILE B 1 326 ? -51.234 33.804 42.383 1.00 55.03 325 ILE B O 1
ATOM 5110 N N . GLU B 1 327 ? -49.860 34.657 43.939 1.00 50.20 326 GLU B N 1
ATOM 5111 C CA . GLU B 1 327 ? -49.581 35.825 43.110 1.00 56.04 326 GLU B CA 1
ATOM 5112 C C . GLU B 1 327 ? -48.347 35.662 42.231 1.00 56.16 326 GLU B C 1
ATOM 5113 O O . GLU B 1 327 ? -48.373 36.047 41.057 1.00 54.78 326 GLU B O 1
ATOM 5119 N N . GLU B 1 328 ? -47.270 35.089 42.761 1.00 56.33 327 GLU B N 1
ATOM 5120 C CA . GLU B 1 328 ? -46.064 34.870 41.974 1.00 54.57 327 GLU B CA 1
ATOM 5121 C C . GLU B 1 328 ? -46.096 33.570 41.181 1.00 50.39 327 GLU B C 1
ATOM 5122 O O . GLU B 1 328 ? -45.208 33.350 40.351 1.00 47.80 327 GLU B O 1
ATOM 5128 N N . GLY B 1 329 ? -47.083 32.709 41.421 1.00 45.17 328 GLY B N 1
ATOM 5129 C CA . GLY B 1 329 ? -47.213 31.468 40.683 1.00 41.06 328 GLY B CA 1
ATOM 5130 C C . GLY B 1 329 ? -48.365 31.477 39.700 1.00 46.20 328 GLY B C 1
ATOM 5131 O O . GLY B 1 329 ? -48.157 31.628 38.492 1.00 46.32 328 GLY B O 1
ATOM 5132 N N . PHE B 1 330 ? -49.587 31.302 40.211 1.00 46.67 329 PHE B N 1
ATOM 5133 C CA . PHE B 1 330 ? -50.768 31.319 39.352 1.00 41.57 329 PHE B CA 1
ATOM 5134 C C . PHE B 1 330 ? -50.894 32.650 38.620 1.00 51.32 329 PHE B C 1
ATOM 5135 O O . PHE B 1 330 ? -51.160 32.685 37.412 1.00 57.16 329 PHE B O 1
ATOM 5143 N N . GLY B 1 331 ? -50.714 33.759 39.342 1.00 55.86 330 GLY B N 1
ATOM 5144 C CA . GLY B 1 331 ? -50.837 35.067 38.718 1.00 56.89 330 GLY B CA 1
ATOM 5145 C C . GLY B 1 331 ? -49.889 35.256 37.549 1.00 55.97 330 GLY B C 1
ATOM 5146 O O . GLY B 1 331 ? -50.275 35.790 36.506 1.00 58.63 330 GLY B O 1
ATOM 5147 N N . ALA B 1 332 ? -48.636 34.821 37.707 1.00 49.86 331 ALA B N 1
ATOM 5148 C CA . ALA B 1 332 ? -47.661 34.956 36.630 1.00 38.16 331 ALA B CA 1
ATOM 5149 C C . ALA B 1 332 ? -48.030 34.101 35.425 1.00 48.38 331 ALA B C 1
ATOM 5150 O O . ALA B 1 332 ? -47.753 34.488 34.284 1.00 47.76 331 ALA B O 1
ATOM 5152 N N . LEU B 1 333 ? -48.644 32.938 35.655 1.00 54.98 332 LEU B N 1
ATOM 5153 C CA . 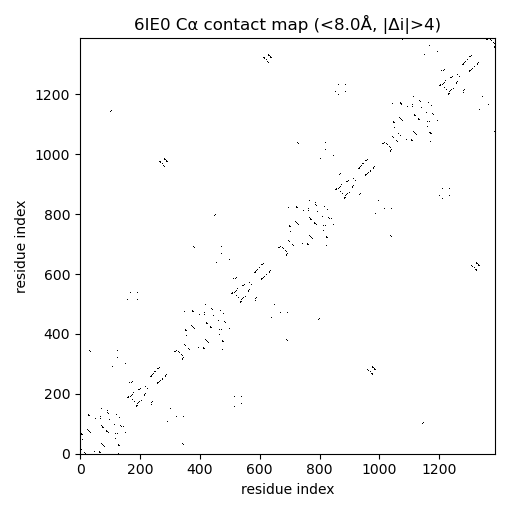LEU B 1 333 ? -49.096 32.107 34.545 1.00 43.71 332 LEU B CA 1
ATOM 5154 C C . LEU B 1 333 ? -50.239 32.764 33.779 1.00 50.74 332 LEU B C 1
ATOM 5155 O O . LEU B 1 333 ? -50.384 32.539 32.572 1.00 52.54 332 LEU B O 1
ATOM 5160 N N . ILE B 1 334 ? -51.056 33.571 34.459 1.00 52.19 333 ILE B N 1
ATOM 5161 C CA . ILE B 1 334 ? -52.194 34.211 33.806 1.00 54.67 333 ILE B CA 1
ATOM 5162 C C . ILE B 1 334 ? -51.771 35.472 33.057 1.00 58.68 333 ILE B C 1
ATOM 5163 O O . ILE B 1 334 ? -52.360 35.810 32.022 1.00 59.72 333 ILE B O 1
ATOM 5168 N N . LYS B 1 335 ? -50.742 36.168 33.536 1.00 51.98 334 LYS B N 1
ATOM 5169 C CA . LYS B 1 335 ? -50.409 37.491 33.024 1.00 41.96 334 LYS B CA 1
ATOM 5170 C C . LYS B 1 335 ? -49.243 37.491 32.047 1.00 37.09 334 LYS B C 1
ATOM 5171 O O . LYS B 1 335 ? -49.185 38.364 31.176 1.00 47.92 334 LYS B O 1
ATOM 5177 N N . GLU B 1 336 ? -48.315 36.546 32.163 1.00 40.80 335 GLU B N 1
ATOM 5178 C CA . GLU B 1 336 ? -47.104 36.525 31.347 1.00 48.34 335 GLU B CA 1
ATOM 5179 C C . GLU B 1 336 ? -47.151 35.314 30.424 1.00 49.36 335 GLU B C 1
ATOM 5180 O O . GLU B 1 336 ? -46.981 34.176 30.875 1.00 52.68 335 GLU B O 1
ATOM 5186 N N . LYS B 1 337 ? -47.386 35.556 29.133 1.00 57.03 336 LYS B N 1
ATOM 5187 C CA . LYS B 1 337 ? -47.379 34.473 28.154 1.00 55.99 336 LYS B CA 1
ATOM 5188 C C . LYS B 1 337 ? -45.985 33.911 27.900 1.00 52.24 336 LYS B C 1
ATOM 5189 O O . LYS B 1 337 ? -45.857 32.954 27.128 1.00 54.30 336 LYS B O 1
ATOM 5195 N N . SER B 1 338 ? -44.949 34.470 28.525 1.00 43.66 337 SER B N 1
ATOM 5196 C CA . SER B 1 338 ? -43.584 33.984 28.375 1.00 37.70 337 SER B CA 1
ATOM 5197 C C . SER B 1 338 ? -43.227 32.877 29.360 1.00 46.20 337 SER B C 1
ATOM 5198 O O . SER B 1 338 ? -42.166 32.260 29.213 1.00 42.80 337 SER B O 1
ATOM 5201 N N . GLN B 1 339 ? -44.076 32.614 30.352 1.00 44.68 338 GLN B N 1
ATOM 5202 C CA . GLN B 1 339 ? -43.787 31.598 31.356 1.00 41.56 338 GLN B CA 1
ATOM 5203 C C . GLN B 1 339 ? -44.071 30.208 30.801 1.00 50.86 338 GLN B C 1
ATOM 5204 O O . GLN B 1 339 ? -45.126 29.971 30.204 1.00 55.18 338 GLN B O 1
ATOM 5210 N N . VAL B 1 340 ? -43.126 29.288 31.000 1.00 39.67 339 VAL B N 1
ATOM 5211 C CA . VAL B 1 340 ? -43.294 27.913 30.544 1.00 46.28 339 VAL B CA 1
ATOM 5212 C C . VAL B 1 340 ? -43.655 27.021 31.727 1.00 47.93 339 VAL B C 1
ATOM 5213 O O . VAL B 1 340 ? -44.800 26.573 31.854 1.00 48.56 339 VAL B O 1
ATOM 5217 N N . LYS B 1 341 ? -42.686 26.756 32.601 1.00 46.63 340 LYS B N 1
ATOM 5218 C CA . LYS B 1 341 ? -42.923 25.979 33.811 1.00 43.51 340 LYS B CA 1
ATOM 5219 C C . LYS B 1 341 ? -42.369 26.730 35.012 1.00 39.27 340 LYS B C 1
ATOM 5220 O O . LYS B 1 341 ? -41.226 27.197 34.982 1.00 52.64 340 LYS B O 1
ATOM 5226 N N . ILE B 1 342 ? -43.174 26.832 36.066 1.00 32.68 341 ILE B N 1
ATOM 5227 C CA . ILE B 1 342 ? -42.793 27.497 37.308 1.00 29.50 341 ILE B CA 1
ATOM 5228 C C . ILE B 1 342 ? -42.665 26.446 38.400 1.00 32.83 341 ILE B C 1
ATOM 5229 O O . ILE B 1 342 ? -43.599 25.668 38.635 1.00 46.11 341 ILE B O 1
ATOM 5234 N N . LEU B 1 343 ? -41.516 26.425 39.068 1.00 28.14 342 LEU B N 1
ATOM 5235 C CA . LEU B 1 343 ? -41.243 25.472 40.135 1.00 33.54 342 LEU B CA 1
ATOM 5236 C C . LEU B 1 343 ? -41.478 26.121 41.494 1.00 38.60 342 LEU B C 1
ATOM 5237 O O . LEU B 1 343 ? -41.174 27.303 41.690 1.00 37.99 342 LEU B O 1
ATOM 5242 N N . VAL B 1 344 ? -41.997 25.337 42.437 1.00 35.88 343 VAL B N 1
ATOM 5243 C CA . VAL B 1 344 ? -42.409 25.833 43.746 1.00 38.15 343 VAL B CA 1
ATOM 5244 C C . VAL B 1 344 ? -41.665 25.056 44.824 1.00 46.67 343 VAL B C 1
ATOM 5245 O O . VAL B 1 344 ? -41.647 23.819 44.810 1.00 42.05 343 VAL B O 1
ATOM 5249 N N . ARG B 1 345 ? -41.042 25.793 45.750 1.00 55.53 344 ARG B N 1
ATOM 5250 C CA . ARG B 1 345 ? -40.221 25.382 46.883 1.00 49.01 344 ARG B CA 1
ATOM 5251 C C . ARG B 1 345 ? -41.005 25.521 48.183 1.00 47.38 344 ARG B C 1
ATOM 5252 O O . ARG B 1 345 ? -41.582 26.587 48.436 1.00 54.14 344 ARG B O 1
ATOM 5260 N N . PRO B 1 346 ? -41.069 24.482 49.022 1.00 41.55 345 PRO B N 1
ATOM 5261 C CA . PRO B 1 346 ? -41.877 24.578 50.254 1.00 38.92 345 PRO B CA 1
ATOM 5262 C C . PRO B 1 346 ? -41.400 25.634 51.245 1.00 52.36 345 PRO B C 1
ATOM 5263 O O . PRO B 1 346 ? -42.237 26.240 51.927 1.00 59.39 345 PRO B O 1
ATOM 5267 N N . ASN B 1 347 ? -40.097 25.887 51.346 1.00 60.22 346 ASN B N 1
ATOM 5268 C CA . ASN B 1 347 ? -39.583 26.857 52.319 1.00 82.51 346 ASN B CA 1
ATOM 5269 C C . ASN B 1 347 ? -38.390 27.621 51.759 1.00 85.44 346 ASN B C 1
ATOM 5270 O O . ASN B 1 347 ? -37.645 27.108 50.929 1.00 90.32 346 ASN B O 1
ATOM 5275 N N . SER C 1 1 ? -65.471 -36.758 50.935 1.00 83.43 0 SER C N 1
ATOM 5276 C CA . SER C 1 1 ? -64.174 -36.949 50.292 1.00 85.96 0 SER C CA 1
ATOM 5277 C C . SER C 1 1 ? -64.224 -36.518 48.830 1.00 92.05 0 SER C C 1
ATOM 5278 O O . SER C 1 1 ? -65.246 -36.010 48.364 1.00 100.47 0 SER C O 1
ATOM 5281 N N . MET C 1 2 ? -63.114 -36.697 48.111 1.00 84.87 1 MET C N 1
ATOM 5282 C CA . MET C 1 2 ? -63.068 -36.309 46.706 1.00 80.80 1 MET C CA 1
ATOM 5283 C C . MET C 1 2 ? -62.002 -37.098 45.954 1.00 76.79 1 MET C C 1
ATOM 5284 O O . MET C 1 2 ? -60.866 -37.213 46.424 1.00 72.15 1 MET C O 1
ATOM 5289 N N . LYS C 1 3 ? -62.376 -37.635 44.793 1.00 71.62 2 LYS C N 1
ATOM 5290 C CA . LYS C 1 3 ? -61.457 -38.378 43.938 1.00 66.82 2 LYS C CA 1
ATOM 5291 C C . LYS C 1 3 ? -60.680 -37.423 43.035 1.00 67.00 2 LYS C C 1
ATOM 5292 O O . LYS C 1 3 ? -61.264 -36.508 42.445 1.00 67.51 2 LYS C O 1
ATOM 5298 N N . ALA C 1 4 ? -59.363 -37.627 42.929 1.00 59.46 3 ALA C N 1
ATOM 5299 C CA . ALA C 1 4 ? -58.512 -36.730 42.149 1.00 48.39 3 ALA C CA 1
ATOM 5300 C C . ALA C 1 4 ? -57.352 -37.496 41.516 1.00 56.23 3 ALA C C 1
ATOM 5301 O O . ALA C 1 4 ? -57.009 -38.603 41.936 1.00 68.31 3 ALA C O 1
ATOM 5303 N N . ALA C 1 5 ? -56.747 -36.875 40.496 1.00 52.95 4 ALA C N 1
ATOM 5304 C CA . ALA C 1 5 ? -55.578 -37.388 39.780 1.00 64.26 4 ALA C CA 1
ATOM 5305 C C . ALA C 1 5 ? -54.365 -36.535 40.125 1.00 70.12 4 ALA C C 1
ATOM 5306 O O . ALA C 1 5 ? -54.339 -35.339 39.826 1.00 72.78 4 ALA C O 1
ATOM 5308 N N . ARG C 1 6 ? -53.363 -37.145 40.744 1.00 78.70 5 ARG C N 1
ATOM 5309 C CA . ARG C 1 6 ? -52.208 -36.410 41.240 1.00 80.51 5 ARG C CA 1
ATOM 5310 C C . ARG C 1 6 ? -50.908 -36.812 40.555 1.00 72.91 5 ARG C C 1
ATOM 5311 O O . ARG C 1 6 ? -50.700 -37.979 40.214 1.00 80.22 5 ARG C O 1
ATOM 5319 N N . TRP C 1 7 ? -50.028 -35.830 40.372 1.00 56.36 6 TRP C N 1
ATOM 5320 C CA . TRP C 1 7 ? -48.704 -36.046 39.803 1.00 57.24 6 TRP C CA 1
ATOM 5321 C C . TRP C 1 7 ? -47.717 -36.132 40.962 1.00 73.71 6 TRP C C 1
ATOM 5322 O O . TRP C 1 7 ? -47.555 -35.158 41.705 1.00 75.65 6 TRP C O 1
ATOM 5333 N N . HIS C 1 8 ? -47.058 -37.287 41.123 1.00 74.62 7 HIS C N 1
ATOM 5334 C CA . HIS C 1 8 ? -46.121 -37.502 42.227 1.00 63.79 7 HIS C CA 1
ATOM 5335 C C . HIS C 1 8 ? -44.672 -37.524 41.762 1.00 69.21 7 HIS C C 1
ATOM 5336 O O . HIS C 1 8 ? -43.810 -36.867 42.353 1.00 65.07 7 HIS C O 1
ATOM 5343 N N . ASN C 1 9 ? -44.388 -38.297 40.721 1.00 78.62 8 ASN C N 1
ATOM 5344 C CA . ASN C 1 9 ? -43.098 -38.310 40.053 1.00 82.16 8 ASN C CA 1
ATOM 5345 C C . ASN C 1 9 ? -43.359 -38.584 38.581 1.00 69.36 8 ASN C C 1
ATOM 5346 O O . ASN C 1 9 ? -44.507 -38.700 38.143 1.00 60.35 8 ASN C O 1
ATOM 5351 N N . GLN C 1 10 ? -42.281 -38.670 37.815 1.00 69.86 9 GLN C N 1
ATOM 5352 C CA . GLN C 1 10 ? -42.389 -38.898 36.382 1.00 63.50 9 GLN C CA 1
ATOM 5353 C C . GLN C 1 10 ? -42.988 -40.275 36.105 1.00 70.62 9 GLN C C 1
ATOM 5354 O O . GLN C 1 10 ? -42.626 -41.268 36.746 1.00 79.69 9 GLN C O 1
ATOM 5360 N N . LYS C 1 11 ? -43.931 -40.323 35.157 1.00 60.48 10 LYS C N 1
ATOM 5361 C CA . LYS C 1 11 ? -44.682 -41.533 34.815 1.00 61.68 10 LYS C CA 1
ATOM 5362 C C . LYS C 1 11 ? -45.445 -42.084 36.010 1.00 63.01 10 LYS C C 1
ATOM 5363 O O . LYS C 1 11 ? -45.778 -43.270 36.049 1.00 61.48 10 LYS C O 1
ATOM 5369 N N . ASP C 1 12 ? -45.721 -41.230 36.992 1.00 66.75 11 ASP C N 1
ATOM 5370 C CA . ASP C 1 12 ? -46.378 -41.612 38.239 1.00 78.85 11 ASP C CA 1
ATOM 5371 C C . ASP C 1 12 ? -47.504 -40.623 38.538 1.00 80.51 11 ASP C C 1
ATOM 5372 O O . ASP C 1 12 ? -47.334 -39.665 39.296 1.00 74.96 11 ASP C O 1
ATOM 5377 N N . ILE C 1 13 ? -48.653 -40.850 37.906 1.00 74.96 12 ILE C N 1
ATOM 5378 C CA . ILE C 1 13 ? -49.883 -40.116 38.184 1.00 60.57 12 ILE C CA 1
ATOM 5379 C C . ILE C 1 13 ? -50.887 -41.092 38.793 1.00 67.87 12 ILE C C 1
ATOM 5380 O O . ILE C 1 13 ? -51.224 -42.107 38.174 1.00 72.55 12 ILE C O 1
ATOM 5385 N N . ARG C 1 14 ? -51.352 -40.797 40.006 1.00 63.64 13 ARG C N 1
ATOM 5386 C CA . ARG C 1 14 ? -52.193 -41.698 40.792 1.00 59.37 13 ARG C CA 1
ATOM 5387 C C . ARG C 1 14 ? -53.606 -41.138 40.904 1.00 59.50 13 ARG C C 1
ATOM 5388 O O . ARG C 1 14 ? -53.798 -39.920 40.967 1.00 64.14 13 ARG C O 1
ATOM 5396 N N . ILE C 1 15 ? -54.589 -42.035 40.914 1.00 62.89 14 ILE C N 1
ATOM 5397 C CA . ILE C 1 15 ? -55.993 -41.689 41.116 1.00 66.79 14 ILE C CA 1
ATOM 5398 C C . ILE C 1 15 ? -56.312 -41.955 42.587 1.00 67.57 14 ILE C C 1
ATOM 5399 O O . ILE C 1 15 ? -56.414 -43.111 43.017 1.00 72.28 14 ILE C O 1
ATOM 5404 N N . GLU C 1 16 ? -56.425 -40.879 43.374 1.00 72.05 15 GLU C N 1
ATOM 5405 C CA . GLU C 1 16 ? -56.477 -40.950 44.829 1.00 75.39 15 GLU C CA 1
ATOM 5406 C C . GLU C 1 16 ? -57.717 -40.246 45.347 1.00 77.13 15 GLU C C 1
ATOM 5407 O O . GLU C 1 16 ? -58.465 -39.633 44.590 1.00 86.22 15 GLU C O 1
ATOM 5413 N N . HIS C 1 17 ? -57.969 -40.395 46.642 1.00 69.99 16 HIS C N 1
ATOM 5414 C CA . HIS C 1 17 ? -58.982 -39.610 47.333 1.00 73.99 16 HIS C CA 1
ATOM 5415 C C . HIS C 1 17 ? -58.352 -38.574 48.262 1.00 75.65 16 HIS C C 1
ATOM 5416 O O . HIS C 1 17 ? -57.474 -38.914 49.060 1.00 77.87 16 HIS C O 1
ATOM 5423 N N . ILE C 1 18 ? -58.787 -37.311 48.161 1.00 66.37 17 ILE C N 1
ATOM 5424 C CA . ILE C 1 18 ? -58.258 -36.228 48.998 1.00 61.68 17 ILE C CA 1
ATOM 5425 C C . ILE C 1 18 ? -59.400 -35.441 49.642 1.00 73.26 17 ILE C C 1
ATOM 5426 O O . ILE C 1 18 ? -60.569 -35.649 49.335 1.00 70.29 17 ILE C O 1
ATOM 5431 N N . GLU C 1 19 ? -59.019 -34.465 50.444 1.00 82.07 18 GLU C N 1
ATOM 5432 C CA . GLU C 1 19 ? -60.025 -33.671 51.170 1.00 90.56 18 GLU C CA 1
ATOM 5433 C C . GLU C 1 19 ? -60.714 -32.676 50.242 1.00 93.63 18 GLU C C 1
ATOM 5434 O O . GLU C 1 19 ? -60.026 -32.010 49.483 1.00 87.97 18 GLU C O 1
ATOM 5440 N N . GLU C 1 20 ? -62.041 -32.644 50.291 1.00 86.08 19 GLU C N 1
ATOM 5441 C CA . GLU C 1 20 ? -62.818 -31.601 49.641 1.00 77.15 19 GLU C CA 1
ATOM 5442 C C . GLU C 1 20 ? -62.312 -30.277 50.193 1.00 72.03 19 GLU C C 1
ATOM 5443 O O . GLU C 1 20 ? -62.218 -30.110 51.415 1.00 81.42 19 GLU C O 1
ATOM 5449 N N . PRO C 1 21 ? -61.940 -29.344 49.351 1.00 60.78 20 PRO C N 1
ATOM 5450 C CA . PRO C 1 21 ? -61.372 -28.096 49.849 1.00 68.84 20 PRO C CA 1
ATOM 5451 C C . PRO C 1 21 ? -62.416 -27.139 50.408 1.00 80.58 20 PRO C C 1
ATOM 5452 O O . PRO C 1 21 ? -63.576 -27.117 50.002 1.00 74.67 20 PRO C O 1
ATOM 5456 N N . LYS C 1 22 ? -61.984 -26.344 51.376 1.00 84.49 21 LYS C N 1
ATOM 5457 C CA . LYS C 1 22 ? -62.822 -25.302 51.957 1.00 90.96 21 LYS C CA 1
ATOM 5458 C C . LYS C 1 22 ? -63.086 -24.193 50.949 1.00 85.83 21 LYS C C 1
ATOM 5459 O O . LYS C 1 22 ? -62.228 -23.853 50.131 1.00 79.75 21 LYS C O 1
ATOM 5465 N N . THR C 1 23 ? -64.288 -23.626 51.019 1.00 85.99 22 THR C N 1
ATOM 5466 C CA . THR C 1 23 ? -64.641 -22.452 50.221 1.00 86.30 22 THR C CA 1
ATOM 5467 C C . THR C 1 23 ? -64.235 -21.232 51.040 1.00 92.51 22 THR C C 1
ATOM 5468 O O . THR C 1 23 ? -64.933 -20.824 51.973 1.00 92.39 22 THR C O 1
ATOM 5472 N N . GLU C 1 24 ? -63.098 -20.646 50.692 1.00 93.00 23 GLU C N 1
ATOM 5473 C CA . GLU C 1 24 ? -62.579 -19.497 51.412 1.00 93.01 23 GLU C CA 1
ATOM 5474 C C . GLU C 1 24 ? -63.249 -18.218 50.915 1.00 90.58 23 GLU C C 1
ATOM 5475 O O . GLU C 1 24 ? -63.934 -18.220 49.889 1.00 87.75 23 GLU C O 1
ATOM 5481 N N . PRO C 1 25 ? -63.096 -17.105 51.650 1.00 85.18 24 PRO C N 1
ATOM 5482 C CA . PRO C 1 25 ? -63.873 -15.893 51.326 1.00 81.37 24 PRO C CA 1
ATOM 5483 C C . PRO C 1 25 ? -63.771 -15.419 49.887 1.00 71.28 24 PRO C C 1
ATOM 5484 O O . PRO C 1 25 ? -64.784 -15.003 49.311 1.00 84.76 24 PRO C O 1
ATOM 5488 N N . GLY C 1 26 ? -62.586 -15.454 49.294 1.00 52.94 25 GLY C N 1
ATOM 5489 C CA . GLY C 1 26 ? -62.480 -14.938 47.951 1.00 65.40 25 GLY C CA 1
ATOM 5490 C C . GLY C 1 26 ? -62.824 -15.908 46.847 1.00 73.81 25 GLY C C 1
ATOM 5491 O O . GLY C 1 26 ? -62.961 -15.487 45.698 1.00 62.08 25 GLY C O 1
ATOM 5492 N N . LYS C 1 27 ? -63.071 -17.173 47.157 1.00 77.12 26 LYS C N 1
ATOM 5493 C CA . LYS C 1 27 ? -63.024 -18.237 46.165 1.00 69.72 26 LYS C CA 1
ATOM 5494 C C . LYS C 1 27 ? -64.424 -18.747 45.827 1.00 72.04 26 LYS C C 1
ATOM 5495 O O . LYS C 1 27 ? -65.431 -18.314 46.395 1.00 73.74 26 LYS C O 1
ATOM 5501 N N . VAL C 1 28 ? -64.472 -19.680 44.875 1.00 77.70 27 VAL C N 1
ATOM 5502 C CA . VAL C 1 28 ? -65.708 -20.316 44.426 1.00 73.16 27 VAL C CA 1
ATOM 5503 C C . VAL C 1 28 ? -65.433 -21.798 44.206 1.00 67.16 27 VAL C C 1
ATOM 5504 O O . VAL C 1 28 ? -64.451 -22.159 43.549 1.00 69.35 27 VAL C O 1
ATOM 5508 N N . LYS C 1 29 ? -66.292 -22.656 44.759 1.00 58.24 28 LYS C N 1
ATOM 5509 C CA . LYS C 1 29 ? -66.132 -24.103 44.645 1.00 58.27 28 LYS C CA 1
ATOM 5510 C C . LYS C 1 29 ? -66.887 -24.599 43.416 1.00 58.78 28 LYS C C 1
ATOM 5511 O O . LYS C 1 29 ? -68.104 -24.402 43.307 1.00 58.43 28 LYS C O 1
ATOM 5517 N N . ILE C 1 30 ? -66.172 -25.254 42.505 1.00 55.03 29 ILE C N 1
ATOM 5518 C CA . ILE C 1 30 ? -66.729 -25.725 41.243 1.00 50.97 29 ILE C CA 1
ATOM 5519 C C . ILE C 1 30 ? -66.861 -27.240 41.292 1.00 46.55 29 ILE C C 1
ATOM 5520 O O . ILE C 1 30 ? -65.902 -27.943 41.636 1.00 49.82 29 ILE C O 1
ATOM 5525 N N . LYS C 1 31 ? -68.042 -27.742 40.936 1.00 42.74 30 LYS C N 1
ATOM 5526 C CA . LYS C 1 31 ? -68.227 -29.166 40.666 1.00 53.29 30 LYS C CA 1
ATOM 5527 C C . LYS C 1 31 ? -67.880 -29.380 39.197 1.00 50.81 30 LYS C C 1
ATOM 5528 O O . LYS C 1 31 ? -68.641 -28.985 38.304 1.00 56.90 30 LYS C O 1
ATOM 5534 N N . VAL C 1 32 ? -66.720 -30.000 38.946 1.00 43.45 31 VAL C N 1
ATOM 5535 C CA . VAL C 1 32 ? -66.221 -30.141 37.584 1.00 41.91 31 VAL C CA 1
ATOM 5536 C C . VAL C 1 32 ? -67.069 -31.134 36.798 1.00 44.19 31 VAL C C 1
ATOM 5537 O O . VAL C 1 32 ? -67.462 -32.193 37.315 1.00 45.09 31 VAL C O 1
ATOM 5541 N N . LYS C 1 33 ? -67.365 -30.791 35.543 1.00 44.60 32 LYS C N 1
ATOM 5542 C CA . LYS C 1 33 ? -68.071 -31.704 34.657 1.00 50.56 32 LYS C CA 1
ATOM 5543 C C . LYS C 1 33 ? -67.166 -32.356 33.619 1.00 49.68 32 LYS C C 1
ATOM 5544 O O . LYS C 1 33 ? -67.260 -33.562 33.403 1.00 54.78 32 LYS C O 1
ATOM 5550 N N . TRP C 1 34 ? -66.268 -31.603 32.990 1.00 49.35 33 TRP C N 1
ATOM 5551 C CA . TRP C 1 34 ? -65.358 -32.163 31.998 1.00 51.65 33 TRP C CA 1
ATOM 5552 C C . TRP C 1 34 ? -64.025 -31.431 32.054 1.00 50.78 33 TRP C C 1
ATOM 5553 O O . TRP C 1 34 ? -63.972 -30.235 32.350 1.00 47.55 33 TRP C O 1
ATOM 5564 N N . CYS C 1 35 ? -62.949 -32.165 31.768 1.00 49.79 34 CYS C N 1
ATOM 5565 C CA . CYS C 1 35 ? -61.609 -31.599 31.714 1.00 43.90 34 CYS C CA 1
ATOM 5566 C C . CYS C 1 35 ? -60.813 -32.274 30.605 1.00 46.78 34 CYS C C 1
ATOM 5567 O O . CYS C 1 35 ? -60.866 -33.497 30.450 1.00 54.69 34 CYS C O 1
ATOM 5570 N N . GLY C 1 36 ? -60.068 -31.473 29.838 1.00 39.35 35 GLY C N 1
ATOM 5571 C CA . GLY C 1 36 ? -59.285 -31.976 28.731 1.00 44.56 35 GLY C CA 1
ATOM 5572 C C . GLY C 1 36 ? -57.823 -32.208 29.090 1.00 52.66 35 GLY C C 1
ATOM 5573 O O . GLY C 1 36 ? -57.343 -31.813 30.148 1.00 68.03 35 GLY C O 1
ATOM 5574 N N . ILE C 1 37 ? -57.115 -32.854 28.165 1.00 45.01 36 ILE C N 1
ATOM 5575 C CA . ILE C 1 37 ? -55.697 -33.166 28.319 1.00 44.08 36 ILE C CA 1
ATOM 5576 C C . ILE C 1 37 ? -54.911 -32.303 27.342 1.00 43.22 36 ILE C C 1
ATOM 5577 O O . ILE C 1 37 ? -55.123 -32.376 26.125 1.00 55.30 36 ILE C O 1
ATOM 5582 N N . CYS C 1 38 ? -53.996 -31.494 27.879 1.00 40.77 37 CYS C N 1
ATOM 5583 C CA . CYS C 1 38 ? -53.354 -30.437 27.104 1.00 49.66 37 CYS C CA 1
ATOM 5584 C C . CYS C 1 38 ? -52.250 -30.950 26.192 1.00 70.46 37 CYS C C 1
ATOM 5585 O O . CYS C 1 38 ? -51.950 -30.316 25.173 1.00 84.51 37 CYS C O 1
ATOM 5588 N N . GLY C 1 39 ? -51.638 -32.081 26.528 1.00 62.60 38 GLY C N 1
ATOM 5589 C CA . GLY C 1 39 ? -50.347 -32.433 25.995 1.00 63.28 38 GLY C CA 1
ATOM 5590 C C . GLY C 1 39 ? -49.209 -31.893 26.833 1.00 64.53 38 GLY C C 1
ATOM 5591 O O . GLY C 1 39 ? -48.142 -32.511 26.894 1.00 77.57 38 GLY C O 1
ATOM 5592 N N . SER C 1 40 ? -49.417 -30.744 27.480 1.00 57.43 39 SER C N 1
ATOM 5593 C CA . SER C 1 40 ? -48.557 -30.370 28.594 1.00 58.01 39 SER C CA 1
ATOM 5594 C C . SER C 1 40 ? -48.714 -31.357 29.742 1.00 56.45 39 SER C C 1
ATOM 5595 O O . SER C 1 40 ? -47.727 -31.746 30.375 1.00 66.11 39 SER C O 1
ATOM 5598 N N . ASP C 1 41 ? -49.951 -31.781 30.020 1.00 53.94 40 ASP C N 1
ATOM 5599 C CA . ASP C 1 41 ? -50.164 -32.859 30.981 1.00 62.45 40 ASP C CA 1
ATOM 5600 C C . ASP C 1 41 ? -49.480 -34.138 30.519 1.00 73.44 40 ASP C C 1
ATOM 5601 O O . ASP C 1 41 ? -48.858 -34.846 31.321 1.00 73.91 40 ASP C O 1
ATOM 5606 N N . LEU C 1 42 ? -49.593 -34.452 29.226 1.00 72.90 41 LEU C N 1
ATOM 5607 C CA . LEU C 1 42 ? -48.912 -35.617 28.675 1.00 69.29 41 LEU C CA 1
ATOM 5608 C C . LEU C 1 42 ? -47.398 -35.480 28.762 1.00 71.75 41 LEU C C 1
ATOM 5609 O O . LEU C 1 42 ? -46.694 -36.480 28.951 1.00 79.92 41 LEU C O 1
ATOM 5614 N N . HIS C 1 43 ? -46.878 -34.258 28.636 1.00 64.91 42 HIS C N 1
ATOM 5615 C CA . HIS C 1 43 ? -45.435 -34.066 28.692 1.00 68.14 42 HIS C CA 1
ATOM 5616 C C . HIS C 1 43 ? -44.900 -34.153 30.116 1.00 67.86 42 HIS C C 1
ATOM 5617 O O . HIS C 1 43 ? -43.725 -34.487 30.309 1.00 68.66 42 HIS C O 1
ATOM 5624 N N . GLU C 1 44 ? -45.733 -33.869 31.121 1.00 60.91 43 GLU C N 1
ATOM 5625 C CA . GLU C 1 44 ? -45.289 -34.055 32.498 1.00 54.90 43 GLU C CA 1
ATOM 5626 C C . GLU C 1 44 ? -45.363 -35.517 32.910 1.00 58.58 43 GLU C C 1
ATOM 5627 O O . GLU C 1 44 ? -44.627 -35.945 33.805 1.00 53.95 43 GLU C O 1
ATOM 5633 N N . TYR C 1 45 ? -46.238 -36.293 32.269 1.00 60.51 44 TYR C N 1
ATOM 5634 C CA . TYR C 1 45 ? -46.278 -37.728 32.522 1.00 55.37 44 TYR C CA 1
ATOM 5635 C C . TYR C 1 45 ? -45.028 -38.409 31.977 1.00 57.31 44 TYR C C 1
ATOM 5636 O O . TYR C 1 45 ? -44.392 -39.208 32.672 1.00 64.58 44 TYR C O 1
ATOM 5645 N N . LEU C 1 46 ? -44.654 -38.096 30.736 1.00 61.88 45 LEU C N 1
ATOM 5646 C CA . LEU C 1 46 ? -43.550 -38.799 30.092 1.00 68.33 45 LEU C CA 1
ATOM 5647 C C . LEU C 1 46 ? -42.188 -38.269 30.523 1.00 63.74 45 LEU C C 1
ATOM 5648 O O . LEU C 1 46 ? -41.229 -39.044 30.612 1.00 59.65 45 LEU C O 1
ATOM 5653 N N . GLY C 1 47 ? -42.071 -36.968 30.783 1.00 60.52 46 GLY C N 1
ATOM 5654 C CA . GLY C 1 47 ? -40.768 -36.390 31.050 1.00 49.28 46 GLY C CA 1
ATOM 5655 C C . GLY C 1 47 ? -40.756 -35.227 32.019 1.00 50.87 46 GLY C C 1
ATOM 5656 O O . GLY C 1 47 ? -39.922 -34.325 31.891 1.00 57.90 46 GLY C O 1
ATOM 5657 N N . GLY C 1 48 ? -41.665 -35.226 32.991 1.00 58.13 47 GLY C N 1
ATOM 5658 C CA . GLY C 1 48 ? -41.698 -34.168 33.972 1.00 70.08 47 GLY C CA 1
ATOM 5659 C C . GLY C 1 48 ? -40.629 -34.337 35.027 1.00 68.92 47 GLY C C 1
ATOM 5660 O O . GLY C 1 48 ? -39.886 -35.329 35.062 1.00 83.07 47 GLY C O 1
ATOM 5661 N N . PRO C 1 49 ? -40.538 -33.345 35.931 1.00 61.24 48 PRO C N 1
ATOM 5662 C CA . PRO C 1 49 ? -41.339 -32.117 35.989 1.00 69.60 48 PRO C CA 1
ATOM 5663 C C . PRO C 1 49 ? -40.816 -30.998 35.082 1.00 74.42 48 PRO C C 1
ATOM 5664 O O . PRO C 1 49 ? -39.613 -30.862 34.893 1.00 78.25 48 PRO C O 1
ATOM 5668 N N . ILE C 1 50 ? -41.739 -30.211 34.524 1.00 70.96 49 ILE C N 1
ATOM 5669 C CA . ILE C 1 50 ? -41.411 -29.053 33.699 1.00 63.54 49 ILE C CA 1
ATOM 5670 C C . ILE C 1 50 ? -42.059 -27.785 34.240 1.00 61.22 49 ILE C C 1
ATOM 5671 O O . ILE C 1 50 ? -41.384 -26.780 34.486 1.00 50.08 49 ILE C O 1
ATOM 5676 N N . PHE C 1 51 ? -43.370 -27.812 34.423 1.00 61.60 50 PHE C N 1
ATOM 5677 C CA . PHE C 1 51 ? -44.110 -26.742 35.075 1.00 60.04 50 PHE C CA 1
ATOM 5678 C C . PHE C 1 51 ? -44.482 -27.107 36.511 1.00 55.52 50 PHE C C 1
ATOM 5679 O O . PHE C 1 51 ? -45.043 -26.275 37.220 1.00 52.19 50 PHE C O 1
ATOM 5687 N N . ILE C 1 52 ? -44.173 -28.334 36.920 1.00 57.04 51 ILE C N 1
ATOM 5688 C CA . ILE C 1 52 ? -44.554 -28.842 38.252 1.00 64.79 51 ILE C CA 1
ATOM 5689 C C . ILE C 1 52 ? -43.489 -28.430 39.226 1.00 61.47 51 ILE C C 1
ATOM 5690 O O . ILE C 1 52 ? -42.322 -28.813 39.094 1.00 59.62 51 ILE C O 1
ATOM 5695 N N . PRO C 1 53 ? -43.835 -27.659 40.279 1.00 65.53 52 PRO C N 1
ATOM 5696 C CA . PRO C 1 53 ? -42.870 -27.375 41.339 1.00 69.04 52 PRO C CA 1
ATOM 5697 C C . PRO C 1 53 ? -42.602 -28.639 42.146 1.00 68.04 52 PRO C C 1
ATOM 5698 O O . PRO C 1 53 ? -43.531 -29.321 42.579 1.00 48.02 52 PRO C O 1
ATOM 5702 N N . VAL C 1 54 ? -41.322 -28.953 42.332 1.00 84.58 53 VAL C N 1
ATOM 5703 C CA . VAL C 1 54 ? -40.898 -30.130 43.083 1.00 87.78 53 VAL C CA 1
ATOM 5704 C C . VAL C 1 54 ? -39.849 -29.759 44.120 1.00 93.26 53 VAL C C 1
ATOM 5705 O O . VAL C 1 54 ? -39.988 -30.091 45.308 1.00 88.67 53 VAL C O 1
ATOM 5709 N N . ASP C 1 55 ? -38.805 -29.050 43.674 1.00 100.73 54 ASP C N 1
ATOM 5710 C CA . ASP C 1 55 ? -37.672 -28.776 44.552 1.00 97.70 54 ASP C CA 1
ATOM 5711 C C . ASP C 1 55 ? -37.987 -27.669 45.552 1.00 92.35 54 ASP C C 1
ATOM 5712 O O . ASP C 1 55 ? -37.895 -27.846 46.773 1.00 96.95 54 ASP C O 1
ATOM 5717 N N . LYS C 1 56 ? -38.377 -26.518 45.040 1.00 79.24 55 LYS C N 1
ATOM 5718 C CA . LYS C 1 56 ? -38.750 -25.305 45.737 1.00 74.12 55 LYS C CA 1
ATOM 5719 C C . LYS C 1 56 ? -40.237 -25.052 45.554 1.00 76.91 55 LYS C C 1
ATOM 5720 O O . LYS C 1 56 ? -40.792 -25.367 44.491 1.00 80.46 55 LYS C O 1
ATOM 5726 N N . PRO C 1 57 ? -40.917 -24.529 46.568 1.00 77.98 56 PRO C N 1
ATOM 5727 C CA . PRO C 1 57 ? -42.331 -24.191 46.391 1.00 71.87 56 PRO C CA 1
ATOM 5728 C C . PRO C 1 57 ? -42.502 -23.144 45.303 1.00 66.13 56 PRO C C 1
ATOM 5729 O O . PRO C 1 57 ? -41.619 -22.320 45.062 1.00 71.11 56 PRO C O 1
ATOM 5733 N N . HIS C 1 58 ? -43.646 -23.197 44.630 1.00 56.64 57 HIS C N 1
ATOM 5734 C CA . HIS C 1 58 ? -43.937 -22.216 43.598 1.00 58.10 57 HIS C CA 1
ATOM 5735 C C . HIS C 1 58 ? -44.243 -20.864 44.242 1.00 61.31 57 HIS C C 1
ATOM 5736 O O . HIS C 1 58 ? -44.888 -20.811 45.295 1.00 66.90 57 HIS C O 1
ATOM 5743 N N . PRO C 1 59 ? -43.787 -19.758 43.643 1.00 58.63 58 PRO C N 1
ATOM 5744 C CA . PRO C 1 59 ? -43.936 -18.448 44.306 1.00 57.74 58 PRO C CA 1
ATOM 5745 C C . PRO C 1 59 ? -45.367 -18.084 44.679 1.00 63.84 58 PRO C C 1
ATOM 5746 O O . PRO C 1 59 ? -45.596 -17.564 45.778 1.00 62.27 58 PRO C O 1
ATOM 5750 N N . LEU C 1 60 ? -46.336 -18.314 43.792 1.00 64.66 59 LEU C N 1
ATOM 5751 C CA . LEU C 1 60 ? -47.703 -17.880 44.063 1.00 62.71 59 LEU C CA 1
ATOM 5752 C C . LEU C 1 60 ? -48.544 -18.943 44.766 1.00 63.59 59 LEU C C 1
ATOM 5753 O O . LEU C 1 60 ? -49.243 -18.630 45.736 1.00 59.33 59 LEU C O 1
ATOM 5758 N N . THR C 1 61 ? -48.509 -20.191 44.290 1.00 61.20 60 THR C N 1
ATOM 5759 C CA . THR C 1 61 ? -49.215 -21.266 44.982 1.00 66.05 60 THR C CA 1
ATOM 5760 C C . THR C 1 61 ? -48.643 -21.507 46.378 1.00 70.30 60 THR C C 1
ATOM 5761 O O . THR C 1 61 ? -49.400 -21.768 47.321 1.00 70.98 60 THR C O 1
ATOM 5765 N N . ASN C 1 62 ? -47.313 -21.440 46.524 1.00 75.67 61 ASN C N 1
ATOM 5766 C CA . ASN C 1 62 ? -46.614 -21.853 47.745 1.00 89.04 61 ASN C CA 1
ATOM 5767 C C . ASN C 1 62 ? -46.939 -23.315 48.030 1.00 82.37 61 ASN C C 1
ATOM 5768 O O . ASN C 1 62 ? -47.490 -23.686 49.068 1.00 81.96 61 ASN C O 1
ATOM 5773 N N . GLU C 1 63 ? -46.616 -24.144 47.051 1.00 77.60 62 GLU C N 1
ATOM 5774 C CA . GLU C 1 63 ? -47.123 -25.497 47.070 1.00 77.74 62 GLU C CA 1
ATOM 5775 C C . GLU C 1 63 ? -46.128 -26.353 46.290 1.00 76.70 62 GLU C C 1
ATOM 5776 O O . GLU C 1 63 ? -45.586 -25.908 45.272 1.00 81.53 62 GLU C O 1
ATOM 5782 N N . THR C 1 64 ? -45.881 -27.574 46.756 1.00 76.68 63 THR C N 1
ATOM 5783 C CA . THR C 1 64 ? -44.933 -28.442 46.070 1.00 75.70 63 THR C CA 1
ATOM 5784 C C . THR C 1 64 ? -45.634 -29.675 45.524 1.00 67.17 63 THR C C 1
ATOM 5785 O O . THR C 1 64 ? -46.798 -29.950 45.827 1.00 69.85 63 THR C O 1
ATOM 5789 N N . ALA C 1 65 ? -44.901 -30.424 44.705 1.00 66.15 64 ALA C N 1
ATOM 5790 C CA . ALA C 1 65 ? -45.404 -31.713 44.273 1.00 62.47 64 ALA C CA 1
ATOM 5791 C C . ALA C 1 65 ? -45.629 -32.601 45.494 1.00 63.75 64 ALA C C 1
ATOM 5792 O O . ALA C 1 65 ? -44.876 -32.532 46.470 1.00 75.70 64 ALA C O 1
ATOM 5794 N N . PRO C 1 66 ? -46.672 -33.442 45.480 1.00 63.88 65 PRO C N 1
ATOM 5795 C CA . PRO C 1 66 ? -47.703 -33.662 44.460 1.00 67.90 65 PRO C CA 1
ATOM 5796 C C . PRO C 1 66 ? -48.726 -32.561 44.279 1.00 67.05 65 PRO C C 1
ATOM 5797 O O . PRO C 1 66 ? -49.002 -31.760 45.175 1.00 65.28 65 PRO C O 1
ATOM 5801 N N . VAL C 1 67 ? -49.305 -32.544 43.083 1.00 61.82 66 VAL C N 1
ATOM 5802 C CA . VAL C 1 67 ? -50.309 -31.562 42.709 1.00 53.14 66 VAL C CA 1
ATOM 5803 C C . VAL C 1 67 ? -51.431 -32.262 41.959 1.00 56.95 66 VAL C C 1
ATOM 5804 O O . VAL C 1 67 ? -51.202 -33.250 41.249 1.00 54.94 66 VAL C O 1
ATOM 5808 N N . THR C 1 68 ? -52.652 -31.735 42.113 1.00 68.83 67 THR C N 1
ATOM 5809 C CA . THR C 1 68 ? -53.739 -32.201 41.276 1.00 73.87 67 THR C CA 1
ATOM 5810 C C . THR C 1 68 ? -53.603 -31.565 39.897 1.00 68.72 67 THR C C 1
ATOM 5811 O O . THR C 1 68 ? -53.177 -30.415 39.757 1.00 67.05 67 THR C O 1
ATOM 5815 N N . MET C 1 69 ? -54.008 -32.306 38.876 1.00 61.10 68 MET C N 1
ATOM 5816 C CA . MET C 1 69 ? -53.732 -31.916 37.507 1.00 63.05 68 MET C CA 1
ATOM 5817 C C . MET C 1 69 ? -55.017 -31.538 36.789 1.00 78.27 68 MET C C 1
ATOM 5818 O O . MET C 1 69 ? -56.118 -31.928 37.182 1.00 79.59 68 MET C O 1
ATOM 5823 N N . GLY C 1 70 ? -54.860 -30.750 35.734 1.00 74.71 69 GLY C N 1
ATOM 5824 C CA . GLY C 1 70 ? -55.988 -30.467 34.883 1.00 65.43 69 GLY C CA 1
ATOM 5825 C C . GLY C 1 70 ? -56.393 -29.016 34.758 1.00 63.24 69 GLY C C 1
ATOM 5826 O O . GLY C 1 70 ? -57.017 -28.449 35.660 1.00 59.45 69 GLY C O 1
ATOM 5827 N N . HIS C 1 71 ? -56.014 -28.401 33.651 1.00 59.22 70 HIS C N 1
ATOM 5828 C CA . HIS C 1 71 ? -56.606 -27.150 33.226 1.00 49.25 70 HIS C CA 1
ATOM 5829 C C . HIS C 1 71 ? -57.549 -27.499 32.077 1.00 71.87 70 HIS C C 1
ATOM 5830 O O . HIS C 1 71 ? -57.760 -28.675 31.767 1.00 89.05 70 HIS C O 1
ATOM 5837 N N . GLU C 1 72 ? -58.107 -26.488 31.416 1.00 64.83 71 GLU C N 1
ATOM 5838 C CA . GLU C 1 72 ? -59.122 -26.683 30.377 1.00 65.32 71 GLU C CA 1
ATOM 5839 C C . GLU C 1 72 ? -60.298 -27.502 30.918 1.00 51.53 71 GLU C C 1
ATOM 5840 O O . GLU C 1 72 ? -60.520 -28.652 30.535 1.00 42.05 71 GLU C O 1
ATOM 5846 N N . PHE C 1 73 ? -61.054 -26.880 31.820 1.00 35.47 72 PHE C N 1
ATOM 5847 C CA . PHE C 1 73 ? -62.203 -27.565 32.391 1.00 36.54 72 PHE C CA 1
ATOM 5848 C C . PHE C 1 73 ? -63.333 -26.575 32.624 1.00 39.20 72 PHE C C 1
ATOM 5849 O O . PHE C 1 73 ? -63.132 -25.358 32.643 1.00 50.72 72 PHE C O 1
ATOM 5857 N N . SER C 1 74 ? -64.526 -27.126 32.824 1.00 42.97 73 SER C N 1
ATOM 5858 C CA . SER C 1 74 ? -65.720 -26.358 33.139 1.00 50.08 73 SER C CA 1
ATOM 5859 C C . SER C 1 74 ? -66.501 -27.116 34.201 1.00 49.00 73 SER C C 1
ATOM 5860 O O . SER C 1 74 ? -66.227 -28.285 34.482 1.00 49.48 73 SER C O 1
ATOM 5863 N N . GLY C 1 75 ? -67.483 -26.447 34.793 1.00 36.58 74 GLY C N 1
ATOM 5864 C CA . GLY C 1 75 ? -68.280 -27.103 35.810 1.00 41.75 74 GLY C CA 1
ATOM 5865 C C . GLY C 1 75 ? -69.355 -26.194 36.365 1.00 44.51 74 GLY C C 1
ATOM 5866 O O . GLY C 1 75 ? -69.612 -25.107 35.844 1.00 43.09 74 GLY C O 1
ATOM 5867 N N . GLU C 1 76 ? -69.974 -26.666 37.445 1.00 45.02 75 GLU C N 1
ATOM 5868 C CA . GLU C 1 76 ? -71.131 -26.033 38.067 1.00 47.23 75 GLU C CA 1
ATOM 5869 C C . GLU C 1 76 ? -70.761 -25.507 39.448 1.00 57.73 75 GLU C C 1
ATOM 5870 O O . GLU C 1 76 ? -70.170 -26.232 40.257 1.00 63.46 75 GLU C O 1
ATOM 5876 N N . VAL C 1 77 ? -71.100 -24.244 39.705 1.00 55.46 76 VAL C N 1
ATOM 5877 C CA . VAL C 1 77 ? -70.853 -23.631 41.009 1.00 62.43 76 VAL C CA 1
ATOM 5878 C C . VAL C 1 77 ? -71.711 -24.326 42.064 1.00 57.04 76 VAL C C 1
ATOM 5879 O O . VAL C 1 77 ? -72.937 -24.411 41.930 1.00 47.52 76 VAL C O 1
ATOM 5883 N N . VAL C 1 78 ? -71.070 -24.846 43.111 1.00 54.52 77 VAL C N 1
ATOM 5884 C CA . VAL C 1 78 ? -71.787 -25.510 44.196 1.00 64.83 77 VAL C CA 1
ATOM 5885 C C . VAL C 1 78 ? -71.635 -24.814 45.540 1.00 64.12 77 VAL C C 1
ATOM 5886 O O . VAL C 1 78 ? -72.387 -25.139 46.471 1.00 75.17 77 VAL C O 1
ATOM 5890 N N . GLU C 1 79 ? -70.703 -23.877 45.686 1.00 56.27 78 GLU C N 1
ATOM 5891 C CA . GLU C 1 79 ? -70.588 -23.101 46.911 1.00 65.76 78 GLU C CA 1
ATOM 5892 C C . GLU C 1 79 ? -69.789 -21.841 46.609 1.00 64.33 78 GLU C C 1
ATOM 5893 O O . GLU C 1 79 ? -68.823 -21.874 45.845 1.00 56.43 78 GLU C O 1
ATOM 5899 N N . VAL C 1 80 ? -70.184 -20.740 47.237 1.00 69.92 79 VAL C N 1
ATOM 5900 C CA . VAL C 1 80 ? -69.684 -19.408 46.914 1.00 66.40 79 VAL C CA 1
ATOM 5901 C C . VAL C 1 80 ? -69.137 -18.769 48.187 1.00 69.16 79 VAL C C 1
ATOM 5902 O O . VAL C 1 80 ? -69.801 -18.774 49.230 1.00 69.85 79 VAL C O 1
ATOM 5906 N N . GLY C 1 81 ? -67.925 -18.228 48.099 1.00 61.71 80 GLY C N 1
ATOM 5907 C CA . GLY C 1 81 ? -67.223 -17.658 49.235 1.00 56.65 80 GLY C CA 1
ATOM 5908 C C . GLY C 1 81 ? -67.821 -16.356 49.748 1.00 58.11 80 GLY C C 1
ATOM 5909 O O . GLY C 1 81 ? -68.831 -15.851 49.262 1.00 69.44 80 GLY C O 1
ATOM 5910 N N . GLU C 1 82 ? -67.148 -15.796 50.761 1.00 53.70 81 GLU C N 1
ATOM 5911 C CA . GLU C 1 82 ? -67.685 -14.659 51.514 1.00 63.77 81 GLU C CA 1
ATOM 5912 C C . GLU C 1 82 ? -67.802 -13.398 50.659 1.00 65.54 81 GLU C C 1
ATOM 5913 O O . GLU C 1 82 ? -68.806 -12.681 50.736 1.00 72.85 81 GLU C O 1
ATOM 5919 N N . GLY C 1 83 ? -66.798 -13.105 49.840 1.00 55.89 82 GLY C N 1
ATOM 5920 C CA . GLY C 1 83 ? -66.754 -11.850 49.119 1.00 63.78 82 GLY C CA 1
ATOM 5921 C C . GLY C 1 83 ? -67.267 -11.883 47.695 1.00 69.91 82 GLY C C 1
ATOM 5922 O O . GLY C 1 83 ? -67.048 -10.917 46.953 1.00 70.92 82 GLY C O 1
ATOM 5923 N N . VAL C 1 84 ? -67.942 -12.954 47.283 1.00 71.58 83 VAL C N 1
ATOM 5924 C CA . VAL C 1 84 ? -68.313 -13.140 45.887 1.00 84.52 83 VAL C CA 1
ATOM 5925 C C . VAL C 1 84 ? -69.723 -12.614 45.660 1.00 91.55 83 VAL C C 1
ATOM 5926 O O . VAL C 1 84 ? -70.658 -12.968 46.390 1.00 96.37 83 VAL C O 1
ATOM 5930 N N . GLU C 1 85 ? -69.869 -11.757 44.650 1.00 88.78 84 GLU C N 1
ATOM 5931 C CA . GLU C 1 85 ? -71.157 -11.207 44.267 1.00 83.86 84 GLU C CA 1
ATOM 5932 C C . GLU C 1 85 ? -71.552 -11.501 42.828 1.00 84.91 84 GLU C C 1
ATOM 5933 O O . GLU C 1 85 ? -72.730 -11.345 42.490 1.00 83.51 84 GLU C O 1
ATOM 5939 N N . ASN C 1 86 ? -70.617 -11.922 41.978 1.00 86.97 85 ASN C N 1
ATOM 5940 C CA . ASN C 1 86 ? -70.895 -12.139 40.566 1.00 73.21 85 ASN C CA 1
ATOM 5941 C C . ASN C 1 86 ? -71.258 -13.579 40.226 1.00 67.36 85 ASN C C 1
ATOM 5942 O O . ASN C 1 86 ? -71.560 -13.864 39.063 1.00 69.44 85 ASN C O 1
ATOM 5947 N N . TYR C 1 87 ? -71.276 -14.480 41.206 1.00 68.84 86 TYR C N 1
ATOM 5948 C CA . TYR C 1 87 ? -71.546 -15.891 40.949 1.00 67.51 86 TYR C CA 1
ATOM 5949 C C . TYR C 1 87 ? -72.423 -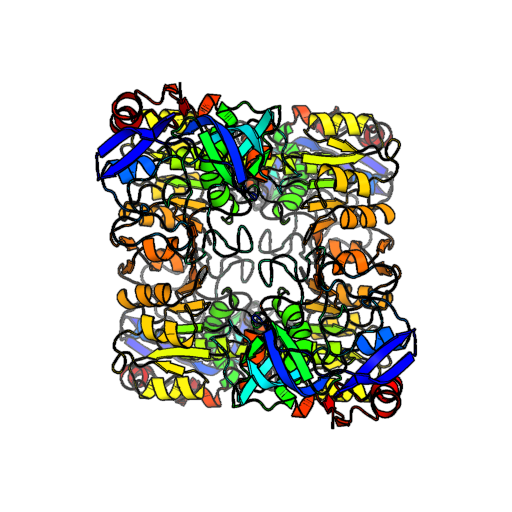16.442 42.058 1.00 64.20 86 TYR C C 1
ATOM 5950 O O . TYR C 1 87 ? -72.082 -16.330 43.239 1.00 85.02 86 TYR C O 1
ATOM 5959 N N . LYS C 1 88 ? -73.543 -17.039 41.675 1.00 48.97 87 LYS C N 1
ATOM 5960 C CA . LYS C 1 88 ? -74.442 -17.713 42.595 1.00 62.50 87 LYS C CA 1
ATOM 5961 C C . LYS C 1 88 ? -74.357 -19.217 42.367 1.00 65.31 87 LYS C C 1
ATOM 5962 O O . LYS C 1 88 ? -73.775 -19.682 41.383 1.00 59.04 87 LYS C O 1
ATOM 5968 N N . VAL C 1 89 ? -74.921 -19.976 43.308 1.00 61.81 88 VAL C N 1
ATOM 5969 C CA . VAL C 1 89 ? -74.994 -21.424 43.149 1.00 60.91 88 VAL C CA 1
ATOM 5970 C C . VAL C 1 89 ? -75.780 -21.772 41.891 1.00 61.53 88 VAL C C 1
ATOM 5971 O O . VAL C 1 89 ? -76.805 -21.150 41.580 1.00 68.21 88 VAL C O 1
ATOM 5975 N N . GLY C 1 90 ? -75.299 -22.780 41.159 1.00 55.62 89 GLY C N 1
ATOM 5976 C CA . GLY C 1 90 ? -75.925 -23.214 39.928 1.00 57.63 89 GLY C CA 1
ATOM 5977 C C . GLY C 1 90 ? -75.350 -22.620 38.658 1.00 60.21 89 GLY C C 1
ATOM 5978 O O . GLY C 1 90 ? -75.646 -23.127 37.568 1.00 61.46 89 GLY C O 1
ATOM 5979 N N . ASP C 1 91 ? -74.550 -21.559 38.759 1.00 59.05 90 ASP C N 1
ATOM 5980 C CA . ASP C 1 91 ? -73.967 -20.942 37.575 1.00 50.26 90 ASP C CA 1
ATOM 5981 C C . ASP C 1 91 ? -73.003 -21.900 36.885 1.00 51.17 90 ASP C C 1
ATOM 5982 O O . ASP C 1 91 ? -72.222 -22.600 37.535 1.00 59.35 90 ASP C O 1
ATOM 5987 N N . ARG C 1 92 ? -73.065 -21.934 35.555 1.00 38.05 91 ARG C N 1
ATOM 5988 C CA . ARG C 1 92 ? -72.155 -22.742 34.754 1.00 37.65 91 ARG C CA 1
ATOM 5989 C C . ARG C 1 92 ? -70.962 -21.888 34.345 1.00 47.44 91 ARG C C 1
ATOM 5990 O O . ARG C 1 92 ? -71.134 -20.809 33.768 1.00 55.86 91 ARG C O 1
ATOM 5998 N N . VAL C 1 93 ? -69.751 -22.374 34.637 1.00 43.26 92 VAL C N 1
ATOM 5999 C CA . VAL C 1 93 ? -68.541 -21.570 34.498 1.00 43.41 92 VAL C CA 1
ATOM 6000 C C . VAL C 1 93 ? -67.419 -22.388 33.870 1.00 41.11 92 VAL C C 1
ATOM 6001 O O . VAL C 1 93 ? -67.455 -23.620 33.829 1.00 47.17 92 VAL C O 1
ATOM 6005 N N . VAL C 1 94 ? -66.413 -21.667 33.367 1.00 40.89 93 VAL C N 1
ATOM 6006 C CA . VAL C 1 94 ? -65.137 -22.220 32.932 1.00 45.70 93 VAL C CA 1
ATOM 6007 C C . VAL C 1 94 ? -64.042 -21.376 33.581 1.00 44.45 93 VAL C C 1
ATOM 6008 O O . VAL C 1 94 ? -64.295 -20.272 34.071 1.00 43.95 93 VAL C O 1
ATOM 6012 N N . VAL C 1 95 ? -62.810 -21.890 33.570 1.00 40.17 94 VAL C N 1
ATOM 6013 C CA . VAL C 1 95 ? -61.702 -21.309 34.322 1.00 39.11 94 VAL C CA 1
ATOM 6014 C C . VAL C 1 95 ? -60.567 -20.949 33.370 1.00 44.83 94 VAL C C 1
ATOM 6015 O O . VAL C 1 95 ? -60.137 -21.782 32.562 1.00 37.91 94 VAL C O 1
ATOM 6019 N N . GLU C 1 96 ? -60.083 -19.704 33.472 1.00 44.68 95 GLU C N 1
ATOM 6020 C CA . GLU C 1 96 ? -58.826 -19.298 32.854 1.00 38.47 95 GLU C CA 1
ATOM 6021 C C . GLU C 1 96 ? -57.716 -19.515 33.878 1.00 38.52 95 GLU C C 1
ATOM 6022 O O . GLU C 1 96 ? -57.555 -18.712 34.805 1.00 43.84 95 GLU C O 1
ATOM 6028 N N . PRO C 1 97 ? -56.921 -20.582 33.734 1.00 37.54 96 PRO C N 1
ATOM 6029 C CA . PRO C 1 97 ? -56.110 -21.090 34.844 1.00 39.02 96 PRO C CA 1
ATOM 6030 C C . PRO C 1 97 ? -54.707 -20.501 34.953 1.00 43.04 96 PRO C C 1
ATOM 6031 O O . PRO C 1 97 ? -53.702 -21.216 34.987 1.00 47.02 96 PRO C O 1
ATOM 6035 N N . ILE C 1 98 ? -54.626 -19.173 35.031 1.00 40.35 97 ILE C N 1
ATOM 6036 C CA . ILE C 1 98 ? -53.344 -18.475 35.085 1.00 42.14 97 ILE C CA 1
ATOM 6037 C C . ILE C 1 98 ? -53.229 -17.740 36.414 1.00 54.42 97 ILE C C 1
ATOM 6038 O O . ILE C 1 98 ? -54.069 -16.889 36.737 1.00 53.65 97 ILE C O 1
ATOM 6043 N N . PHE C 1 99 ? -52.190 -18.068 37.180 1.00 56.56 98 PHE C N 1
ATOM 6044 C CA . PHE C 1 99 ? -51.816 -17.328 38.379 1.00 48.39 98 PHE C CA 1
ATOM 6045 C C . PHE C 1 99 ? -50.717 -16.336 38.023 1.00 54.07 98 PHE C C 1
ATOM 6046 O O . PHE C 1 99 ? -49.681 -16.726 37.475 1.00 54.10 98 PHE C O 1
ATOM 6054 N N . ALA C 1 100 ? -50.939 -15.060 38.336 1.00 60.26 99 ALA C N 1
ATOM 6055 C CA . ALA C 1 100 ? -49.956 -14.024 38.054 1.00 62.29 99 ALA C CA 1
ATOM 6056 C C . ALA C 1 100 ? -49.853 -13.062 39.230 1.00 63.69 99 ALA C C 1
ATOM 6057 O O . ALA C 1 100 ? -50.794 -12.912 40.015 1.00 61.51 99 ALA C O 1
ATOM 6059 N N . THR C 1 101 ? -48.686 -12.418 39.338 1.00 71.73 100 THR C N 1
ATOM 6060 C CA . THR C 1 101 ? -48.395 -11.533 40.464 1.00 75.56 100 THR C CA 1
ATOM 6061 C C . THR C 1 101 ? -49.460 -10.456 40.642 1.00 70.73 100 THR C C 1
ATOM 6062 O O . THR C 1 101 ? -49.970 -10.245 41.747 1.00 56.78 100 THR C O 1
ATOM 6066 N N . HIS C 1 102 ? -49.807 -9.758 39.561 1.00 72.20 101 HIS C N 1
ATOM 6067 C CA . HIS C 1 102 ? -50.742 -8.641 39.609 1.00 67.34 101 HIS C CA 1
ATOM 6068 C C . HIS C 1 102 ? -52.124 -9.030 39.099 1.00 61.05 101 HIS C C 1
ATOM 6069 O O . HIS C 1 102 ? -52.883 -8.172 38.632 1.00 53.82 101 HIS C O 1
ATOM 6076 N N . GLY C 1 103 ? -52.466 -10.313 39.183 1.00 61.73 102 GLY C N 1
ATOM 6077 C CA . GLY C 1 103 ? -53.737 -10.772 38.662 1.00 61.75 102 GLY C CA 1
ATOM 6078 C C . GLY C 1 103 ? -53.697 -10.884 37.147 1.00 58.66 102 GLY C C 1
ATOM 6079 O O . GLY C 1 103 ? -52.648 -11.109 36.541 1.00 58.45 102 GLY C O 1
ATOM 6080 N N . HIS C 1 104 ? -54.859 -10.706 36.531 1.00 56.72 103 HIS C N 1
ATOM 6081 C CA . HIS C 1 104 ? -54.974 -10.786 35.076 1.00 52.62 103 HIS C CA 1
ATOM 6082 C C . HIS C 1 104 ? -54.914 -9.385 34.469 1.00 56.79 103 HIS C C 1
ATOM 6083 O O . HIS C 1 104 ? -55.831 -8.918 33.793 1.00 50.64 103 HIS C O 1
ATOM 6090 N N . GLN C 1 105 ? -53.785 -8.723 34.719 1.00 64.23 104 GLN C N 1
ATOM 6091 C CA . GLN C 1 105 ? -53.548 -7.355 34.282 1.00 65.27 104 GLN C CA 1
ATOM 6092 C C . GLN C 1 105 ? -52.212 -7.274 33.561 1.00 63.87 104 GLN C C 1
ATOM 6093 O O . GLN C 1 105 ? -51.224 -7.879 33.990 1.00 59.72 104 GLN C O 1
ATOM 6099 N N . GLY C 1 106 ? -52.188 -6.513 32.468 1.00 64.19 105 GLY C N 1
ATOM 6100 C CA . GLY C 1 106 ? -50.977 -6.410 31.671 1.00 65.92 105 GLY C CA 1
ATOM 6101 C C . GLY C 1 106 ? -50.712 -7.692 30.904 1.00 54.23 105 GLY C C 1
ATOM 6102 O O . GLY C 1 106 ? -51.623 -8.317 30.350 1.00 57.26 105 GLY C O 1
ATOM 6103 N N . ALA C 1 107 ? -49.444 -8.096 30.874 1.00 36.25 106 ALA C N 1
ATOM 6104 C CA . ALA C 1 107 ? -49.034 -9.303 30.159 1.00 43.74 106 ALA C CA 1
ATOM 6105 C C . ALA C 1 107 ? -48.775 -10.422 31.165 1.00 49.02 106 ALA C C 1
ATOM 6106 O O . ALA C 1 107 ? -47.648 -10.874 31.378 1.00 51.15 106 ALA C O 1
ATOM 6108 N N . TYR C 1 108 ? -49.866 -10.872 31.790 1.00 42.41 107 TYR C N 1
ATOM 6109 C CA . TYR C 1 108 ? -49.743 -11.808 32.902 1.00 44.73 107 TYR C CA 1
ATOM 6110 C C . TYR C 1 108 ? -49.199 -13.168 32.480 1.00 44.14 107 TYR C C 1
ATOM 6111 O O . TYR C 1 108 ? -48.662 -13.889 33.328 1.00 57.03 107 TYR C O 1
ATOM 6120 N N . ASN C 1 109 ? -49.309 -13.534 31.199 1.00 41.48 108 ASN C N 1
ATOM 6121 C CA . ASN C 1 109 ? -48.727 -14.796 30.751 1.00 47.72 108 ASN C CA 1
ATOM 6122 C C . ASN C 1 109 ? -47.204 -14.752 30.720 1.00 50.79 108 ASN C C 1
ATOM 6123 O O . ASN C 1 109 ? -46.565 -15.807 30.647 1.00 59.91 108 ASN C O 1
ATOM 6128 N N . LEU C 1 110 ? -46.612 -13.563 30.776 1.00 45.37 109 LEU C N 1
ATOM 6129 C CA . LEU C 1 110 ? -45.166 -13.399 30.802 1.00 45.77 109 LEU C CA 1
ATOM 6130 C C . LEU C 1 110 ? -44.684 -12.924 32.164 1.00 56.27 109 LEU C C 1
ATOM 6131 O O . LEU C 1 110 ? -43.519 -12.531 32.303 1.00 57.59 109 LEU C O 1
ATOM 6136 N N . ASP C 1 111 ? -45.571 -12.938 33.162 1.00 59.67 110 ASP C N 1
ATOM 6137 C CA . ASP C 1 111 ? -45.220 -12.528 34.510 1.00 57.82 110 ASP C CA 1
ATOM 6138 C C . ASP C 1 111 ? -44.133 -13.409 35.073 1.00 66.50 110 ASP C C 1
ATOM 6139 O O . ASP C 1 111 ? -43.971 -14.578 34.706 1.00 61.22 110 ASP C O 1
ATOM 6144 N N . GLU C 1 112 ? -43.239 -12.822 35.853 1.00 74.04 111 GLU C N 1
ATOM 6145 C CA . GLU C 1 112 ? -42.040 -13.567 36.304 1.00 79.43 111 GLU C CA 1
ATOM 6146 C C . GLU C 1 112 ? -42.402 -14.780 37.153 1.00 66.73 111 GLU C C 1
ATOM 6147 O O . GLU C 1 112 ? -41.722 -15.791 37.030 1.00 55.07 111 GLU C O 1
ATOM 6153 N N . GLN C 1 113 ? -43.400 -14.643 38.014 1.00 70.63 112 GLN C N 1
ATOM 6154 C CA . GLN C 1 113 ? -43.854 -15.730 38.879 1.00 74.10 112 GLN C CA 1
ATOM 6155 C C . GLN C 1 113 ? -45.050 -16.479 38.277 1.00 74.08 112 GLN C C 1
ATOM 6156 O O . GLN C 1 113 ? -45.883 -17.016 39.016 1.00 72.05 112 GLN C O 1
ATOM 6162 N N . MET C 1 114 ? -45.168 -16.496 36.950 1.00 73.04 113 MET C N 1
ATOM 6163 C CA . MET C 1 114 ? -46.344 -17.065 36.304 1.00 74.20 113 MET C CA 1
ATOM 6164 C C . MET C 1 114 ? -46.470 -18.559 36.592 1.00 69.89 113 MET C C 1
ATOM 6165 O O . MET C 1 114 ? -45.474 -19.280 36.707 1.00 67.32 113 MET C O 1
ATOM 6170 N N . GLY C 1 115 ? -47.715 -19.016 36.731 1.00 67.11 114 GLY C N 1
ATOM 6171 C CA . GLY C 1 115 ? -47.990 -20.423 36.958 1.00 70.41 114 GLY C CA 1
ATOM 6172 C C . GLY C 1 115 ? -49.379 -20.791 36.491 1.00 61.53 114 GLY C C 1
ATOM 6173 O O . GLY C 1 115 ? -50.267 -19.939 36.384 1.00 62.52 114 GLY C O 1
ATOM 6174 N N . PHE C 1 116 ? -49.561 -22.082 36.221 1.00 54.91 115 PHE C N 1
ATOM 6175 C CA . PHE C 1 116 ? -50.816 -22.621 35.709 1.00 51.13 115 PHE C CA 1
ATOM 6176 C C . PHE C 1 116 ? -51.552 -23.392 36.797 1.00 53.63 115 PHE C C 1
ATOM 6177 O O . PHE C 1 116 ? -50.948 -24.210 37.499 1.00 60.21 115 PHE C O 1
ATOM 6185 N N . LEU C 1 117 ? -52.851 -23.131 36.936 1.00 50.71 116 LEU C N 1
ATOM 6186 C CA . LEU C 1 117 ? -53.694 -23.988 37.760 1.00 52.69 116 LEU C CA 1
ATOM 6187 C C . LEU C 1 117 ? -53.717 -25.396 37.179 1.00 66.13 116 LEU C C 1
ATOM 6188 O O . LEU C 1 117 ? -53.890 -25.579 35.971 1.00 73.22 116 LEU C O 1
ATOM 6193 N N . GLY C 1 118 ? -53.548 -26.395 38.044 1.00 70.17 117 GLY C N 1
ATOM 6194 C CA . GLY C 1 118 ? -53.417 -27.768 37.606 1.00 65.82 117 GLY C CA 1
ATOM 6195 C C . GLY C 1 118 ? -52.005 -28.198 37.277 1.00 67.43 117 GLY C C 1
ATOM 6196 O O . GLY C 1 118 ? -51.804 -29.348 36.865 1.00 78.05 117 GLY C O 1
ATOM 6197 N N . LEU C 1 119 ? -51.024 -27.313 37.437 1.00 64.27 118 LEU C N 1
ATOM 6198 C CA . LEU C 1 119 ? -49.622 -27.663 37.251 1.00 61.13 118 LEU C CA 1
ATOM 6199 C C . LEU C 1 119 ? -48.798 -27.108 38.406 1.00 61.51 118 LEU C C 1
ATOM 6200 O O . LEU C 1 119 ? -48.046 -27.846 39.051 1.00 53.44 118 LEU C O 1
ATOM 6205 N N . ALA C 1 120 ? -48.934 -25.806 38.670 1.00 58.41 119 ALA C N 1
ATOM 6206 C CA . ALA C 1 120 ? -48.236 -25.167 39.776 1.00 58.51 119 ALA C CA 1
ATOM 6207 C C . ALA C 1 120 ? -48.950 -25.338 41.112 1.00 70.56 119 ALA C C 1
ATOM 6208 O O . ALA C 1 120 ? -48.362 -25.025 42.152 1.00 76.85 119 ALA C O 1
ATOM 6210 N N . GLY C 1 121 ? -50.189 -25.836 41.113 1.00 72.65 120 GLY C N 1
ATOM 6211 C CA . GLY C 1 121 ? -50.942 -26.094 42.319 1.00 76.19 120 GLY C CA 1
ATOM 6212 C C . GLY C 1 121 ? -52.295 -25.415 42.290 1.00 65.59 120 GLY C C 1
ATOM 6213 O O . GLY C 1 121 ? -52.799 -25.029 41.229 1.00 58.52 120 GLY C O 1
ATOM 6214 N N . GLY C 1 122 ? -52.886 -25.266 43.473 1.00 66.92 121 GLY C N 1
ATOM 6215 C CA . GLY C 1 122 ? -54.181 -24.625 43.585 1.00 68.73 121 GLY C CA 1
ATOM 6216 C C . GLY C 1 122 ? -55.336 -25.465 43.087 1.00 62.82 121 GLY C C 1
ATOM 6217 O O . GLY C 1 122 ? -56.366 -24.913 42.687 1.00 58.67 121 GLY C O 1
ATOM 6218 N N . GLY C 1 123 ? -55.197 -26.784 43.104 1.00 51.24 122 GLY C N 1
ATOM 6219 C CA . GLY C 1 123 ? -56.223 -27.660 42.586 1.00 46.42 122 GLY C CA 1
ATOM 6220 C C . GLY C 1 123 ? -55.944 -28.112 41.166 1.00 71.33 122 GLY C C 1
ATOM 6221 O O . GLY C 1 123 ? -54.834 -27.998 40.639 1.00 76.93 122 GLY C O 1
ATOM 6222 N N . GLY C 1 124 ? -56.988 -28.635 40.538 1.00 74.78 123 GLY C N 1
ATOM 6223 C CA . GLY C 1 124 ? -56.877 -29.129 39.180 1.00 67.13 123 GLY C CA 1
ATOM 6224 C C . GLY C 1 124 ? -58.201 -29.709 38.731 1.00 63.88 123 GLY C C 1
ATOM 6225 O O . GLY C 1 124 ? -59.057 -30.068 39.546 1.00 75.82 123 GLY C O 1
ATOM 6226 N N . GLY C 1 125 ? -58.354 -29.791 37.409 1.00 56.01 124 GLY C N 1
ATOM 6227 C CA . GLY C 1 125 ? -59.606 -30.259 36.842 1.00 54.86 124 GLY C CA 1
ATOM 6228 C C . GLY C 1 125 ? -59.783 -31.761 36.820 1.00 51.66 124 GLY C C 1
ATOM 6229 O O . GLY C 1 125 ? -60.899 -32.234 36.585 1.00 47.43 124 GLY C O 1
ATOM 6230 N N . PHE C 1 126 ? -58.719 -32.523 37.072 1.00 50.77 125 PHE C N 1
ATOM 6231 C CA . PHE C 1 126 ? -58.842 -33.968 37.214 1.00 48.45 125 PHE C CA 1
ATOM 6232 C C . PHE C 1 126 ? -59.238 -34.328 38.641 1.00 56.34 125 PHE C C 1
ATOM 6233 O O . PHE C 1 126 ? -58.613 -35.186 39.273 1.00 59.38 125 PHE C O 1
ATOM 6241 N N . SER C 1 127 ? -60.274 -33.668 39.150 1.00 53.66 126 SER C N 1
ATOM 6242 C CA . SER C 1 127 ? -60.802 -33.932 40.479 1.00 58.50 126 SER C CA 1
ATOM 6243 C C . SER C 1 127 ? -62.294 -33.638 40.456 1.00 67.93 126 SER C C 1
ATOM 6244 O O . SER C 1 127 ? -62.815 -33.046 39.507 1.00 79.10 126 SER C O 1
ATOM 6247 N N . GLU C 1 128 ? -62.983 -34.058 41.519 1.00 57.32 127 GLU C N 1
ATOM 6248 C CA . GLU C 1 128 ? -64.420 -33.823 41.591 1.00 54.25 127 GLU C CA 1
ATOM 6249 C C . GLU C 1 128 ? -64.747 -32.361 41.876 1.00 52.68 127 GLU C C 1
ATOM 6250 O O . GLU C 1 128 ? -65.741 -31.841 41.357 1.00 60.86 127 GLU C O 1
ATOM 6256 N N . TYR C 1 129 ? -63.929 -31.684 42.682 1.00 47.25 128 TYR C N 1
ATOM 6257 C CA . TYR C 1 129 ? -64.181 -30.302 43.066 1.00 46.42 128 TYR C CA 1
ATOM 6258 C C . TYR C 1 129 ? -62.884 -29.505 43.015 1.00 48.88 128 TYR C C 1
ATOM 6259 O O . TYR C 1 129 ? -61.799 -30.033 43.275 1.00 44.79 128 TYR C O 1
ATOM 6268 N N . VAL C 1 130 ? -63.006 -28.225 42.673 1.00 54.92 129 VAL C N 1
ATOM 6269 C CA . VAL C 1 130 ? -61.872 -27.308 42.649 1.00 65.29 129 VAL C CA 1
ATOM 6270 C C . VAL C 1 130 ? -62.317 -25.953 43.188 1.00 73.93 129 VAL C C 1
ATOM 6271 O O . VAL C 1 130 ? -63.458 -25.528 42.974 1.00 81.33 129 VAL C O 1
ATOM 6275 N N . SER C 1 131 ? -61.427 -25.300 43.939 1.00 71.59 130 SER C N 1
ATOM 6276 C CA . SER C 1 131 ? -61.706 -24.022 44.588 1.00 65.68 130 SER C CA 1
ATOM 6277 C C . SER C 1 131 ? -60.768 -22.979 43.996 1.00 53.41 130 SER C C 1
ATOM 6278 O O . SER C 1 131 ? -59.561 -22.987 44.269 1.00 57.31 130 SER C O 1
ATOM 6281 N N . VAL C 1 132 ? -61.334 -22.095 43.178 1.00 49.53 131 VAL C N 1
ATOM 6282 C CA . VAL C 1 132 ? -60.594 -21.095 42.423 1.00 54.30 131 VAL C CA 1
ATOM 6283 C C . VAL C 1 132 ? -61.106 -19.718 42.811 1.00 58.03 131 VAL C C 1
ATOM 6284 O O . VAL C 1 132 ? -62.199 -19.570 43.357 1.00 66.07 131 VAL C O 1
ATOM 6288 N N . ASP C 1 133 ? -60.285 -18.707 42.566 1.00 53.26 132 ASP C N 1
ATOM 6289 C CA . ASP C 1 133 ? -60.750 -17.344 42.757 1.00 61.50 132 ASP C CA 1
ATOM 6290 C C . ASP C 1 133 ? -61.484 -16.807 41.538 1.00 50.93 132 ASP C C 1
ATOM 6291 O O . ASP C 1 133 ? -61.189 -17.140 40.377 1.00 65.18 132 ASP C O 1
ATOM 6296 N N . GLU C 1 134 ? -62.462 -15.949 41.841 1.00 38.22 133 GLU C N 1
ATOM 6297 C CA . GLU C 1 134 ? -63.487 -15.548 40.890 1.00 50.32 133 GLU C CA 1
ATOM 6298 C C . GLU C 1 134 ? -62.920 -14.684 39.778 1.00 58.56 133 GLU C C 1
ATOM 6299 O O . GLU C 1 134 ? -63.585 -14.487 38.755 1.00 62.91 133 GLU C O 1
ATOM 6305 N N . GLU C 1 135 ? -61.727 -14.121 39.968 1.00 61.74 134 GLU C N 1
ATOM 6306 C CA . GLU C 1 135 ? -61.093 -13.432 38.849 1.00 63.81 134 GLU C CA 1
ATOM 6307 C C . GLU C 1 135 ? -60.645 -14.403 37.765 1.00 60.61 134 GLU C C 1
ATOM 6308 O O . GLU C 1 135 ? -60.292 -13.962 36.666 1.00 60.53 134 GLU C O 1
ATOM 6314 N N . LEU C 1 136 ? -60.664 -15.706 38.042 1.00 57.43 135 LEU C N 1
ATOM 6315 C CA . LEU C 1 136 ? -60.282 -16.720 37.071 1.00 49.43 135 LEU C CA 1
ATOM 6316 C C . LEU C 1 136 ? -61.494 -17.382 36.442 1.00 53.92 135 LEU C C 1
ATOM 6317 O O . LEU C 1 136 ? -61.340 -18.354 35.696 1.00 58.49 135 LEU C O 1
ATOM 6322 N N . LEU C 1 137 ? -62.690 -16.869 36.707 1.00 51.43 136 LEU C N 1
ATOM 6323 C CA . LEU C 1 137 ? -63.922 -17.480 36.236 1.00 44.51 136 LEU C CA 1
ATOM 6324 C C . LEU C 1 137 ? -64.509 -16.712 35.057 1.00 46.85 136 LEU C C 1
ATOM 6325 O O . LEU C 1 137 ? -64.372 -15.491 34.948 1.00 47.39 136 LEU C O 1
ATOM 6330 N N . PHE C 1 138 ? -65.183 -17.451 34.179 1.00 43.52 137 PHE C N 1
ATOM 6331 C CA . PHE C 1 138 ? -65.997 -16.887 33.111 1.00 40.93 137 PHE C CA 1
ATOM 6332 C C . PHE C 1 138 ? -67.306 -17.655 33.071 1.00 44.92 137 PHE C C 1
ATOM 6333 O O . PHE C 1 138 ? -67.302 -18.888 33.140 1.00 53.94 137 PHE C O 1
ATOM 6341 N N . LYS C 1 139 ? -68.420 -16.935 32.974 1.00 41.58 138 LYS C N 1
ATOM 6342 C CA . LYS C 1 139 ? -69.717 -17.589 32.871 1.00 47.95 138 LYS C CA 1
ATOM 6343 C C . LYS C 1 139 ? -69.835 -18.327 31.542 1.00 51.32 138 LYS C C 1
ATOM 6344 O O . LYS C 1 139 ? -69.488 -17.790 30.486 1.00 43.73 138 LYS C O 1
ATOM 6350 N N . LEU C 1 140 ? -70.326 -19.563 31.598 1.00 45.69 139 LEU C N 1
ATOM 6351 C CA . LEU C 1 140 ? -70.549 -20.353 30.397 1.00 39.02 139 LEU C CA 1
ATOM 6352 C C . LEU C 1 140 ? -71.924 -20.034 29.828 1.00 43.66 139 LEU C C 1
ATOM 6353 O O . LEU C 1 140 ? -72.933 -20.281 30.505 1.00 52.25 139 LEU C O 1
ATOM 6358 N N . PRO C 1 141 ? -72.018 -19.488 28.615 1.00 40.67 140 PRO C N 1
ATOM 6359 C CA . PRO C 1 141 ? -73.336 -19.209 28.033 1.00 53.10 140 PRO C CA 1
ATOM 6360 C C . PRO C 1 141 ? -74.178 -20.473 27.929 1.00 55.32 140 PRO C C 1
ATOM 6361 O O . PRO C 1 141 ? -73.661 -21.580 27.758 1.00 63.93 140 PRO C O 1
ATOM 6365 N N . ASP C 1 142 ? -75.496 -20.294 28.038 1.00 53.92 141 ASP C N 1
ATOM 6366 C CA . ASP C 1 142 ? -76.399 -21.440 28.030 1.00 53.80 141 ASP C CA 1
ATOM 6367 C C . ASP C 1 142 ? -76.364 -22.182 26.701 1.00 51.50 141 ASP C C 1
ATOM 6368 O O . ASP C 1 142 ? -76.667 -23.379 26.654 1.00 42.72 141 ASP C O 1
ATOM 6373 N N . GLU C 1 143 ? -75.998 -21.495 25.616 1.00 61.03 142 GLU C N 1
ATOM 6374 C CA . GLU C 1 143 ? -75.930 -22.150 24.314 1.00 54.40 142 GLU C CA 1
ATOM 6375 C C . GLU C 1 143 ? -74.872 -23.245 24.292 1.00 53.31 142 GLU C C 1
ATOM 6376 O O . GLU C 1 143 ? -75.021 -24.236 23.568 1.00 52.07 142 GLU C O 1
ATOM 6382 N N . LEU C 1 144 ? -73.813 -23.097 25.086 1.00 50.53 143 LEU C N 1
ATOM 6383 C CA . LEU C 1 144 ? -72.666 -23.995 25.050 1.00 42.16 143 LEU C CA 1
ATOM 6384 C C . LEU C 1 144 ? -72.775 -25.047 26.146 1.00 44.74 143 LEU C C 1
ATOM 6385 O O . LEU C 1 144 ? -73.076 -24.722 27.301 1.00 40.91 143 LEU C O 1
ATOM 6390 N N . SER C 1 145 ? -72.513 -26.300 25.783 1.00 42.93 144 SER C N 1
ATOM 6391 C CA . SER C 1 145 ? -72.500 -27.384 26.748 1.00 42.92 144 SER C CA 1
ATOM 6392 C C . SER C 1 145 ? -71.261 -27.294 27.637 1.00 46.38 144 SER C C 1
ATOM 6393 O O . SER C 1 145 ? -70.330 -26.523 27.384 1.00 46.25 144 SER C O 1
ATOM 6396 N N . TYR C 1 146 ? -71.257 -28.102 28.699 1.00 50.64 145 TYR C N 1
ATOM 6397 C CA . TYR C 1 146 ? -70.073 -28.195 29.547 1.00 45.64 145 TYR C CA 1
ATOM 6398 C C . TYR C 1 146 ? -68.873 -28.687 28.748 1.00 47.59 145 TYR C C 1
ATOM 6399 O O . TYR C 1 146 ? -67.740 -28.248 28.978 1.00 55.90 145 TYR C O 1
ATOM 6408 N N . GLU C 1 147 ? -69.104 -29.604 27.806 1.00 47.53 146 GLU C N 1
ATOM 6409 C CA . GLU C 1 147 ? -68.021 -30.082 26.955 1.00 44.98 146 GLU C CA 1
ATOM 6410 C C . GLU C 1 147 ? -67.437 -28.947 26.124 1.00 52.52 146 GLU C C 1
ATOM 6411 O O . GLU C 1 147 ? -66.212 -28.828 25.993 1.00 56.17 146 GLU C O 1
ATOM 6417 N N . GLN C 1 148 ? -68.299 -28.102 25.551 1.00 49.45 147 GLN C N 1
ATOM 6418 C CA . GLN C 1 148 ? -67.820 -26.912 24.853 1.00 39.63 147 GLN C CA 1
ATOM 6419 C C . GLN C 1 148 ? -66.984 -26.031 25.774 1.00 40.40 147 GLN C C 1
ATOM 6420 O O . GLN C 1 148 ? -65.943 -25.504 25.364 1.00 35.07 147 GLN C O 1
ATOM 6426 N N . GLY C 1 149 ? -67.426 -25.857 27.024 1.00 39.42 148 GLY C N 1
ATOM 6427 C CA . GLY C 1 149 ? -66.682 -25.030 27.960 1.00 34.30 148 GLY C CA 1
ATOM 6428 C C . GLY C 1 149 ? -65.295 -25.564 28.257 1.00 42.94 148 GLY C C 1
ATOM 6429 O O . GLY C 1 149 ? -64.356 -24.789 28.455 1.00 55.18 148 GLY C O 1
ATOM 6430 N N . ALA C 1 150 ? -65.143 -26.889 28.293 1.00 36.89 149 ALA C N 1
ATOM 6431 C CA . ALA C 1 150 ? -63.835 -27.491 28.515 1.00 37.38 149 ALA C CA 1
ATOM 6432 C C . ALA C 1 150 ? -62.876 -27.268 27.353 1.00 40.03 149 ALA C C 1
ATOM 6433 O O . ALA C 1 150 ? -61.679 -27.539 27.501 1.00 43.22 149 ALA C O 1
ATOM 6435 N N . LEU C 1 151 ? -63.364 -26.796 26.208 1.00 42.27 150 LEU C N 1
ATOM 6436 C CA . LEU C 1 151 ? -62.519 -26.535 25.050 1.00 42.28 150 LEU C CA 1
ATOM 6437 C C . LEU C 1 151 ? -62.056 -25.088 24.965 1.00 40.47 150 LEU C C 1
ATOM 6438 O O . LEU C 1 151 ? -61.305 -24.752 24.045 1.00 42.24 150 LEU C O 1
ATOM 6443 N N . VAL C 1 152 ? -62.484 -24.228 25.891 1.00 44.53 151 VAL C N 1
ATOM 6444 C CA . VAL C 1 152 ? -62.141 -22.809 25.808 1.00 46.22 151 VAL C CA 1
ATOM 6445 C C . VAL C 1 152 ? -60.638 -22.611 25.965 1.00 43.29 151 VAL C C 1
ATOM 6446 O O . VAL C 1 152 ? -60.000 -21.903 25.176 1.00 34.32 151 VAL C O 1
ATOM 6450 N N . GLU C 1 153 ? -60.050 -23.235 26.985 1.00 41.52 152 GLU C N 1
ATOM 6451 C CA . GLU C 1 153 ? -58.628 -23.027 27.251 1.00 37.91 152 GLU C CA 1
ATOM 6452 C C . GLU C 1 153 ? -57.743 -23.468 26.089 1.00 40.25 152 GLU C C 1
ATOM 6453 O O . GLU C 1 153 ? -56.896 -22.668 25.655 1.00 46.60 152 GLU C O 1
ATOM 6459 N N . PRO C 1 154 ? -57.863 -24.685 25.542 1.00 37.11 153 PRO C N 1
ATOM 6460 C CA . PRO C 1 154 ? -57.014 -25.023 24.388 1.00 45.39 153 PRO C CA 1
ATOM 6461 C C . PRO C 1 154 ? -57.350 -24.213 23.150 1.00 45.15 153 PRO C C 1
ATOM 6462 O O . PRO C 1 154 ? -56.452 -23.930 22.348 1.00 37.73 153 PRO C O 1
ATOM 6466 N N . SER C 1 155 ? -58.616 -23.826 22.968 1.00 42.29 154 SER C N 1
ATOM 6467 C CA . SER C 1 155 ? -58.955 -22.922 21.875 1.00 40.24 154 SER C CA 1
ATOM 6468 C C . SER C 1 155 ? -58.292 -21.565 22.064 1.00 37.15 154 SER C C 1
ATOM 6469 O O . SER C 1 155 ? -57.892 -20.919 21.088 1.00 36.09 154 SER C O 1
ATOM 6472 N N . ALA C 1 156 ? -58.162 -21.121 23.317 1.00 33.93 155 ALA C N 1
ATOM 6473 C CA . ALA C 1 156 ? -57.534 -19.832 23.586 1.00 31.78 155 ALA C CA 1
ATOM 6474 C C . ALA C 1 156 ? -56.079 -19.823 23.135 1.00 39.43 155 ALA C C 1
ATOM 6475 O O . ALA C 1 156 ? -55.584 -18.808 22.633 1.00 32.69 155 ALA C O 1
ATOM 6477 N N . VAL C 1 157 ? -55.378 -20.946 23.308 1.00 46.97 156 VAL C N 1
ATOM 6478 C CA . VAL C 1 157 ? -53.988 -21.028 22.869 1.00 38.38 156 VAL C CA 1
ATOM 6479 C C . VAL C 1 157 ? -53.900 -20.856 21.360 1.00 35.24 156 VAL C C 1
ATOM 6480 O O . VAL C 1 157 ? -53.026 -20.146 20.849 1.00 39.43 156 VAL C O 1
ATOM 6484 N N . ALA C 1 158 ? -54.820 -21.485 20.624 1.00 39.60 157 ALA C N 1
ATOM 6485 C CA . ALA C 1 158 ? -54.804 -21.389 19.169 1.00 30.09 157 ALA C CA 1
ATOM 6486 C C . ALA C 1 158 ? -55.237 -20.005 18.699 1.00 40.87 157 ALA C C 1
ATOM 6487 O O . ALA C 1 158 ? -54.604 -19.413 17.816 1.00 54.07 157 ALA C O 1
ATOM 6489 N N . LEU C 1 159 ? -56.322 -19.476 19.269 1.00 33.17 158 LEU C N 1
ATOM 6490 C CA . LEU C 1 159 ? -56.822 -18.178 18.830 1.00 35.49 158 LEU C CA 1
ATOM 6491 C C . LEU C 1 159 ? -55.840 -17.062 19.162 1.00 36.29 158 LEU C C 1
ATOM 6492 O O . LEU C 1 159 ? -55.651 -16.137 18.363 1.00 36.39 158 LEU C O 1
ATOM 6497 N N . TYR C 1 160 ? -55.204 -17.129 20.336 1.00 39.14 159 TYR C N 1
ATOM 6498 C CA . TYR C 1 160 ? -54.246 -16.095 20.708 1.00 36.04 159 TYR C CA 1
ATOM 6499 C C . TYR C 1 160 ? -53.059 -16.060 19.756 1.00 37.93 159 TYR C C 1
ATOM 6500 O O . TYR C 1 160 ? -52.507 -14.986 19.495 1.00 30.30 159 TYR C O 1
ATOM 6509 N N . ALA C 1 161 ? -52.654 -17.215 19.224 1.00 35.53 160 ALA C N 1
ATOM 6510 C CA . ALA C 1 161 ? -51.593 -17.224 18.224 1.00 35.39 160 ALA C CA 1
ATOM 6511 C C . ALA C 1 161 ? -52.040 -16.526 16.946 1.00 45.89 160 ALA C C 1
ATOM 6512 O O . ALA C 1 161 ? -51.298 -15.716 16.380 1.00 41.29 160 ALA C O 1
ATOM 6514 N N . VAL C 1 162 ? -53.260 -16.815 16.489 1.00 50.02 161 VAL C N 1
ATOM 6515 C CA . VAL C 1 162 ? -53.743 -16.243 15.236 1.00 44.09 161 VAL C CA 1
ATOM 6516 C C . VAL C 1 162 ? -53.976 -14.744 15.382 1.00 34.29 161 VAL C C 1
ATOM 6517 O O . VAL C 1 162 ? -53.587 -13.955 14.512 1.00 38.60 161 VAL C O 1
ATOM 6521 N N . ARG C 1 163 ? -54.609 -14.325 16.481 1.00 29.60 162 ARG C N 1
ATOM 6522 C CA . ARG C 1 163 ? -54.842 -12.900 16.700 1.00 43.05 162 ARG C CA 1
ATOM 6523 C C . ARG C 1 163 ? -53.537 -12.138 16.896 1.00 43.76 162 ARG C C 1
ATOM 6524 O O . ARG C 1 163 ? -53.445 -10.965 16.520 1.00 46.93 162 ARG C O 1
ATOM 6532 N N . SER C 1 164 ? -52.519 -12.782 17.472 1.00 37.07 163 SER C N 1
ATOM 6533 C CA . SER C 1 164 ? -51.226 -12.130 17.637 1.00 31.20 163 SER C CA 1
ATOM 6534 C C . SER C 1 164 ? -50.476 -11.956 16.323 1.00 40.80 163 SER C C 1
ATOM 6535 O O . SER C 1 164 ? -49.433 -11.295 16.312 1.00 50.47 163 SER C O 1
ATOM 6538 N N . SER C 1 165 ? -50.975 -12.514 15.225 1.00 38.74 164 SER C N 1
ATOM 6539 C CA . SER C 1 165 ? -50.264 -12.491 13.956 1.00 38.50 164 SER C CA 1
ATOM 6540 C C . SER C 1 165 ? -50.828 -11.403 13.046 1.00 34.91 164 SER C C 1
ATOM 6541 O O . SER C 1 165 ? -51.913 -10.865 13.268 1.00 39.44 164 SER C O 1
ATOM 6544 N N . LYS C 1 166 ? -50.057 -11.079 12.008 1.00 41.76 165 LYS C N 1
ATOM 6545 C CA . LYS C 1 166 ? -50.403 -10.080 11.000 1.00 41.78 165 LYS C CA 1
ATOM 6546 C C . LYS C 1 166 ? -51.547 -10.520 10.079 1.00 44.25 165 LYS C C 1
ATOM 6547 O O . LYS C 1 166 ? -51.893 -9.785 9.146 1.00 42.34 165 LYS C O 1
ATOM 6553 N N . LEU C 1 167 ? -52.139 -11.691 10.329 1.00 45.49 166 LEU C N 1
ATOM 6554 C CA . LEU C 1 167 ? -53.168 -12.251 9.457 1.00 38.45 166 LEU C CA 1
ATOM 6555 C C . LEU C 1 167 ? -54.377 -11.322 9.371 1.00 40.77 166 LEU C C 1
ATOM 6556 O O . LEU C 1 167 ? -54.883 -10.839 10.389 1.00 36.74 166 LEU C O 1
ATOM 6561 N N . LYS C 1 168 ? -54.847 -11.091 8.149 1.00 40.52 167 LYS C N 1
ATOM 6562 C CA . LYS C 1 168 ? -56.054 -10.326 7.885 1.00 44.27 167 LYS C CA 1
ATOM 6563 C C . LYS C 1 168 ? -57.010 -11.179 7.063 1.00 44.63 167 LYS C C 1
ATOM 6564 O O . LYS C 1 168 ? -56.617 -12.188 6.472 1.00 39.26 167 LYS C O 1
ATOM 6570 N N . ALA C 1 169 ? -58.275 -10.759 7.030 1.00 50.23 168 ALA C N 1
ATOM 6571 C CA . ALA C 1 169 ? -59.301 -11.511 6.315 1.00 44.48 168 ALA C CA 1
ATOM 6572 C C . ALA C 1 169 ? -58.934 -11.674 4.846 1.00 46.40 168 ALA C C 1
ATOM 6573 O O . ALA C 1 169 ? -58.608 -10.702 4.161 1.00 60.32 168 ALA C O 1
ATOM 6575 N N . GLY C 1 170 ? -58.980 -12.916 4.367 1.00 40.33 169 GLY C N 1
ATOM 6576 C CA . GLY C 1 170 ? -58.663 -13.240 2.997 1.00 42.10 169 GLY C CA 1
ATOM 6577 C C . GLY C 1 170 ? -57.249 -13.737 2.774 1.00 40.87 169 GLY C C 1
ATOM 6578 O O . GLY C 1 170 ? -56.971 -14.314 1.716 1.00 46.24 169 GLY C O 1
ATOM 6579 N N . ASP C 1 171 ? -56.357 -13.544 3.742 1.00 41.36 170 ASP C N 1
ATOM 6580 C CA . ASP C 1 171 ? -54.968 -13.935 3.563 1.00 49.88 170 ASP C CA 1
ATOM 6581 C C . ASP C 1 171 ? -54.835 -15.456 3.573 1.00 51.10 170 ASP C C 1
ATOM 6582 O O . ASP C 1 171 ? -55.733 -16.187 4.000 1.00 55.61 170 ASP C O 1
ATOM 6587 N N . LYS C 1 172 ? -53.689 -15.929 3.098 1.00 47.85 171 LYS C N 1
ATOM 6588 C CA . LYS C 1 172 ? -53.383 -17.350 3.088 1.00 43.16 171 LYS C CA 1
ATOM 6589 C C . LYS C 1 172 ? -52.386 -17.684 4.190 1.00 39.29 171 LYS C C 1
ATOM 6590 O O . LYS C 1 172 ? -51.549 -16.859 4.568 1.00 35.94 171 LYS C O 1
ATOM 6596 N N . ALA C 1 173 ? -52.485 -18.909 4.702 1.00 36.95 172 ALA C N 1
ATOM 6597 C CA . ALA C 1 173 ? -51.674 -19.343 5.827 1.00 36.33 172 ALA C CA 1
ATOM 6598 C C . ALA C 1 173 ? -51.212 -20.773 5.595 1.00 39.16 172 ALA C C 1
ATOM 6599 O O . ALA C 1 173 ? -51.739 -21.489 4.742 1.00 48.50 172 ALA C O 1
ATOM 6601 N N . ALA C 1 174 ? -50.206 -21.176 6.366 1.00 37.84 173 ALA C N 1
ATOM 6602 C CA . ALA C 1 174 ? -49.708 -22.542 6.349 1.00 39.68 173 ALA C CA 1
ATOM 6603 C C . ALA C 1 174 ? -49.491 -23.002 7.780 1.00 42.06 173 ALA C C 1
ATOM 6604 O O . ALA C 1 174 ? -48.975 -22.247 8.610 1.00 43.55 173 ALA C O 1
ATOM 6606 N N . VAL C 1 175 ? -49.888 -24.237 8.067 1.00 40.32 174 VAL C N 1
ATOM 6607 C CA . VAL C 1 175 ? -49.692 -24.844 9.377 1.00 42.92 174 VAL C CA 1
ATOM 6608 C C . VAL C 1 175 ? -48.768 -26.040 9.194 1.00 49.83 174 VAL C C 1
ATOM 6609 O O . VAL C 1 175 ? -49.135 -27.025 8.541 1.00 43.66 174 VAL C O 1
ATOM 6613 N N . PHE C 1 176 ? -47.575 -25.958 9.780 1.00 43.29 175 PHE C N 1
ATOM 6614 C CA . PHE C 1 176 ? -46.577 -27.018 9.704 1.00 33.03 175 PHE C CA 1
ATOM 6615 C C . PHE C 1 176 ? -46.690 -27.870 10.962 1.00 44.36 175 PHE C C 1
ATOM 6616 O O . PHE C 1 176 ? -46.273 -27.450 12.046 1.00 51.72 175 PHE C O 1
ATOM 6624 N N . GLY C 1 177 ? -47.258 -29.062 10.817 1.00 48.47 176 GLY C N 1
ATOM 6625 C CA . GLY C 1 177 ? -47.495 -29.926 11.954 1.00 54.58 176 GLY C CA 1
ATOM 6626 C C . GLY C 1 177 ? -48.930 -29.835 12.421 1.00 59.62 176 GLY C C 1
ATOM 6627 O O . GLY C 1 177 ? -49.318 -28.859 13.070 1.00 66.44 176 GLY C O 1
ATOM 6628 N N . CYS C 1 178 ? -49.731 -30.848 12.101 1.00 57.78 177 CYS C N 1
ATOM 6629 C CA . CYS C 1 178 ? -51.151 -30.794 12.415 1.00 57.08 177 CYS C CA 1
ATOM 6630 C C . CYS C 1 178 ? -51.526 -31.820 13.473 1.00 50.63 177 CYS C C 1
ATOM 6631 O O . CYS C 1 178 ? -52.472 -32.593 13.293 1.00 49.24 177 CYS C O 1
ATOM 6634 N N . GLY C 1 179 ? -50.801 -31.821 14.585 1.00 57.50 178 GLY C N 1
ATOM 6635 C CA . GLY C 1 179 ? -51.234 -32.535 15.759 1.00 58.04 178 GLY C CA 1
ATOM 6636 C C . GLY C 1 179 ? -52.409 -31.823 16.398 1.00 58.76 178 GLY C C 1
ATOM 6637 O O . GLY C 1 179 ? -53.056 -30.970 15.781 1.00 47.41 178 GLY C O 1
ATOM 6638 N N . PRO C 1 180 ? -52.710 -32.164 17.652 1.00 59.09 179 PRO C N 1
ATOM 6639 C CA . PRO C 1 180 ? -53.853 -31.520 18.323 1.00 58.85 179 PRO C CA 1
ATOM 6640 C C . PRO C 1 180 ? -53.764 -30.002 18.376 1.00 52.54 179 PRO C C 1
ATOM 6641 O O . PRO C 1 180 ? -54.784 -29.324 18.208 1.00 57.68 179 PRO C O 1
ATOM 6645 N N . ILE C 1 181 ? -52.571 -29.443 18.590 1.00 38.03 180 ILE C N 1
ATOM 6646 C CA . ILE C 1 181 ? -52.450 -27.990 18.683 1.00 37.61 180 ILE C CA 1
ATOM 6647 C C . ILE C 1 181 ? -52.594 -27.350 17.308 1.00 43.35 180 ILE C C 1
ATOM 6648 O O . ILE C 1 181 ? -53.286 -26.336 17.150 1.00 39.39 180 ILE C O 1
ATOM 6653 N N . GLY C 1 182 ? -51.933 -27.922 16.297 1.00 44.77 181 GLY C N 1
ATOM 6654 C CA . GLY C 1 182 ? -52.032 -27.372 14.954 1.00 28.08 181 GLY C CA 1
ATOM 6655 C C . GLY C 1 182 ? -53.450 -27.385 14.415 1.00 45.33 181 GLY C C 1
ATOM 6656 O O . GLY C 1 182 ? -53.861 -26.468 13.699 1.00 42.94 181 GLY C O 1
ATOM 6657 N N . LEU C 1 183 ? -54.221 -28.420 14.760 1.00 43.70 182 LEU C N 1
ATOM 6658 C CA . LEU C 1 183 ? -55.597 -28.510 14.281 1.00 36.57 182 LEU C CA 1
ATOM 6659 C C . LEU C 1 183 ? -56.457 -27.406 14.879 1.00 45.16 182 LEU C C 1
ATOM 6660 O O . LEU C 1 183 ? -57.294 -26.818 14.185 1.00 45.97 182 LEU C O 1
ATOM 6665 N N . LEU C 1 184 ? -56.269 -27.114 16.168 1.00 43.75 183 LEU C N 1
ATOM 6666 C CA . LEU C 1 184 ? -56.980 -25.997 16.777 1.00 40.29 183 LEU C CA 1
ATOM 6667 C C . LEU C 1 184 ? -56.603 -24.678 16.114 1.00 37.25 183 LEU C C 1
ATOM 6668 O O . LEU C 1 184 ? -57.443 -23.777 16.000 1.00 35.32 183 LEU C O 1
ATOM 6673 N N . VAL C 1 185 ? -55.350 -24.549 15.664 1.00 38.66 184 VAL C N 1
ATOM 6674 C CA . VAL C 1 185 ? -54.922 -23.346 14.953 1.00 43.29 184 VAL C CA 1
ATOM 6675 C C . VAL C 1 185 ? -55.644 -23.219 13.616 1.00 41.10 184 VAL C C 1
ATOM 6676 O O . VAL C 1 185 ? -56.028 -22.115 13.207 1.00 27.42 184 VAL C O 1
ATOM 6680 N N . ILE C 1 186 ? -55.851 -24.339 12.919 1.00 44.91 185 ILE C N 1
ATOM 6681 C CA . ILE C 1 186 ? -56.547 -24.297 11.634 1.00 38.73 185 ILE C CA 1
ATOM 6682 C C . ILE C 1 186 ? -57.969 -23.782 11.818 1.00 47.86 185 ILE C C 1
ATOM 6683 O O . ILE C 1 186 ? -58.439 -22.922 11.064 1.00 56.77 185 ILE C O 1
ATOM 6688 N N . GLU C 1 187 ? -58.678 -24.304 12.824 1.00 44.49 186 GLU C N 1
ATOM 6689 C CA . GLU C 1 187 ? -60.018 -23.801 13.115 1.00 44.35 186 GLU C CA 1
ATOM 6690 C C . GLU C 1 187 ? -59.972 -22.330 13.505 1.00 37.01 186 GLU C C 1
ATOM 6691 O O . GLU C 1 187 ? -60.857 -21.552 13.130 1.00 36.80 186 GLU C O 1
ATOM 6697 N N . ALA C 1 188 ? -58.949 -21.933 14.265 1.00 41.40 187 ALA C N 1
ATOM 6698 C CA . ALA C 1 188 ? -58.800 -20.528 14.628 1.00 45.04 187 ALA C CA 1
ATOM 6699 C C . ALA C 1 188 ? -58.493 -19.671 13.406 1.00 37.91 187 ALA C C 1
ATOM 6700 O O . ALA C 1 188 ? -58.973 -18.537 13.300 1.00 35.74 187 ALA C O 1
ATOM 6702 N N . LEU C 1 189 ? -57.693 -20.197 12.474 1.00 43.00 188 LEU C N 1
ATOM 6703 C CA . LEU C 1 189 ? -57.410 -19.472 11.238 1.00 42.89 188 LEU C CA 1
ATOM 6704 C C . LEU C 1 189 ? -58.683 -19.216 10.441 1.00 48.06 188 LEU C C 1
ATOM 6705 O O . LEU C 1 189 ? -58.855 -18.139 9.859 1.00 49.90 188 LEU C O 1
ATOM 6710 N N . LYS C 1 190 ? -59.584 -20.199 10.396 1.00 49.85 189 LYS C N 1
ATOM 6711 C CA . LYS C 1 190 ? -60.828 -20.024 9.653 1.00 52.21 189 LYS C CA 1
ATOM 6712 C C . LYS C 1 190 ? -61.710 -18.959 10.291 1.00 55.94 189 LYS C C 1
ATOM 6713 O O . LYS C 1 190 ? -62.403 -18.216 9.585 1.00 66.20 189 LYS C O 1
ATOM 6719 N N . ALA C 1 191 ? -61.704 -18.872 11.623 1.00 44.70 190 ALA C N 1
ATOM 6720 C CA . ALA C 1 191 ? -62.447 -17.809 12.288 1.00 42.49 190 ALA C CA 1
ATOM 6721 C C . ALA C 1 191 ? -61.920 -16.438 11.885 1.00 48.20 190 ALA C C 1
ATOM 6722 O O . ALA C 1 191 ? -62.701 -15.517 11.623 1.00 48.56 190 ALA C O 1
ATOM 6724 N N . ALA C 1 192 ? -60.599 -16.293 11.793 1.00 45.05 191 ALA C N 1
ATOM 6725 C CA . ALA C 1 192 ? -59.994 -15.012 11.452 1.00 40.99 191 ALA C CA 1
ATOM 6726 C C . ALA C 1 192 ? -60.108 -14.664 9.974 1.00 42.01 191 ALA C C 1
ATOM 6727 O O . ALA C 1 192 ? -59.736 -13.549 9.590 1.00 38.11 191 ALA C O 1
ATOM 6729 N N . GLY C 1 193 ? -60.608 -15.574 9.145 1.00 32.24 192 GLY C N 1
ATOM 6730 C CA . GLY C 1 193 ? -60.795 -15.300 7.739 1.00 34.59 192 GLY C CA 1
ATOM 6731 C C . GLY C 1 193 ? -59.718 -15.821 6.813 1.00 43.34 192 GLY C C 1
ATOM 6732 O O . GLY C 1 193 ? -59.687 -15.416 5.645 1.00 40.77 192 GLY C O 1
ATOM 6733 N N . ALA C 1 194 ? -58.830 -16.689 7.291 1.00 42.41 193 ALA C N 1
ATOM 6734 C CA . ALA C 1 194 ? -57.873 -17.319 6.394 1.00 35.69 193 ALA C CA 1
ATOM 6735 C C . ALA C 1 194 ? -58.616 -18.156 5.361 1.00 49.95 193 ALA C C 1
ATOM 6736 O O . ALA C 1 194 ? -59.592 -18.841 5.678 1.00 61.54 193 ALA C O 1
ATOM 6738 N N . THR C 1 195 ? -58.145 -18.101 4.117 1.00 51.57 194 THR C N 1
ATOM 6739 C CA . THR C 1 195 ? -58.826 -18.782 3.023 1.00 48.26 194 THR C CA 1
ATOM 6740 C C . THR C 1 195 ? -58.129 -20.092 2.685 1.00 46.13 194 THR C C 1
ATOM 6741 O O . THR C 1 195 ? -58.635 -21.172 3.008 1.00 61.28 194 THR C O 1
ATOM 6745 N N . ASP C 1 196 ? -56.965 -20.012 2.049 1.00 36.79 195 ASP C N 1
ATOM 6746 C CA . ASP C 1 196 ? -56.188 -21.200 1.720 1.00 43.81 195 ASP C CA 1
ATOM 6747 C C . ASP C 1 196 ? -55.232 -21.465 2.875 1.00 47.75 195 ASP C C 1
ATOM 6748 O O . ASP C 1 196 ? -54.299 -20.690 3.111 1.00 50.18 195 ASP C O 1
ATOM 6753 N N . ILE C 1 197 ? -55.457 -22.562 3.586 1.00 54.51 196 ILE C N 1
ATOM 6754 C CA . ILE C 1 197 ? -54.618 -22.966 4.706 1.00 42.71 196 ILE C CA 1
ATOM 6755 C C . ILE C 1 197 ? -53.923 -24.252 4.293 1.00 38.86 196 ILE C C 1
ATOM 6756 O O . ILE C 1 197 ? -54.573 -25.287 4.101 1.00 48.67 196 ILE C O 1
ATOM 6761 N N . TYR C 1 198 ? -52.604 -24.195 4.158 1.00 31.59 197 TYR C N 1
ATOM 6762 C CA . TYR C 1 198 ? -51.830 -25.339 3.691 1.00 42.49 197 TYR C CA 1
ATOM 6763 C C . TYR C 1 198 ? -51.317 -26.111 4.901 1.00 42.49 197 TYR C C 1
ATOM 6764 O O . TYR C 1 198 ? -50.399 -25.663 5.596 1.00 38.29 197 TYR C O 1
ATOM 6773 N N . ALA C 1 199 ? -51.929 -27.263 5.155 1.00 38.47 198 ALA C N 1
ATOM 6774 C CA . ALA C 1 199 ? -51.576 -28.112 6.283 1.00 37.61 198 ALA C CA 1
ATOM 6775 C C . ALA C 1 199 ? -50.532 -29.128 5.838 1.00 44.75 198 ALA C C 1
ATOM 6776 O O . ALA C 1 199 ? -50.816 -29.986 4.995 1.00 58.31 198 ALA C O 1
ATOM 6778 N N . VAL C 1 200 ? -49.334 -29.040 6.408 1.00 36.24 199 VAL C N 1
ATOM 6779 C CA . VAL C 1 200 ? -48.243 -29.955 6.089 1.00 44.30 199 VAL C CA 1
ATOM 6780 C C . VAL C 1 200 ? -48.217 -31.029 7.169 1.00 44.79 199 VAL C C 1
ATOM 6781 O O . VAL C 1 200 ? -47.807 -30.772 8.306 1.00 40.34 199 VAL C O 1
ATOM 6785 N N . GLU C 1 201 ? -48.642 -32.239 6.810 1.00 44.93 200 GLU C N 1
ATOM 6786 C CA . GLU C 1 201 ? -48.761 -33.325 7.772 1.00 55.01 200 GLU C CA 1
ATOM 6787 C C . GLU C 1 201 ? -48.611 -34.658 7.055 1.00 60.70 200 GLU C C 1
ATOM 6788 O O . GLU C 1 201 ? -49.119 -34.835 5.943 1.00 58.00 200 GLU C O 1
ATOM 6794 N N . LEU C 1 202 ? -47.904 -35.590 7.698 1.00 60.03 201 LEU C N 1
ATOM 6795 C CA . LEU C 1 202 ? -47.673 -36.918 7.141 1.00 63.31 201 LEU C CA 1
ATOM 6796 C C . LEU C 1 202 ? -48.779 -37.908 7.492 1.00 60.12 201 LEU C C 1
ATOM 6797 O O . LEU C 1 202 ? -49.142 -38.748 6.662 1.00 70.99 201 LEU C O 1
ATOM 6802 N N . SER C 1 203 ? -49.325 -37.825 8.699 1.00 50.62 202 SER C N 1
ATOM 6803 C CA . SER C 1 203 ? -50.247 -38.847 9.191 1.00 51.95 202 SER C CA 1
ATOM 6804 C C . SER C 1 203 ? -51.581 -38.779 8.459 1.00 59.58 202 SER C C 1
ATOM 6805 O O . SER C 1 203 ? -52.230 -37.725 8.473 1.00 59.01 202 SER C O 1
ATOM 6808 N N . PRO C 1 204 ? -52.039 -39.868 7.832 1.00 61.65 203 PRO C N 1
ATOM 6809 C CA . PRO C 1 204 ? -53.319 -39.806 7.103 1.00 55.38 203 PRO C CA 1
ATOM 6810 C C . PRO C 1 204 ? -54.507 -39.467 7.986 1.00 54.50 203 PRO C C 1
ATOM 6811 O O . PRO C 1 204 ? -55.397 -38.725 7.551 1.00 45.20 203 PRO C O 1
ATOM 6815 N N . GLU C 1 205 ? -54.555 -39.993 9.214 1.00 56.95 204 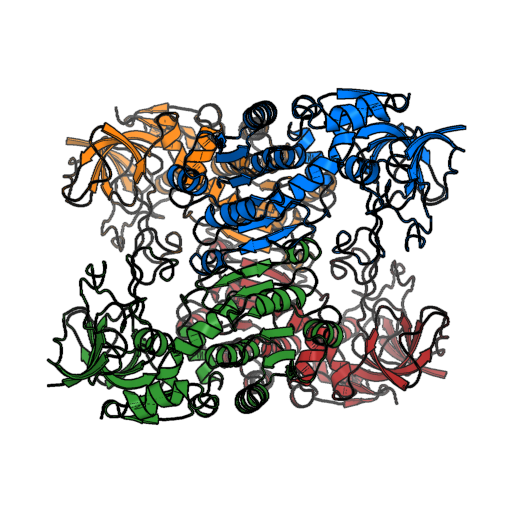GLU C N 1
ATOM 6816 C CA . GLU C 1 205 ? -55.654 -39.645 10.110 1.00 50.96 204 GLU C CA 1
ATOM 6817 C C . GLU C 1 205 ? -55.642 -38.157 10.420 1.00 44.03 204 GLU C C 1
ATOM 6818 O O . GLU C 1 205 ? -56.693 -37.505 10.417 1.00 49.33 204 GLU C O 1
ATOM 6824 N N . ARG C 1 206 ? -54.458 -37.600 10.683 1.00 44.59 205 ARG C N 1
ATOM 6825 C CA . ARG C 1 206 ? -54.362 -36.169 10.940 1.00 47.03 205 ARG C CA 1
ATOM 6826 C C . ARG C 1 206 ? -54.555 -35.360 9.663 1.00 54.54 205 ARG C C 1
ATOM 6827 O O . ARG C 1 206 ? -55.100 -34.251 9.716 1.00 44.01 205 ARG C O 1
ATOM 6835 N N . GLN C 1 207 ? -54.132 -35.897 8.512 1.00 61.54 206 GLN C N 1
ATOM 6836 C CA . GLN C 1 207 ? -54.426 -35.236 7.243 1.00 46.71 206 GLN C CA 1
ATOM 6837 C C . GLN C 1 207 ? -55.926 -35.163 6.990 1.00 41.56 206 GLN C C 1
ATOM 6838 O O . GLN C 1 207 ? -56.428 -34.160 6.474 1.00 49.21 206 GLN C O 1
ATOM 6844 N N . GLN C 1 208 ? -56.663 -36.207 7.364 1.00 44.68 207 GLN C N 1
ATOM 6845 C CA . GLN C 1 208 ? -58.087 -36.244 7.060 1.00 57.47 207 GLN C CA 1
ATOM 6846 C C . GLN C 1 208 ? -58.921 -35.492 8.084 1.00 62.32 207 GLN C C 1
ATOM 6847 O O . GLN C 1 208 ? -60.077 -35.154 7.800 1.00 67.96 207 GLN C O 1
ATOM 6853 N N . LYS C 1 209 ? -58.347 -35.181 9.244 1.00 55.82 208 LYS C N 1
ATOM 6854 C CA . LYS C 1 209 ? -59.025 -34.288 10.172 1.00 57.40 208 LYS C CA 1
ATOM 6855 C C . LYS C 1 209 ? -58.767 -32.831 9.815 1.00 71.20 208 LYS C C 1
ATOM 6856 O O . LYS C 1 209 ? -59.669 -31.990 9.924 1.00 78.04 208 LYS C O 1
ATOM 6862 N N . ALA C 1 210 ? -57.539 -32.518 9.395 1.00 65.86 209 ALA C N 1
ATOM 6863 C CA . ALA C 1 210 ? -57.232 -31.164 8.948 1.00 55.68 209 ALA C CA 1
ATOM 6864 C C . ALA C 1 210 ? -58.060 -30.798 7.726 1.00 52.49 209 ALA C C 1
ATOM 6865 O O . ALA C 1 210 ? -58.519 -29.657 7.594 1.00 41.81 209 ALA C O 1
ATOM 6867 N N . GLU C 1 211 ? -58.265 -31.760 6.823 1.00 71.97 210 GLU C N 1
ATOM 6868 C CA . GLU C 1 211 ? -59.082 -31.514 5.642 1.00 63.69 210 GLU C CA 1
ATOM 6869 C C . GLU C 1 211 ? -60.534 -31.258 6.020 1.00 63.68 210 GLU C C 1
ATOM 6870 O O . GLU C 1 211 ? -61.207 -30.447 5.374 1.00 62.51 210 GLU C O 1
ATOM 6876 N N . GLU C 1 212 ? -61.026 -31.928 7.067 1.00 65.90 211 GLU C N 1
ATOM 6877 C CA . GLU C 1 212 ? -62.375 -31.665 7.558 1.00 58.33 211 GLU C CA 1
ATOM 6878 C C . GLU C 1 212 ? -62.496 -30.259 8.134 1.00 63.21 211 GLU C C 1
ATOM 6879 O O . GLU C 1 212 ? -63.547 -29.622 8.000 1.00 59.43 211 GLU C O 1
ATOM 6885 N N . LEU C 1 213 ? -61.435 -29.754 8.763 1.00 59.61 212 LEU C N 1
ATOM 6886 C CA . LEU C 1 213 ? -61.460 -28.413 9.330 1.00 51.07 212 LEU C CA 1
ATOM 6887 C C . LEU C 1 213 ? -61.318 -27.318 8.280 1.00 53.13 212 LEU C C 1
ATOM 6888 O O . LEU C 1 213 ? -61.451 -26.137 8.622 1.00 56.57 212 LEU C O 1
ATOM 6893 N N . GLY C 1 214 ? -61.047 -27.670 7.030 1.00 48.69 213 GLY C N 1
ATOM 6894 C CA . GLY C 1 214 ? -61.043 -26.726 5.937 1.00 44.37 213 GLY C CA 1
ATOM 6895 C C . GLY C 1 214 ? -59.692 -26.414 5.305 1.00 43.06 213 GLY C C 1
ATOM 6896 O O . GLY C 1 214 ? -59.592 -25.420 4.575 1.00 43.43 213 GLY C O 1
ATOM 6897 N N . ALA C 1 215 ? -58.668 -27.222 5.553 1.00 47.20 214 ALA C N 1
ATOM 6898 C CA . ALA C 1 215 ? -57.324 -26.951 5.066 1.00 45.88 214 ALA C CA 1
ATOM 6899 C C . ALA C 1 215 ? -57.029 -27.743 3.794 1.00 41.50 214 ALA C C 1
ATOM 6900 O O . ALA C 1 215 ? -57.793 -28.615 3.373 1.00 47.61 214 ALA C O 1
ATOM 6902 N N . ILE C 1 216 ? -55.890 -27.425 3.185 1.00 40.38 215 ILE C N 1
ATOM 6903 C CA . ILE C 1 216 ? -55.373 -28.135 2.020 1.00 42.85 215 ILE C CA 1
ATOM 6904 C C . ILE C 1 216 ? -54.173 -28.956 2.466 1.00 48.58 215 ILE C C 1
ATOM 6905 O O . ILE C 1 216 ? -53.257 -28.432 3.112 1.00 53.37 215 ILE C O 1
ATOM 6910 N N . ILE C 1 217 ? -54.172 -30.237 2.120 1.00 45.90 216 ILE C N 1
ATOM 6911 C CA . ILE C 1 217 ? -53.122 -31.140 2.571 1.00 50.15 216 ILE C CA 1
ATOM 6912 C C . ILE C 1 217 ? -51.917 -31.024 1.649 1.00 58.56 216 ILE C C 1
ATOM 6913 O O . ILE C 1 217 ? -52.048 -31.089 0.420 1.00 67.05 216 ILE C O 1
ATOM 6918 N N . VAL C 1 218 ? -50.740 -30.854 2.240 1.00 49.66 217 VAL C N 1
ATOM 6919 C CA . VAL C 1 218 ? -49.476 -30.933 1.522 1.00 54.99 217 VAL C CA 1
ATOM 6920 C C . VAL C 1 218 ? -48.702 -32.083 2.154 1.00 63.01 217 VAL C C 1
ATOM 6921 O O . VAL C 1 218 ? -48.080 -31.923 3.212 1.00 64.31 217 VAL C O 1
ATOM 6925 N N . ASP C 1 219 ? -48.755 -33.252 1.524 1.00 63.02 218 ASP C N 1
ATOM 6926 C CA . ASP C 1 219 ? -48.069 -34.429 2.048 1.00 64.42 218 ASP C CA 1
ATOM 6927 C C . ASP C 1 219 ? -46.585 -34.357 1.708 1.00 63.42 218 ASP C C 1
ATOM 6928 O O . ASP C 1 219 ? -46.235 -34.327 0.523 1.00 61.94 218 ASP C O 1
ATOM 6933 N N . PRO C 1 220 ? -45.688 -34.335 2.698 1.00 61.27 219 PRO C N 1
ATOM 6934 C CA . PRO C 1 220 ? -44.244 -34.298 2.388 1.00 66.69 219 PRO C CA 1
ATOM 6935 C C . PRO C 1 220 ? -43.721 -35.534 1.673 1.00 77.24 219 PRO C C 1
ATOM 6936 O O . PRO C 1 220 ? -42.691 -35.444 0.991 1.00 79.49 219 PRO C O 1
ATOM 6940 N N . SER C 1 221 ? -44.387 -36.681 1.818 1.00 78.64 220 SER C N 1
ATOM 6941 C CA . SER C 1 221 ? -44.004 -37.922 1.156 1.00 74.57 220 SER C CA 1
ATOM 6942 C C . SER C 1 221 ? -44.504 -37.991 -0.277 1.00 77.36 220 SER C C 1
ATOM 6943 O O . SER C 1 221 ? -44.098 -38.900 -1.014 1.00 87.90 220 SER C O 1
ATOM 6946 N N . LYS C 1 222 ? -45.336 -37.031 -0.677 1.00 69.08 221 LYS C N 1
ATOM 6947 C CA . LYS C 1 222 ? -45.923 -37.051 -2.040 1.00 67.12 221 LYS C CA 1
ATOM 6948 C C . LYS C 1 222 ? -45.413 -35.894 -2.903 1.00 72.03 221 LYS C C 1
ATOM 6949 O O . LYS C 1 222 ? -45.762 -35.850 -4.073 1.00 63.35 221 LYS C O 1
ATOM 6955 N N . THR C 1 223 ? -44.633 -34.985 -2.329 1.00 79.35 222 THR C N 1
ATOM 6956 C CA . THR C 1 223 ? -44.021 -33.884 -3.060 1.00 74.64 222 THR C CA 1
ATOM 6957 C C . THR C 1 223 ? -42.520 -33.867 -2.812 1.00 69.29 222 THR C C 1
ATOM 6958 O O . THR C 1 223 ? -42.068 -34.177 -1.706 1.00 59.17 222 THR C O 1
ATOM 6962 N N . ASP C 1 224 ? -41.750 -33.521 -3.845 1.00 80.26 223 ASP C N 1
ATOM 6963 C CA . ASP C 1 224 ? -40.299 -33.484 -3.692 1.00 81.48 223 ASP C CA 1
ATOM 6964 C C . ASP C 1 224 ? -39.866 -32.334 -2.784 1.00 66.75 223 ASP C C 1
ATOM 6965 O O . ASP C 1 224 ? -38.967 -32.495 -1.949 1.00 52.74 223 ASP C O 1
ATOM 6970 N N . ASP C 1 225 ? -40.510 -31.175 -2.916 1.00 69.38 224 ASP C N 1
ATOM 6971 C CA . ASP C 1 225 ? -40.148 -29.961 -2.187 1.00 66.11 224 ASP C CA 1
ATOM 6972 C C . ASP C 1 225 ? -41.428 -29.324 -1.657 1.00 54.55 224 ASP C C 1
ATOM 6973 O O . ASP C 1 225 ? -42.251 -28.832 -2.436 1.00 52.15 224 ASP C O 1
ATOM 6978 N N . VAL C 1 226 ? -41.592 -29.343 -0.331 1.00 49.94 225 VAL C N 1
ATOM 6979 C CA . VAL C 1 226 ? -42.821 -28.851 0.288 1.00 52.08 225 VAL C CA 1
ATOM 6980 C C . VAL C 1 226 ? -42.994 -27.349 0.066 1.00 53.25 225 VAL C C 1
ATOM 6981 O O . VAL C 1 226 ? -44.070 -26.888 -0.332 1.00 49.53 225 VAL C O 1
ATOM 6985 N N . VAL C 1 227 ? -41.944 -26.562 0.322 1.00 54.41 226 VAL C N 1
ATOM 6986 C CA . VAL C 1 227 ? -42.071 -25.108 0.213 1.00 50.50 226 VAL C CA 1
ATOM 6987 C C . VAL C 1 227 ? -42.281 -24.687 -1.238 1.00 50.87 226 VAL C C 1
ATOM 6988 O O . VAL C 1 227 ? -43.033 -23.745 -1.517 1.00 58.45 226 VAL C O 1
ATOM 6992 N N . ALA C 1 228 ? -41.630 -25.373 -2.184 1.00 57.52 227 ALA C N 1
ATOM 6993 C CA . ALA C 1 228 ? -41.800 -25.020 -3.590 1.00 51.60 227 ALA C CA 1
ATOM 6994 C C . ALA C 1 228 ? -43.251 -25.181 -4.017 1.00 49.74 227 ALA C C 1
ATOM 6995 O O . ALA C 1 228 ? -43.773 -24.376 -4.798 1.00 43.74 227 ALA C O 1
ATOM 6997 N N . GLU C 1 229 ? -43.919 -26.218 -3.507 1.00 52.22 228 GLU C N 1
ATOM 6998 C CA . GLU C 1 229 ? -45.324 -26.444 -3.831 1.00 39.64 228 GLU C CA 1
ATOM 6999 C C . GLU C 1 229 ? -46.206 -25.357 -3.225 1.00 48.19 228 GLU C C 1
ATOM 7000 O O . GLU C 1 229 ? -47.077 -24.797 -3.900 1.00 41.90 228 GLU C O 1
ATOM 7006 N N . ILE C 1 230 ? -45.992 -25.049 -1.944 1.00 45.98 229 ILE C N 1
ATOM 7007 C CA . ILE C 1 230 ? -46.762 -23.997 -1.287 1.00 42.71 229 ILE C CA 1
ATOM 7008 C C . ILE C 1 230 ? -46.488 -22.649 -1.933 1.00 44.60 229 ILE C C 1
ATOM 7009 O O . ILE C 1 230 ? -47.388 -21.808 -2.062 1.00 37.31 229 ILE C O 1
ATOM 7014 N N . ALA C 1 231 ? -45.243 -22.423 -2.359 1.00 44.97 230 ALA C N 1
ATOM 7015 C CA . ALA C 1 231 ? -44.905 -21.140 -2.956 1.00 49.86 230 ALA C CA 1
ATOM 7016 C C . ALA C 1 231 ? -45.671 -20.912 -4.246 1.00 60.82 230 ALA C C 1
ATOM 7017 O O . ALA C 1 231 ? -46.114 -19.791 -4.525 1.00 61.55 230 ALA C O 1
ATOM 7019 N N . GLU C 1 232 ? -45.814 -21.943 -5.070 1.00 61.37 231 GLU C N 1
ATOM 7020 C CA . GLU C 1 232 ? -46.466 -21.650 -6.331 1.00 67.88 231 GLU C CA 1
ATOM 7021 C C . GLU C 1 232 ? -47.987 -21.688 -6.241 1.00 65.05 231 GLU C C 1
ATOM 7022 O O . GLU C 1 232 ? -48.665 -20.955 -6.973 1.00 76.85 231 GLU C O 1
ATOM 7028 N N . ARG C 1 233 ? -48.554 -22.519 -5.371 1.00 60.93 232 ARG C N 1
ATOM 7029 C CA . ARG C 1 233 ? -50.012 -22.483 -5.304 1.00 58.15 232 ARG C CA 1
ATOM 7030 C C . ARG C 1 233 ? -50.512 -21.190 -4.668 1.00 52.79 232 ARG C C 1
ATOM 7031 O O . ARG C 1 233 ? -51.716 -20.913 -4.714 1.00 47.65 232 ARG C O 1
ATOM 7039 N N . THR C 1 234 ? -49.608 -20.387 -4.100 1.00 52.55 233 THR C N 1
ATOM 7040 C CA . THR C 1 234 ? -49.929 -19.085 -3.536 1.00 54.30 233 THR C CA 1
ATOM 7041 C C . THR C 1 234 ? -49.341 -17.925 -4.326 1.00 52.08 233 THR C C 1
ATOM 7042 O O . THR C 1 234 ? -49.677 -16.771 -4.039 1.00 40.26 233 THR C O 1
ATOM 7046 N N . GLY C 1 235 ? -48.476 -18.197 -5.303 1.00 45.16 234 GLY C N 1
ATOM 7047 C CA . GLY C 1 235 ? -47.841 -17.152 -6.082 1.00 38.86 234 GLY C CA 1
ATOM 7048 C C . GLY C 1 235 ? -46.780 -16.390 -5.316 1.00 45.13 234 GLY C C 1
ATOM 7049 O O . GLY C 1 235 ? -46.742 -15.156 -5.361 1.00 46.90 234 GLY C O 1
ATOM 7050 N N . GLY C 1 236 ? -45.914 -17.112 -4.607 1.00 47.05 235 GLY C N 1
ATOM 7051 C CA . GLY C 1 236 ? -44.813 -16.487 -3.900 1.00 43.02 235 GLY C CA 1
ATOM 7052 C C . GLY C 1 236 ? -44.720 -16.835 -2.428 1.00 43.51 235 GLY C C 1
ATOM 7053 O O . GLY C 1 236 ? -43.695 -16.573 -1.790 1.00 48.06 235 GLY C O 1
ATOM 7054 N N . GLY C 1 237 ? -45.773 -17.430 -1.875 1.00 41.58 236 GLY C N 1
ATOM 7055 C CA . GLY C 1 237 ? -45.761 -17.813 -0.476 1.00 41.10 236 GLY C CA 1
ATOM 7056 C C . GLY C 1 237 ? -46.990 -17.355 0.285 1.00 49.43 236 GLY C C 1
ATOM 7057 O O . GLY C 1 237 ? -47.736 -16.492 -0.188 1.00 52.63 236 GLY C O 1
ATOM 7058 N N . VAL C 1 238 ? -47.217 -17.936 1.463 1.00 55.60 237 VAL C N 1
ATOM 7059 C CA . VAL C 1 238 ? -48.331 -17.549 2.323 1.00 51.82 237 VAL C CA 1
ATOM 7060 C C . VAL C 1 238 ? -47.979 -16.271 3.072 1.00 46.58 237 VAL C C 1
ATOM 7061 O O . VAL C 1 238 ? -46.826 -15.824 3.057 1.00 48.76 237 VAL C O 1
ATOM 7065 N N . ASP C 1 239 ? -48.968 -15.671 3.732 1.00 37.49 238 ASP C N 1
ATOM 7066 C CA . ASP C 1 239 ? -48.717 -14.459 4.501 1.00 45.44 238 ASP C CA 1
ATOM 7067 C C . ASP C 1 239 ? -48.278 -14.748 5.929 1.00 45.25 238 ASP C C 1
ATOM 7068 O O . ASP C 1 239 ? -47.464 -14.000 6.483 1.00 54.41 238 ASP C O 1
ATOM 7073 N N . VAL C 1 240 ? -48.782 -15.822 6.534 1.00 45.37 239 VAL C N 1
ATOM 7074 C CA . VAL C 1 240 ? -48.396 -16.231 7.882 1.00 39.49 239 VAL C CA 1
ATOM 7075 C C . VAL C 1 240 ? -48.207 -17.740 7.894 1.00 34.32 239 VAL C C 1
ATOM 7076 O O . VAL C 1 240 ? -49.043 -18.478 7.365 1.00 39.54 239 VAL C O 1
ATOM 7080 N N . ALA C 1 241 ? -47.113 -18.201 8.489 1.00 30.00 240 ALA C N 1
ATOM 7081 C CA . ALA C 1 241 ? -46.851 -19.622 8.674 1.00 30.86 240 ALA C CA 1
ATOM 7082 C C . ALA C 1 241 ? -46.755 -19.942 10.160 1.00 33.74 240 ALA C C 1
ATOM 7083 O O . ALA C 1 241 ? -46.234 -19.143 10.948 1.00 31.96 240 ALA C O 1
ATOM 7085 N N . PHE C 1 242 ? -47.276 -21.105 10.544 1.00 33.45 241 PHE C N 1
ATOM 7086 C CA . PHE C 1 242 ? -47.274 -21.548 11.933 1.00 28.74 241 PHE C CA 1
ATOM 7087 C C . PHE C 1 242 ? -46.448 -22.820 12.042 1.00 31.42 241 PHE C C 1
ATOM 7088 O O . PHE C 1 242 ? -46.765 -23.827 11.399 1.00 43.99 241 PHE C O 1
ATOM 7096 N N . GLU C 1 243 ? -45.389 -22.770 12.845 1.00 34.87 242 GLU C N 1
ATOM 7097 C CA . GLU C 1 243 ? -44.515 -23.914 13.067 1.00 37.59 242 GLU C CA 1
ATOM 7098 C C . GLU C 1 243 ? -44.943 -24.621 14.347 1.00 34.35 242 GLU C C 1
ATOM 7099 O O . GLU C 1 243 ? -44.901 -24.029 15.432 1.00 26.94 242 GLU C O 1
ATOM 7105 N N . VAL C 1 244 ? -45.362 -25.881 14.216 1.00 31.29 243 VAL C N 1
ATOM 7106 C CA . VAL C 1 244 ? -45.875 -26.658 15.336 1.00 38.97 243 VAL C CA 1
ATOM 7107 C C . VAL C 1 244 ? -45.140 -27.977 15.522 1.00 46.64 243 VAL C C 1
ATOM 7108 O O . VAL C 1 244 ? -45.396 -28.684 16.495 1.00 44.28 243 VAL C O 1
ATOM 7112 N N . THR C 1 245 ? -44.207 -28.323 14.634 1.00 44.43 244 THR C N 1
ATOM 7113 C CA . THR C 1 245 ? -43.548 -29.623 14.713 1.00 37.14 244 THR C CA 1
ATOM 7114 C C . THR C 1 245 ? -42.421 -29.640 15.738 1.00 45.55 244 THR C C 1
ATOM 7115 O O . THR C 1 245 ? -42.177 -30.678 16.364 1.00 44.80 244 THR C O 1
ATOM 7119 N N . GLY C 1 246 ? -41.725 -28.523 15.922 1.00 47.73 245 GLY C N 1
ATOM 7120 C CA . GLY C 1 246 ? -40.559 -28.510 16.781 1.00 50.09 245 GLY C CA 1
ATOM 7121 C C . GLY C 1 246 ? -39.325 -29.134 16.174 1.00 48.75 245 GLY C C 1
ATOM 7122 O O . GLY C 1 246 ? -38.354 -29.381 16.898 1.00 50.92 245 GLY C O 1
ATOM 7123 N N . VAL C 1 247 ? -39.339 -29.407 14.878 1.00 46.23 246 VAL C N 1
ATOM 7124 C CA . VAL C 1 247 ? -38.209 -30.002 14.170 1.00 48.93 246 VAL C CA 1
ATOM 7125 C C . VAL C 1 247 ? -37.442 -28.877 13.482 1.00 49.93 246 VAL C C 1
ATOM 7126 O O . VAL C 1 247 ? -38.065 -28.061 12.786 1.00 33.80 246 VAL C O 1
ATOM 7130 N N . PRO C 1 248 ? -36.117 -28.795 13.646 1.00 59.66 247 PRO C N 1
ATOM 7131 C CA . PRO C 1 248 ? -35.367 -27.683 13.033 1.00 59.05 247 PRO C CA 1
ATOM 7132 C C . PRO C 1 248 ? -35.580 -27.539 11.534 1.00 52.37 247 PRO C C 1
ATOM 7133 O O . PRO C 1 248 ? -35.723 -26.413 11.042 1.00 55.61 247 PRO C O 1
ATOM 7137 N N . VAL C 1 249 ? -35.606 -28.650 10.794 1.00 58.13 248 VAL C N 1
ATOM 7138 C CA . VAL C 1 249 ? -35.771 -28.570 9.345 1.00 59.67 248 VAL C CA 1
ATOM 7139 C C . VAL C 1 249 ? -37.102 -27.927 8.980 1.00 54.91 248 VAL C C 1
ATOM 7140 O O . VAL C 1 249 ? -37.197 -27.203 7.983 1.00 53.30 248 VAL C O 1
ATOM 7144 N N . VAL C 1 250 ? -38.139 -28.155 9.785 1.00 53.07 249 VAL C N 1
ATOM 7145 C CA . VAL C 1 250 ? -39.456 -27.624 9.455 1.00 42.17 249 VAL C CA 1
ATOM 7146 C C . VAL C 1 250 ? -39.534 -26.126 9.735 1.00 44.66 249 VAL C C 1
ATOM 7147 O O . VAL C 1 250 ? -40.214 -25.392 9.008 1.00 43.44 249 VAL C O 1
ATOM 7151 N N . LEU C 1 251 ? -38.848 -25.643 10.775 1.00 45.23 250 LEU C N 1
ATOM 7152 C CA . LEU C 1 251 ? -38.814 -24.205 11.024 1.00 44.63 250 LEU C CA 1
ATOM 7153 C C . LEU C 1 251 ? -38.211 -23.466 9.838 1.00 46.38 250 LEU C C 1
ATOM 7154 O O . LEU C 1 251 ? -38.659 -22.368 9.484 1.00 39.55 250 LEU C O 1
ATOM 7159 N N . ARG C 1 252 ? -37.192 -24.057 9.210 1.00 43.70 251 ARG C N 1
ATOM 7160 C CA . ARG C 1 252 ? -36.644 -23.484 7.987 1.00 45.52 251 ARG C CA 1
ATOM 7161 C C . ARG C 1 252 ? -37.701 -23.424 6.892 1.00 47.66 251 ARG C C 1
ATOM 7162 O O . ARG C 1 252 ? -37.835 -22.407 6.200 1.00 52.54 251 ARG C O 1
ATOM 7170 N N . GLN C 1 253 ? -38.468 -24.504 6.726 1.00 41.22 252 GLN C N 1
ATOM 7171 C CA . GLN C 1 253 ? -39.488 -24.543 5.684 1.00 30.71 252 GLN C CA 1
ATOM 7172 C C . GLN C 1 253 ? -40.598 -23.533 5.946 1.00 32.16 252 GLN C C 1
ATOM 7173 O O . GLN C 1 253 ? -41.077 -22.877 5.013 1.00 39.26 252 GLN C O 1
ATOM 7179 N N . ALA C 1 254 ? -41.026 -23.397 7.205 1.00 32.22 253 ALA C N 1
ATOM 7180 C CA . ALA C 1 254 ? -42.096 -22.457 7.525 1.00 33.47 253 ALA C CA 1
ATOM 7181 C C . ALA C 1 254 ? -41.701 -21.029 7.175 1.00 38.10 253 ALA C C 1
ATOM 7182 O O . ALA C 1 254 ? -42.510 -20.266 6.634 1.00 47.37 253 ALA C O 1
ATOM 7184 N N . ILE C 1 255 ? -40.454 -20.656 7.463 1.00 37.30 254 ILE C N 1
ATOM 7185 C CA . ILE C 1 255 ? -39.980 -19.324 7.108 1.00 34.02 254 ILE C CA 1
ATOM 7186 C C . ILE C 1 255 ? -39.906 -19.173 5.595 1.00 38.12 254 ILE C C 1
ATOM 7187 O O . ILE C 1 255 ? -40.304 -18.141 5.040 1.00 37.34 254 ILE C O 1
ATOM 7192 N N . GLN C 1 256 ? -39.412 -20.202 4.901 1.00 38.52 255 GLN C N 1
ATOM 7193 C CA . GLN C 1 256 ? -39.246 -20.117 3.455 1.00 41.09 255 GLN C CA 1
ATOM 7194 C C . GLN C 1 256 ? -40.575 -20.137 2.712 1.00 40.49 255 GLN C C 1
ATOM 7195 O O . GLN C 1 256 ? -40.619 -19.758 1.537 1.00 40.10 255 GLN C O 1
ATOM 7201 N N . SER C 1 257 ? -41.656 -20.549 3.368 1.00 33.66 256 SER C N 1
ATOM 7202 C CA . SER C 1 257 ? -42.957 -20.647 2.726 1.00 23.39 256 SER C CA 1
ATOM 7203 C C . SER C 1 257 ? -43.770 -19.368 2.848 1.00 27.53 256 SER C C 1
ATOM 7204 O O . SER C 1 257 ? -44.919 -19.333 2.396 1.00 23.34 256 SER C O 1
ATOM 7207 N N . THR C 1 258 ? -43.201 -18.316 3.421 1.00 33.67 257 THR C N 1
ATOM 7208 C CA . THR C 1 258 ? -43.875 -17.034 3.523 1.00 40.90 257 THR C CA 1
ATOM 7209 C C . THR C 1 258 ? -43.401 -16.118 2.403 1.00 37.32 257 THR C C 1
ATOM 7210 O O . THR C 1 258 ? -42.297 -16.271 1.873 1.00 36.91 257 THR C O 1
ATOM 7214 N N . THR C 1 259 ? -44.254 -15.166 2.043 1.00 38.51 258 THR C N 1
ATOM 7215 C CA . THR C 1 259 ? -44.006 -14.282 0.913 1.00 45.31 258 THR C CA 1
ATOM 7216 C C . THR C 1 259 ? -43.253 -13.034 1.380 1.00 54.66 258 THR C C 1
ATOM 7217 O O . THR C 1 259 ? -42.663 -13.012 2.464 1.00 57.38 258 THR C O 1
ATOM 7221 N N . ILE C 1 260 ? -43.255 -11.989 0.550 1.00 50.25 259 ILE C N 1
ATOM 7222 C CA . ILE C 1 260 ? -42.614 -10.729 0.902 1.00 44.36 259 ILE C CA 1
ATOM 7223 C C . ILE C 1 260 ? -43.250 -10.199 2.178 1.00 42.50 259 ILE C C 1
ATOM 7224 O O . ILE C 1 260 ? -44.477 -10.069 2.268 1.00 59.35 259 ILE C O 1
ATOM 7229 N N . ALA C 1 261 ? -42.416 -9.934 3.186 1.00 30.94 260 ALA C N 1
ATOM 7230 C CA . ALA C 1 261 ? -42.829 -9.440 4.497 1.00 30.49 260 ALA C CA 1
ATOM 7231 C C . ALA C 1 261 ? -43.663 -10.450 5.275 1.00 43.69 260 ALA C C 1
ATOM 7232 O O . ALA C 1 261 ? -44.368 -10.071 6.214 1.00 43.85 260 ALA C O 1
ATOM 7234 N N . GLY C 1 262 ? -43.575 -11.732 4.932 1.00 47.69 261 GLY C N 1
ATOM 7235 C CA . GLY C 1 262 ? -44.344 -12.745 5.624 1.00 39.25 261 GLY C CA 1
ATOM 7236 C C . GLY C 1 262 ? -43.908 -12.934 7.065 1.00 36.23 261 GLY C C 1
ATOM 7237 O O . GLY C 1 262 ? -42.848 -12.481 7.501 1.00 39.15 261 GLY C O 1
ATOM 7238 N N . GLU C 1 263 ? -44.756 -13.635 7.819 1.00 33.53 262 GLU C N 1
ATOM 7239 C CA . GLU C 1 263 ? -44.569 -13.821 9.253 1.00 29.44 262 GLU C CA 1
ATOM 7240 C C . GLU C 1 263 ? -44.614 -15.303 9.596 1.00 32.66 262 GLU C C 1
ATOM 7241 O O . GLU C 1 263 ? -45.506 -16.023 9.138 1.00 36.78 262 GLU C O 1
ATOM 7247 N N . THR C 1 264 ? -43.651 -15.753 10.396 1.00 38.52 263 THR C N 1
ATOM 7248 C CA . THR C 1 264 ? -43.615 -17.118 10.908 1.00 32.91 263 THR C CA 1
ATOM 7249 C C . THR C 1 264 ? -43.853 -17.083 12.411 1.00 34.17 263 THR C C 1
ATOM 7250 O O . THR C 1 264 ? -43.058 -16.495 13.154 1.00 42.40 263 THR C O 1
ATOM 7254 N N . VAL C 1 265 ? -44.937 -17.710 12.855 1.00 29.81 264 VAL C N 1
ATOM 7255 C CA . VAL C 1 265 ? -45.318 -17.734 14.264 1.00 30.13 264 VAL C CA 1
ATOM 7256 C C . VAL C 1 265 ? -44.950 -19.094 14.838 1.00 27.87 264 VAL C C 1
ATOM 7257 O O . VAL C 1 265 ? -45.484 -20.122 14.406 1.00 40.56 264 VAL C O 1
ATOM 7261 N N . ILE C 1 266 ? -44.045 -19.108 15.808 1.00 29.39 265 ILE C N 1
ATOM 7262 C CA . ILE C 1 266 ? -43.594 -20.353 16.421 1.00 33.73 265 ILE C CA 1
ATOM 7263 C C . ILE C 1 266 ? -44.539 -20.717 17.560 1.00 31.75 265 ILE C C 1
ATOM 7264 O O . ILE C 1 266 ? -44.682 -19.963 18.530 1.00 33.56 265 ILE C O 1
ATOM 7269 N N . VAL C 1 267 ? -45.189 -21.873 17.437 1.00 30.21 266 VAL C N 1
ATOM 7270 C CA . VAL C 1 267 ? -46.090 -22.387 18.464 1.00 39.36 266 VAL C CA 1
ATOM 7271 C C . VAL C 1 267 ? -45.530 -23.620 19.161 1.00 39.26 266 VAL C C 1
ATOM 7272 O O . VAL C 1 267 ? -46.043 -24.003 20.226 1.00 44.88 266 VAL C O 1
ATOM 7276 N N . SER C 1 268 ? -44.483 -24.232 18.619 1.00 35.62 267 SER C N 1
ATOM 7277 C CA . SER C 1 268 ? -43.981 -25.499 19.118 1.00 47.46 267 SER C CA 1
ATOM 7278 C C . SER C 1 268 ? -43.065 -25.285 20.323 1.00 46.52 267 SER C C 1
ATOM 7279 O O . SER C 1 268 ? -42.672 -24.164 20.653 1.00 42.61 267 SER C O 1
ATOM 7282 N N . ILE C 1 269 ? -42.744 -26.389 20.997 1.00 53.08 268 ILE C N 1
ATOM 7283 C CA . ILE C 1 269 ? -41.847 -26.396 22.149 1.00 45.87 268 ILE C CA 1
ATOM 7284 C C . ILE C 1 269 ? -40.446 -26.766 21.680 1.00 48.19 268 ILE C C 1
ATOM 7285 O O . ILE C 1 269 ? -40.273 -27.689 20.874 1.00 56.92 268 ILE C O 1
ATOM 7290 N N . TRP C 1 270 ? -39.438 -26.056 22.191 1.00 50.19 269 TRP C N 1
ATOM 7291 C CA . TRP C 1 270 ? -38.055 -26.245 21.764 1.00 55.95 269 TRP C CA 1
ATOM 7292 C C . TRP C 1 270 ? -37.152 -26.400 22.980 1.00 66.70 269 TRP C C 1
ATOM 7293 O O . TRP C 1 270 ? -37.142 -25.533 23.861 1.00 69.04 269 TRP C O 1
ATOM 7304 N N . GLU C 1 271 ? -36.400 -27.502 23.029 1.00 62.44 270 GLU C N 1
ATOM 7305 C CA . GLU C 1 271 ? -35.408 -27.736 24.074 1.00 64.27 270 GLU C CA 1
ATOM 7306 C C . GLU C 1 271 ? -33.969 -27.635 23.593 1.00 63.84 270 GLU C C 1
ATOM 7307 O O . GLU C 1 271 ? -33.101 -27.216 24.361 1.00 59.19 270 GLU C O 1
ATOM 7313 N N . LYS C 1 272 ? -33.694 -28.024 22.354 1.00 67.52 271 LYS C N 1
ATOM 7314 C CA . LYS C 1 272 ? -32.377 -27.894 21.754 1.00 68.96 271 LYS C CA 1
ATOM 7315 C C . LYS C 1 272 ? -32.402 -26.792 20.705 1.00 62.33 271 LYS C C 1
ATOM 7316 O O . LYS C 1 272 ? -33.450 -26.221 20.390 1.00 58.10 271 LYS C O 1
ATOM 7322 N N . GLY C 1 273 ? -31.227 -26.492 20.166 1.00 63.19 272 GLY C N 1
ATOM 7323 C CA . GLY C 1 273 ? -31.122 -25.491 19.133 1.00 61.73 272 GLY C CA 1
ATOM 7324 C C . GLY C 1 273 ? -31.749 -25.953 17.828 1.00 64.28 272 GLY C C 1
ATOM 7325 O O . GLY C 1 273 ? -32.279 -27.057 17.694 1.00 58.79 272 GLY C O 1
ATOM 7326 N N . ALA C 1 274 ? -31.669 -25.071 16.836 1.00 58.23 273 ALA C N 1
ATOM 7327 C CA . ALA C 1 274 ? -32.188 -25.360 15.507 1.00 43.48 273 ALA C CA 1
ATOM 7328 C C . ALA C 1 274 ? -31.451 -24.483 14.511 1.00 46.85 273 ALA C C 1
ATOM 7329 O O . ALA C 1 274 ? -31.279 -23.283 14.753 1.00 49.86 273 ALA C O 1
ATOM 7331 N N . GLU C 1 275 ? -31.020 -25.074 13.402 1.00 45.65 274 GLU C N 1
ATOM 7332 C CA . GLU C 1 275 ? -30.300 -24.333 12.377 1.00 46.30 274 GLU C CA 1
ATOM 7333 C C . GLU C 1 275 ? -31.302 -23.691 11.426 1.00 58.28 274 GLU C C 1
ATOM 7334 O O . GLU C 1 275 ? -32.082 -24.389 10.770 1.00 58.64 274 GLU C O 1
ATOM 7340 N N . ILE C 1 276 ? -31.278 -22.365 11.363 1.00 67.52 275 ILE C N 1
ATOM 7341 C CA . ILE C 1 276 ? -32.074 -21.609 10.412 1.00 59.75 275 ILE C CA 1
ATOM 7342 C C . ILE C 1 276 ? -31.130 -20.974 9.399 1.00 57.95 275 ILE C C 1
ATOM 7343 O O . ILE C 1 276 ? -29.907 -21.031 9.530 1.00 58.16 275 ILE C O 1
ATOM 7348 N N . HIS C 1 277 ? -31.714 -20.367 8.369 1.00 56.14 276 HIS C N 1
ATOM 7349 C CA . HIS C 1 277 ? -30.964 -19.573 7.401 1.00 58.98 276 HIS C CA 1
ATOM 7350 C C . HIS C 1 277 ? -31.312 -18.107 7.617 1.00 47.02 276 HIS C C 1
ATOM 7351 O O . HIS C 1 277 ? -32.295 -17.610 7.048 1.00 56.70 276 HIS C O 1
ATOM 7358 N N . PRO C 1 278 ? -30.559 -17.375 8.444 1.00 39.56 277 PRO C N 1
ATOM 7359 C CA . PRO C 1 278 ? -30.879 -15.954 8.659 1.00 31.71 277 PRO C CA 1
ATOM 7360 C C . PRO C 1 278 ? -30.994 -15.168 7.367 1.00 43.61 277 PRO C C 1
ATOM 7361 O O . PRO C 1 278 ? -31.701 -14.152 7.322 1.00 47.50 277 PRO C O 1
ATOM 7365 N N . ASN C 1 279 ? -30.323 -15.624 6.307 1.00 44.00 278 ASN C N 1
ATOM 7366 C CA . ASN C 1 279 ? -30.476 -15.003 4.997 1.00 42.93 278 ASN C CA 1
ATOM 7367 C C . ASN C 1 279 ? -31.923 -15.069 4.523 1.00 40.21 278 ASN C C 1
ATOM 7368 O O . ASN C 1 279 ? -32.419 -14.131 3.887 1.00 40.80 278 ASN C O 1
ATOM 7373 N N . ASP C 1 280 ? -32.613 -16.178 4.812 1.00 40.94 279 ASP C N 1
ATOM 7374 C CA . ASP C 1 280 ? -34.007 -16.311 4.401 1.00 41.39 279 ASP C CA 1
ATOM 7375 C C . ASP C 1 280 ? -34.881 -15.235 5.033 1.00 37.66 279 ASP C C 1
ATOM 7376 O O . ASP C 1 280 ? -35.876 -14.811 4.434 1.00 34.78 279 ASP C O 1
ATOM 7381 N N . ILE C 1 281 ? -34.520 -14.776 6.231 1.00 33.74 280 ILE C N 1
ATOM 7382 C CA . ILE C 1 281 ? -35.262 -13.702 6.878 1.00 28.64 280 ILE C CA 1
ATOM 7383 C C . ILE C 1 281 ? -34.929 -12.359 6.238 1.00 33.89 280 ILE C C 1
ATOM 7384 O O . ILE C 1 281 ? -35.803 -11.501 6.074 1.00 42.96 280 ILE C O 1
ATOM 7389 N N . VAL C 1 282 ? -33.668 -12.164 5.849 1.00 32.71 281 VAL C N 1
ATOM 7390 C CA . VAL C 1 282 ? -33.223 -10.859 5.372 1.00 29.39 281 VAL C CA 1
ATOM 7391 C C . VAL C 1 282 ? -33.705 -10.592 3.952 1.00 32.34 281 VAL C C 1
ATOM 7392 O O . VAL C 1 282 ? -34.141 -9.481 3.637 1.00 39.51 281 VAL C O 1
ATOM 7396 N N . ILE C 1 283 ? -33.644 -11.604 3.083 1.00 41.78 282 ILE C N 1
ATOM 7397 C CA . ILE C 1 283 ? -33.862 -11.386 1.653 1.00 52.86 282 ILE C CA 1
ATOM 7398 C C . ILE C 1 283 ? -35.257 -10.829 1.390 1.00 36.24 282 ILE C C 1
ATOM 7399 O O . ILE C 1 283 ? -35.425 -9.867 0.632 1.00 30.87 282 ILE C O 1
ATOM 7404 N N . LYS C 1 284 ? -36.279 -11.424 2.004 1.00 30.91 283 LYS C N 1
ATOM 7405 C CA . LYS C 1 284 ? -37.657 -11.030 1.742 1.00 38.28 283 LYS C CA 1
ATOM 7406 C C . LYS C 1 284 ? -38.274 -10.234 2.890 1.00 34.19 283 LYS C C 1
ATOM 7407 O O . LYS C 1 284 ? -39.501 -10.106 2.956 1.00 36.85 283 LYS C O 1
ATOM 7413 N N . GLU C 1 285 ? -37.445 -9.690 3.787 1.00 19.79 284 GLU C N 1
ATOM 7414 C CA . GLU C 1 285 ? -37.908 -8.857 4.901 1.00 26.62 284 GLU C CA 1
ATOM 7415 C C . GLU C 1 285 ? -38.957 -9.585 5.741 1.00 36.88 284 GLU C C 1
ATOM 7416 O O . GLU C 1 285 ? -40.017 -9.044 6.067 1.00 30.87 284 GLU C O 1
ATOM 7422 N N . ARG C 1 286 ? -38.649 -10.829 6.094 1.00 30.97 285 ARG C N 1
ATOM 7423 C CA . ARG C 1 286 ? -39.599 -11.670 6.800 1.00 28.43 285 ARG C CA 1
ATOM 7424 C C . ARG C 1 286 ? -39.561 -11.377 8.298 1.00 27.32 285 ARG C C 1
ATOM 7425 O O . ARG C 1 286 ? -38.767 -10.569 8.786 1.00 36.50 285 ARG C O 1
ATOM 7433 N N . THR C 1 287 ? -40.449 -12.039 9.033 1.00 34.04 286 THR C N 1
ATOM 7434 C CA . THR C 1 287 ? -40.579 -11.862 10.470 1.00 37.70 286 THR C CA 1
ATOM 7435 C C . THR C 1 287 ? -40.823 -13.220 11.110 1.00 35.38 286 THR C C 1
ATOM 7436 O O . THR C 1 287 ? -41.631 -14.011 10.619 1.00 44.80 286 THR C O 1
ATOM 7440 N N . VAL C 1 288 ? -40.126 -13.485 12.209 1.00 29.86 287 VAL C N 1
ATOM 7441 C CA . VAL C 1 288 ? -40.369 -14.661 13.035 1.00 34.35 287 VAL C CA 1
ATOM 7442 C C . VAL C 1 288 ? -40.806 -14.166 14.404 1.00 34.94 287 VAL C C 1
ATOM 7443 O O . VAL C 1 288 ? -40.195 -13.248 14.961 1.00 40.87 287 VAL C O 1
ATOM 7447 N N . LYS C 1 289 ? -41.865 -14.766 14.939 1.00 28.91 288 LYS C N 1
ATOM 7448 C CA . LYS C 1 289 ? -42.550 -14.249 16.117 1.00 34.20 288 LYS C CA 1
ATOM 7449 C C . LYS C 1 289 ? -42.786 -15.370 17.117 1.00 37.40 288 LYS C C 1
ATOM 7450 O O . LYS C 1 289 ? -43.251 -16.454 16.744 1.00 41.30 288 LYS C O 1
ATOM 7456 N N . GLY C 1 290 ? -42.468 -15.107 18.380 1.00 41.61 289 GLY C N 1
ATOM 7457 C CA . GLY C 1 290 ? -42.696 -16.061 19.456 1.00 45.74 289 GLY C CA 1
ATOM 7458 C C . GLY C 1 290 ? -44.009 -15.804 20.158 1.00 40.98 289 GLY C C 1
ATOM 7459 O O . GLY C 1 290 ? -44.403 -14.655 20.378 1.00 42.94 289 GLY C O 1
ATOM 7460 N N . ILE C 1 291 ? -44.685 -16.891 20.534 1.00 46.71 290 ILE C N 1
ATOM 7461 C CA . ILE C 1 291 ? -45.980 -16.845 21.204 1.00 49.51 290 ILE C CA 1
ATOM 7462 C C . ILE C 1 291 ? -45.983 -17.895 22.305 1.00 43.22 290 ILE C C 1
ATOM 7463 O O . ILE C 1 291 ? -45.655 -19.061 22.055 1.00 47.70 290 ILE C O 1
ATOM 7468 N N . ILE C 1 292 ? -46.363 -17.493 23.515 1.00 27.18 291 ILE C N 1
ATOM 7469 C CA . ILE C 1 292 ? -46.481 -18.419 24.636 1.00 38.54 291 ILE C CA 1
ATOM 7470 C C . ILE C 1 292 ? -47.738 -18.068 25.421 1.00 40.26 291 ILE C C 1
ATOM 7471 O O . ILE C 1 292 ? -48.086 -16.890 25.566 1.00 46.01 291 ILE C O 1
ATOM 7476 N N . GLY C 1 293 ? -48.440 -19.097 25.891 1.00 29.15 292 GLY C N 1
ATOM 7477 C CA . GLY C 1 293 ? -49.655 -18.875 26.656 1.00 36.66 292 GLY C CA 1
ATOM 7478 C C . GLY C 1 293 ? -50.702 -18.114 25.869 1.00 40.11 292 GLY C C 1
ATOM 7479 O O . GLY C 1 293 ? -50.918 -18.346 24.675 1.00 45.48 292 GLY C O 1
ATOM 7480 N N . TYR C 1 294 ? -51.363 -17.185 26.556 1.00 35.46 293 TYR C N 1
ATOM 7481 C CA . TYR C 1 294 ? -52.450 -16.377 26.020 1.00 27.52 293 TYR C CA 1
ATOM 7482 C C . TYR C 1 294 ? -52.810 -15.350 27.081 1.00 42.69 293 TYR C C 1
ATOM 7483 O O . TYR C 1 294 ? -52.437 -15.493 28.249 1.00 45.96 293 TYR C O 1
ATOM 7492 N N . ARG C 1 295 ? -53.550 -14.323 26.668 1.00 41.88 294 ARG C N 1
ATOM 7493 C CA . ARG C 1 295 ? -54.014 -13.312 27.608 1.00 28.90 294 ARG C CA 1
ATOM 7494 C C . ARG C 1 295 ? -55.161 -12.537 26.978 1.00 42.18 294 ARG C C 1
ATOM 7495 O O . ARG C 1 295 ? -55.160 -12.291 25.768 1.00 50.47 294 ARG C O 1
ATOM 7503 N N . ASP C 1 296 ? -56.133 -12.159 27.812 1.00 45.57 295 ASP C N 1
ATOM 7504 C CA . ASP C 1 296 ? -57.287 -11.362 27.394 1.00 57.75 295 ASP C CA 1
ATOM 7505 C C . ASP C 1 296 ? -57.934 -11.944 26.140 1.00 54.71 295 ASP C C 1
ATOM 7506 O O . ASP C 1 296 ? -58.119 -11.265 25.128 1.00 59.51 295 ASP C O 1
ATOM 7511 N N . ILE C 1 297 ? -58.259 -13.233 26.210 1.00 50.50 296 ILE C N 1
ATOM 7512 C CA . ILE C 1 297 ? -58.714 -13.970 25.035 1.00 37.69 296 ILE C CA 1
ATOM 7513 C C . ILE C 1 297 ? -59.980 -14.777 25.280 1.00 39.16 296 ILE C C 1
ATOM 7514 O O . ILE C 1 297 ? -60.712 -15.072 24.317 1.00 41.12 296 ILE C O 1
ATOM 7519 N N . PHE C 1 298 ? -60.315 -15.118 26.525 1.00 47.02 297 PHE C N 1
ATOM 7520 C CA . PHE C 1 298 ? -61.453 -15.999 26.777 1.00 43.12 297 PHE C CA 1
ATOM 7521 C C . PHE C 1 298 ? -62.785 -15.454 26.268 1.00 43.77 297 PHE C C 1
ATOM 7522 O O . PHE C 1 298 ? -63.557 -16.244 25.698 1.00 47.37 297 PHE C O 1
ATOM 7530 N N . PRO C 1 299 ? -63.131 -14.171 26.445 1.00 44.95 298 PRO C N 1
ATOM 7531 C CA . PRO C 1 299 ? -64.403 -13.690 25.872 1.00 47.47 298 PRO C CA 1
ATOM 7532 C C . PRO C 1 299 ? -64.501 -13.875 24.367 1.00 49.64 298 PRO C C 1
ATOM 7533 O O . PRO C 1 299 ? -65.576 -14.221 23.860 1.00 50.83 298 PRO C O 1
ATOM 7537 N N . ALA C 1 300 ? -63.408 -13.645 23.635 1.00 50.33 299 ALA C N 1
ATOM 7538 C CA . ALA C 1 300 ? -63.429 -13.842 22.189 1.00 49.79 299 ALA C CA 1
ATOM 7539 C C . ALA C 1 300 ? -63.696 -15.298 21.830 1.00 45.13 299 ALA C C 1
ATOM 7540 O O . ALA C 1 300 ? -64.471 -15.587 20.910 1.00 38.78 299 ALA C O 1
ATOM 7542 N N . VAL C 1 301 ? -63.057 -16.228 22.543 1.00 47.05 300 VAL C N 1
ATOM 7543 C CA . VAL C 1 301 ? -63.274 -17.652 22.293 1.00 44.90 300 VAL C CA 1
ATOM 7544 C C . VAL C 1 301 ? -64.732 -18.021 22.539 1.00 41.49 300 VAL C C 1
ATOM 7545 O O . VAL C 1 301 ? -65.368 -18.693 21.719 1.00 40.25 300 VAL C O 1
ATOM 7549 N N . LEU C 1 302 ? -65.275 -17.606 23.686 1.00 38.40 301 LEU C N 1
ATOM 7550 C CA . LEU C 1 302 ? -66.659 -17.934 24.015 1.00 42.97 301 LEU C CA 1
ATOM 7551 C C . LEU C 1 302 ? -67.624 -17.411 22.957 1.00 55.30 301 LEU C C 1
ATOM 7552 O O . LEU C 1 302 ? -68.600 -18.088 22.608 1.00 56.60 301 LEU C O 1
ATOM 7557 N N . SER C 1 303 ? -67.368 -16.213 22.428 1.00 53.54 302 SER C N 1
ATOM 7558 C CA . SER C 1 303 ? -68.266 -15.650 21.424 1.00 53.04 302 SER C CA 1
ATOM 7559 C C . SER C 1 303 ? -68.181 -16.415 20.110 1.00 48.53 302 SER C C 1
ATOM 7560 O O . SER C 1 303 ? -69.205 -16.660 19.461 1.00 46.63 302 SER C O 1
ATOM 7563 N N . LEU C 1 304 ? -66.973 -16.812 19.706 1.00 41.86 303 LEU C N 1
ATOM 7564 C CA . LEU C 1 304 ? -66.824 -17.565 18.467 1.00 38.49 303 LEU C CA 1
ATOM 7565 C C . LEU C 1 304 ? -67.458 -18.942 18.578 1.00 44.89 303 LEU C C 1
ATOM 7566 O O . LEU C 1 304 ? -67.905 -19.503 17.572 1.00 50.21 303 LEU C O 1
ATOM 7571 N N . MET C 1 305 ? -67.493 -19.503 19.786 1.00 50.54 304 MET C N 1
ATOM 7572 C CA . MET C 1 305 ? -68.142 -20.791 19.983 1.00 50.83 304 MET C CA 1
ATOM 7573 C C . MET C 1 305 ? -69.651 -20.684 19.814 1.00 52.58 304 MET C C 1
ATOM 7574 O O . MET C 1 305 ? -70.286 -21.628 19.327 1.00 62.52 304 MET C O 1
ATOM 7579 N N . LYS C 1 306 ? -70.238 -19.545 20.200 1.00 48.40 305 LYS C N 1
ATOM 7580 C CA . LYS C 1 306 ? -71.660 -19.317 19.965 1.00 36.60 305 LYS C CA 1
ATOM 7581 C C . LYS C 1 306 ? -72.008 -19.316 18.483 1.00 37.48 305 LYS C C 1
ATOM 7582 O O . LYS C 1 306 ? -73.182 -19.483 18.131 1.00 45.43 305 LYS C O 1
ATOM 7588 N N . GLU C 1 307 ? -71.019 -19.140 17.610 1.00 34.31 306 GLU C N 1
ATOM 7589 C CA . GLU C 1 307 ? -71.235 -19.115 16.171 1.00 46.09 306 GLU C CA 1
ATOM 7590 C C . GLU C 1 307 ? -70.835 -20.413 15.482 1.00 55.42 306 GLU C C 1
ATOM 7591 O O . GLU C 1 307 ? -70.933 -20.500 14.253 1.00 66.76 306 GLU C O 1
ATOM 7597 N N . GLY C 1 308 ? -70.388 -21.420 16.234 1.00 46.10 307 GLY C N 1
ATOM 7598 C CA . GLY C 1 308 ? -70.058 -22.721 15.685 1.00 40.78 307 GLY C CA 1
ATOM 7599 C C . GLY C 1 308 ? -68.581 -23.027 15.563 1.00 46.58 307 GLY C C 1
ATOM 7600 O O . GLY C 1 308 ? -68.233 -24.171 15.239 1.00 50.62 307 GLY C O 1
ATOM 7601 N N . TYR C 1 309 ? -67.701 -22.063 15.809 1.00 42.53 308 TYR C N 1
ATOM 7602 C CA . TYR C 1 309 ? -66.274 -22.335 15.742 1.00 36.65 308 TYR C CA 1
ATOM 7603 C C . TYR C 1 309 ? -65.831 -23.118 16.971 1.00 51.30 308 TYR C C 1
ATOM 7604 O O . TYR C 1 309 ? -66.448 -23.042 18.039 1.00 58.37 308 TYR C O 1
ATOM 7613 N N . PHE C 1 310 ? -64.745 -23.873 16.809 1.00 50.48 309 PHE C N 1
ATOM 7614 C CA . PHE C 1 310 ? -64.201 -24.715 17.875 1.00 42.65 309 PHE C CA 1
ATOM 7615 C C . PHE C 1 310 ? -65.252 -25.689 18.402 1.00 40.56 309 PHE C C 1
ATOM 7616 O O . PHE C 1 310 ? -65.319 -25.967 19.600 1.00 50.27 309 PHE C O 1
ATOM 7624 N N . SER C 1 311 ? -66.081 -26.208 17.499 1.00 48.90 310 SER C N 1
ATOM 7625 C CA . SER C 1 311 ? -67.162 -27.097 17.901 1.00 48.38 310 SER C CA 1
ATOM 7626 C C . SER C 1 311 ? -66.614 -28.376 18.521 1.00 46.93 310 SER C C 1
ATOM 7627 O O . SER C 1 311 ? -65.677 -28.988 18.002 1.00 36.05 310 SER C O 1
ATOM 7630 N N . ALA C 1 312 ? -67.219 -28.785 19.640 1.00 50.03 311 ALA C N 1
ATOM 7631 C CA . ALA C 1 312 ? -66.846 -30.050 20.264 1.00 43.58 311 ALA C CA 1
ATOM 7632 C C . ALA C 1 312 ? -67.198 -31.236 19.378 1.00 45.34 311 ALA C C 1
ATOM 7633 O O . ALA C 1 312 ? -66.558 -32.290 19.474 1.00 37.07 311 ALA C O 1
ATOM 7635 N N . ASP C 1 313 ? -68.210 -31.084 18.518 1.00 37.29 312 ASP C N 1
ATOM 7636 C CA . ASP C 1 313 ? -68.540 -32.139 17.568 1.00 57.18 312 ASP C CA 1
ATOM 7637 C C . ASP C 1 313 ? -67.339 -32.488 16.700 1.00 55.32 312 ASP C C 1
ATOM 7638 O O . ASP C 1 313 ? -67.132 -33.657 16.351 1.00 63.50 312 ASP C O 1
ATOM 7643 N N . LYS C 1 314 ? -66.531 -31.488 16.349 1.00 54.61 313 LYS C N 1
ATOM 7644 C CA . LYS C 1 314 ? -65.365 -31.701 15.502 1.00 50.68 313 LYS C CA 1
ATOM 7645 C C . LYS C 1 314 ? -64.099 -32.035 16.281 1.00 41.49 313 LYS C C 1
ATOM 7646 O O . LYS C 1 314 ? -63.241 -32.753 15.761 1.00 35.47 313 LYS C O 1
ATOM 7652 N N . LEU C 1 315 ? -63.949 -31.544 17.510 1.00 42.98 314 LEU C N 1
ATOM 7653 C CA . LEU C 1 315 ? -62.650 -31.599 18.172 1.00 47.81 314 LEU C CA 1
ATOM 7654 C C . LEU C 1 315 ? -62.541 -32.652 19.267 1.00 49.07 314 LEU C C 1
ATOM 7655 O O . LEU C 1 315 ? -61.428 -33.099 19.561 1.00 53.66 314 LEU C O 1
ATOM 7660 N N . VAL C 1 316 ? -63.644 -33.059 19.885 1.00 45.19 315 VAL C N 1
ATOM 7661 C CA . VAL C 1 316 ? -63.605 -34.051 20.954 1.00 40.87 315 VAL C CA 1
ATOM 7662 C C . VAL C 1 316 ? -63.730 -35.436 20.330 1.00 48.19 315 VAL C C 1
ATOM 7663 O O . VAL C 1 316 ? -64.762 -35.768 19.737 1.00 59.43 315 VAL C O 1
ATOM 7667 N N . THR C 1 317 ? -62.681 -36.247 20.468 1.00 37.48 316 THR C N 1
ATOM 7668 C CA . THR C 1 317 ? -62.618 -37.554 19.830 1.00 38.23 316 THR C CA 1
ATOM 7669 C C . THR C 1 317 ? -62.732 -38.716 20.808 1.00 48.28 316 THR C C 1
ATOM 7670 O O . THR C 1 317 ? -62.760 -39.872 20.370 1.00 49.76 316 THR C O 1
ATOM 7674 N N . LYS C 1 318 ? -62.815 -38.449 22.111 1.00 46.24 317 LYS C N 1
ATOM 7675 C CA . LYS C 1 318 ? -62.936 -39.509 23.102 1.00 48.46 317 LYS C CA 1
ATOM 7676 C C . LYS C 1 318 ? -63.297 -38.891 24.443 1.00 54.24 317 LYS C C 1
ATOM 7677 O O . LYS C 1 318 ? -62.722 -37.873 24.836 1.00 58.89 317 LYS C O 1
ATOM 7683 N N . LYS C 1 319 ? -64.245 -39.514 25.138 1.00 51.53 318 LYS C N 1
ATOM 7684 C CA . LYS C 1 319 ? -64.630 -39.121 26.487 1.00 48.52 318 LYS C CA 1
ATOM 7685 C C . LYS C 1 319 ? -64.435 -40.310 27.415 1.00 49.70 318 LYS C C 1
ATOM 7686 O O . LYS C 1 319 ? -64.941 -41.404 27.146 1.00 63.60 318 LYS C O 1
ATOM 7692 N N . ILE C 1 320 ? -63.695 -40.092 28.500 1.00 46.59 319 ILE C N 1
ATOM 7693 C CA . ILE C 1 320 ? -63.338 -41.137 29.448 1.00 55.22 319 ILE C CA 1
ATOM 7694 C C . ILE C 1 320 ? -63.700 -40.667 30.851 1.00 57.98 319 ILE C C 1
ATOM 7695 O O . ILE C 1 320 ? -64.018 -39.499 31.079 1.00 58.10 319 ILE C O 1
ATOM 7700 N N . VAL C 1 321 ? -63.630 -41.596 31.797 1.00 51.79 320 VAL C N 1
ATOM 7701 C CA . VAL C 1 321 ? -63.812 -41.274 33.199 1.00 47.03 320 VAL C CA 1
ATOM 7702 C C . VAL C 1 321 ? -62.437 -41.133 33.835 1.00 53.53 320 VAL C C 1
ATOM 7703 O O . VAL C 1 321 ? -61.435 -41.661 33.343 1.00 57.68 320 VAL C O 1
ATOM 7707 N N . LEU C 1 322 ? -62.387 -40.386 34.942 1.00 54.51 321 LEU C N 1
ATOM 7708 C CA . LEU C 1 322 ? -61.105 -40.073 35.566 1.00 49.62 321 LEU C CA 1
ATOM 7709 C C . LEU C 1 322 ? -60.372 -41.341 35.989 1.00 55.30 321 LEU C C 1
ATOM 7710 O O . LEU C 1 322 ? -59.138 -41.385 35.952 1.00 54.61 321 LEU C O 1
ATOM 7715 N N . ASP C 1 323 ? -61.115 -42.389 36.356 1.00 57.44 322 ASP C N 1
ATOM 7716 C CA . ASP C 1 323 ? -60.487 -43.641 36.767 1.00 64.45 322 ASP C CA 1
ATOM 7717 C C . ASP C 1 323 ? -59.576 -44.189 35.674 1.00 70.28 322 ASP C C 1
ATOM 7718 O O . ASP C 1 323 ? -58.479 -44.682 35.959 1.00 70.44 322 ASP C O 1
ATOM 7723 N N . ASP C 1 324 ? -60.013 -44.109 34.415 1.00 66.57 323 ASP C N 1
ATOM 7724 C CA . ASP C 1 324 ? -59.279 -44.654 33.279 1.00 62.81 323 ASP C CA 1
ATOM 7725 C C . ASP C 1 324 ? -58.330 -43.643 32.644 1.00 56.68 323 ASP C C 1
ATOM 7726 O O . ASP C 1 324 ? -58.032 -43.757 31.446 1.00 57.89 323 ASP C O 1
ATOM 7731 N N . LEU C 1 325 ? -57.837 -42.661 33.406 1.00 55.97 324 LEU C N 1
ATOM 7732 C CA . LEU C 1 325 ? -57.077 -41.572 32.795 1.00 50.15 324 LEU C CA 1
ATOM 7733 C C . LEU C 1 325 ? -55.743 -42.047 32.229 1.00 55.11 324 LEU C C 1
ATOM 7734 O O . LEU C 1 325 ? -55.304 -41.567 31.178 1.00 61.00 324 LEU C O 1
ATOM 7739 N N . ILE C 1 326 ? -55.086 -42.994 32.896 1.00 64.04 325 ILE C N 1
ATOM 7740 C CA . ILE C 1 326 ? -53.731 -43.368 32.494 1.00 68.23 325 ILE C CA 1
ATOM 7741 C C . ILE C 1 326 ? -53.748 -44.192 31.212 1.00 69.28 325 ILE C C 1
ATOM 7742 O O . ILE C 1 326 ? -52.953 -43.952 30.295 1.00 56.46 325 ILE C O 1
ATOM 7747 N N . GLU C 1 327 ? -54.658 -45.160 31.113 1.00 69.34 326 GLU C N 1
ATOM 7748 C CA . GLU C 1 327 ? -54.605 -46.084 29.987 1.00 74.17 326 GLU C CA 1
ATOM 7749 C C . GLU C 1 327 ? -55.488 -45.666 28.819 1.00 76.10 326 GLU C C 1
ATOM 7750 O O . GLU C 1 327 ? -55.063 -45.765 27.662 1.00 79.50 326 GLU C O 1
ATOM 7756 N N . GLU C 1 328 ? -56.706 -45.199 29.084 1.00 73.09 327 GLU C N 1
ATOM 7757 C CA . GLU C 1 328 ? -57.582 -44.728 28.018 1.00 70.23 327 GLU C CA 1
ATOM 7758 C C . GLU C 1 328 ? -57.370 -43.259 27.674 1.00 73.72 327 GLU C C 1
ATOM 7759 O O . GLU C 1 328 ? -57.924 -42.786 26.676 1.00 70.55 327 GLU C O 1
ATOM 7765 N N . GLY C 1 329 ? -56.589 -42.531 28.470 1.00 74.82 328 GLY C N 1
ATOM 7766 C CA . GLY C 1 329 ? -56.317 -41.131 28.207 1.00 65.55 328 GLY C CA 1
ATOM 7767 C C . GLY C 1 329 ? -54.912 -40.857 27.712 1.00 62.68 328 GLY C C 1
ATOM 7768 O O . GLY C 1 329 ? -54.707 -40.621 26.517 1.00 62.20 328 GLY C O 1
ATOM 7769 N N . PHE C 1 330 ? -53.938 -40.866 28.625 1.00 62.50 329 PHE C N 1
ATOM 7770 C CA . PHE C 1 330 ? -52.550 -40.633 28.234 1.00 63.35 329 PHE C CA 1
ATOM 7771 C C . PHE C 1 330 ? -52.086 -41.672 27.221 1.00 66.65 329 PHE C C 1
ATOM 7772 O O . PHE C 1 330 ? -51.453 -41.335 26.214 1.00 63.70 329 PHE C O 1
ATOM 7780 N N . GLY C 1 331 ? -52.380 -42.948 27.484 1.00 72.76 330 GLY C N 1
ATOM 7781 C CA . GLY C 1 331 ? -51.983 -43.996 26.557 1.00 71.18 330 GLY C CA 1
ATOM 7782 C C . GLY C 1 331 ? -52.556 -43.791 25.168 1.00 64.99 330 GLY C C 1
ATOM 7783 O O . GLY C 1 331 ? -51.861 -43.973 24.166 1.00 55.93 330 GLY C O 1
ATOM 7784 N N . ALA C 1 332 ? -53.832 -43.403 25.092 1.00 63.60 331 ALA C N 1
ATOM 7785 C CA . ALA C 1 332 ? -54.467 -43.175 23.798 1.00 69.08 331 ALA C CA 1
ATOM 7786 C C . ALA C 1 332 ? -53.843 -41.999 23.056 1.00 76.75 331 ALA C C 1
ATOM 7787 O O . ALA C 1 332 ? -53.775 -42.015 21.822 1.00 84.37 331 ALA C O 1
ATOM 7789 N N . LEU C 1 333 ? -53.392 -40.973 23.781 1.00 71.41 332 LEU C N 1
ATOM 7790 C CA . LEU C 1 333 ? -52.719 -39.853 23.131 1.00 61.50 332 LEU C CA 1
ATOM 7791 C C . LEU C 1 333 ? -51.377 -40.269 22.543 1.00 62.76 332 LEU C C 1
ATOM 7792 O O . LEU C 1 333 ? -50.923 -39.677 21.557 1.00 66.76 332 LEU C O 1
ATOM 7797 N N . ILE C 1 334 ? -50.725 -41.267 23.138 1.00 56.28 333 ILE C N 1
ATOM 7798 C CA . ILE C 1 334 ? -49.427 -41.703 22.640 1.00 58.07 333 ILE C CA 1
ATOM 7799 C C . ILE C 1 334 ? -49.585 -42.654 21.458 1.00 66.16 333 ILE C C 1
ATOM 7800 O O . ILE C 1 334 ? -48.740 -42.672 20.555 1.00 73.43 333 ILE C O 1
ATOM 7805 N N . LYS C 1 335 ? -50.662 -43.438 21.425 1.00 71.45 334 LYS C N 1
ATOM 7806 C CA . LYS C 1 335 ? -50.784 -44.530 20.467 1.00 76.97 334 LYS C CA 1
ATOM 7807 C C . LYS C 1 335 ? -51.702 -44.229 19.291 1.00 79.24 334 LYS C C 1
ATOM 7808 O O . LYS C 1 335 ? -51.488 -44.778 18.205 1.00 91.41 334 LYS C O 1
ATOM 7814 N N . GLU C 1 336 ? -52.708 -43.378 19.462 1.00 75.67 335 GLU C N 1
ATOM 7815 C CA . GLU C 1 336 ? -53.701 -43.122 18.421 1.00 70.33 335 GLU C CA 1
ATOM 7816 C C . GLU C 1 336 ? -53.522 -41.687 17.940 1.00 66.43 335 GLU C C 1
ATOM 7817 O O . GLU C 1 336 ? -53.928 -40.740 18.616 1.00 67.85 335 GLU C O 1
ATOM 7823 N N . LYS C 1 337 ? -52.924 -41.532 16.760 1.00 63.02 336 LYS C N 1
ATOM 7824 C CA . LYS C 1 337 ? -52.732 -40.225 16.139 1.00 63.38 336 LYS C CA 1
ATOM 7825 C C . LYS C 1 337 ? -54.023 -39.597 15.632 1.00 61.05 336 LYS C C 1
ATOM 7826 O O . LYS C 1 337 ? -53.979 -38.463 15.141 1.00 59.89 336 LYS C O 1
ATOM 7832 N N . SER C 1 338 ? -55.161 -40.281 15.751 1.00 63.84 337 SER C N 1
ATOM 7833 C CA . SER C 1 338 ? -56.446 -39.726 15.344 1.00 55.44 337 SER C CA 1
ATOM 7834 C C . SER C 1 338 ? -57.109 -38.913 16.447 1.00 58.02 337 SER C C 1
ATOM 7835 O O . SER C 1 338 ? -58.119 -38.249 16.188 1.00 60.00 337 SER C O 1
ATOM 7838 N N . GLN C 1 339 ? -56.569 -38.960 17.663 1.00 50.90 338 GLN C N 1
ATOM 7839 C CA . GLN C 1 339 ? -57.143 -38.245 18.793 1.00 54.51 338 GLN C CA 1
ATOM 7840 C C . GLN C 1 339 ? -56.775 -36.769 18.721 1.00 51.01 338 GLN C C 1
ATOM 7841 O O . GLN C 1 339 ? -55.614 -36.419 18.482 1.00 44.81 338 GLN C O 1
ATOM 7847 N N . VAL C 1 340 ? -57.768 -35.905 18.918 1.00 41.92 339 VAL C N 1
ATOM 7848 C CA . VAL C 1 340 ? -57.546 -34.464 18.916 1.00 47.47 339 VAL C CA 1
ATOM 7849 C C . VAL C 1 340 ? -57.530 -33.971 20.357 1.00 50.61 339 VAL C C 1
ATOM 7850 O O . VAL C 1 340 ? -56.473 -33.621 20.893 1.00 66.20 339 VAL C O 1
ATOM 7854 N N . LYS C 1 341 ? -58.697 -33.945 20.996 1.00 36.26 340 LYS C N 1
ATOM 7855 C CA . LYS C 1 341 ? -58.813 -33.582 22.403 1.00 41.01 340 LYS C CA 1
ATOM 7856 C C . LYS C 1 341 ? -59.629 -34.645 23.120 1.00 43.07 340 LYS C C 1
ATOM 7857 O O . LYS C 1 341 ? -60.679 -35.065 22.623 1.00 57.65 340 LYS C O 1
ATOM 7863 N N . ILE C 1 342 ? -59.147 -35.081 24.283 1.00 39.45 341 ILE C N 1
ATOM 7864 C CA . ILE C 1 342 ? -59.821 -36.087 25.098 1.00 41.75 341 ILE C CA 1
ATOM 7865 C C . ILE C 1 342 ? -60.350 -35.415 26.358 1.00 38.65 341 ILE C C 1
ATOM 7866 O O . ILE C 1 342 ? -59.602 -34.727 27.065 1.00 39.84 341 ILE C O 1
ATOM 7871 N N . LEU C 1 343 ? -61.638 -35.603 26.627 1.00 41.33 342 LEU C N 1
ATOM 7872 C CA . LEU C 1 343 ? -62.297 -35.032 27.792 1.00 46.26 342 LEU C CA 1
ATOM 7873 C C . LEU C 1 343 ? -62.398 -36.075 28.898 1.00 52.25 342 LEU C C 1
ATOM 7874 O O . LEU C 1 343 ? -62.591 -37.264 28.628 1.00 58.20 342 LEU C O 1
ATOM 7879 N N . VAL C 1 344 ? -62.268 -35.624 30.145 1.00 46.45 343 VAL C N 1
ATOM 7880 C CA . VAL C 1 344 ? -62.212 -36.507 31.304 1.00 46.97 343 VAL C CA 1
ATOM 7881 C C . VAL C 1 344 ? -63.302 -36.106 32.290 1.00 44.74 343 VAL C C 1
ATOM 7882 O O . VAL C 1 344 ? -63.401 -34.935 32.676 1.00 52.27 343 VAL C O 1
ATOM 7886 N N . ARG C 1 345 ? -64.118 -37.082 32.690 1.00 44.42 344 ARG C N 1
ATOM 7887 C CA . ARG C 1 345 ? -65.231 -36.913 33.615 1.00 52.97 344 ARG C CA 1
ATOM 7888 C C . ARG C 1 345 ? -64.880 -37.498 34.976 1.00 65.34 344 ARG C C 1
ATOM 7889 O O . ARG C 1 345 ? -64.392 -38.635 35.044 1.00 74.18 344 ARG C O 1
ATOM 7897 N N . PRO C 1 346 ? -65.083 -36.759 36.074 1.00 65.22 345 PRO C N 1
ATOM 7898 C CA . PRO C 1 346 ? -64.658 -37.279 37.389 1.00 60.94 345 PRO C CA 1
ATOM 7899 C C . PRO C 1 346 ? -65.390 -38.536 37.841 1.00 74.09 345 PRO C C 1
ATOM 7900 O O . PRO C 1 346 ? -64.756 -39.429 38.417 1.00 88.00 345 PRO C O 1
ATOM 7904 N N . ASN C 1 347 ? -66.696 -38.642 37.608 1.00 78.57 346 ASN C N 1
ATOM 7905 C CA . ASN C 1 347 ? -67.434 -39.831 38.035 1.00 89.66 346 ASN C CA 1
ATOM 7906 C C . ASN C 1 347 ? -68.660 -40.094 37.165 1.00 88.56 346 ASN C C 1
ATOM 7907 O O . ASN C 1 347 ? -68.540 -40.370 35.975 1.00 82.75 346 ASN C O 1
ATOM 7912 N N . SER D 1 1 ? -71.403 -1.145 -33.899 1.00 81.81 0 SER D N 1
ATOM 7913 C CA . SER D 1 1 ? -72.361 -2.225 -33.705 1.00 93.12 0 SER D CA 1
ATOM 7914 C C . SER D 1 1 ? -72.243 -2.815 -32.303 1.00 108.21 0 SER D C 1
ATOM 7915 O O . SER D 1 1 ? -71.950 -4.001 -32.144 1.00 112.46 0 SER D O 1
ATOM 7918 N N . MET D 1 2 ? -72.482 -1.984 -31.289 1.00 108.68 1 MET D N 1
ATOM 7919 C CA . MET D 1 2 ? -72.405 -2.421 -29.900 1.00 97.19 1 MET D CA 1
ATOM 7920 C C . MET D 1 2 ? -73.318 -1.551 -29.047 1.00 90.87 1 MET D C 1
ATOM 7921 O O . MET D 1 2 ? -73.276 -0.322 -29.148 1.00 89.02 1 MET D O 1
ATOM 7926 N N . LYS D 1 3 ? -74.142 -2.191 -28.215 1.00 85.43 2 LYS D N 1
ATOM 7927 C CA . LYS D 1 3 ? -75.071 -1.493 -27.329 1.00 82.65 2 LYS D CA 1
ATOM 7928 C C . LYS D 1 3 ? -74.371 -1.064 -26.042 1.00 88.67 2 LYS D C 1
ATOM 7929 O O . LYS D 1 3 ? -73.635 -1.849 -25.437 1.00 85.02 2 LYS D O 1
ATOM 7935 N N . ALA D 1 4 ? -74.607 0.184 -25.620 1.00 91.90 3 ALA D N 1
ATOM 7936 C CA . ALA D 1 4 ? -73.877 0.738 -24.483 1.00 91.31 3 ALA D CA 1
ATOM 7937 C C . ALA D 1 4 ? -74.729 1.717 -23.685 1.00 90.35 3 ALA D C 1
ATOM 7938 O O . ALA D 1 4 ? -75.754 2.215 -24.156 1.00 89.09 3 ALA D O 1
ATOM 7940 N N . ALA D 1 5 ? -74.291 1.980 -22.455 1.00 89.52 4 ALA D N 1
ATOM 7941 C CA . ALA D 1 5 ? -74.927 2.964 -21.591 1.00 87.37 4 ALA D CA 1
ATOM 7942 C C . ALA D 1 5 ? -73.979 4.146 -21.425 1.00 96.15 4 ALA D C 1
ATOM 7943 O O . ALA D 1 5 ? -72.910 4.012 -20.822 1.00 95.15 4 ALA D O 1
ATOM 7945 N N . ARG D 1 6 ? -74.363 5.303 -21.948 1.00 101.71 5 ARG D N 1
ATOM 7946 C CA . ARG D 1 6 ? -73.499 6.469 -21.885 1.00 97.18 5 ARG D CA 1
ATOM 7947 C C . ARG D 1 6 ? -74.144 7.550 -21.028 1.00 91.95 5 ARG D C 1
ATOM 7948 O O . ARG D 1 6 ? -75.363 7.732 -21.040 1.00 87.09 5 ARG D O 1
ATOM 7956 N N . TRP D 1 7 ? -73.308 8.270 -20.287 1.00 92.05 6 TRP D N 1
ATOM 7957 C CA . TRP D 1 7 ? -73.743 9.380 -19.451 1.00 87.06 6 TRP D CA 1
ATOM 7958 C C . TRP D 1 7 ? -73.500 10.662 -20.232 1.00 89.66 6 TRP D C 1
ATOM 7959 O O . TRP D 1 7 ? -72.369 10.940 -20.622 1.00 81.86 6 TRP D O 1
ATOM 7970 N N . HIS D 1 8 ? -74.548 11.435 -20.485 1.00 93.84 7 HIS D N 1
ATOM 7971 C CA . HIS D 1 8 ? -74.402 12.643 -21.288 1.00 95.09 7 HIS D CA 1
ATOM 7972 C C . HIS D 1 8 ? -74.427 13.895 -20.417 1.00 100.59 7 HIS D C 1
ATOM 7973 O O . HIS D 1 8 ? -73.484 14.691 -20.451 1.00 103.03 7 HIS D O 1
ATOM 7980 N N . ASN D 1 9 ? -75.482 14.071 -19.621 1.00 110.02 8 ASN D N 1
ATOM 7981 C CA . ASN D 1 9 ? -75.570 15.079 -18.570 1.00 114.70 8 ASN D CA 1
ATOM 7982 C C . ASN D 1 9 ? -76.456 14.516 -17.462 1.00 99.16 8 ASN D C 1
ATOM 7983 O O . ASN D 1 9 ? -76.904 13.369 -17.528 1.00 88.33 8 ASN D O 1
ATOM 7988 N N . GLN D 1 10 ? -76.734 15.341 -16.453 1.00 92.46 9 GLN D N 1
ATOM 7989 C CA . GLN D 1 10 ? -77.468 14.875 -15.283 1.00 88.35 9 GLN D CA 1
ATOM 7990 C C . GLN D 1 10 ? -78.876 14.417 -15.649 1.00 92.37 9 GLN D C 1
ATOM 7991 O O . GLN D 1 10 ? -79.597 15.098 -16.387 1.00 87.05 9 GLN D O 1
ATOM 7997 N N . LYS D 1 11 ? -79.264 13.255 -15.117 1.00 91.77 10 LYS D N 1
ATOM 7998 C CA . LYS D 1 11 ? -80.547 12.614 -15.403 1.00 94.81 10 LYS D CA 1
ATOM 7999 C C . LYS D 1 11 ? -80.737 12.304 -16.885 1.00 93.62 10 LYS D C 1
ATOM 8000 O O . LYS D 1 11 ? -81.870 12.119 -17.349 1.00 90.71 10 LYS D O 1
ATOM 8006 N N . ASP D 1 12 ? -79.637 12.204 -17.633 1.00 93.72 11 ASP D N 1
ATOM 8007 C CA . ASP D 1 12 ? -79.665 11.942 -19.070 1.00 95.69 11 ASP D CA 1
ATOM 8008 C C . ASP D 1 12 ? -78.677 10.817 -19.358 1.00 94.15 11 ASP D C 1
ATOM 8009 O O . ASP D 1 12 ? -77.541 11.055 -19.771 1.00 98.85 11 ASP D O 1
ATOM 8014 N N . ILE D 1 13 ? -79.109 9.581 -19.131 1.00 81.97 12 ILE D N 1
ATOM 8015 C CA . ILE D 1 13 ? -78.339 8.405 -19.511 1.00 68.52 12 ILE D CA 1
ATOM 8016 C C . ILE D 1 13 ? -79.085 7.678 -20.618 1.00 79.63 12 ILE D C 1
ATOM 8017 O O . ILE D 1 13 ? -80.238 7.264 -20.432 1.00 74.57 12 ILE D O 1
ATOM 8022 N N . ARG D 1 14 ? -78.432 7.527 -21.769 1.00 92.56 13 ARG D N 1
ATOM 8023 C CA . ARG D 1 14 ? -79.051 6.948 -22.955 1.00 94.43 13 ARG D CA 1
ATOM 8024 C C . ARG D 1 14 ? -78.401 5.607 -23.307 1.00 94.26 13 ARG D C 1
ATOM 8025 O O . ARG D 1 14 ? -77.176 5.461 -23.206 1.00 97.38 13 ARG D O 1
ATOM 8033 N N . ILE D 1 15 ? -79.253 4.673 -23.751 1.00 95.03 14 ILE D N 1
ATOM 8034 C CA . ILE D 1 15 ? -78.888 3.319 -24.266 1.00 94.48 14 ILE D CA 1
ATOM 8035 C C . ILE D 1 15 ? -78.898 3.439 -25.787 1.00 94.06 14 ILE D C 1
ATOM 8036 O O . ILE D 1 15 ? -79.968 3.384 -26.371 1.00 86.55 14 ILE D O 1
ATOM 8041 N N . GLU D 1 16 ? -77.711 3.524 -26.363 1.00 92.94 15 GLU D N 1
ATOM 8042 C CA . GLU D 1 16 ? -77.425 3.824 -27.744 1.00 95.15 15 GLU D CA 1
ATOM 8043 C C . GLU D 1 16 ? -76.496 2.744 -28.276 1.00 93.58 15 GLU D C 1
ATOM 8044 O O . GLU D 1 16 ? -75.980 1.910 -27.526 1.00 85.91 15 GLU D O 1
ATOM 8050 N N . HIS D 1 17 ? -76.274 2.778 -29.580 1.00 98.01 16 HIS D N 1
ATOM 8051 C CA . HIS D 1 17 ? -75.277 1.939 -30.228 1.00 92.55 16 HIS D CA 1
ATOM 8052 C C . HIS D 1 17 ? -74.032 2.765 -30.536 1.00 82.05 16 HIS D C 1
ATOM 8053 O O . HIS D 1 17 ? -74.122 3.826 -31.162 1.00 82.70 16 HIS D O 1
ATOM 8060 N N . ILE D 1 18 ? -72.875 2.269 -30.094 1.00 74.34 17 ILE D N 1
ATOM 8061 C CA . ILE D 1 18 ? -71.593 2.942 -30.259 1.00 86.37 17 ILE D CA 1
ATOM 8062 C C . ILE D 1 18 ? -70.640 1.981 -30.974 1.00 96.37 17 ILE D C 1
ATOM 8063 O O . ILE D 1 18 ? -70.941 0.802 -31.164 1.00 98.75 17 ILE D O 1
ATOM 8068 N N . GLU D 1 19 ? -69.487 2.506 -31.386 1.00 98.15 18 GLU D N 1
ATOM 8069 C CA . GLU D 1 19 ? -68.527 1.698 -32.122 1.00 94.57 18 GLU D CA 1
ATOM 8070 C C . GLU D 1 19 ? -67.904 0.658 -31.201 1.00 91.65 18 GLU D C 1
ATOM 8071 O O . GLU D 1 19 ? -67.565 0.948 -30.050 1.00 88.82 18 GLU D O 1
ATOM 8077 N N . GLU D 1 20 ? -67.769 -0.561 -31.708 1.00 88.24 19 GLU D N 1
ATOM 8078 C CA . GLU D 1 20 ? -67.003 -1.578 -31.005 1.00 80.99 19 GLU D CA 1
ATOM 8079 C C . GLU D 1 20 ? -65.551 -1.126 -30.888 1.00 76.43 19 GLU D C 1
ATOM 8080 O O . GLU D 1 20 ? -64.944 -0.749 -31.901 1.00 62.41 19 GLU D O 1
ATOM 8086 N N . PRO D 1 21 ? -64.955 -1.156 -29.697 1.00 82.33 20 PRO D N 1
ATOM 8087 C CA . PRO D 1 21 ? -63.562 -0.717 -29.576 1.00 87.13 20 PRO D CA 1
ATOM 8088 C C . PRO D 1 21 ? -62.605 -1.763 -30.125 1.00 91.26 20 PRO D C 1
ATOM 8089 O O . PRO D 1 21 ? -62.788 -2.967 -29.934 1.00 93.29 20 PRO D O 1
ATOM 8093 N N . LYS D 1 22 ? -61.578 -1.286 -30.822 1.00 86.03 21 LYS D N 1
ATOM 8094 C CA . LYS D 1 22 ? -60.522 -2.153 -31.319 1.00 79.75 21 LYS D CA 1
ATOM 8095 C C . LYS D 1 22 ? -59.560 -2.524 -30.196 1.00 73.42 21 LYS D C 1
ATOM 8096 O O . LYS D 1 22 ? -59.293 -1.729 -29.290 1.00 73.71 21 LYS D O 1
ATOM 8102 N N . THR D 1 23 ? -59.033 -3.746 -30.266 1.00 78.30 22 THR D N 1
ATOM 8103 C CA . THR D 1 23 ? -58.078 -4.234 -29.273 1.00 80.18 22 THR D CA 1
ATOM 8104 C C . THR D 1 23 ? -56.670 -3.824 -29.692 1.00 76.44 22 THR D C 1
ATOM 8105 O O . THR D 1 23 ? -56.068 -4.436 -30.577 1.00 74.41 22 THR D O 1
ATOM 8109 N N . GLU D 1 24 ? -56.145 -2.786 -29.048 1.00 74.96 23 GLU D N 1
ATOM 8110 C CA . GLU D 1 24 ? -54.794 -2.301 -29.303 1.00 81.25 23 GLU D CA 1
ATOM 8111 C C . GLU D 1 24 ? -53.785 -3.128 -28.502 1.00 80.49 23 GLU D C 1
ATOM 8112 O O . GLU D 1 24 ? -54.174 -3.951 -27.671 1.00 73.52 23 GLU D O 1
ATOM 8118 N N . PRO D 1 25 ? -52.472 -2.947 -28.751 1.00 87.52 24 PRO D N 1
ATOM 8119 C CA . PRO D 1 25 ? -51.471 -3.879 -28.186 1.00 96.58 24 PRO D CA 1
ATOM 8120 C C . PRO D 1 25 ? -51.571 -4.173 -26.694 1.00 88.77 24 PRO D C 1
ATOM 8121 O O . PRO D 1 25 ? -51.361 -5.325 -26.295 1.00 87.44 24 PRO D O 1
ATOM 8125 N N . GLY D 1 26 ? -51.864 -3.183 -25.856 1.00 76.27 25 GLY D N 1
ATOM 8126 C CA . GLY D 1 26 ? -51.855 -3.453 -24.431 1.00 74.71 25 GLY D CA 1
ATOM 8127 C C . GLY D 1 26 ? -53.140 -4.037 -23.872 1.00 78.73 25 GLY D C 1
ATOM 8128 O O . GLY D 1 26 ? -53.165 -4.420 -22.698 1.00 69.32 25 GLY D O 1
ATOM 8129 N N . LYS D 1 27 ? -54.190 -4.162 -24.686 1.00 78.99 26 LYS D N 1
ATOM 8130 C CA . LYS D 1 27 ? -55.542 -4.347 -24.184 1.00 71.60 26 LYS D CA 1
ATOM 8131 C C . LYS D 1 27 ? -56.011 -5.783 -24.404 1.00 72.23 26 LYS D C 1
ATOM 8132 O O . LYS D 1 27 ? -55.348 -6.601 -25.039 1.00 72.92 26 LYS D O 1
ATOM 8138 N N . VAL D 1 28 ? -57.185 -6.077 -23.855 1.00 79.02 27 VAL D N 1
ATOM 8139 C CA . VAL D 1 28 ? -57.862 -7.364 -23.999 1.00 75.70 27 VAL D CA 1
ATOM 8140 C C . VAL D 1 28 ? -59.353 -7.067 -24.107 1.00 64.67 27 VAL D C 1
ATOM 8141 O O . VAL D 1 28 ? -59.895 -6.318 -23.291 1.00 60.07 27 VAL D O 1
ATOM 8145 N N . LYS D 1 29 ? -60.019 -7.634 -25.110 1.00 65.13 28 LYS D N 1
ATOM 8146 C CA . LYS D 1 29 ? -61.435 -7.357 -25.347 1.00 62.06 28 LYS D CA 1
ATOM 8147 C C . LYS D 1 29 ? -62.289 -8.355 -24.569 1.00 63.30 28 LYS D C 1
ATOM 8148 O O . LYS D 1 29 ? -62.176 -9.574 -24.763 1.00 63.33 28 LYS D O 1
ATOM 8154 N N . ILE D 1 30 ? -63.150 -7.833 -23.699 1.00 59.60 29 ILE D N 1
ATOM 8155 C CA . ILE D 1 30 ? -64.006 -8.632 -22.829 1.00 54.54 29 ILE D CA 1
ATOM 8156 C C . ILE D 1 30 ? -65.447 -8.499 -23.300 1.00 55.60 29 ILE D C 1
ATOM 8157 O O . ILE D 1 30 ? -65.939 -7.383 -23.506 1.00 53.36 29 ILE D O 1
ATOM 8162 N N . LYS D 1 31 ? -66.122 -9.633 -23.470 1.00 48.75 30 LYS D N 1
ATOM 8163 C CA . LYS D 1 31 ? -67.568 -9.655 -23.656 1.00 58.24 30 LYS D CA 1
ATOM 8164 C C . LYS D 1 31 ? -68.222 -9.694 -22.280 1.00 68.83 30 LYS D C 1
ATOM 8165 O O . LYS D 1 31 ? -68.134 -10.702 -21.571 1.00 65.16 30 LYS D O 1
ATOM 8171 N N . VAL D 1 32 ? -68.881 -8.597 -21.904 1.00 73.76 31 VAL D N 1
ATOM 8172 C CA . VAL D 1 32 ? -69.449 -8.482 -20.568 1.00 66.84 31 VAL D CA 1
ATOM 8173 C C . VAL D 1 32 ? -70.591 -9.475 -20.405 1.00 72.29 31 VAL D C 1
ATOM 8174 O O . VAL D 1 32 ? -71.436 -9.635 -21.297 1.00 85.86 31 VAL D O 1
ATOM 8178 N N . LYS D 1 33 ? -70.621 -10.152 -19.257 1.00 58.21 32 LYS D N 1
ATOM 8179 C CA . LYS D 1 33 ? -71.709 -11.057 -18.907 1.00 54.93 32 LYS D CA 1
ATOM 8180 C C . LYS D 1 33 ? -72.656 -10.464 -17.874 1.00 49.42 32 LYS D C 1
ATOM 8181 O O . LYS D 1 33 ? -73.875 -10.593 -18.016 1.00 52.07 32 LYS D O 1
ATOM 8187 N N . TRP D 1 34 ? -72.120 -9.817 -16.840 1.00 52.29 33 TRP D N 1
ATOM 8188 C CA . TRP D 1 34 ? -72.929 -9.164 -15.822 1.00 52.61 33 TRP D CA 1
ATOM 8189 C C . TRP D 1 34 ? -72.191 -7.933 -15.318 1.00 49.47 33 TRP D C 1
ATOM 8190 O O . TRP D 1 34 ? -70.961 -7.924 -15.235 1.00 36.47 33 TRP D O 1
ATOM 8201 N N . CYS D 1 35 ? -72.957 -6.896 -14.977 1.00 56.98 34 CYS D N 1
ATOM 8202 C CA . CYS D 1 35 ? -72.411 -5.678 -14.393 1.00 60.25 34 CYS D CA 1
ATOM 8203 C C . CYS D 1 35 ? -73.399 -5.121 -13.380 1.00 67.66 34 CYS D C 1
ATOM 8204 O O . CYS D 1 35 ? -74.604 -5.071 -13.642 1.00 74.32 34 CYS D O 1
ATOM 8207 N N . GLY D 1 36 ? -72.884 -4.692 -12.226 1.00 68.42 35 GLY D N 1
ATOM 8208 C CA . GLY D 1 36 ? -73.715 -4.174 -11.163 1.00 70.18 35 GLY D CA 1
ATOM 8209 C C . GLY D 1 36 ? -73.794 -2.652 -11.134 1.00 66.88 35 GLY D C 1
ATOM 8210 O O . GLY D 1 36 ? -73.063 -1.941 -11.820 1.00 67.60 35 GLY D O 1
ATOM 8211 N N . ILE D 1 37 ? -74.719 -2.164 -10.311 1.00 64.64 36 ILE D N 1
ATOM 8212 C CA . ILE D 1 37 ? -74.944 -0.737 -10.105 1.00 64.78 36 ILE D CA 1
ATOM 8213 C C . ILE D 1 37 ? -74.526 -0.397 -8.682 1.00 65.09 36 ILE D C 1
ATOM 8214 O O . ILE D 1 37 ? -75.061 -0.960 -7.719 1.00 75.00 36 ILE D O 1
ATOM 8219 N N . CYS D 1 38 ? -73.567 0.519 -8.548 1.00 66.26 37 CYS D N 1
ATOM 8220 C CA . CYS D 1 38 ? -72.925 0.752 -7.259 1.00 90.15 37 CYS D CA 1
ATOM 8221 C C . CYS D 1 38 ? -73.758 1.614 -6.322 1.00 90.48 37 CYS D C 1
ATOM 8222 O O . CYS D 1 38 ? -73.623 1.498 -5.097 1.00 104.42 37 CYS D O 1
ATOM 8225 N N . GLY D 1 39 ? -74.625 2.461 -6.863 1.00 62.34 38 GLY D N 1
ATOM 8226 C CA . GLY D 1 39 ? -75.117 3.602 -6.138 1.00 52.27 38 GLY D CA 1
ATOM 8227 C C . GLY D 1 39 ? -74.257 4.834 -6.334 1.00 63.98 38 GLY D C 1
ATOM 8228 O O . GLY D 1 39 ? -74.774 5.954 -6.296 1.00 76.48 38 GLY D O 1
ATOM 8229 N N . SER D 1 40 ? -72.949 4.653 -6.546 1.00 62.49 39 SER D N 1
ATOM 8230 C CA . SER D 1 40 ? -72.152 5.722 -7.138 1.00 69.65 39 SER D CA 1
ATOM 8231 C C . SER D 1 40 ? -72.628 6.008 -8.553 1.00 70.37 39 SER D C 1
ATOM 8232 O O . SER D 1 40 ? -72.707 7.168 -8.971 1.00 60.05 39 SER D O 1
ATOM 8235 N N . ASP D 1 41 ? -72.954 4.955 -9.304 1.00 84.77 40 ASP D N 1
ATOM 8236 C CA . ASP D 1 41 ? -73.625 5.140 -10.584 1.00 88.51 40 ASP D CA 1
ATOM 8237 C C . ASP D 1 41 ? -74.962 5.847 -10.395 1.00 82.78 40 ASP D C 1
ATOM 8238 O O . ASP D 1 41 ? -75.347 6.689 -11.214 1.00 76.08 40 ASP D O 1
ATOM 8243 N N . LEU D 1 42 ? -75.699 5.493 -9.336 1.00 83.38 41 LEU D N 1
ATOM 8244 C CA . LEU D 1 42 ? -76.967 6.163 -9.049 1.00 77.49 41 LEU D CA 1
ATOM 8245 C C . LEU D 1 42 ? -76.783 7.645 -8.731 1.00 83.36 41 LEU D C 1
ATOM 8246 O O . LEU D 1 42 ? -77.665 8.448 -9.039 1.00 83.55 41 LEU D O 1
ATOM 8251 N N . HIS D 1 43 ? -75.648 8.029 -8.126 1.00 88.83 42 HIS D N 1
ATOM 8252 C CA . HIS D 1 43 ? -75.417 9.438 -7.800 1.00 91.07 42 HIS D CA 1
ATOM 8253 C C . HIS D 1 43 ? -75.077 10.246 -9.050 1.00 86.02 42 HIS D C 1
ATOM 8254 O O . HIS D 1 43 ? -75.393 11.443 -9.121 1.00 78.98 42 HIS D O 1
ATOM 8261 N N . GLU D 1 44 ? -74.458 9.611 -10.060 1.00 85.08 43 GLU D N 1
ATOM 8262 C CA . GLU D 1 44 ? -74.148 10.341 -11.280 1.00 73.27 43 GLU D CA 1
ATOM 8263 C C . GLU D 1 44 ? -75.395 10.535 -12.122 1.00 81.54 43 GLU D C 1
ATOM 8264 O O . GLU D 1 44 ? -75.466 11.487 -12.905 1.00 84.60 43 GLU D O 1
ATOM 8270 N N . TYR D 1 45 ? -76.389 9.658 -11.951 1.00 82.51 44 TYR D N 1
ATOM 8271 C CA . TYR D 1 45 ? -77.683 9.856 -12.589 1.00 82.91 44 TYR D CA 1
ATOM 8272 C C . TYR D 1 45 ? -78.413 11.039 -11.959 1.00 85.75 44 TYR D C 1
ATOM 8273 O O . TYR D 1 45 ? -78.857 11.953 -12.661 1.00 85.33 44 TYR D O 1
ATOM 8282 N N . LEU D 1 46 ? -78.502 11.068 -10.627 1.00 86.77 45 LEU D N 1
ATOM 8283 C CA . LEU D 1 46 ? -79.326 12.079 -9.971 1.00 88.14 45 LEU D CA 1
ATOM 8284 C C . LEU D 1 46 ? -78.626 13.428 -9.818 1.00 84.88 45 LEU D C 1
ATOM 8285 O O . LEU D 1 46 ? -79.291 14.467 -9.896 1.00 88.88 45 LEU D O 1
ATOM 8290 N N . GLY D 1 47 ? -77.311 13.451 -9.605 1.00 78.06 46 GLY D N 1
ATOM 8291 C CA . GLY D 1 47 ? -76.650 14.710 -9.311 1.00 78.17 46 GLY D CA 1
ATOM 8292 C C . GLY D 1 47 ? -75.232 14.868 -9.826 1.00 83.90 46 GLY D C 1
ATOM 8293 O O . GLY D 1 47 ? -74.421 15.563 -9.204 1.00 81.34 46 GLY D O 1
ATOM 8294 N N . GLY D 1 48 ? -74.915 14.243 -10.960 1.00 82.37 47 GLY D N 1
ATOM 8295 C CA . GLY D 1 48 ? -73.604 14.379 -11.550 1.00 78.35 47 GLY D CA 1
ATOM 8296 C C . GLY D 1 48 ? -73.454 15.689 -12.289 1.00 82.08 47 GLY D C 1
ATOM 8297 O O . GLY D 1 48 ? -74.387 16.496 -12.395 1.00 98.02 47 GLY D O 1
ATOM 8298 N N . PRO D 1 49 ? -72.247 15.925 -12.826 1.00 80.50 48 PRO D N 1
ATOM 8299 C CA . PRO D 1 49 ? -71.026 15.111 -12.788 1.00 86.64 48 PRO D CA 1
ATOM 8300 C C . PRO D 1 49 ? -70.157 15.328 -11.545 1.00 90.37 48 PRO D C 1
ATOM 8301 O O . PRO D 1 49 ? -70.057 16.455 -11.058 1.00 92.06 48 PRO D O 1
ATOM 8305 N N . ILE D 1 50 ? -69.541 14.255 -11.044 1.00 86.78 49 ILE D N 1
ATOM 8306 C CA . ILE D 1 50 ? -68.600 14.343 -9.929 1.00 76.41 49 ILE D CA 1
ATOM 8307 C C . ILE D 1 50 ? -67.284 13.677 -10.310 1.00 77.02 49 ILE D C 1
ATOM 8308 O O . ILE D 1 50 ? -66.217 14.299 -10.236 1.00 69.38 49 ILE D O 1
ATOM 8313 N N . PHE D 1 51 ? -67.354 12.409 -10.727 1.00 75.16 50 PHE D N 1
ATOM 8314 C CA . PHE D 1 51 ? -66.186 11.677 -11.197 1.00 77.78 50 PHE D CA 1
ATOM 8315 C C . PHE D 1 51 ? -66.125 11.601 -12.717 1.00 82.50 50 PHE D C 1
ATOM 8316 O O . PHE D 1 51 ? -65.110 11.150 -13.259 1.00 78.04 50 PHE D O 1
ATOM 8324 N N . ILE D 1 52 ? -67.185 12.024 -13.388 1.00 86.78 51 ILE D N 1
ATOM 8325 C CA . ILE D 1 52 ? -67.228 12.025 -14.869 1.00 81.62 51 ILE D CA 1
ATOM 8326 C C . ILE D 1 52 ? -66.671 13.326 -15.336 1.00 85.08 51 ILE D C 1
ATOM 8327 O O . ILE D 1 52 ? -67.224 14.407 -15.044 1.00 74.10 51 ILE D O 1
ATOM 8332 N N . PRO D 1 53 ? -65.548 13.339 -16.088 1.00 95.24 52 PRO D N 1
ATOM 8333 C CA . PRO D 1 53 ? -65.014 14.590 -16.628 1.00 95.64 52 PRO D CA 1
ATOM 8334 C C . PRO D 1 53 ? -65.924 15.157 -17.710 1.00 90.81 52 PRO D C 1
ATOM 8335 O O . PRO D 1 53 ? -66.342 14.444 -18.626 1.00 91.37 52 PRO D O 1
ATOM 8339 N N . VAL D 1 54 ? -66.227 16.451 -17.602 1.00 85.42 53 VAL D N 1
ATOM 8340 C CA . VAL D 1 54 ? -67.089 17.108 -18.579 1.00 86.63 53 VAL D CA 1
ATOM 8341 C C . VAL D 1 54 ? -66.413 18.362 -19.119 1.00 87.18 53 VAL D C 1
ATOM 8342 O O . VAL D 1 54 ? -66.322 18.554 -20.337 1.00 85.39 53 VAL D O 1
ATOM 8346 N N . ASP D 1 55 ? -65.929 19.220 -18.222 1.00 91.64 54 ASP D N 1
ATOM 8347 C CA . ASP D 1 55 ? -65.381 20.498 -18.653 1.00 101.65 54 ASP D CA 1
ATOM 8348 C C . ASP D 1 55 ? -63.992 20.321 -19.251 1.00 97.96 54 ASP D C 1
ATOM 8349 O O . ASP D 1 55 ? -63.752 20.716 -20.401 1.00 101.40 54 ASP D O 1
ATOM 8354 N N . LYS D 1 56 ? -63.065 19.734 -18.479 1.00 94.48 55 LYS D N 1
ATOM 8355 C CA . LYS D 1 56 ? -61.715 19.418 -18.918 1.00 94.42 55 LYS D CA 1
ATOM 8356 C C . LYS D 1 56 ? -61.500 17.903 -18.931 1.00 101.96 55 LYS D C 1
ATOM 8357 O O . LYS D 1 56 ? -61.969 17.200 -18.030 1.00 96.98 55 LYS D O 1
ATOM 8363 N N . PRO D 1 57 ? -60.767 17.381 -19.914 1.00 101.20 56 PRO D N 1
ATOM 8364 C CA . PRO D 1 57 ? -60.522 15.936 -19.970 1.00 93.31 56 PRO D CA 1
ATOM 8365 C C . PRO D 1 57 ? -59.774 15.432 -18.744 1.00 85.24 56 PRO D C 1
ATOM 8366 O O . PRO D 1 57 ? -58.955 16.136 -18.145 1.00 89.21 56 PRO D O 1
ATOM 8370 N N . HIS D 1 58 ? -60.051 14.181 -18.403 1.00 79.98 57 HIS D N 1
ATOM 8371 C CA . HIS D 1 58 ? -59.396 13.543 -17.273 1.00 80.83 57 HIS D CA 1
ATOM 8372 C C . HIS D 1 58 ? -57.933 13.248 -17.612 1.00 73.79 57 HIS D C 1
ATOM 8373 O O . HIS D 1 58 ? -57.617 12.890 -18.751 1.00 65.17 57 HIS D O 1
ATOM 8380 N N . PRO D 1 59 ? -57.020 13.408 -16.646 1.00 69.92 58 PRO D N 1
ATOM 8381 C CA . PRO D 1 59 ? -55.576 13.320 -16.964 1.00 75.03 58 PRO D CA 1
ATOM 8382 C C . PRO D 1 59 ? -55.125 12.023 -17.621 1.00 77.58 58 PRO D C 1
ATOM 8383 O O . PRO D 1 59 ? -54.347 12.071 -18.584 1.00 78.20 58 PRO D O 1
ATOM 8387 N N . LEU D 1 60 ? -55.570 10.864 -17.132 1.00 80.15 59 LEU D N 1
ATOM 8388 C CA . LEU D 1 60 ? -55.074 9.598 -17.663 1.00 69.48 59 LEU D CA 1
ATOM 8389 C C . LEU D 1 60 ? -55.903 9.099 -18.842 1.00 67.30 59 LEU D C 1
ATOM 8390 O O . LEU D 1 60 ? -55.336 8.641 -19.846 1.00 60.44 59 LEU D O 1
ATOM 8395 N N . THR D 1 61 ? -57.232 9.141 -18.718 1.00 70.66 60 THR D N 1
ATOM 8396 C CA . THR D 1 61 ? -58.078 8.776 -19.845 1.00 74.68 60 THR D CA 1
ATOM 8397 C C . THR D 1 61 ? -57.893 9.712 -21.029 1.00 84.09 60 THR D C 1
ATOM 8398 O O . THR D 1 61 ? -57.822 9.250 -22.173 1.00 77.84 60 THR D O 1
ATOM 8402 N N . ASN D 1 62 ? -57.785 11.016 -20.769 1.00 93.96 61 ASN D N 1
ATOM 8403 C CA . ASN D 1 62 ? -57.846 12.037 -21.813 1.00 97.72 61 ASN D CA 1
ATOM 8404 C C . ASN D 1 62 ? -59.155 11.891 -22.584 1.00 92.00 61 ASN D C 1
ATOM 8405 O O . ASN D 1 62 ? -59.184 11.683 -23.798 1.00 104.94 61 ASN D O 1
ATOM 8410 N N . GLU D 1 63 ? -60.246 11.984 -21.835 1.00 75.89 62 GLU D N 1
ATOM 8411 C CA . GLU D 1 63 ? -61.567 11.706 -22.367 1.00 75.31 62 GLU D CA 1
ATOM 8412 C C . GLU D 1 63 ? -62.588 12.572 -21.648 1.00 77.73 62 GLU D C 1
ATOM 8413 O O . GLU D 1 63 ? -62.473 12.802 -20.444 1.00 76.10 62 GLU D O 1
ATOM 8419 N N . THR D 1 64 ? -63.586 13.042 -22.395 1.00 77.35 63 THR D N 1
ATOM 8420 C CA . THR D 1 64 ? -64.656 13.872 -21.866 1.00 77.71 63 THR D CA 1
ATOM 8421 C C . THR D 1 64 ? -65.983 13.141 -21.998 1.00 83.38 63 THR D C 1
ATOM 8422 O O . THR D 1 64 ? -66.079 12.084 -22.628 1.00 89.52 63 THR D O 1
ATOM 8426 N N . ALA D 1 65 ? -67.013 13.716 -21.384 1.00 78.35 64 ALA D N 1
ATOM 8427 C CA . ALA D 1 65 ? -68.365 13.231 -21.596 1.00 86.31 64 ALA D CA 1
ATOM 8428 C C . ALA D 1 65 ? -68.729 13.355 -23.075 1.00 100.10 64 ALA D C 1
ATOM 8429 O O . ALA D 1 65 ? -68.276 14.279 -23.757 1.00 105.49 64 ALA D O 1
ATOM 8431 N N . PRO D 1 66 ? -69.548 12.436 -23.604 1.00 91.13 65 PRO D N 1
ATOM 8432 C CA . PRO D 1 66 ? -70.147 11.282 -22.920 1.00 90.67 65 PRO D CA 1
ATOM 8433 C C . PRO D 1 66 ? -69.186 10.125 -22.637 1.00 89.04 65 PRO D C 1
ATOM 8434 O O . PRO D 1 66 ? -68.204 9.950 -23.356 1.00 92.45 65 PRO D O 1
ATOM 8438 N N . VAL D 1 67 ? -69.490 9.340 -21.595 1.00 82.35 66 VAL D N 1
ATOM 8439 C CA . VAL D 1 67 ? -68.691 8.185 -21.194 1.00 72.94 66 VAL D CA 1
ATOM 8440 C C . VAL D 1 67 ? -69.624 7.029 -20.851 1.00 69.86 66 VAL D C 1
ATOM 8441 O O . VAL D 1 67 ? -70.746 7.223 -20.375 1.00 69.88 66 VAL D O 1
ATOM 8445 N N . THR D 1 68 ? -69.149 5.815 -21.104 1.00 68.54 67 THR D N 1
ATOM 8446 C CA . THR D 1 68 ? -69.871 4.600 -20.745 1.00 58.18 67 THR D CA 1
ATOM 8447 C C . THR D 1 68 ? -69.704 4.265 -19.263 1.00 61.57 67 THR D C 1
ATOM 8448 O O . THR D 1 68 ? -68.690 4.593 -18.640 1.00 69.40 67 THR D O 1
ATOM 8452 N N . MET D 1 69 ? -70.719 3.604 -18.698 1.00 60.53 68 MET D N 1
ATOM 8453 C CA . MET D 1 69 ? -70.832 3.394 -17.260 1.00 69.17 68 MET D CA 1
ATOM 8454 C C . MET D 1 69 ? -70.699 1.922 -16.885 1.00 67.15 68 MET D C 1
ATOM 8455 O O . MET D 1 69 ? -70.929 1.025 -17.701 1.00 73.71 68 MET D O 1
ATOM 8460 N N . GLY D 1 70 ? -70.329 1.691 -15.621 1.00 62.98 69 GLY D N 1
ATOM 8461 C CA . GLY D 1 70 ? -70.241 0.361 -15.036 1.00 65.96 69 GLY D CA 1
ATOM 8462 C C . GLY D 1 70 ? -68.833 0.058 -14.558 1.00 66.05 69 GLY D C 1
ATOM 8463 O O . GLY D 1 70 ? -67.971 -0.269 -15.376 1.00 68.82 69 GLY D O 1
ATOM 8464 N N . HIS D 1 71 ? -68.577 0.143 -13.250 1.00 66.30 70 HIS D N 1
ATOM 8465 C CA . HIS D 1 71 ? -67.274 -0.215 -12.699 1.00 69.31 70 HIS D CA 1
ATOM 8466 C C . HIS D 1 71 ? -67.256 -1.556 -11.963 1.00 72.58 70 HIS D C 1
ATOM 8467 O O . HIS D 1 71 ? -66.379 -1.777 -11.122 1.00 87.50 70 HIS D O 1
ATOM 8474 N N . GLU D 1 72 ? -68.187 -2.466 -12.264 1.00 60.68 71 GLU D N 1
ATOM 8475 C CA . GLU D 1 72 ? -68.251 -3.724 -11.505 1.00 61.96 71 GLU D CA 1
ATOM 8476 C C . GLU D 1 72 ? -68.850 -4.797 -12.416 1.00 66.35 71 GLU D C 1
ATOM 8477 O O . GLU D 1 72 ? -70.029 -5.149 -12.333 1.00 66.90 71 GLU D O 1
ATOM 8483 N N . PHE D 1 73 ? -68.007 -5.340 -13.287 1.00 74.68 72 PHE D N 1
ATOM 8484 C CA . PHE D 1 73 ? -68.447 -6.301 -14.282 1.00 77.79 72 PHE D CA 1
ATOM 8485 C C . PHE D 1 73 ? -67.453 -7.448 -14.396 1.00 81.27 72 PHE D C 1
ATOM 8486 O O . PHE D 1 73 ? -66.324 -7.386 -13.902 1.00 80.90 72 PHE D O 1
ATOM 8494 N N . SER D 1 74 ? -67.908 -8.508 -15.057 1.00 83.63 73 SER D N 1
ATOM 8495 C CA . SER D 1 74 ? -67.103 -9.673 -15.381 1.00 76.81 73 SER D CA 1
ATOM 8496 C C . SER D 1 74 ? -67.458 -10.079 -16.803 1.00 72.04 73 SER D C 1
ATOM 8497 O O . SER D 1 74 ? -68.457 -9.620 -17.363 1.00 78.56 73 SER D O 1
ATOM 8500 N N . GLY D 1 75 ? -66.650 -10.944 -17.399 1.00 60.24 74 GLY D N 1
ATOM 8501 C CA . GLY D 1 75 ? -66.957 -11.338 -18.757 1.00 53.45 74 GLY D CA 1
ATOM 8502 C C . GLY D 1 75 ? -65.964 -12.325 -19.327 1.00 59.32 74 GLY D C 1
ATOM 8503 O O . GLY D 1 75 ? -65.122 -12.887 -18.616 1.00 62.67 74 GLY D O 1
ATOM 8504 N N . GLU D 1 76 ? -66.096 -12.517 -20.642 1.00 64.37 75 GLU D N 1
ATOM 8505 C CA . GLU D 1 76 ? -65.368 -13.516 -21.410 1.00 66.75 75 GLU D CA 1
ATOM 8506 C C . GLU D 1 76 ? -64.394 -12.829 -22.355 1.00 65.70 75 GLU D C 1
ATOM 8507 O O . GLU D 1 76 ? -64.793 -11.952 -23.130 1.00 67.94 75 GLU D O 1
ATOM 8513 N N . VAL D 1 77 ? -63.124 -13.223 -22.288 1.00 61.94 76 VAL D N 1
ATOM 8514 C CA . VAL D 1 77 ? -62.130 -12.681 -23.209 1.00 63.84 76 VAL D CA 1
ATOM 8515 C C . VAL D 1 77 ? -62.435 -13.181 -24.615 1.00 67.72 76 VAL D C 1
ATOM 8516 O O . VAL D 1 77 ? -62.528 -14.392 -24.848 1.00 66.52 76 VAL D O 1
ATOM 8520 N N . VAL D 1 78 ? -62.597 -12.256 -25.559 1.00 67.09 77 VAL D N 1
ATOM 8521 C CA . VAL D 1 78 ? -62.885 -12.607 -26.945 1.00 59.55 77 VAL D CA 1
ATOM 8522 C C . VAL D 1 78 ? -61.790 -12.178 -27.910 1.00 65.06 77 VAL D C 1
ATOM 8523 O O . VAL D 1 78 ? -61.825 -12.590 -29.077 1.00 67.78 77 VAL D O 1
ATOM 8527 N N . GLU D 1 79 ? -60.823 -11.369 -27.482 1.00 71.98 78 GLU D N 1
ATOM 8528 C CA . GLU D 1 79 ? -59.695 -11.020 -28.337 1.00 74.44 78 GLU D CA 1
ATOM 8529 C C . GLU D 1 79 ? -58.548 -10.527 -27.470 1.00 75.48 78 GLU D C 1
ATOM 8530 O O . GLU D 1 79 ? -58.762 -9.888 -26.436 1.00 73.72 78 GLU D O 1
ATOM 8536 N N . VAL D 1 80 ? -57.329 -10.822 -27.913 1.00 68.73 79 VAL D N 1
ATOM 8537 C CA . VAL D 1 80 ? -56.125 -10.620 -27.119 1.00 58.04 79 VAL D CA 1
ATOM 8538 C C . VAL D 1 80 ? -55.209 -9.670 -27.875 1.00 68.38 79 VAL D C 1
ATOM 8539 O O . VAL D 1 80 ? -54.958 -9.859 -29.071 1.00 62.99 79 VAL D O 1
ATOM 8543 N N . GLY D 1 81 ? -54.708 -8.658 -27.173 1.00 81.81 80 GLY D N 1
ATOM 8544 C CA . GLY D 1 81 ? -53.884 -7.637 -27.780 1.00 80.62 80 GLY D CA 1
ATOM 8545 C C . GLY D 1 81 ? -52.514 -8.156 -28.176 1.00 85.32 80 GLY D C 1
ATOM 8546 O O . GLY D 1 81 ? -52.172 -9.329 -28.017 1.00 91.52 80 GLY D O 1
ATOM 8547 N N . GLU D 1 82 ? -51.711 -7.236 -28.713 1.00 86.14 81 GLU D N 1
ATOM 8548 C CA . GLU D 1 82 ? -50.439 -7.615 -29.316 1.00 88.47 81 GLU D CA 1
ATOM 8549 C C . GLU D 1 82 ? -49.467 -8.166 -28.275 1.00 82.36 81 GLU D C 1
ATOM 8550 O O . GLU D 1 82 ? -48.796 -9.174 -28.523 1.00 94.43 81 GLU D O 1
ATOM 8556 N N . GLY D 1 83 ? -49.383 -7.535 -27.107 1.00 60.41 82 GLY D N 1
ATOM 8557 C CA . GLY D 1 83 ? -48.368 -7.860 -26.126 1.00 57.85 82 GLY D CA 1
ATOM 8558 C C . GLY D 1 83 ? -48.780 -8.773 -24.987 1.00 72.98 82 GLY D C 1
ATOM 8559 O O . GLY D 1 83 ? -48.045 -8.860 -23.997 1.00 74.13 82 GLY D O 1
ATOM 8560 N N . VAL D 1 84 ? -49.943 -9.423 -25.066 1.00 80.63 83 VAL D N 1
ATOM 8561 C CA . VAL D 1 84 ? -50.509 -10.170 -23.948 1.00 75.20 83 VAL D CA 1
ATOM 8562 C C . VAL D 1 84 ? -50.230 -11.663 -24.094 1.00 76.69 83 VAL D C 1
ATOM 8563 O O . VAL D 1 84 ? -50.487 -12.261 -25.142 1.00 79.74 83 VAL D O 1
ATOM 8567 N N . GLU D 1 85 ? -49.842 -12.247 -22.965 1.00 91.64 84 GLU D N 1
ATOM 8568 C CA . GLU D 1 85 ? -49.573 -13.700 -22.878 1.00 106.38 84 GLU D CA 1
ATOM 8569 C C . GLU D 1 85 ? -50.161 -14.266 -21.577 1.00 95.61 84 GLU D C 1
ATOM 8570 O O . GLU D 1 85 ? -50.109 -15.479 -21.418 1.00 90.59 84 GLU D O 1
ATOM 8576 N N . ASN D 1 86 ? -50.743 -13.442 -20.703 1.00 85.27 85 ASN D N 1
ATOM 8577 C CA . ASN D 1 86 ? -51.298 -14.044 -19.499 1.00 80.21 85 ASN D CA 1
ATOM 8578 C C . ASN D 1 86 ? -52.765 -14.409 -19.661 1.00 75.06 85 ASN D C 1
ATOM 8579 O O . ASN D 1 86 ? -53.367 -14.881 -18.694 1.00 85.54 85 ASN D O 1
ATOM 8584 N N . TYR D 1 87 ? -53.332 -13.912 -20.748 1.00 54.95 86 TYR D N 1
ATOM 8585 C CA . TYR D 1 87 ? -54.765 -14.123 -21.021 1.00 67.93 86 TYR D CA 1
ATOM 8586 C C . TYR D 1 87 ? -54.897 -14.630 -22.441 1.00 77.30 86 TYR D C 1
ATOM 8587 O O . TYR D 1 87 ? -54.142 -14.185 -23.298 1.00 81.12 86 TYR D O 1
ATOM 8596 N N . LYS D 1 88 ? -55.780 -15.602 -22.623 1.00 67.46 87 LYS D N 1
ATOM 8597 C CA . LYS D 1 88 ? -56.060 -16.142 -23.966 1.00 67.35 87 LYS D CA 1
ATOM 8598 C C . LYS D 1 88 ? -57.553 -16.004 -24.236 1.00 73.91 87 LYS D C 1
ATOM 8599 O O . LYS D 1 88 ? -58.283 -15.562 -23.364 1.00 86.61 87 LYS D O 1
ATOM 8605 N N . VAL D 1 89 ? -58.001 -16.374 -25.423 1.00 74.59 88 VAL D N 1
ATOM 8606 C CA . VAL D 1 89 ? -59.454 -16.229 -25.698 1.00 72.27 88 VAL D CA 1
ATOM 8607 C C . VAL D 1 89 ? -60.226 -17.250 -24.864 1.00 68.81 88 VAL D C 1
ATOM 8608 O O . VAL D 1 89 ? -59.720 -18.340 -24.632 1.00 55.69 88 VAL D O 1
ATOM 8612 N N . GLY D 1 90 ? -61.415 -16.879 -24.411 1.00 74.03 89 GLY D N 1
ATOM 8613 C CA . GLY D 1 90 ? -62.189 -17.811 -23.615 1.00 73.20 89 GLY D CA 1
ATOM 8614 C C . GLY D 1 90 ? -61.979 -17.714 -22.115 1.00 70.13 89 GLY D C 1
ATOM 8615 O O . GLY D 1 90 ? -62.789 -18.258 -21.348 1.00 78.12 89 GLY D O 1
ATOM 8616 N N . ASP D 1 91 ? -60.914 -17.053 -21.672 1.00 66.60 90 ASP D N 1
ATOM 8617 C CA . ASP D 1 91 ? -60.672 -16.901 -20.245 1.00 73.44 90 ASP D CA 1
ATOM 8618 C C . ASP D 1 91 ? -61.747 -16.045 -19.593 1.00 70.91 90 ASP D C 1
ATOM 8619 O O . ASP D 1 91 ? -62.161 -15.017 -20.137 1.00 64.45 90 ASP D O 1
ATOM 8624 N N . ARG D 1 92 ? -62.190 -16.472 -18.415 1.00 71.52 91 ARG D N 1
ATOM 8625 C CA . ARG D 1 92 ? -63.157 -15.717 -17.633 1.00 64.89 91 ARG D CA 1
ATOM 8626 C C . ARG D 1 92 ? -62.413 -14.818 -16.655 1.00 55.28 91 ARG D C 1
ATOM 8627 O O . ARG D 1 92 ? -61.556 -15.289 -15.901 1.00 44.59 91 ARG D O 1
ATOM 8635 N N . VAL D 1 93 ? -62.736 -13.522 -16.672 1.00 53.60 92 VAL D N 1
ATOM 8636 C CA . VAL D 1 93 ? -61.964 -12.522 -15.946 1.00 61.33 92 VAL D CA 1
ATOM 8637 C C . VAL D 1 93 ? -62.893 -11.540 -15.245 1.00 59.67 92 VAL D C 1
ATOM 8638 O O . VAL D 1 93 ? -64.090 -11.460 -15.528 1.00 53.11 92 VAL D O 1
ATOM 8642 N N . VAL D 1 94 ? -62.309 -10.798 -14.304 1.00 49.66 93 VAL D N 1
ATOM 8643 C CA . VAL D 1 94 ? -62.930 -9.636 -13.686 1.00 49.38 93 VAL D CA 1
ATOM 8644 C C . VAL D 1 94 ? -61.945 -8.476 -13.786 1.00 61.57 93 VAL D C 1
ATOM 8645 O O . VAL D 1 94 ? -60.758 -8.663 -14.056 1.00 73.94 93 VAL D O 1
ATOM 8649 N N . VAL D 1 95 ? -62.448 -7.265 -13.552 1.00 49.18 94 VAL D N 1
ATOM 8650 C CA . VAL D 1 95 ? -61.686 -6.043 -13.784 1.00 50.74 94 VAL D CA 1
ATOM 8651 C C . VAL D 1 95 ? -61.635 -5.234 -12.495 1.00 55.01 94 VAL D C 1
ATOM 8652 O O . VAL D 1 95 ? -62.672 -4.986 -11.869 1.00 60.53 94 VAL D O 1
ATOM 8656 N N . GLU D 1 96 ? -60.425 -4.826 -12.103 1.00 57.02 95 GLU D N 1
ATOM 8657 C CA . GLU D 1 96 ? -60.245 -3.837 -11.047 1.00 57.05 95 GLU D CA 1
ATOM 8658 C C . GLU D 1 96 ? -60.199 -2.459 -11.696 1.00 53.29 95 GLU D C 1
ATOM 8659 O O . GLU D 1 96 ? -59.174 -2.106 -12.292 1.00 53.94 95 GLU D O 1
ATOM 8665 N N . PRO D 1 97 ? -61.267 -1.652 -11.603 1.00 55.91 96 PRO D N 1
ATOM 8666 C CA . PRO D 1 97 ? -61.430 -0.501 -12.494 1.00 60.38 96 PRO D CA 1
ATOM 8667 C C . PRO D 1 97 ? -60.813 0.794 -11.986 1.00 64.17 96 PRO D C 1
ATOM 8668 O O . PRO D 1 97 ? -61.472 1.829 -11.861 1.00 68.30 96 PRO D O 1
ATOM 8672 N N . ILE D 1 98 ? -59.516 0.744 -11.678 1.00 60.19 97 ILE D N 1
ATOM 8673 C CA . ILE D 1 98 ? -58.800 1.899 -11.149 1.00 65.49 97 ILE D CA 1
ATOM 8674 C C . ILE D 1 98 ? -57.695 2.278 -12.126 1.00 66.02 97 ILE D C 1
ATOM 8675 O O . ILE D 1 98 ? -56.811 1.463 -12.421 1.00 72.15 97 ILE D O 1
ATOM 8680 N N . PHE D 1 99 ? -57.747 3.512 -12.622 1.00 59.90 98 PHE D N 1
ATOM 8681 C CA . PHE D 1 99 ? -56.667 4.107 -13.398 1.00 66.30 98 PHE D CA 1
ATOM 8682 C C . PHE D 1 99 ? -55.803 4.943 -12.467 1.00 67.77 98 PHE D C 1
ATOM 8683 O O . PHE D 1 99 ? -56.315 5.830 -11.789 1.00 71.25 98 PHE D O 1
ATOM 8691 N N . ALA D 1 100 ? -54.499 4.681 -12.445 1.00 59.45 99 ALA D N 1
ATOM 8692 C CA . ALA D 1 100 ? -53.595 5.445 -11.594 1.00 64.09 99 ALA D CA 1
ATOM 8693 C C . ALA D 1 100 ? -52.332 5.792 -12.369 1.00 70.98 99 ALA D C 1
ATOM 8694 O O . ALA D 1 100 ? -51.985 5.133 -13.351 1.00 70.17 99 ALA D O 1
ATOM 8696 N N . THR D 1 101 ? -51.664 6.864 -11.929 1.00 79.82 100 THR D N 1
ATOM 8697 C CA . THR D 1 101 ? -50.487 7.368 -12.636 1.00 86.88 100 THR D CA 1
ATOM 8698 C C . THR D 1 101 ? -49.440 6.278 -12.846 1.00 79.49 100 THR D C 1
ATOM 8699 O O . THR D 1 101 ? -48.938 6.087 -13.960 1.00 80.71 100 THR D O 1
ATOM 8703 N N . HIS D 1 102 ? -49.094 5.554 -11.781 1.00 69.99 101 HIS D N 1
ATOM 8704 C CA . HIS D 1 102 ? -48.060 4.528 -11.833 1.00 68.80 101 HIS D CA 1
ATOM 8705 C C . HIS D 1 102 ? -48.642 3.119 -11.862 1.00 68.16 101 HIS D C 1
ATOM 8706 O O . HIS D 1 102 ? -47.973 2.163 -11.457 1.00 73.63 101 HIS D O 1
ATOM 8713 N N . GLY D 1 103 ? -49.875 2.970 -12.337 1.00 64.03 102 GLY D N 1
ATOM 8714 C CA . GLY D 1 103 ? -50.504 1.664 -12.338 1.00 63.30 102 GLY D CA 1
ATOM 8715 C C . GLY D 1 103 ? -51.002 1.277 -10.954 1.00 56.24 102 GLY D C 1
ATOM 8716 O O . GLY D 1 103 ? -51.346 2.125 -10.127 1.00 50.16 102 GLY D O 1
ATOM 8717 N N . HIS D 1 104 ? -51.030 -0.027 -10.702 1.00 52.56 103 HIS D N 1
ATOM 8718 C CA . HIS D 1 104 ? -51.502 -0.560 -9.424 1.00 49.39 103 HIS D CA 1
ATOM 8719 C C . HIS D 1 104 ? -50.326 -0.863 -8.495 1.00 51.25 103 HIS D C 1
ATOM 8720 O O . HIS D 1 104 ? -50.098 -1.998 -8.075 1.00 53.79 103 HIS D O 1
ATOM 8727 N N . GLN D 1 105 ? -49.578 0.189 -8.170 1.00 46.26 104 GLN D N 1
ATOM 8728 C CA . GLN D 1 105 ? -48.400 0.087 -7.322 1.00 47.58 104 GLN D CA 1
ATOM 8729 C C . GLN D 1 105 ? -48.486 1.119 -6.209 1.00 52.66 104 GLN D C 1
ATOM 8730 O O . GLN D 1 105 ? -48.877 2.266 -6.442 1.00 54.06 104 GLN D O 1
ATOM 8736 N N . GLY D 1 106 ? -48.111 0.708 -4.999 1.00 52.09 105 GLY D N 1
ATOM 8737 C CA . GLY D 1 106 ? -48.201 1.611 -3.863 1.00 55.97 105 GLY D CA 1
ATOM 8738 C C . GLY D 1 106 ? -49.642 1.849 -3.446 1.00 50.52 105 GLY D C 1
ATOM 8739 O O . GLY D 1 106 ? -50.465 0.927 -3.400 1.00 65.37 105 GLY D O 1
ATOM 8740 N N . ALA D 1 107 ? -49.955 3.106 -3.139 1.00 38.99 106 ALA D N 1
ATOM 8741 C CA . ALA D 1 107 ? -51.293 3.492 -2.689 1.00 50.96 106 ALA D CA 1
ATOM 8742 C C . ALA D 1 107 ? -52.042 4.189 -3.825 1.00 55.50 106 ALA D C 1
ATOM 8743 O O . ALA D 1 107 ? -52.325 5.388 -3.790 1.00 63.09 106 ALA D O 1
ATOM 8745 N N . TYR D 1 108 ? -52.364 3.397 -4.853 1.00 48.87 107 TYR D N 1
ATOM 8746 C CA . TYR D 1 108 ? -52.934 3.954 -6.075 1.00 50.17 107 TYR D CA 1
ATOM 8747 C C . TYR D 1 108 ? -54.333 4.530 -5.876 1.00 50.38 107 TYR D C 1
ATOM 8748 O O . TYR D 1 108 ? -54.763 5.362 -6.682 1.00 55.08 107 TYR D O 1
ATOM 8757 N N . ASN D 1 109 ? -55.051 4.122 -4.828 1.00 48.33 108 ASN D N 1
ATOM 8758 C CA . ASN D 1 109 ? -56.366 4.697 -4.569 1.00 61.05 108 ASN D CA 1
ATOM 8759 C C . ASN D 1 109 ? -56.304 6.147 -4.100 1.00 70.55 108 ASN D C 1
ATOM 8760 O O . ASN D 1 109 ? -57.340 6.821 -4.110 1.00 69.12 108 ASN D O 1
ATOM 8765 N N . LEU D 1 110 ? -55.129 6.642 -3.699 1.00 72.46 109 LEU D N 1
ATOM 8766 C CA . LEU D 1 110 ? -54.964 8.020 -3.248 1.00 66.95 109 LEU D CA 1
ATOM 8767 C C . LEU D 1 110 ? -54.185 8.879 -4.237 1.00 66.77 109 LEU D C 1
ATOM 8768 O O . LEU D 1 110 ? -53.793 10.003 -3.899 1.00 66.57 109 LEU D O 1
ATOM 8773 N N . ASP D 1 111 ? -53.942 8.370 -5.440 1.00 59.50 110 ASP D N 1
ATOM 8774 C CA . ASP D 1 111 ? -53.239 9.125 -6.463 1.00 63.42 110 ASP D CA 1
ATOM 8775 C C . ASP D 1 111 ? -54.022 10.378 -6.881 1.00 74.04 110 ASP D C 1
ATOM 8776 O O . ASP D 1 111 ? -55.244 10.361 -7.012 1.00 62.33 110 ASP D O 1
ATOM 8781 N N . GLU D 1 112 ? -53.271 11.463 -7.131 1.00 81.34 111 GLU D N 1
ATOM 8782 C CA . GLU D 1 112 ? -53.817 12.732 -7.620 1.00 84.03 111 GLU D CA 1
ATOM 8783 C C . GLU D 1 112 ? -54.664 12.543 -8.859 1.00 68.48 111 GLU D C 1
ATOM 8784 O O . GLU D 1 112 ? -55.738 13.170 -8.959 1.00 68.00 111 GLU D O 1
ATOM 8790 N N . GLN D 1 113 ? -54.210 11.697 -9.820 1.00 60.48 112 GLN D N 1
ATOM 8791 C CA . GLN D 1 113 ? -54.964 11.560 -11.059 1.00 70.57 112 GLN D CA 1
ATOM 8792 C C . GLN D 1 113 ? -55.740 10.254 -11.207 1.00 78.04 112 GLN D C 1
ATOM 8793 O O . GLN D 1 113 ? -56.256 9.994 -12.297 1.00 65.65 112 GLN D O 1
ATOM 8799 N N . MET D 1 114 ? -55.959 9.493 -10.136 1.00 83.12 113 MET D N 1
ATOM 8800 C CA . MET D 1 114 ? -56.740 8.273 -10.306 1.00 81.66 113 MET D CA 1
ATOM 8801 C C . MET D 1 114 ? -58.202 8.590 -10.668 1.00 75.70 113 MET D C 1
ATOM 8802 O O . MET D 1 114 ? -58.789 9.574 -10.207 1.00 55.21 113 MET D O 1
ATOM 8807 N N . GLY D 1 115 ? -58.789 7.714 -11.483 1.00 83.44 114 GLY D N 1
ATOM 8808 C CA . GLY D 1 115 ? -60.174 7.809 -11.911 1.00 85.95 114 GLY D CA 1
ATOM 8809 C C . GLY D 1 115 ? -60.667 6.395 -12.128 1.00 85.36 114 GLY D C 1
ATOM 8810 O O . GLY D 1 115 ? -59.871 5.456 -12.199 1.00 84.72 114 GLY D O 1
ATOM 8811 N N . PHE D 1 116 ? -61.988 6.241 -12.186 1.00 83.44 115 PHE D N 1
ATOM 8812 C CA . PHE D 1 116 ? -62.637 4.940 -12.286 1.00 78.46 115 PHE D CA 1
ATOM 8813 C C . PHE D 1 116 ? -63.053 4.649 -13.723 1.00 67.58 115 PHE D C 1
ATOM 8814 O O . PHE D 1 116 ? -63.633 5.508 -14.395 1.00 62.23 115 PHE D O 1
ATOM 8822 N N . LEU D 1 117 ? -62.734 3.444 -14.189 1.00 70.55 116 LEU D N 1
ATOM 8823 C CA . LEU D 1 117 ? -63.296 2.945 -15.433 1.00 73.52 116 LEU D CA 1
ATOM 8824 C C . LEU D 1 117 ? -64.811 2.866 -15.300 1.00 80.65 116 LEU D C 1
ATOM 8825 O O . LEU D 1 117 ? -65.333 2.401 -14.282 1.00 75.31 116 LEU D O 1
ATOM 8830 N N . GLY D 1 118 ? -65.514 3.336 -16.327 1.00 89.82 117 GLY D N 1
ATOM 8831 C CA . GLY D 1 118 ? -66.954 3.461 -16.283 1.00 84.57 117 GLY D CA 1
ATOM 8832 C C . GLY D 1 118 ? -67.453 4.773 -15.722 1.00 74.89 117 GLY D C 1
ATOM 8833 O O . GLY D 1 118 ? -68.671 4.964 -15.622 1.00 60.60 117 GLY D O 1
ATOM 8834 N N . LEU D 1 119 ? -66.550 5.673 -15.338 1.00 79.95 118 LEU D N 1
ATOM 8835 C CA . LEU D 1 119 ? -66.907 7.015 -14.898 1.00 76.07 118 LEU D CA 1
ATOM 8836 C C . LEU D 1 119 ? -65.973 8.017 -15.563 1.00 79.54 118 LEU D C 1
ATOM 8837 O O . LEU D 1 119 ? -66.424 8.978 -16.193 1.00 86.00 118 LEU D O 1
ATOM 8842 N N . ALA D 1 120 ? -64.665 7.790 -15.432 1.00 69.41 119 ALA D N 1
ATOM 8843 C CA . ALA D 1 120 ? -63.673 8.646 -16.066 1.00 63.37 119 ALA D CA 1
ATOM 8844 C C . ALA D 1 120 ? -63.419 8.284 -17.526 1.00 67.50 119 ALA D C 1
ATOM 8845 O O . ALA D 1 120 ? -62.749 9.051 -18.228 1.00 60.50 119 ALA D O 1
ATOM 8847 N N . GLY D 1 121 ? -63.928 7.147 -17.996 1.00 71.72 120 GLY D N 1
ATOM 8848 C CA . GLY D 1 121 ? -63.767 6.754 -19.383 1.00 59.09 120 GLY D CA 1
ATOM 8849 C C . GLY D 1 121 ? -63.147 5.382 -19.554 1.00 63.47 120 GLY D C 1
ATOM 8850 O O . GLY D 1 121 ? -63.163 4.568 -18.625 1.00 63.75 120 GLY D O 1
ATOM 8851 N N . GLY D 1 122 ? -62.598 5.112 -20.737 1.00 65.66 121 GLY D N 1
ATOM 8852 C CA . GLY D 1 122 ? -61.946 3.839 -20.985 1.00 58.33 121 GLY D CA 1
ATOM 8853 C C . GLY D 1 122 ? -62.885 2.663 -21.138 1.00 64.79 121 GLY D C 1
ATOM 8854 O O . GLY D 1 122 ? -62.489 1.525 -20.861 1.00 66.17 121 GLY D O 1
ATOM 8855 N N . GLY D 1 123 ? -64.116 2.901 -21.570 1.00 63.83 122 GLY D N 1
ATOM 8856 C CA . GLY D 1 123 ? -65.105 1.850 -21.684 1.00 65.63 122 GLY D CA 1
ATOM 8857 C C . GLY D 1 123 ? -66.034 1.805 -20.488 1.00 79.09 122 GLY D C 1
ATOM 8858 O O . GLY D 1 123 ? -66.123 2.740 -19.688 1.00 89.01 122 GLY D O 1
ATOM 8859 N N . GLY D 1 124 ? -66.741 0.689 -20.372 1.00 76.41 123 GLY D N 1
ATOM 8860 C CA . GLY D 1 124 ? -67.668 0.512 -19.269 1.00 61.30 123 GLY D CA 1
ATOM 8861 C C . GLY D 1 124 ? -68.379 -0.819 -19.372 1.00 61.45 123 GLY D C 1
ATOM 8862 O O . GLY D 1 124 ? -68.496 -1.408 -20.453 1.00 62.69 123 GLY D O 1
ATOM 8863 N N . GLY D 1 125 ? -68.864 -1.279 -18.216 1.00 69.46 124 GLY D N 1
ATOM 8864 C CA . GLY D 1 125 ? -69.507 -2.576 -18.107 1.00 74.35 124 GLY D CA 1
ATOM 8865 C C . GLY D 1 125 ? -70.959 -2.613 -18.523 1.00 75.22 124 GLY D C 1
ATOM 8866 O O . GLY D 1 125 ? -71.520 -3.702 -18.681 1.00 79.66 124 GLY D O 1
ATOM 8867 N N . PHE D 1 126 ? -71.584 -1.453 -18.696 1.00 69.67 125 PHE D N 1
ATOM 8868 C CA . PHE D 1 126 ? -72.924 -1.400 -19.260 1.00 63.31 125 PHE D CA 1
ATOM 8869 C C . PHE D 1 126 ? -72.821 -1.394 -20.781 1.00 56.52 125 PHE D C 1
ATOM 8870 O O . PHE D 1 126 ? -73.415 -0.543 -21.452 1.00 48.79 125 PHE D O 1
ATOM 8878 N N . SER D 1 127 ? -72.056 -2.340 -21.327 1.00 61.47 126 SER D N 1
ATOM 8879 C CA . SER D 1 127 ? -71.866 -2.470 -22.764 1.00 70.90 126 SER D CA 1
ATOM 8880 C C . SER D 1 127 ? -71.667 -3.936 -23.110 1.00 72.88 126 SER D C 1
ATOM 8881 O O . SER D 1 127 ? -71.466 -4.783 -22.236 1.00 79.94 126 SER D O 1
ATOM 8884 N N . GLU D 1 128 ? -71.732 -4.227 -24.412 1.00 66.48 127 GLU D N 1
ATOM 8885 C CA . GLU D 1 128 ? -71.491 -5.589 -24.872 1.00 66.79 127 GLU D CA 1
ATOM 8886 C C . GLU D 1 128 ? -70.010 -5.935 -24.808 1.00 66.61 127 GLU D C 1
ATOM 8887 O O . GLU D 1 128 ? -69.651 -7.081 -24.516 1.00 66.64 127 GLU D O 1
ATOM 8893 N N . TYR D 1 129 ? -69.142 -4.961 -25.076 1.00 66.24 128 TYR D N 1
ATOM 8894 C CA . TYR D 1 129 ? -67.703 -5.172 -25.076 1.00 72.48 128 TYR D CA 1
ATOM 8895 C C . TYR D 1 129 ? -67.009 -4.001 -24.398 1.00 75.26 128 TYR D C 1
ATOM 8896 O O . TYR D 1 129 ? -67.461 -2.855 -24.474 1.00 85.34 128 TYR D O 1
ATOM 8905 N N . VAL D 1 130 ? -65.906 -4.308 -23.726 1.00 63.40 129 VAL D N 1
ATOM 8906 C CA . VAL D 1 130 ? -65.031 -3.303 -23.142 1.00 55.32 129 VAL D CA 1
ATOM 8907 C C . VAL D 1 130 ? -63.601 -3.775 -23.352 1.00 59.69 129 VAL D C 1
ATOM 8908 O O . VAL D 1 130 ? -63.312 -4.974 -23.272 1.00 54.40 129 VAL D O 1
ATOM 8912 N N . SER D 1 131 ? -62.708 -2.838 -23.633 1.00 68.19 130 SER D N 1
ATOM 8913 C CA . SER D 1 131 ? -61.327 -3.157 -23.964 1.00 67.92 130 SER D CA 1
ATOM 8914 C C . SER D 1 131 ? -60.465 -2.620 -22.835 1.00 63.28 130 SER D C 1
ATOM 8915 O O . SER D 1 131 ? -60.283 -1.404 -22.702 1.00 70.10 130 SER D O 1
ATOM 8918 N N . VAL D 1 132 ? -59.927 -3.532 -22.034 1.00 68.21 131 VAL D N 1
ATOM 8919 C CA . VAL D 1 132 ? -59.217 -3.168 -20.820 1.00 66.97 131 VAL D CA 1
ATOM 8920 C C . VAL D 1 132 ? -57.781 -3.625 -20.966 1.00 63.14 131 VAL D C 1
ATOM 8921 O O . VAL D 1 132 ? -57.462 -4.591 -21.672 1.00 57.59 131 VAL D O 1
ATOM 8925 N N . ASP D 1 133 ? -56.923 -2.915 -20.253 1.00 67.30 132 ASP D N 1
ATOM 8926 C CA . ASP D 1 133 ? -55.498 -3.112 -20.314 1.00 75.64 132 ASP D CA 1
ATOM 8927 C C . ASP D 1 133 ? -55.182 -4.272 -19.369 1.00 73.21 132 ASP D C 1
ATOM 8928 O O . ASP D 1 133 ? -55.797 -4.391 -18.307 1.00 61.58 132 ASP D O 1
ATOM 8933 N N . GLU D 1 134 ? -54.231 -5.138 -19.738 1.00 80.03 133 GLU D N 1
ATOM 8934 C CA . GLU D 1 134 ? -54.173 -6.421 -19.022 1.00 76.11 133 GLU D CA 1
ATOM 8935 C C . GLU D 1 134 ? -53.735 -6.280 -17.566 1.00 80.44 133 GLU D C 1
ATOM 8936 O O . GLU D 1 134 ? -53.925 -7.217 -16.779 1.00 79.63 133 GLU D O 1
ATOM 8942 N N . GLU D 1 135 ? -53.159 -5.139 -17.191 1.00 92.39 134 GLU D N 1
ATOM 8943 C CA . GLU D 1 135 ? -52.733 -4.879 -15.819 1.00 90.05 134 GLU D CA 1
ATOM 8944 C C . GLU D 1 135 ? -53.897 -4.735 -14.844 1.00 73.00 134 GLU D C 1
ATOM 8945 O O . GLU D 1 135 ? -53.678 -4.766 -13.628 1.00 72.38 134 GLU D O 1
ATOM 8951 N N . LEU D 1 136 ? -55.122 -4.597 -15.344 1.00 70.05 135 LEU D N 1
ATOM 8952 C CA . LEU D 1 136 ? -56.333 -4.419 -14.550 1.00 66.00 135 LEU D CA 1
ATOM 8953 C C . LEU D 1 136 ? -57.214 -5.658 -14.473 1.00 68.26 135 LEU D C 1
ATOM 8954 O O . LEU D 1 136 ? -58.344 -5.567 -13.978 1.00 63.96 135 LEU D O 1
ATOM 8959 N N . LEU D 1 137 ? -56.720 -6.808 -14.920 1.00 68.95 136 LEU D N 1
ATOM 8960 C CA . LEU D 1 137 ? -57.506 -8.030 -14.990 1.00 48.57 136 LEU D CA 1
ATOM 8961 C C . LEU D 1 137 ? -57.172 -8.973 -13.843 1.00 48.73 136 LEU D C 1
ATOM 8962 O O . LEU D 1 137 ? -56.051 -8.988 -13.327 1.00 54.08 136 LEU D O 1
ATOM 8967 N N . PHE D 1 138 ? -58.164 -9.770 -13.456 1.00 52.58 137 PHE D N 1
ATOM 8968 C CA . PHE D 1 138 ? -57.975 -10.901 -12.558 1.00 52.47 137 PHE D CA 1
ATOM 8969 C C . PHE D 1 138 ? -58.737 -12.080 -13.138 1.00 48.10 137 PHE D C 1
ATOM 8970 O O . PHE D 1 138 ? -59.900 -11.936 -13.529 1.00 46.12 137 PHE D O 1
ATOM 8978 N N . LYS D 1 139 ? -58.086 -13.238 -13.194 1.00 45.46 138 LYS D N 1
ATOM 8979 C CA . LYS D 1 139 ? -58.743 -14.431 -13.703 1.00 52.88 138 LYS D CA 1
ATOM 8980 C C . LYS D 1 139 ? -59.853 -14.863 -12.752 1.00 62.36 138 LYS D C 1
ATOM 8981 O O . LYS D 1 139 ? -59.661 -14.908 -11.533 1.00 58.51 138 LYS D O 1
ATOM 8987 N N . LEU D 1 140 ? -61.020 -15.173 -13.313 1.00 65.50 139 LEU D N 1
ATOM 8988 C CA . LEU D 1 140 ? -62.146 -15.648 -12.524 1.00 63.55 139 LEU D CA 1
ATOM 8989 C C . LEU D 1 140 ? -62.044 -17.157 -12.352 1.00 67.76 139 LEU D C 1
ATOM 8990 O O . LEU D 1 140 ? -62.076 -17.884 -13.354 1.00 75.95 139 LEU D O 1
ATOM 8995 N N . PRO D 1 141 ? -61.896 -17.665 -11.129 1.00 60.85 140 PRO D N 1
ATOM 8996 C CA . PRO D 1 141 ? -61.856 -19.119 -10.933 1.00 59.99 140 PRO D CA 1
ATOM 8997 C C . PRO D 1 141 ? -63.123 -19.787 -11.447 1.00 65.62 140 PRO D C 1
ATOM 8998 O O . PRO D 1 141 ? -64.202 -19.192 -11.466 1.00 65.96 140 PRO D O 1
ATOM 9002 N N . ASP D 1 142 ? -62.977 -21.041 -11.886 1.00 66.75 141 ASP D N 1
ATOM 9003 C CA . ASP D 1 142 ? -64.103 -21.776 -12.457 1.00 64.78 141 ASP D CA 1
ATOM 9004 C C . ASP D 1 142 ? -65.216 -22.026 -11.444 1.00 65.20 141 ASP D C 1
ATOM 9005 O O . ASP D 1 142 ? -66.375 -22.208 -11.840 1.00 59.75 141 ASP D O 1
ATOM 9010 N N . GLU D 1 143 ? -64.879 -22.055 -10.150 1.00 71.43 142 GLU D N 1
ATOM 9011 C CA . GLU D 1 143 ? -65.849 -22.289 -9.080 1.00 59.78 142 GLU D CA 1
ATOM 9012 C C . GLU D 1 143 ? -66.895 -21.184 -9.014 1.00 55.07 142 GLU D C 1
ATOM 9013 O O . GLU D 1 143 ? -68.025 -21.405 -8.554 1.00 64.30 142 GLU D O 1
ATOM 9019 N N . LEU D 1 144 ? -66.482 -20.011 -9.468 1.00 48.51 143 LEU D N 1
ATOM 9020 C CA . LEU D 1 144 ? -67.298 -18.788 -9.316 1.00 53.54 143 LEU D CA 1
ATOM 9021 C C . LEU D 1 144 ? -68.094 -18.464 -10.566 1.00 55.15 143 LEU D C 1
ATOM 9022 O O . LEU D 1 144 ? -67.534 -18.469 -11.647 1.00 62.47 143 LEU D O 1
ATOM 9027 N N . SER D 1 145 ? -69.358 -18.133 -10.371 1.00 53.60 144 SER D N 1
ATOM 9028 C CA . SER D 1 145 ? -70.216 -17.827 -11.513 1.00 57.26 144 SER D CA 1
ATOM 9029 C C . SER D 1 145 ? -69.897 -16.436 -12.061 1.00 60.23 144 SER D C 1
ATOM 9030 O O . SER D 1 145 ? -69.184 -15.644 -11.439 1.00 65.72 144 SER D O 1
ATOM 9033 N N . TYR D 1 146 ? -70.430 -16.137 -13.249 1.00 54.77 145 TYR D N 1
ATOM 9034 C CA . TYR D 1 146 ? -70.273 -14.789 -13.785 1.00 52.52 145 TYR D CA 1
ATOM 9035 C C . TYR D 1 146 ? -70.931 -13.767 -12.871 1.00 65.73 145 TYR D C 1
ATOM 9036 O O . TYR D 1 146 ? -70.424 -12.651 -12.708 1.00 64.31 145 TYR D O 1
ATOM 9045 N N . GLU D 1 147 ? -72.072 -14.127 -12.278 1.00 72.34 146 GLU D N 1
ATOM 9046 C CA . GLU D 1 147 ? -72.732 -13.244 -11.324 1.00 62.01 146 GLU D CA 1
ATOM 9047 C C . GLU D 1 147 ? -71.849 -12.994 -10.108 1.00 61.48 146 GLU D C 1
ATOM 9048 O O . GLU D 1 147 ? -71.755 -11.860 -9.621 1.00 67.46 146 GLU D O 1
ATOM 9054 N N . GLN D 1 148 ? -71.207 -14.047 -9.595 1.00 50.23 147 GLN D N 1
ATOM 9055 C CA . GLN D 1 148 ? -70.246 -13.884 -8.507 1.00 60.51 147 GLN D CA 1
ATOM 9056 C C . GLN D 1 148 ? -69.128 -12.918 -8.887 1.00 66.01 147 GLN D C 1
ATOM 9057 O O . GLN D 1 148 ? -68.718 -12.081 -8.074 1.00 67.46 147 GLN D O 1
ATOM 9063 N N . GLY D 1 149 ? -68.618 -13.026 -10.117 1.00 67.32 148 GLY D N 1
ATOM 9064 C CA . GLY D 1 149 ? -67.529 -12.158 -10.540 1.00 56.32 148 GLY D CA 1
ATOM 9065 C C . GLY D 1 149 ? -67.905 -10.688 -10.574 1.00 66.10 148 GLY D C 1
ATOM 9066 O O . GLY D 1 149 ? -67.081 -9.820 -10.276 1.00 76.03 148 GLY D O 1
ATOM 9067 N N . ALA D 1 150 ? -69.151 -10.385 -10.945 1.00 64.55 149 ALA D N 1
ATOM 9068 C CA . ALA D 1 150 ? -69.608 -9.000 -10.977 1.00 55.20 149 ALA D CA 1
ATOM 9069 C C . ALA D 1 150 ? -69.721 -8.379 -9.591 1.00 59.56 149 ALA D C 1
ATOM 9070 O O . ALA D 1 150 ? -69.865 -7.156 -9.490 1.00 59.39 149 ALA D O 1
ATOM 9072 N N . LEU D 1 151 ? -69.656 -9.182 -8.532 1.00 62.71 150 LEU D N 1
ATOM 9073 C CA . LEU D 1 151 ? -69.753 -8.698 -7.162 1.00 64.48 150 LEU D CA 1
ATOM 9074 C C . LEU D 1 151 ? -68.398 -8.453 -6.510 1.00 59.04 150 LEU D C 1
ATOM 9075 O O . LEU D 1 151 ? -68.353 -8.040 -5.347 1.00 52.82 150 LEU D O 1
ATOM 9080 N N . VAL D 1 152 ? -67.295 -8.713 -7.216 1.00 60.11 151 VAL D N 1
ATOM 9081 C CA . VAL D 1 152 ? -65.975 -8.580 -6.604 1.00 52.91 151 VAL D CA 1
ATOM 9082 C C . VAL D 1 152 ? -65.698 -7.127 -6.232 1.00 58.93 151 VAL D C 1
ATOM 9083 O O . VAL D 1 152 ? -65.255 -6.831 -5.117 1.00 71.69 151 VAL D O 1
ATOM 9087 N N . GLU D 1 153 ? -65.951 -6.201 -7.160 1.00 58.03 152 GLU D N 1
ATOM 9088 C CA . GLU D 1 153 ? -65.627 -4.795 -6.911 1.00 55.60 152 GLU D CA 1
ATOM 9089 C C . GLU D 1 153 ? -66.381 -4.204 -5.725 1.00 50.89 152 GLU D C 1
ATOM 9090 O O . GLU D 1 153 ? -65.731 -3.602 -4.852 1.00 55.17 152 GLU D O 1
ATOM 9096 N N . PRO D 1 154 ? -67.711 -4.314 -5.617 1.00 39.45 153 PRO D N 1
ATOM 9097 C CA . PRO D 1 154 ? -68.375 -3.733 -4.440 1.00 47.84 153 PRO D CA 1
ATOM 9098 C C . PRO D 1 154 ? -68.022 -4.437 -3.146 1.00 50.88 153 PRO D C 1
ATOM 9099 O O . PRO D 1 154 ? -67.990 -3.789 -2.092 1.00 67.74 153 PRO D O 1
ATOM 9103 N N . SER D 1 155 ? -67.761 -5.744 -3.190 1.00 45.52 154 SER D N 1
ATOM 9104 C CA . SER D 1 155 ? -67.293 -6.444 -2.000 1.00 38.63 154 SER D CA 1
ATOM 9105 C C . SER D 1 155 ? -65.935 -5.927 -1.549 1.00 48.25 154 SER D C 1
ATOM 9106 O O . SER D 1 155 ? -65.653 -5.886 -0.346 1.00 53.67 154 SER D O 1
ATOM 9109 N N . ALA D 1 156 ? -65.085 -5.528 -2.499 1.00 54.29 155 ALA D N 1
ATOM 9110 C CA . ALA D 1 156 ? -63.755 -5.030 -2.159 1.00 46.38 155 ALA D CA 1
ATOM 9111 C C . ALA D 1 156 ? -63.823 -3.759 -1.322 1.00 56.10 155 ALA D C 1
ATOM 9112 O O . ALA D 1 156 ? -62.993 -3.554 -0.428 1.00 56.31 155 ALA D O 1
ATOM 9114 N N . VAL D 1 157 ? -64.795 -2.887 -1.602 1.00 61.40 156 VAL D N 1
ATOM 9115 C CA . VAL D 1 157 ? -64.921 -1.645 -0.842 1.00 53.22 156 VAL D CA 1
ATOM 9116 C C . VAL D 1 157 ? -65.202 -1.943 0.624 1.00 47.04 156 VAL D C 1
ATOM 9117 O O . VAL D 1 157 ? -64.639 -1.305 1.524 1.00 54.38 156 VAL D O 1
ATOM 9121 N N . ALA D 1 158 ? -66.072 -2.919 0.890 1.00 35.00 157 ALA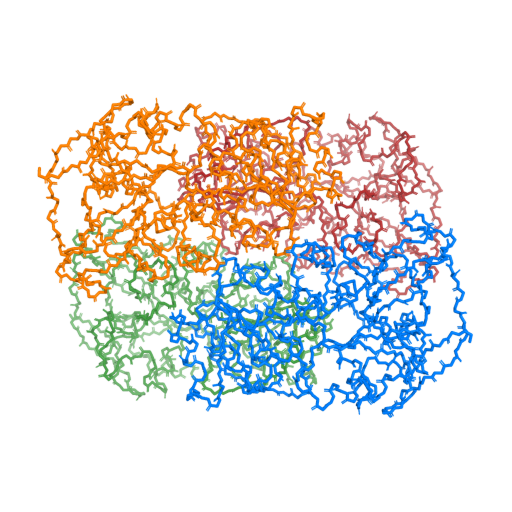 D N 1
ATOM 9122 C CA . ALA D 1 158 ? -66.371 -3.280 2.271 1.00 35.00 157 ALA D CA 1
ATOM 9123 C C . ALA D 1 158 ? -65.196 -4.007 2.909 1.00 41.53 157 ALA D C 1
ATOM 9124 O O . ALA D 1 158 ? -64.809 -3.707 4.044 1.00 47.48 157 ALA D O 1
ATOM 9126 N N . LEU D 1 159 ? -64.610 -4.965 2.186 1.00 45.88 158 LEU D N 1
ATOM 9127 C CA . LEU D 1 159 ? -63.514 -5.751 2.744 1.00 47.16 158 LEU D CA 1
ATOM 9128 C C . LEU D 1 159 ? -62.297 -4.880 3.022 1.00 45.90 158 LEU D C 1
ATOM 9129 O O . LEU D 1 159 ? -61.614 -5.061 4.036 1.00 48.95 158 LEU D O 1
ATOM 9134 N N . TYR D 1 160 ? -62.003 -3.933 2.128 1.00 40.32 159 TYR D N 1
ATOM 9135 C CA . TYR D 1 160 ? -60.876 -3.038 2.359 1.00 34.60 159 TYR D CA 1
ATOM 9136 C C . TYR D 1 160 ? -61.102 -2.169 3.590 1.00 41.40 159 TYR D C 1
ATOM 9137 O O . TYR D 1 160 ? -60.144 -1.827 4.292 1.00 51.66 159 TYR D O 1
ATOM 9146 N N . ALA D 1 161 ? -62.356 -1.808 3.870 1.00 36.73 160 ALA D N 1
ATOM 9147 C CA . ALA D 1 161 ? -62.653 -1.056 5.085 1.00 39.12 160 ALA D CA 1
ATOM 9148 C C . ALA D 1 161 ? -62.395 -1.893 6.332 1.00 41.67 160 ALA D C 1
ATOM 9149 O O . ALA D 1 161 ? -61.768 -1.423 7.289 1.00 46.39 160 ALA D O 1
ATOM 9151 N N . VAL D 1 162 ? -62.860 -3.144 6.334 1.00 40.42 161 VAL D N 1
ATOM 9152 C CA . VAL D 1 162 ? -62.717 -3.993 7.513 1.00 46.53 161 VAL D CA 1
ATOM 9153 C C . VAL D 1 162 ? -61.257 -4.373 7.728 1.00 39.16 161 VAL D C 1
ATOM 9154 O O . VAL D 1 162 ? -60.755 -4.348 8.859 1.00 32.48 161 VAL D O 1
ATOM 9158 N N . ARG D 1 163 ? -60.550 -4.730 6.651 1.00 34.27 162 ARG D N 1
ATOM 9159 C CA . ARG D 1 163 ? -59.139 -5.074 6.784 1.00 34.54 162 ARG D CA 1
ATOM 9160 C C . ARG D 1 163 ? -58.320 -3.880 7.256 1.00 39.16 162 ARG D C 1
ATOM 9161 O O . ARG D 1 163 ? -57.325 -4.053 7.967 1.00 37.02 162 ARG D O 1
ATOM 9169 N N . SER D 1 164 ? -58.730 -2.664 6.887 1.00 41.67 163 SER D N 1
ATOM 9170 C CA . SER D 1 164 ? -58.050 -1.457 7.338 1.00 38.85 163 SER D CA 1
ATOM 9171 C C . SER D 1 164 ? -58.279 -1.160 8.812 1.00 40.17 163 SER D C 1
ATOM 9172 O O . SER D 1 164 ? -57.660 -0.230 9.340 1.00 58.76 163 SER D O 1
ATOM 9175 N N . SER D 1 165 ? -59.135 -1.917 9.487 1.00 34.28 164 SER D N 1
ATOM 9176 C CA . SER D 1 165 ? -59.518 -1.617 10.857 1.00 41.43 164 SER D CA 1
ATOM 9177 C C . SER D 1 165 ? -58.751 -2.476 11.858 1.00 43.25 164 SER D C 1
ATOM 9178 O O . SER D 1 165 ? -58.126 -3.484 11.514 1.00 32.79 164 SER D O 1
ATOM 9181 N N . LYS D 1 166 ? -58.808 -2.048 13.120 1.00 39.91 165 LYS D N 1
ATOM 9182 C CA . LYS D 1 166 ? -58.171 -2.713 14.251 1.00 32.12 165 LYS D CA 1
ATOM 9183 C C . LYS D 1 166 ? -58.834 -4.050 14.598 1.00 45.76 165 LYS D C 1
ATOM 9184 O O . LYS D 1 166 ? -58.365 -4.753 15.503 1.00 53.34 165 LYS D O 1
ATOM 9190 N N . LEU D 1 167 ? -59.867 -4.443 13.854 1.00 45.31 166 LEU D N 1
ATOM 9191 C CA . LEU D 1 167 ? -60.635 -5.638 14.180 1.00 45.84 166 LEU D CA 1
ATOM 9192 C C . LEU D 1 167 ? -59.772 -6.894 14.134 1.00 48.95 166 LEU D C 1
ATOM 9193 O O . LEU D 1 167 ? -58.965 -7.087 13.221 1.00 59.88 166 LEU D O 1
ATOM 9198 N N . LYS D 1 168 ? -59.945 -7.743 15.143 1.00 42.28 167 LYS D N 1
ATOM 9199 C CA . LYS D 1 168 ? -59.324 -9.054 15.214 1.00 26.19 167 LYS D CA 1
ATOM 9200 C C . LYS D 1 168 ? -60.418 -10.104 15.366 1.00 41.61 167 LYS D C 1
ATOM 9201 O O . LYS D 1 168 ? -61.568 -9.786 15.684 1.00 49.75 167 LYS D O 1
ATOM 9207 N N . ALA D 1 169 ? -60.057 -11.361 15.117 1.00 41.88 168 ALA D N 1
ATOM 9208 C CA . ALA D 1 169 ? -61.027 -12.447 15.203 1.00 41.11 168 ALA D CA 1
ATOM 9209 C C . ALA D 1 169 ? -61.646 -12.516 16.595 1.00 44.80 168 ALA D C 1
ATOM 9210 O O . ALA D 1 169 ? -60.939 -12.555 17.606 1.00 53.89 168 ALA D O 1
ATOM 9212 N N . GLY D 1 170 ? -62.977 -12.539 16.646 1.00 44.69 169 GLY D N 1
ATOM 9213 C CA . GLY D 1 170 ? -63.700 -12.600 17.898 1.00 41.97 169 GLY D CA 1
ATOM 9214 C C . GLY D 1 170 ? -64.202 -11.267 18.411 1.00 43.88 169 GLY D C 1
ATOM 9215 O O . GLY D 1 170 ? -65.038 -11.250 19.323 1.00 48.45 169 GLY D O 1
ATOM 9216 N N . ASP D 1 171 ? -63.714 -10.155 17.864 1.00 45.83 170 ASP D N 1
ATOM 9217 C CA . ASP D 1 171 ? -64.105 -8.840 18.346 1.00 47.87 170 ASP D CA 1
ATOM 9218 C C . ASP D 1 171 ? -65.549 -8.529 17.956 1.00 60.27 170 ASP D C 1
ATOM 9219 O O . ASP D 1 171 ? -66.148 -9.179 17.095 1.00 67.24 170 ASP D O 1
ATOM 9224 N N . LYS D 1 172 ? -66.106 -7.512 18.606 1.00 61.91 171 LYS D N 1
ATOM 9225 C CA . LYS D 1 172 ? -67.451 -7.035 18.319 1.00 57.55 171 LYS D CA 1
ATOM 9226 C C . LYS D 1 172 ? -67.389 -5.731 17.533 1.00 51.09 171 LYS D C 1
ATOM 9227 O O . LYS D 1 172 ? -66.449 -4.945 17.671 1.00 57.73 171 LYS D O 1
ATOM 9233 N N . ALA D 1 173 ? -68.401 -5.511 16.695 1.00 41.85 172 ALA D N 1
ATOM 9234 C CA . ALA D 1 173 ? -68.423 -4.358 15.809 1.00 39.53 172 ALA D CA 1
ATOM 9235 C C . ALA D 1 173 ? -69.832 -3.787 15.741 1.00 54.00 172 ALA D C 1
ATOM 9236 O O . ALA D 1 173 ? -70.809 -4.433 16.127 1.00 57.88 172 ALA D O 1
ATOM 9238 N N . ALA D 1 174 ? -69.922 -2.556 15.240 1.00 49.81 173 ALA D N 1
ATOM 9239 C CA . ALA D 1 174 ? -71.200 -1.901 15.010 1.00 40.82 173 ALA D CA 1
ATOM 9240 C C . ALA D 1 174 ? -71.183 -1.229 13.646 1.00 48.66 173 ALA D C 1
ATOM 9241 O O . ALA D 1 174 ? -70.202 -0.577 13.278 1.00 55.12 173 ALA D O 1
ATOM 9243 N N . VAL D 1 175 ? -72.273 -1.390 12.903 1.00 52.51 174 VAL D N 1
ATOM 9244 C CA . VAL D 1 175 ? -72.452 -0.759 11.600 1.00 46.78 174 VAL D CA 1
ATOM 9245 C C . VAL D 1 175 ? -73.657 0.163 11.693 1.00 45.45 174 VAL D C 1
ATOM 9246 O O . VAL D 1 175 ? -74.780 -0.298 11.933 1.00 46.56 174 VAL D O 1
ATOM 9250 N N . PHE D 1 176 ? -73.422 1.459 11.516 1.00 47.74 175 PHE D N 1
ATOM 9251 C CA . PHE D 1 176 ? -74.472 2.469 11.563 1.00 46.35 175 PHE D CA 1
ATOM 9252 C C . PHE D 1 176 ? -74.918 2.763 10.135 1.00 48.86 175 PHE D C 1
ATOM 9253 O O . PHE D 1 176 ? -74.192 3.408 9.372 1.00 52.76 175 PHE D O 1
ATOM 9261 N N . GLY D 1 177 ? -76.101 2.274 9.769 1.00 49.53 176 GLY D N 1
ATOM 9262 C CA . GLY D 1 177 ? -76.592 2.439 8.415 1.00 57.82 176 GLY D CA 1
ATOM 9263 C C . GLY D 1 177 ? -76.383 1.203 7.568 1.00 65.09 176 GLY D C 1
ATOM 9264 O O . GLY D 1 177 ? -75.262 0.919 7.136 1.00 65.55 176 GLY D O 1
ATOM 9265 N N . CYS D 1 178 ? -77.456 0.459 7.319 1.00 65.40 177 CYS D N 1
ATOM 9266 C CA . CYS D 1 178 ? -77.326 -0.807 6.612 1.00 68.77 177 CYS D CA 1
ATOM 9267 C C . CYS D 1 178 ? -77.983 -0.761 5.240 1.00 74.79 177 CYS D C 1
ATOM 9268 O O . CYS D 1 178 ? -78.806 -1.620 4.906 1.00 74.76 177 CYS D O 1
ATOM 9271 N N . GLY D 1 179 ? -77.624 0.240 4.441 1.00 71.31 178 GLY D N 1
ATOM 9272 C CA . GLY D 1 179 ? -77.933 0.230 3.033 1.00 69.39 178 GLY D CA 1
ATOM 9273 C C . GLY D 1 179 ? -77.065 -0.788 2.321 1.00 70.83 178 GLY D C 1
ATOM 9274 O O . GLY D 1 179 ? -76.460 -1.661 2.950 1.00 80.88 178 GLY D O 1
ATOM 9275 N N . PRO D 1 180 ? -76.983 -0.699 0.991 1.00 63.35 179 PRO D N 1
ATOM 9276 C CA . PRO D 1 180 ? -76.167 -1.681 0.253 1.00 57.96 179 PRO D CA 1
ATOM 9277 C C . PRO D 1 180 ? -74.717 -1.742 0.711 1.00 58.58 179 PRO D C 1
ATOM 9278 O O . PRO D 1 180 ? -74.145 -2.836 0.792 1.00 58.52 179 PRO D O 1
ATOM 9282 N N . ILE D 1 181 ? -74.103 -0.600 1.028 1.00 52.68 180 ILE D N 1
ATOM 9283 C CA . ILE D 1 181 ? -72.708 -0.613 1.461 1.00 49.14 180 ILE D CA 1
ATOM 9284 C C . ILE D 1 181 ? -72.593 -1.151 2.882 1.00 54.14 180 ILE D C 1
ATOM 9285 O O . ILE D 1 181 ? -71.709 -1.964 3.182 1.00 56.75 180 ILE D O 1
ATOM 9290 N N . GLY D 1 182 ? -73.475 -0.705 3.779 1.00 52.29 181 GLY D N 1
ATOM 9291 C CA . GLY D 1 182 ? -73.436 -1.184 5.150 1.00 49.76 181 GLY D CA 1
ATOM 9292 C C . GLY D 1 182 ? -73.649 -2.680 5.271 1.00 46.73 181 GLY D C 1
ATOM 9293 O O . GLY D 1 182 ? -73.054 -3.327 6.138 1.00 40.85 181 GLY D O 1
ATOM 9294 N N . LEU D 1 183 ? -74.497 -3.249 4.412 1.00 46.12 182 LEU D N 1
ATOM 9295 C CA . LEU D 1 183 ? -74.754 -4.685 4.470 1.00 50.80 182 LEU D CA 1
ATOM 9296 C C . LEU D 1 183 ? -73.525 -5.485 4.057 1.00 53.11 182 LEU D C 1
ATOM 9297 O O . LEU D 1 183 ? -73.184 -6.487 4.697 1.00 48.00 182 LEU D O 1
ATOM 9302 N N . LEU D 1 184 ? -72.848 -5.057 2.988 1.00 51.47 183 LEU D N 1
ATOM 9303 C CA . LEU D 1 184 ? -71.615 -5.718 2.572 1.00 55.32 183 LEU D CA 1
ATOM 9304 C C . LEU D 1 184 ? -70.531 -5.596 3.634 1.00 57.19 183 LEU D C 1
ATOM 9305 O O . LEU D 1 184 ? -69.685 -6.491 3.765 1.00 44.51 183 LEU D O 1
ATOM 9310 N N . VAL D 1 185 ? -70.530 -4.494 4.388 1.00 56.64 184 VAL D N 1
ATOM 9311 C CA . VAL D 1 185 ? -69.590 -4.355 5.495 1.00 55.27 184 VAL D CA 1
ATOM 9312 C C . VAL D 1 185 ? -69.874 -5.404 6.562 1.00 54.27 184 VAL D C 1
ATOM 9313 O O . VAL D 1 185 ? -68.951 -5.977 7.156 1.00 46.75 184 VAL D O 1
ATOM 9317 N N . ILE D 1 186 ? -71.156 -5.683 6.812 1.00 51.64 185 ILE D N 1
ATOM 9318 C CA . ILE D 1 186 ? -71.519 -6.713 7.782 1.00 49.72 185 ILE D CA 1
ATOM 9319 C C . ILE D 1 186 ? -71.003 -8.072 7.328 1.00 52.05 185 ILE D C 1
ATOM 9320 O O . ILE D 1 186 ? -70.415 -8.828 8.112 1.00 52.31 185 ILE D O 1
ATOM 9325 N N . GLU D 1 187 ? -71.217 -8.403 6.052 1.00 53.94 186 GLU D N 1
ATOM 9326 C CA . GLU D 1 187 ? -70.699 -9.659 5.518 1.00 58.59 186 GLU D CA 1
ATOM 9327 C C . GLU D 1 187 ? -69.178 -9.696 5.581 1.00 51.23 186 GLU D C 1
ATOM 9328 O O . GLU D 1 187 ? -68.587 -10.737 5.893 1.00 54.54 186 GLU D O 1
ATOM 9334 N N . ALA D 1 188 ? -68.525 -8.569 5.290 1.00 50.97 187 ALA D N 1
ATOM 9335 C CA . ALA D 1 188 ? -67.070 -8.523 5.390 1.00 53.41 187 ALA D CA 1
ATOM 9336 C C . ALA D 1 188 ? -66.615 -8.654 6.839 1.00 51.56 187 ALA D C 1
ATOM 9337 O O . ALA D 1 188 ? -65.600 -9.302 7.120 1.00 46.64 187 ALA D O 1
ATOM 9339 N N . LEU D 1 189 ? -67.355 -8.044 7.771 1.00 47.63 188 LEU D N 1
ATOM 9340 C CA . LEU D 1 189 ? -67.033 -8.190 9.188 1.00 39.92 188 LEU D CA 1
ATOM 9341 C C . LEU D 1 189 ? -67.131 -9.644 9.627 1.00 48.98 188 LEU D C 1
ATOM 9342 O O . LEU D 1 189 ? -66.305 -10.119 10.416 1.00 50.00 188 LEU D O 1
ATOM 9347 N N . LYS D 1 190 ? -68.146 -10.363 9.140 1.00 54.22 189 LYS D N 1
ATOM 9348 C CA . LYS D 1 190 ? -68.294 -11.771 9.496 1.00 54.21 189 LYS D CA 1
ATOM 9349 C C . LYS D 1 190 ? -67.165 -12.610 8.914 1.00 57.67 189 LYS D C 1
ATOM 9350 O O . LYS D 1 190 ? -66.717 -13.578 9.542 1.00 60.56 189 LYS D O 1
ATOM 9356 N N . ALA D 1 191 ? -66.697 -12.260 7.714 1.00 59.57 190 ALA D N 1
ATOM 9357 C CA . ALA D 1 191 ? -65.551 -12.953 7.134 1.00 58.88 190 ALA D CA 1
ATOM 9358 C C . ALA D 1 191 ? -64.309 -12.793 8.003 1.00 61.52 190 ALA D C 1
ATOM 9359 O O . ALA D 1 191 ? -63.548 -13.748 8.193 1.00 61.85 190 ALA D O 1
ATOM 9361 N N . ALA D 1 192 ? -64.091 -11.593 8.542 1.00 63.55 191 ALA D N 1
ATOM 9362 C CA . ALA D 1 192 ? -62.921 -11.320 9.366 1.00 61.92 191 ALA D CA 1
ATOM 9363 C C . ALA D 1 192 ? -63.033 -11.893 10.772 1.00 48.92 191 ALA D C 1
ATOM 9364 O O . ALA D 1 192 ? -62.066 -11.805 11.535 1.00 37.37 191 ALA D O 1
ATOM 9366 N N . GLY D 1 193 ? -64.177 -12.463 11.135 1.00 43.23 192 GLY D N 1
ATOM 9367 C CA . GLY D 1 193 ? -64.344 -13.077 12.433 1.00 36.99 192 GLY D CA 1
ATOM 9368 C C . GLY D 1 193 ? -65.052 -12.247 13.477 1.00 38.12 192 GLY D C 1
ATOM 9369 O O . GLY D 1 193 ? -65.001 -12.606 14.660 1.00 43.99 192 GLY D O 1
ATOM 9370 N N . ALA D 1 194 ? -65.700 -11.152 13.090 1.00 41.34 193 ALA D N 1
ATOM 9371 C CA . ALA D 1 194 ? -66.503 -10.400 14.042 1.00 35.48 193 ALA D CA 1
ATOM 9372 C C . ALA D 1 194 ? -67.621 -11.283 14.578 1.00 44.66 193 ALA D C 1
ATOM 9373 O O . ALA D 1 194 ? -68.214 -12.077 13.841 1.00 54.86 193 ALA D O 1
ATOM 9375 N N . THR D 1 195 ? -67.910 -11.145 15.869 1.00 43.70 194 THR D N 1
ATOM 9376 C CA . THR D 1 195 ? -68.898 -12.023 16.476 1.00 44.50 194 THR D CA 1
ATOM 9377 C C . THR D 1 195 ? -70.247 -11.325 16.579 1.00 52.36 194 THR D C 1
ATOM 9378 O O . THR D 1 195 ? -71.160 -11.608 15.800 1.00 71.39 194 THR D O 1
ATOM 9382 N N . ASP D 1 196 ? -70.377 -10.397 17.516 1.00 41.93 195 ASP D N 1
ATOM 9383 C CA . ASP D 1 196 ? -71.604 -9.628 17.672 1.00 57.13 195 ASP D CA 1
ATOM 9384 C C . ASP D 1 196 ? -71.468 -8.331 16.881 1.00 59.64 195 ASP D C 1
ATOM 9385 O O . ASP D 1 196 ? -70.662 -7.467 17.224 1.00 62.19 195 ASP D O 1
ATOM 9390 N N . ILE D 1 197 ? -72.270 -8.192 15.828 1.00 52.44 196 ILE D N 1
ATOM 9391 C CA . ILE D 1 197 ? -72.290 -7.011 14.967 1.00 44.89 196 ILE D CA 1
ATOM 9392 C C . ILE D 1 197 ? -73.635 -6.329 15.176 1.00 52.80 196 ILE D C 1
ATOM 9393 O O . ILE D 1 197 ? -74.691 -6.892 14.858 1.00 57.96 196 ILE D O 1
ATOM 9398 N N . TYR D 1 198 ? -73.608 -5.119 15.720 1.00 54.74 197 TYR D N 1
ATOM 9399 C CA . TYR D 1 198 ? -74.829 -4.388 16.041 1.00 57.48 197 TYR D CA 1
ATOM 9400 C C . TYR D 1 198 ? -75.171 -3.457 14.884 1.00 52.83 197 TYR D C 1
ATOM 9401 O O . TYR D 1 198 ? -74.509 -2.435 14.677 1.00 50.06 197 TYR D O 1
ATOM 9410 N N . ALA D 1 199 ? -76.202 -3.825 14.129 1.00 51.33 198 ALA D N 1
ATOM 9411 C CA . ALA D 1 199 ? -76.639 -3.073 12.960 1.00 53.92 198 ALA D CA 1
ATOM 9412 C C . ALA D 1 199 ? -77.714 -2.067 13.361 1.00 53.90 198 ALA D C 1
ATOM 9413 O O . ALA D 1 199 ? -78.798 -2.454 13.809 1.00 49.99 198 ALA D O 1
ATOM 9415 N N . VAL D 1 200 ? -77.409 -0.783 13.207 1.00 62.07 199 VAL D N 1
ATOM 9416 C CA . VAL D 1 200 ? -78.339 0.298 13.520 1.00 64.27 199 VAL D CA 1
ATOM 9417 C C . VAL D 1 200 ? -78.968 0.774 12.214 1.00 55.93 199 VAL D C 1
ATOM 9418 O O . VAL D 1 200 ? -78.307 1.424 11.397 1.00 56.45 199 VAL D O 1
ATOM 9422 N N . GLU D 1 201 ? -80.248 0.457 12.008 1.00 55.72 200 GLU D N 1
ATOM 9423 C CA . GLU D 1 201 ? -80.944 0.807 10.774 1.00 59.01 200 GLU D CA 1
ATOM 9424 C C . GLU D 1 201 ? -82.437 0.916 11.056 1.00 67.06 200 GLU D C 1
ATOM 9425 O O . GLU D 1 201 ? -82.987 0.132 11.836 1.00 59.08 200 GLU D O 1
ATOM 9431 N N . LEU D 1 202 ? -83.084 1.896 10.412 1.00 74.28 201 LEU D N 1
ATOM 9432 C CA . LEU D 1 202 ? -84.510 2.136 10.621 1.00 74.83 201 LEU D CA 1
ATOM 9433 C C . LEU D 1 202 ? -85.376 1.263 9.718 1.00 73.14 201 LEU D C 1
ATOM 9434 O O . LEU D 1 202 ? -86.447 0.806 10.135 1.00 65.76 201 LEU D O 1
ATOM 9439 N N . SER D 1 203 ? -84.938 1.021 8.489 1.00 77.46 202 SER D N 1
ATOM 9440 C CA . SER D 1 203 ? -85.789 0.361 7.501 1.00 77.93 202 SER D CA 1
ATOM 9441 C C . SER D 1 203 ? -85.985 -1.108 7.866 1.00 71.71 202 SER D C 1
ATOM 9442 O O . SER D 1 203 ? -84.996 -1.844 7.980 1.00 75.30 202 SER D O 1
ATOM 9445 N N . PRO D 1 204 ? -87.231 -1.579 8.028 1.00 70.69 203 PRO D N 1
ATOM 9446 C CA . PRO D 1 204 ? -87.463 -2.990 8.417 1.00 80.16 203 PRO D CA 1
ATOM 9447 C C . PRO D 1 204 ? -86.916 -3.973 7.402 1.00 82.96 203 PRO D C 1
ATOM 9448 O O . PRO D 1 204 ? -86.427 -5.073 7.744 1.00 82.81 203 PRO D O 1
ATOM 9452 N N . GLU D 1 205 ? -87.044 -3.555 6.138 1.00 89.20 204 GLU D N 1
ATOM 9453 C CA . GLU D 1 205 ? -86.600 -4.250 4.936 1.00 90.51 204 GLU D CA 1
ATOM 9454 C C . GLU D 1 205 ? -85.089 -4.490 4.942 1.00 84.62 204 GLU D C 1
ATOM 9455 O O . GLU D 1 205 ? -84.606 -5.584 4.617 1.00 85.48 204 GLU D O 1
ATOM 9461 N N . ARG D 1 206 ? -84.327 -3.445 5.273 1.00 80.92 205 ARG D N 1
ATOM 9462 C CA . ARG D 1 206 ? -82.877 -3.532 5.423 1.00 70.08 205 ARG D CA 1
ATOM 9463 C C . ARG D 1 206 ? -82.532 -4.205 6.733 1.00 69.92 205 ARG D C 1
ATOM 9464 O O . ARG D 1 206 ? -81.507 -4.884 6.842 1.00 63.21 205 ARG D O 1
ATOM 9472 N N . GLN D 1 207 ? -83.379 -4.018 7.736 1.00 72.78 206 GLN D N 1
ATOM 9473 C CA . GLN D 1 207 ? -83.250 -4.824 8.934 1.00 63.07 206 GLN D CA 1
ATOM 9474 C C . GLN D 1 207 ? -83.435 -6.310 8.603 1.00 62.93 206 GLN D C 1
ATOM 9475 O O . GLN D 1 207 ? -82.824 -7.164 9.236 1.00 50.53 206 GLN D O 1
ATOM 9481 N N . GLN D 1 208 ? -84.249 -6.662 7.608 1.00 73.93 207 GLN D N 1
ATOM 9482 C CA . GLN D 1 208 ? -84.373 -8.105 7.369 1.00 79.92 207 GLN D CA 1
ATOM 9483 C C . GLN D 1 208 ? -83.185 -8.684 6.617 1.00 86.54 207 GLN D C 1
ATOM 9484 O O . GLN D 1 208 ? -82.997 -9.908 6.581 1.00 90.17 207 GLN D O 1
ATOM 9490 N N . LYS D 1 209 ? -82.414 -7.843 5.966 1.00 80.97 208 LYS D N 1
ATOM 9491 C CA . LYS D 1 209 ? -81.260 -8.365 5.282 1.00 78.50 208 LYS D CA 1
ATOM 9492 C C . LYS D 1 209 ? -80.060 -8.450 6.201 1.00 74.21 208 LYS D C 1
ATOM 9493 O O . LYS D 1 209 ? -79.303 -9.424 6.140 1.00 75.36 208 LYS D O 1
ATOM 9499 N N . ALA D 1 210 ? -79.880 -7.447 7.061 1.00 65.63 209 ALA D N 1
ATOM 9500 C CA . ALA D 1 210 ? -78.750 -7.466 7.977 1.00 59.08 209 ALA D CA 1
ATOM 9501 C C . ALA D 1 210 ? -78.819 -8.661 8.920 1.00 53.50 209 ALA D C 1
ATOM 9502 O O . ALA D 1 210 ? -77.797 -9.300 9.195 1.00 41.30 209 ALA D O 1
ATOM 9504 N N . GLU D 1 211 ? -80.018 -8.999 9.405 1.00 57.87 210 GLU D N 1
ATOM 9505 C CA . GLU D 1 211 ? -80.136 -10.144 10.300 1.00 62.43 210 GLU D CA 1
ATOM 9506 C C . GLU D 1 211 ? -79.837 -11.454 9.584 1.00 62.23 210 GLU D C 1
ATOM 9507 O O . GLU D 1 211 ? -79.283 -12.375 10.195 1.00 47.46 210 GLU D O 1
ATOM 9513 N N . GLU D 1 212 ? -80.194 -11.558 8.299 1.00 70.51 211 GLU D N 1
ATOM 9514 C CA . GLU D 1 212 ? -79.840 -12.746 7.529 1.00 72.70 211 GLU D CA 1
ATOM 9515 C C . GLU D 1 212 ? -78.332 -12.864 7.361 1.00 73.40 211 GLU D C 1
ATOM 9516 O O . GLU D 1 212 ? -77.793 -13.977 7.344 1.00 76.79 211 GLU D O 1
ATOM 9522 N N . LEU D 1 213 ? -77.636 -11.733 7.245 1.00 71.08 212 LEU D N 1
ATOM 9523 C CA . LEU D 1 213 ? -76.186 -11.745 7.122 1.00 62.26 212 LEU D CA 1
ATOM 9524 C C . LEU D 1 213 ? -75.490 -12.008 8.451 1.00 65.86 212 LEU D C 1
ATOM 9525 O O . LEU D 1 213 ? -74.264 -12.166 8.468 1.00 77.05 212 LEU D O 1
ATOM 9530 N N . GLY D 1 214 ? -76.230 -12.043 9.552 1.00 61.41 213 GLY D N 1
ATOM 9531 C CA . GLY D 1 214 ? -75.709 -12.455 10.834 1.00 55.72 213 GLY D CA 1
ATOM 9532 C C . GLY D 1 214 ? -75.578 -11.388 11.909 1.00 54.95 213 GLY D C 1
ATOM 9533 O O . GLY D 1 214 ? -74.895 -11.635 12.911 1.00 57.04 213 GLY D O 1
ATOM 9534 N N . ALA D 1 215 ? -76.216 -10.235 11.751 1.00 56.33 214 ALA D N 1
ATOM 9535 C CA . ALA D 1 215 ? -76.055 -9.131 12.685 1.00 52.34 214 ALA D CA 1
ATOM 9536 C C . ALA D 1 215 ? -77.195 -9.092 13.698 1.00 57.08 214 ALA D C 1
ATOM 9537 O O . ALA D 1 215 ? -78.198 -9.802 13.584 1.00 63.38 214 ALA D O 1
ATOM 9539 N N . ILE D 1 216 ? -77.032 -8.225 14.695 1.00 58.18 215 ILE D N 1
ATOM 9540 C CA . ILE D 1 216 ? -78.055 -7.956 15.698 1.00 50.70 215 ILE D CA 1
ATOM 9541 C C . ILE D 1 216 ? -78.634 -6.582 15.405 1.00 55.93 215 ILE D C 1
ATOM 9542 O O . ILE D 1 216 ? -77.888 -5.602 15.284 1.00 57.92 215 ILE D O 1
ATOM 9547 N N . ILE D 1 217 ? -79.955 -6.508 15.292 1.00 56.10 216 ILE D N 1
ATOM 9548 C CA . ILE D 1 217 ? -80.628 -5.261 14.951 1.00 59.32 216 ILE D CA 1
ATOM 9549 C C . ILE D 1 217 ? -80.862 -4.452 16.218 1.00 63.77 216 ILE D C 1
ATOM 9550 O O . ILE D 1 217 ? -81.397 -4.966 17.209 1.00 51.27 216 ILE D O 1
ATOM 9555 N N . VAL D 1 218 ? -80.456 -3.187 16.189 1.00 70.42 217 VAL D N 1
ATOM 9556 C CA . VAL D 1 218 ? -80.820 -2.215 17.213 1.00 72.65 217 VAL D CA 1
ATOM 9557 C C . VAL D 1 218 ? -81.570 -1.103 16.479 1.00 75.38 217 VAL D C 1
ATOM 9558 O O . VAL D 1 218 ? -80.995 -0.323 15.709 1.00 63.07 217 VAL D O 1
ATOM 9562 N N . ASP D 1 219 ? -82.889 -1.116 16.612 1.00 82.65 218 ASP D N 1
ATOM 9563 C CA . ASP D 1 219 ? -83.738 -0.153 15.923 1.00 79.59 218 ASP D CA 1
ATOM 9564 C C . ASP D 1 219 ? -83.685 1.193 16.633 1.00 72.51 218 ASP D C 1
ATOM 9565 O O . ASP D 1 219 ? -84.011 1.265 17.823 1.00 80.63 218 ASP D O 1
ATOM 9570 N N . PRO D 1 220 ? -83.274 2.270 15.959 1.00 68.66 219 PRO D N 1
ATOM 9571 C CA . PRO D 1 220 ? -83.284 3.587 16.617 1.00 73.38 219 PRO D CA 1
ATOM 9572 C C . PRO D 1 220 ? -84.677 4.041 17.017 1.00 75.98 219 PRO D C 1
ATOM 9573 O O . PRO D 1 220 ? -84.808 4.856 17.938 1.00 71.99 219 PRO D O 1
ATOM 9577 N N . SER D 1 221 ? -85.719 3.529 16.362 1.00 77.97 220 SER D N 1
ATOM 9578 C CA . SER D 1 221 ? -87.093 3.880 16.690 1.00 78.76 220 SER D CA 1
ATOM 9579 C C . SER D 1 221 ? -87.651 3.074 17.857 1.00 76.28 220 SER D C 1
ATOM 9580 O O . SER D 1 221 ? -88.735 3.402 18.353 1.00 70.04 220 SER D O 1
ATOM 9583 N N . LYS D 1 222 ? -86.952 2.026 18.294 1.00 76.70 221 LYS D N 1
ATOM 9584 C CA . LYS D 1 222 ? -87.423 1.170 19.375 1.00 76.83 221 LYS D CA 1
ATOM 9585 C C . LYS D 1 222 ? -86.529 1.218 20.609 1.00 76.24 221 LYS D C 1
ATOM 9586 O O . LYS D 1 222 ? -86.797 0.499 21.580 1.00 65.88 221 LYS D O 1
ATOM 9592 N N . THR D 1 223 ? -85.476 2.037 20.602 1.00 88.31 222 THR D N 1
ATOM 9593 C CA . THR D 1 223 ? -84.594 2.194 21.751 1.00 95.23 222 THR D CA 1
ATOM 9594 C C . THR D 1 223 ? -84.487 3.664 22.125 1.00 86.87 222 THR D C 1
ATOM 9595 O O . THR D 1 223 ? -84.464 4.536 21.251 1.00 79.57 222 THR D O 1
ATOM 9599 N N . ASP D 1 224 ? -84.422 3.934 23.431 1.00 88.17 223 ASP D N 1
ATOM 9600 C CA . ASP D 1 224 ? -84.326 5.315 23.892 1.00 94.44 223 ASP D CA 1
ATOM 9601 C C . ASP D 1 224 ? -82.977 5.918 23.527 1.00 90.38 223 ASP D C 1
ATOM 9602 O O . ASP D 1 224 ? -82.904 7.055 23.048 1.00 75.83 223 ASP D O 1
ATOM 9607 N N . ASP D 1 225 ? -81.901 5.162 23.733 1.00 96.17 224 ASP D N 1
ATOM 9608 C CA . ASP D 1 225 ? -80.541 5.636 23.500 1.00 86.51 224 ASP D CA 1
ATOM 9609 C C . ASP D 1 225 ? -79.763 4.511 22.835 1.00 74.22 224 ASP D C 1
ATOM 9610 O O . ASP D 1 225 ? -79.470 3.496 23.474 1.00 76.12 224 ASP D O 1
ATOM 9615 N N . VAL D 1 226 ? -79.431 4.692 21.555 1.00 67.37 225 VAL D N 1
ATOM 9616 C CA . VAL D 1 226 ? -78.707 3.658 20.819 1.00 67.15 225 VAL D CA 1
ATOM 9617 C C . VAL D 1 226 ? -77.326 3.445 21.424 1.00 71.41 225 VAL D C 1
ATOM 9618 O O . VAL D 1 226 ? -76.878 2.305 21.601 1.00 69.08 225 VAL D O 1
ATOM 9622 N N . VAL D 1 227 ? -76.632 4.536 21.758 1.00 64.49 226 VAL D N 1
ATOM 9623 C CA . VAL D 1 227 ? -75.278 4.423 22.292 1.00 61.61 226 VAL D CA 1
ATOM 9624 C C . VAL D 1 227 ? -75.294 3.695 23.631 1.00 60.78 226 VAL D C 1
ATOM 9625 O O . VAL D 1 227 ? -74.414 2.873 23.921 1.00 49.58 226 VAL D O 1
ATOM 9629 N N . ALA D 1 228 ? -76.296 3.983 24.466 1.00 57.98 227 ALA D N 1
ATOM 9630 C CA . ALA D 1 228 ? -76.406 3.313 25.758 1.00 50.51 227 ALA D CA 1
ATOM 9631 C C . ALA D 1 228 ? -76.673 1.818 25.605 1.00 54.02 227 ALA D C 1
ATOM 9632 O O . ALA D 1 228 ? -76.131 1.008 26.363 1.00 61.43 227 ALA D O 1
ATOM 9634 N N . GLU D 1 229 ? -77.505 1.433 24.632 1.00 49.37 228 GLU D N 1
ATOM 9635 C CA . GLU D 1 229 ? -77.865 0.026 24.467 1.00 52.68 228 GLU D CA 1
ATOM 9636 C C . GLU D 1 229 ? -76.675 -0.802 23.993 1.00 56.36 228 GLU D C 1
ATOM 9637 O O . GLU D 1 229 ? -76.425 -1.903 24.519 1.00 63.96 228 GLU D O 1
ATOM 9643 N N . ILE D 1 230 ? -75.954 -0.309 22.969 1.00 61.12 229 ILE D N 1
ATOM 9644 C CA . ILE D 1 230 ? -74.768 -1.024 22.519 1.00 61.08 229 ILE D CA 1
ATOM 9645 C C . ILE D 1 230 ? -73.775 -1.115 23.670 1.00 62.06 229 ILE D C 1
ATOM 9646 O O . ILE D 1 230 ? -73.023 -2.087 23.781 1.00 58.76 229 ILE D O 1
ATOM 9651 N N . ALA D 1 231 ? -73.751 -0.111 24.543 1.00 60.10 230 ALA D N 1
ATOM 9652 C CA . ALA D 1 231 ? -72.857 -0.188 25.688 1.00 48.73 230 ALA D CA 1
ATOM 9653 C C . ALA D 1 231 ? -73.268 -1.285 26.683 1.00 51.95 230 ALA D C 1
ATOM 9654 O O . ALA D 1 231 ? -72.390 -1.935 27.261 1.00 41.64 230 ALA D O 1
ATOM 9656 N N . GLU D 1 232 ? -74.575 -1.505 26.935 1.00 54.66 231 GLU D N 1
ATOM 9657 C CA . GLU D 1 232 ? -74.898 -2.617 27.842 1.00 62.29 231 GLU D CA 1
ATOM 9658 C C . GLU D 1 232 ? -74.497 -3.958 27.244 1.00 57.84 231 GLU D C 1
ATOM 9659 O O . GLU D 1 232 ? -73.822 -4.768 27.885 1.00 45.46 231 GLU D O 1
ATOM 9665 N N . ARG D 1 233 ? -74.853 -4.186 25.996 1.00 56.42 232 ARG D N 1
ATOM 9666 C CA . ARG D 1 233 ? -74.704 -5.497 25.405 1.00 53.57 232 ARG D CA 1
ATOM 9667 C C . ARG D 1 233 ? -73.258 -5.848 25.103 1.00 61.23 232 ARG D C 1
ATOM 9668 O O . ARG D 1 233 ? -72.970 -7.021 24.871 1.00 68.66 232 ARG D O 1
ATOM 9676 N N . THR D 1 234 ? -72.339 -4.884 25.155 1.00 59.24 233 THR D N 1
ATOM 9677 C CA . THR D 1 234 ? -70.923 -5.158 24.964 1.00 56.79 233 THR D CA 1
ATOM 9678 C C . THR D 1 234 ? -70.086 -4.913 26.212 1.00 52.73 233 THR D C 1
ATOM 9679 O O . THR D 1 234 ? -68.909 -5.289 26.234 1.00 49.69 233 THR D O 1
ATOM 9683 N N . GLY D 1 235 ? -70.655 -4.298 27.245 1.00 54.42 234 GLY D N 1
ATOM 9684 C CA . GLY D 1 235 ? -69.899 -4.018 28.449 1.00 53.92 234 GLY D CA 1
ATOM 9685 C C . GLY D 1 235 ? -68.868 -2.921 28.269 1.00 58.31 234 GLY D C 1
ATOM 9686 O O . GLY D 1 235 ? -67.715 -3.068 28.687 1.00 52.47 234 GLY D O 1
ATOM 9687 N N . GLY D 1 236 ? -69.267 -1.817 27.640 1.00 59.43 235 GLY D N 1
ATOM 9688 C CA . GLY D 1 236 ? -68.375 -0.687 27.477 1.00 46.38 235 GLY D CA 1
ATOM 9689 C C . GLY D 1 236 ? -68.232 -0.195 26.051 1.00 54.40 235 GLY D C 1
ATOM 9690 O O . GLY D 1 236 ? -67.701 0.896 25.819 1.00 67.36 235 GLY D O 1
ATOM 9691 N N . GLY D 1 237 ? -68.688 -0.988 25.085 1.00 50.93 236 GLY D N 1
ATOM 9692 C CA . GLY D 1 237 ? -68.638 -0.580 23.694 1.00 48.27 236 GLY D CA 1
ATOM 9693 C C . GLY D 1 237 ? -68.020 -1.619 22.782 1.00 43.80 236 GLY D C 1
ATOM 9694 O O . GLY D 1 237 ? -67.342 -2.538 23.252 1.00 51.18 236 GLY D O 1
ATOM 9695 N N . VAL D 1 238 ? -68.245 -1.488 21.474 1.00 34.82 237 VAL D N 1
ATOM 9696 C CA . VAL D 1 238 ? -67.625 -2.384 20.505 1.00 43.47 237 VAL D CA 1
ATOM 9697 C C . VAL D 1 238 ? -66.190 -1.919 20.300 1.00 53.30 237 VAL D C 1
ATOM 9698 O O . VAL D 1 238 ? -65.808 -0.831 20.744 1.00 62.89 237 VAL D O 1
ATOM 9702 N N . ASP D 1 239 ? -65.382 -2.738 19.635 1.00 44.37 238 ASP D N 1
ATOM 9703 C CA . ASP D 1 239 ? -63.992 -2.374 19.394 1.00 47.97 238 ASP D CA 1
ATOM 9704 C C . ASP D 1 239 ? -63.802 -1.573 18.114 1.00 45.22 238 ASP D C 1
ATOM 9705 O O . ASP D 1 239 ? -62.879 -0.753 18.040 1.00 58.66 238 ASP D O 1
ATOM 9710 N N . VAL D 1 240 ? -64.638 -1.797 17.101 1.00 35.20 239 VAL D N 1
ATOM 9711 C CA . VAL D 1 240 ? -64.599 -1.026 15.863 1.00 35.10 239 VAL D CA 1
ATOM 9712 C C . VAL D 1 240 ? -66.027 -0.677 15.462 1.00 46.78 239 VAL D C 1
ATOM 9713 O O . VAL D 1 240 ? -66.903 -1.548 15.445 1.00 44.75 239 VAL D O 1
ATOM 9717 N N . ALA D 1 241 ? -66.257 0.591 15.125 1.00 48.97 240 ALA D N 1
ATOM 9718 C CA . ALA D 1 241 ? -67.544 1.067 14.636 1.00 45.15 240 ALA D CA 1
ATOM 9719 C C . ALA D 1 241 ? -67.385 1.606 13.221 1.00 43.16 240 ALA D C 1
ATOM 9720 O O . ALA D 1 241 ? -66.379 2.245 12.899 1.00 47.37 240 ALA D O 1
ATOM 9722 N N . PHE D 1 242 ? -68.383 1.355 12.378 1.00 38.19 241 PHE D N 1
ATOM 9723 C CA . PHE D 1 242 ? -68.362 1.773 10.981 1.00 42.39 241 PHE D CA 1
ATOM 9724 C C . PHE D 1 242 ? -69.491 2.762 10.736 1.00 48.44 241 PHE D C 1
ATOM 9725 O O . PHE D 1 242 ? -70.662 2.441 10.966 1.00 56.85 241 PHE D O 1
ATOM 9733 N N . GLU D 1 243 ? -69.145 3.966 10.290 1.00 39.38 242 GLU D N 1
ATOM 9734 C CA . GLU D 1 243 ? -70.140 4.984 9.981 1.00 41.62 242 GLU D CA 1
ATOM 9735 C C . GLU D 1 243 ? -70.435 4.953 8.485 1.00 47.02 242 GLU D C 1
ATOM 9736 O O . GLU D 1 243 ? -69.539 5.168 7.661 1.00 45.53 242 GLU D O 1
ATOM 9742 N N . VAL D 1 244 ? -71.694 4.683 8.146 1.00 51.30 243 VAL D N 1
ATOM 9743 C CA . VAL D 1 244 ? -72.115 4.502 6.762 1.00 55.79 243 VAL D CA 1
ATOM 9744 C C . VAL D 1 244 ? -73.245 5.449 6.363 1.00 52.77 243 VAL D C 1
ATOM 9745 O O . VAL D 1 244 ? -73.493 5.625 5.160 1.00 61.16 243 VAL D O 1
ATOM 9749 N N . THR D 1 245 ? -73.844 6.177 7.310 1.00 39.95 244 THR D N 1
ATOM 9750 C CA . THR D 1 245 ? -75.002 7.004 6.985 1.00 42.51 244 THR D CA 1
ATOM 9751 C C . THR D 1 245 ? -74.630 8.358 6.390 1.00 44.04 244 THR D C 1
ATOM 9752 O O . THR D 1 245 ? -75.363 8.872 5.538 1.00 50.64 244 THR D O 1
ATOM 9756 N N . GLY D 1 246 ? -73.512 8.945 6.807 1.00 46.82 245 GLY D N 1
ATOM 9757 C CA . GLY D 1 246 ? -73.201 10.304 6.412 1.00 46.05 245 GLY D CA 1
ATOM 9758 C C . GLY D 1 246 ? -73.963 11.369 7.167 1.00 46.46 245 GLY D C 1
ATOM 9759 O O . GLY D 1 246 ? -73.956 12.532 6.747 1.00 50.39 245 GLY D O 1
ATOM 9760 N N . VAL D 1 247 ? -74.614 11.009 8.264 1.00 38.99 246 VAL D N 1
ATOM 9761 C CA . VAL D 1 247 ? -75.400 11.937 9.075 1.00 47.92 246 VAL D CA 1
ATOM 9762 C C . VAL D 1 247 ? -74.534 12.409 10.238 1.00 55.64 246 VAL D C 1
ATOM 9763 O O . VAL D 1 247 ? -73.938 11.568 10.927 1.00 53.75 246 VAL D O 1
ATOM 9767 N N . PRO D 1 248 ? -74.432 13.721 10.485 1.00 54.90 247 PRO D N 1
ATOM 9768 C CA . PRO D 1 248 ? -73.551 14.201 11.567 1.00 50.69 247 PRO D CA 1
ATOM 9769 C C . PRO D 1 248 ? -73.843 13.591 12.928 1.00 53.94 247 PRO D C 1
ATOM 9770 O O . PRO D 1 248 ? -72.906 13.241 13.656 1.00 52.32 247 PRO D O 1
ATOM 9774 N N . VAL D 1 249 ? -75.120 13.463 13.298 1.00 62.28 248 VAL D N 1
ATOM 9775 C CA . VAL D 1 249 ? -75.466 12.912 14.607 1.00 63.95 248 VAL D CA 1
ATOM 9776 C C . VAL D 1 249 ? -74.979 11.475 14.735 1.00 66.01 248 VAL D C 1
ATOM 9777 O O . VAL D 1 249 ? -74.570 11.041 15.820 1.00 56.00 248 VAL D O 1
ATOM 9781 N N . VAL D 1 250 ? -74.977 10.725 13.630 1.00 65.26 249 VAL D N 1
ATOM 9782 C CA . VAL D 1 250 ? -74.590 9.320 13.688 1.00 56.71 249 VAL D CA 1
ATOM 9783 C C . VAL D 1 250 ? -73.079 9.178 13.836 1.00 63.20 249 VAL D C 1
ATOM 9784 O O . VAL D 1 250 ? -72.597 8.247 14.493 1.00 64.88 249 VAL D O 1
ATOM 9788 N N . LEU D 1 251 ? -72.309 10.092 13.242 1.00 66.92 250 LEU D N 1
ATOM 9789 C CA . LEU D 1 251 ? -70.861 10.069 13.425 1.00 56.95 250 LEU D CA 1
ATOM 9790 C C . LEU D 1 251 ? -70.492 10.215 14.896 1.00 50.70 250 LEU D C 1
ATOM 9791 O O . LEU D 1 251 ? -69.547 9.578 15.375 1.00 52.69 250 LEU D O 1
ATOM 9796 N N . ARG D 1 252 ? -71.221 11.061 15.627 1.00 44.54 251 ARG D N 1
ATOM 9797 C CA . ARG D 1 252 ? -71.015 11.166 17.068 1.00 44.88 251 ARG D CA 1
ATOM 9798 C C . ARG D 1 252 ? -71.344 9.854 17.771 1.00 44.25 251 ARG D C 1
ATOM 9799 O O . ARG D 1 252 ? -70.578 9.382 18.619 1.00 40.78 251 ARG D O 1
ATOM 9807 N N . GLN D 1 253 ? -72.474 9.238 17.414 1.00 45.05 252 GLN D N 1
ATOM 9808 C CA . GLN D 1 253 ? -72.886 8.003 18.077 1.00 53.78 252 GLN D CA 1
ATOM 9809 C C . GLN D 1 253 ? -71.901 6.872 17.812 1.00 53.62 252 GLN D C 1
ATOM 9810 O O . GLN D 1 253 ? -71.604 6.076 18.712 1.00 60.50 252 GLN D O 1
ATOM 9816 N N . ALA D 1 254 ? -71.396 6.775 16.580 1.00 43.57 253 ALA D N 1
ATOM 9817 C CA . ALA D 1 254 ? -70.447 5.719 16.245 1.00 40.61 253 ALA D CA 1
ATOM 9818 C C . ALA D 1 254 ? -69.190 5.813 17.102 1.00 49.14 253 ALA D C 1
ATOM 9819 O O . ALA D 1 254 ? -68.643 4.791 17.534 1.00 51.12 253 ALA D O 1
ATOM 9821 N N . ILE D 1 255 ? -68.713 7.032 17.353 1.00 46.97 254 ILE D N 1
ATOM 9822 C CA . ILE D 1 255 ? -67.551 7.209 18.217 1.00 45.39 254 ILE D CA 1
ATOM 9823 C C . ILE D 1 255 ? -67.882 6.820 19.654 1.00 49.64 254 ILE D C 1
ATOM 9824 O O . ILE D 1 255 ? -67.097 6.140 20.325 1.00 45.56 254 ILE D O 1
ATOM 9829 N N . GLN D 1 256 ? -69.054 7.228 20.144 1.00 47.99 255 GLN D N 1
ATOM 9830 C CA . GLN D 1 256 ? -69.409 6.975 21.536 1.00 47.91 255 GLN D CA 1
ATOM 9831 C C . GLN D 1 256 ? -69.716 5.509 21.810 1.00 43.83 255 GLN D C 1
ATOM 9832 O O . GLN D 1 256 ? -69.739 5.104 22.977 1.00 50.07 255 GLN D O 1
ATOM 9838 N N . SER D 1 257 ? -69.940 4.706 20.775 1.00 45.37 256 SER D N 1
ATOM 9839 C CA . SER D 1 257 ? -70.291 3.303 20.946 1.00 47.20 256 SER D CA 1
ATOM 9840 C C . SER D 1 257 ? -69.075 2.383 20.962 1.00 44.44 256 SER D C 1
ATOM 9841 O O . SER D 1 257 ? -69.239 1.160 21.002 1.00 39.39 256 SER D O 1
ATOM 9844 N N . THR D 1 258 ? -67.870 2.938 20.919 1.00 50.74 257 THR D N 1
ATOM 9845 C CA . THR D 1 258 ? -66.638 2.169 21.018 1.00 44.18 257 THR D CA 1
ATOM 9846 C C . THR D 1 258 ? -66.087 2.249 22.437 1.00 43.59 257 THR D C 1
ATOM 9847 O O . THR D 1 258 ? -66.379 3.185 23.185 1.00 57.97 257 THR D O 1
ATOM 9851 N N . THR D 1 259 ? -65.272 1.263 22.802 1.00 49.54 258 THR D N 1
ATOM 9852 C CA . THR D 1 259 ? -64.746 1.216 24.155 1.00 60.41 258 THR D CA 1
ATOM 9853 C C . THR D 1 259 ? -63.467 2.056 24.191 1.00 62.17 258 THR D C 1
ATOM 9854 O O . THR D 1 259 ? -63.131 2.750 23.227 1.00 70.98 258 THR D O 1
ATOM 9858 N N . ILE D 1 260 ? -62.729 1.999 25.302 1.00 51.16 259 ILE D N 1
ATOM 9859 C CA . ILE D 1 260 ? -61.468 2.726 25.388 1.00 52.60 259 ILE D CA 1
ATOM 9860 C C . ILE D 1 260 ? -60.521 2.173 24.334 1.00 50.45 259 ILE D C 1
ATOM 9861 O O . ILE D 1 260 ? -60.410 0.957 24.159 1.00 52.71 259 ILE D O 1
ATOM 9866 N N . ALA D 1 261 ? -59.922 3.071 23.554 1.00 45.78 260 ALA D N 1
ATOM 9867 C CA . ALA D 1 261 ? -59.050 2.761 22.425 1.00 37.25 260 ALA D CA 1
ATOM 9868 C C . ALA D 1 261 ? -59.800 2.143 21.253 1.00 53.31 260 ALA D C 1
ATOM 9869 O O . ALA D 1 261 ? -59.188 1.479 20.404 1.00 61.20 260 ALA D O 1
ATOM 9871 N N . GLY D 1 262 ? -61.115 2.333 21.196 1.00 40.05 261 GLY D N 1
ATOM 9872 C CA . GLY D 1 262 ? -61.901 1.862 20.076 1.00 38.15 261 GLY D CA 1
ATOM 9873 C C . GLY D 1 262 ? -61.607 2.653 18.815 1.00 43.35 261 GLY D C 1
ATOM 9874 O O . GLY D 1 262 ? -60.985 3.716 18.836 1.00 52.56 261 GLY D O 1
ATOM 9875 N N . GLU D 1 263 ? -62.081 2.125 17.690 1.00 36.75 262 GLU D N 1
ATOM 9876 C CA . GLU D 1 263 ? -61.808 2.711 16.386 1.00 48.96 262 GLU D CA 1
ATOM 9877 C C . GLU D 1 263 ? -63.115 2.943 15.645 1.00 50.60 262 GLU D C 1
ATOM 9878 O O . GLU D 1 263 ? -63.967 2.051 15.588 1.00 52.07 262 GLU D O 1
ATOM 9884 N N . THR D 1 264 ? -63.269 4.135 15.078 1.00 49.06 263 THR D N 1
ATOM 9885 C CA . THR D 1 264 ? -64.416 4.469 14.243 1.00 48.36 263 THR D CA 1
ATOM 9886 C C . THR D 1 264 ? -63.938 4.637 12.808 1.00 45.86 263 THR D C 1
ATOM 9887 O O . THR D 1 264 ? -63.119 5.516 12.524 1.00 50.21 263 THR D O 1
ATOM 9891 N N . VAL D 1 265 ? -64.445 3.798 11.912 1.00 36.13 264 VAL D N 1
ATOM 9892 C CA . VAL D 1 265 ? -64.053 3.816 10.509 1.00 32.26 264 VAL D CA 1
ATOM 9893 C C . VAL D 1 265 ? -65.152 4.509 9.717 1.00 41.57 264 VAL D C 1
ATOM 9894 O O . VAL D 1 265 ? -66.287 4.020 9.655 1.00 45.98 264 VAL D O 1
ATOM 9898 N N . ILE D 1 266 ? -64.820 5.648 9.120 1.00 45.95 265 ILE D N 1
ATOM 9899 C CA . ILE D 1 266 ? -65.780 6.426 8.346 1.00 40.51 265 ILE D CA 1
ATOM 9900 C C . ILE D 1 266 ? -65.785 5.911 6.914 1.00 50.27 265 ILE D C 1
ATOM 9901 O O . ILE D 1 266 ? -64.756 5.937 6.231 1.00 63.50 265 ILE D O 1
ATOM 9906 N N . VAL D 1 267 ? -66.942 5.430 6.466 1.00 54.55 266 VAL D N 1
ATOM 9907 C CA . VAL D 1 267 ? -67.108 4.925 5.106 1.00 56.79 266 VAL D CA 1
ATOM 9908 C C . VAL D 1 267 ? -67.983 5.828 4.252 1.00 58.78 266 VAL D C 1
ATOM 9909 O O . VAL D 1 267 ? -67.968 5.694 3.017 1.00 59.27 266 VAL D O 1
ATOM 9913 N N . SER D 1 268 ? -68.704 6.767 4.855 1.00 61.80 267 SER D N 1
ATOM 9914 C CA . SER D 1 268 ? -69.704 7.531 4.131 1.00 61.79 267 SER D CA 1
ATOM 9915 C C . SER D 1 268 ? -69.072 8.695 3.369 1.00 67.97 267 SER D C 1
ATOM 9916 O O . SER D 1 268 ? -67.913 9.065 3.576 1.00 65.60 267 SER D O 1
ATOM 9919 N N . ILE D 1 269 ? -69.865 9.271 2.467 1.00 76.94 268 ILE D N 1
ATOM 9920 C CA . ILE D 1 269 ? -69.479 10.440 1.687 1.00 67.61 268 ILE D CA 1
ATOM 9921 C C . ILE D 1 269 ? -70.040 11.669 2.383 1.00 55.07 268 ILE D C 1
ATOM 9922 O O . ILE D 1 269 ? -71.187 11.663 2.847 1.00 52.60 268 ILE D O 1
ATOM 9927 N N . TRP D 1 270 ? -69.241 12.729 2.456 1.00 52.34 269 TRP D N 1
ATOM 9928 C CA . TRP D 1 270 ? -69.625 13.925 3.191 1.00 53.17 269 TRP D CA 1
ATOM 9929 C C . TRP D 1 270 ? -69.442 15.155 2.319 1.00 70.87 269 TRP D C 1
ATOM 9930 O O . TRP D 1 270 ? -68.352 15.388 1.786 1.00 75.88 269 TRP D O 1
ATOM 9941 N N . GLU D 1 271 ? -70.510 15.940 2.185 1.00 82.42 270 GLU D N 1
ATOM 9942 C CA . GLU D 1 271 ? -70.474 17.212 1.477 1.00 89.23 270 GLU D CA 1
ATOM 9943 C C . GLU D 1 271 ? -70.506 18.408 2.410 1.00 85.16 270 GLU D C 1
ATOM 9944 O O . GLU D 1 271 ? -69.897 19.435 2.102 1.00 74.62 270 GLU D O 1
ATOM 9950 N N . LYS D 1 272 ? -71.192 18.295 3.540 1.00 85.59 271 LYS D N 1
ATOM 9951 C CA . LYS D 1 272 ? -71.215 19.330 4.560 1.00 80.61 271 LYS D CA 1
ATOM 9952 C C . LYS D 1 272 ? -70.406 18.877 5.768 1.00 79.93 271 LYS D C 1
ATOM 9953 O O . LYS D 1 272 ? -69.949 17.733 5.854 1.00 77.46 271 LYS D O 1
ATOM 9959 N N . GLY D 1 273 ? -70.228 19.800 6.705 1.00 70.16 272 GLY D N 1
ATOM 9960 C CA . GLY D 1 273 ? -69.526 19.504 7.931 1.00 60.68 272 GLY D CA 1
ATOM 9961 C C . GLY D 1 273 ? -70.334 18.604 8.849 1.00 63.95 272 GLY D C 1
ATOM 9962 O O . GLY D 1 273 ? -71.442 18.160 8.545 1.00 69.72 272 GLY D O 1
ATOM 9963 N N . ALA D 1 274 ? -69.748 18.336 10.013 1.00 58.12 273 ALA D N 1
ATOM 9964 C CA . ALA D 1 274 ? -70.409 17.543 11.041 1.00 54.14 273 ALA D CA 1
ATOM 9965 C C . ALA D 1 274 ? -69.813 17.921 12.384 1.00 58.28 273 ALA D C 1
ATOM 9966 O O . ALA D 1 274 ? -68.588 17.979 12.525 1.00 62.94 273 ALA D O 1
ATOM 9968 N N . GLU D 1 275 ? -70.676 18.167 13.364 1.00 63.52 274 GLU D N 1
ATOM 9969 C CA . GLU D 1 275 ? -70.240 18.535 14.702 1.00 67.10 274 GLU D CA 1
ATOM 9970 C C . GLU D 1 275 ? -70.008 17.272 15.517 1.00 67.45 274 GLU D C 1
ATOM 9971 O O . GLU D 1 275 ? -70.934 16.478 15.722 1.00 77.29 274 GLU D O 1
ATOM 9977 N N . ILE D 1 276 ? -68.775 17.084 15.971 1.00 57.93 275 ILE D N 1
ATOM 9978 C CA . ILE D 1 276 ? -68.433 15.999 16.873 1.00 63.13 275 ILE D CA 1
ATOM 9979 C C . ILE D 1 276 ? -68.082 16.590 18.235 1.00 59.84 275 ILE D C 1
ATOM 9980 O O . ILE D 1 276 ? -67.985 17.804 18.409 1.00 59.43 275 ILE D O 1
ATOM 9985 N N . HIS D 1 277 ? -67.884 15.706 19.210 1.00 60.18 276 HIS D N 1
ATOM 9986 C CA . HIS D 1 277 ? -67.393 16.088 20.529 1.00 64.44 276 HIS D CA 1
ATOM 9987 C C . HIS D 1 277 ? -65.953 15.610 20.620 1.00 66.65 276 HIS D C 1
ATOM 9988 O O . HIS D 1 277 ? -65.701 14.449 20.974 1.00 71.98 276 HIS D O 1
ATOM 9995 N N . PRO D 1 278 ? -64.966 16.458 20.279 1.00 59.89 277 PRO D N 1
ATOM 9996 C CA . PRO D 1 278 ? -63.558 16.032 20.326 1.00 43.66 277 PRO D CA 1
ATOM 9997 C C . PRO D 1 278 ? -63.181 15.446 21.673 1.00 50.54 277 PRO D C 1
ATOM 9998 O O . PRO D 1 278 ? -62.233 14.663 21.789 1.00 57.86 277 PRO D O 1
ATOM 10002 N N . ASN D 1 279 ? -63.927 15.845 22.703 1.00 62.48 278 ASN D N 1
ATOM 10003 C CA . ASN D 1 279 ? -63.749 15.275 24.032 1.00 61.62 278 ASN D CA 1
ATOM 10004 C C . ASN D 1 279 ? -63.983 13.768 24.020 1.00 57.73 278 ASN D C 1
ATOM 10005 O O . ASN D 1 279 ? -63.208 13.003 24.606 1.00 48.83 278 ASN D O 1
ATOM 10010 N N . ASP D 1 280 ? -65.008 13.316 23.290 1.00 63.28 279 ASP D N 1
ATOM 10011 C CA . ASP D 1 280 ? -65.326 11.891 23.254 1.00 54.59 279 ASP D CA 1
ATOM 10012 C C . ASP D 1 280 ? -64.165 11.069 22.708 1.00 54.02 279 ASP D C 1
ATOM 10013 O O . ASP D 1 280 ? -64.036 9.882 23.032 1.00 58.08 279 ASP D O 1
ATOM 10018 N N . ILE D 1 281 ? -63.330 11.672 21.864 1.00 48.81 280 ILE D N 1
ATOM 10019 C CA . ILE D 1 281 ? -62.145 10.993 21.356 1.00 38.29 280 ILE D CA 1
ATOM 10020 C C . ILE D 1 281 ? -61.052 10.940 22.420 1.00 48.05 280 ILE D C 1
ATOM 10021 O O . ILE D 1 281 ? -60.319 9.950 22.522 1.00 56.59 280 ILE D O 1
ATOM 10026 N N . VAL D 1 282 ? -60.925 11.996 23.227 1.00 43.75 281 VAL D N 1
ATOM 10027 C CA . VAL D 1 282 ? -59.795 12.107 24.148 1.00 38.44 281 VAL D CA 1
ATOM 10028 C C . VAL D 1 282 ? -59.965 11.223 25.381 1.00 42.06 281 VAL D C 1
ATOM 10029 O O . VAL D 1 282 ? -58.998 10.592 25.827 1.00 43.17 281 VAL D O 1
ATOM 10033 N N . ILE D 1 283 ? -61.174 11.170 25.960 1.00 54.21 282 ILE D N 1
ATOM 10034 C CA . ILE D 1 283 ? -61.356 10.481 27.241 1.00 60.06 282 ILE D CA 1
ATOM 10035 C C . ILE D 1 283 ? -60.966 9.018 27.129 1.00 57.26 282 ILE D C 1
ATOM 10036 O O . ILE D 1 283 ? -60.228 8.488 27.968 1.00 57.96 282 ILE D O 1
ATOM 10041 N N . LYS D 1 284 ? -61.435 8.354 26.084 1.00 50.39 283 LYS D N 1
ATOM 10042 C CA . LYS D 1 284 ? -61.262 6.923 25.935 1.00 54.54 283 LYS D CA 1
ATOM 10043 C C . LYS D 1 284 ? -60.175 6.580 24.920 1.00 48.69 283 LYS D C 1
ATOM 10044 O O . LYS D 1 284 ? -60.090 5.428 24.478 1.00 57.77 283 LYS D O 1
ATOM 10050 N N . GLU D 1 285 ? -59.338 7.556 24.558 1.00 36.23 284 GLU D N 1
ATOM 10051 C CA . GLU D 1 285 ? -58.208 7.356 23.651 1.00 30.56 284 GLU D CA 1
ATOM 10052 C C . GLU D 1 285 ? -58.658 6.689 22.355 1.00 36.01 284 GLU D C 1
ATOM 10053 O O . GLU D 1 285 ? -58.037 5.745 21.860 1.00 42.72 284 GLU D O 1
ATOM 10059 N N . ARG D 1 286 ? -59.748 7.203 21.792 1.00 35.22 285 ARG D N 1
ATOM 10060 C CA . ARG D 1 286 ? -60.360 6.567 20.639 1.00 32.90 285 ARG D CA 1
ATOM 10061 C C . ARG D 1 286 ? -59.650 6.983 19.355 1.00 35.01 285 ARG D C 1
ATOM 10062 O O . ARG D 1 286 ? -58.759 7.837 19.345 1.00 39.32 285 ARG D O 1
ATOM 10070 N N . THR D 1 287 ? -60.065 6.375 18.251 1.00 32.89 286 THR D N 1
ATOM 10071 C CA . THR D 1 287 ? -59.457 6.618 16.955 1.00 37.54 286 THR D CA 1
ATOM 10072 C C . THR D 1 287 ? -60.550 6.684 15.902 1.00 38.32 286 THR D C 1
ATOM 10073 O O . THR D 1 287 ? -61.467 5.859 15.897 1.00 55.08 286 THR D O 1
ATOM 10077 N N . VAL D 1 288 ? -60.460 7.672 15.019 1.00 26.24 287 VAL D N 1
ATOM 10078 C CA . VAL D 1 288 ? -61.314 7.733 13.843 1.00 38.55 287 VAL D CA 1
ATOM 10079 C C . VAL D 1 288 ? -60.411 7.671 12.619 1.00 37.98 287 VAL D C 1
ATOM 10080 O O . VAL D 1 288 ? -59.335 8.277 12.592 1.00 37.14 287 VAL D O 1
ATOM 10084 N N . LYS D 1 289 ? -60.816 6.867 11.642 1.00 36.52 288 LYS D N 1
ATOM 10085 C CA . LYS D 1 289 ? -59.984 6.545 10.494 1.00 41.40 288 LYS D CA 1
ATOM 10086 C C . LYS D 1 289 ? -60.810 6.709 9.230 1.00 45.75 288 LYS D C 1
ATOM 10087 O O . LYS D 1 289 ? -61.962 6.268 9.175 1.00 50.50 288 LYS D O 1
ATOM 10093 N N . GLY D 1 290 ? -60.227 7.353 8.223 1.00 49.81 289 GLY D N 1
ATOM 10094 C CA . GLY D 1 290 ? -60.896 7.526 6.949 1.00 50.67 289 GLY D CA 1
ATOM 10095 C C . GLY D 1 290 ? -60.520 6.413 5.986 1.00 48.94 289 GLY D C 1
ATOM 10096 O O . GLY D 1 290 ? -59.390 5.929 5.981 1.00 50.52 289 GLY D O 1
ATOM 10097 N N . ILE D 1 291 ? -61.494 6.006 5.177 1.00 48.99 290 ILE D N 1
ATOM 10098 C CA . ILE D 1 291 ? -61.302 4.944 4.196 1.00 56.61 290 ILE D CA 1
ATOM 10099 C C . ILE D 1 291 ? -61.988 5.357 2.904 1.00 56.51 290 ILE D C 1
ATOM 10100 O O . ILE D 1 291 ? -63.165 5.732 2.911 1.00 52.76 290 ILE D O 1
ATOM 10105 N N . ILE D 1 292 ? -61.251 5.296 1.800 1.00 52.49 291 ILE D N 1
ATOM 10106 C CA . ILE D 1 292 ? -61.790 5.599 0.483 1.00 54.77 291 ILE D CA 1
ATOM 10107 C C . ILE D 1 292 ? -61.200 4.611 -0.514 1.00 58.68 291 ILE D C 1
ATOM 10108 O O . ILE D 1 292 ? -60.025 4.239 -0.418 1.00 69.13 291 ILE D O 1
ATOM 10113 N N . GLY D 1 293 ? -62.027 4.171 -1.460 1.00 52.36 292 GLY D N 1
ATOM 10114 C CA . GLY D 1 293 ? -61.582 3.210 -2.455 1.00 57.30 292 GLY D CA 1
ATOM 10115 C C . GLY D 1 293 ? -61.123 1.902 -1.840 1.00 51.86 292 GLY D C 1
ATOM 10116 O O . GLY D 1 293 ? -61.705 1.395 -0.873 1.00 42.61 292 GLY D O 1
ATOM 10117 N N . TYR D 1 294 ? -60.046 1.357 -2.400 1.00 46.80 293 TYR D N 1
ATOM 10118 C CA . TYR D 1 294 ? -59.501 0.063 -2.011 1.00 37.69 293 TYR D CA 1
ATOM 10119 C C . TYR D 1 294 ? -58.192 -0.135 -2.759 1.00 35.53 293 TYR D C 1
ATOM 10120 O O . TYR D 1 294 ? -57.916 0.555 -3.745 1.00 45.40 293 TYR D O 1
ATOM 10129 N N . ARG D 1 295 ? -57.397 -1.094 -2.291 1.00 38.39 294 ARG D N 1
ATOM 10130 C CA . ARG D 1 295 ? -56.143 -1.417 -2.957 1.00 45.83 294 ARG D CA 1
ATOM 10131 C C . ARG D 1 295 ? -55.662 -2.784 -2.492 1.00 48.56 294 ARG D C 1
ATOM 10132 O O . ARG D 1 295 ? -55.869 -3.159 -1.333 1.00 45.50 294 ARG D O 1
ATOM 10140 N N . ASP D 1 296 ? -55.041 -3.523 -3.416 1.00 49.18 295 ASP D N 1
ATOM 10141 C CA . ASP D 1 296 ? -54.438 -4.830 -3.140 1.00 59.08 295 ASP D CA 1
ATOM 10142 C C . ASP D 1 296 ? -55.399 -5.729 -2.365 1.00 54.59 295 ASP D C 1
ATOM 10143 O O . ASP D 1 296 ? -55.065 -6.302 -1.325 1.00 47.62 295 ASP D O 1
ATOM 10148 N N . ILE D 1 297 ? -56.612 -5.853 -2.900 1.00 58.48 296 ILE D N 1
ATOM 10149 C CA . ILE D 1 297 ? -57.709 -6.503 -2.190 1.00 58.70 296 ILE D CA 1
ATOM 10150 C C . ILE D 1 297 ? -58.444 -7.540 -3.029 1.00 55.00 296 ILE D C 1
ATOM 10151 O O . ILE D 1 297 ? -59.127 -8.413 -2.461 1.00 47.30 296 ILE D O 1
ATOM 10156 N N . PHE D 1 298 ? -58.350 -7.500 -4.359 1.00 48.41 297 PHE D N 1
ATOM 10157 C CA . PHE D 1 298 ? -59.133 -8.414 -5.188 1.00 43.93 297 PHE D CA 1
ATOM 10158 C C . PHE D 1 298 ? -58.829 -9.890 -4.943 1.00 44.30 297 PHE D C 1
ATOM 10159 O O . PHE D 1 298 ? -59.789 -10.678 -4.865 1.00 50.66 297 PHE D O 1
ATOM 10167 N N . PRO D 1 299 ? -57.571 -10.339 -4.830 1.00 41.43 298 PRO D N 1
ATOM 10168 C CA . PRO D 1 299 ? -57.350 -11.762 -4.519 1.00 41.41 298 PRO D CA 1
ATOM 10169 C C . PRO D 1 299 ? -58.001 -12.198 -3.220 1.00 51.12 298 PRO D C 1
ATOM 10170 O O . PRO D 1 299 ? -58.542 -13.308 -3.146 1.00 64.23 298 PRO D O 1
ATOM 10174 N N . ALA D 1 300 ? -57.966 -11.350 -2.189 1.00 48.38 299 ALA D N 1
ATOM 10175 C CA . ALA D 1 300 ? -58.615 -11.694 -0.929 1.00 35.13 299 ALA D CA 1
ATOM 10176 C C . ALA D 1 300 ? -60.114 -11.878 -1.118 1.00 36.21 299 ALA D C 1
ATOM 10177 O O . ALA D 1 300 ? -60.710 -12.796 -0.545 1.00 40.74 299 ALA D O 1
ATOM 10179 N N . VAL D 1 301 ? -60.745 -11.001 -1.901 1.00 38.79 300 VAL D N 1
ATOM 10180 C CA . VAL D 1 301 ? -62.173 -11.144 -2.174 1.00 41.07 300 VAL D CA 1
ATOM 10181 C C . VAL D 1 301 ? -62.444 -12.450 -2.909 1.00 52.60 300 VAL D C 1
ATOM 10182 O O . VAL D 1 301 ? -63.295 -13.248 -2.500 1.00 43.86 300 VAL D O 1
ATOM 10186 N N . LEU D 1 302 ? -61.705 -12.693 -3.997 1.00 69.75 301 LEU D N 1
ATOM 10187 C CA . LEU D 1 302 ? -61.918 -13.895 -4.799 1.00 67.39 301 LEU D CA 1
ATOM 10188 C C . LEU D 1 302 ? -61.749 -15.158 -3.967 1.00 65.07 301 LEU D C 1
ATOM 10189 O O . LEU D 1 302 ? -62.500 -16.127 -4.135 1.00 80.12 301 LEU D O 1
ATOM 10194 N N . SER D 1 303 ? -60.772 -15.165 -3.059 1.00 57.16 302 SER D N 1
ATOM 10195 C CA . SER D 1 303 ? -60.544 -16.343 -2.229 1.00 54.98 302 SER D CA 1
ATOM 10196 C C . SER D 1 303 ? -61.688 -16.556 -1.245 1.00 58.35 302 SER D C 1
ATOM 10197 O O . SER D 1 303 ? -62.081 -17.699 -0.978 1.00 58.94 302 SER D O 1
ATOM 10200 N N . LEU D 1 304 ? -62.224 -15.468 -0.683 1.00 54.19 303 LEU D N 1
ATOM 10201 C CA . LEU D 1 304 ? -63.331 -15.589 0.260 1.00 50.53 303 LEU D CA 1
ATOM 10202 C C . LEU D 1 304 ? -64.615 -16.054 -0.416 1.00 57.54 303 LEU D C 1
ATOM 10203 O O . LEU D 1 304 ? -65.422 -16.750 0.212 1.00 65.45 303 LEU D O 1
ATOM 10208 N N . MET D 1 305 ? -64.822 -15.694 -1.687 1.00 52.88 304 MET D N 1
ATOM 10209 C CA . MET D 1 305 ? -66.020 -16.156 -2.383 1.00 56.52 304 MET D CA 1
ATOM 10210 C C . MET D 1 305 ? -65.969 -17.656 -2.627 1.00 58.18 304 MET D C 1
ATOM 10211 O O . MET D 1 305 ? -67.008 -18.327 -2.587 1.00 49.48 304 MET D O 1
ATOM 10216 N N . LYS D 1 306 ? -64.773 -18.195 -2.875 1.00 57.68 305 LYS D N 1
ATOM 10217 C CA . LYS D 1 306 ? -64.602 -19.639 -2.969 1.00 63.33 305 LYS D CA 1
ATOM 10218 C C . LYS D 1 306 ? -64.950 -20.335 -1.659 1.00 66.69 305 LYS D C 1
ATOM 10219 O O . LYS D 1 306 ? -65.142 -21.556 -1.649 1.00 73.24 305 LYS D O 1
ATOM 10225 N N . GLU D 1 307 ? -65.028 -19.589 -0.558 1.00 61.78 306 GLU D N 1
ATOM 10226 C CA . GLU D 1 307 ? -65.377 -20.136 0.745 1.00 66.57 306 GLU D CA 1
ATOM 10227 C C . GLU D 1 307 ? -66.829 -19.874 1.126 1.00 61.94 306 GLU D C 1
ATOM 10228 O O . GLU D 1 307 ? -67.249 -20.275 2.217 1.00 63.78 306 GLU D O 1
ATOM 10234 N N . GLY D 1 308 ? -67.601 -19.212 0.262 1.00 47.59 307 GLY D N 1
ATOM 10235 C CA . GLY D 1 308 ? -69.012 -18.986 0.490 1.00 41.04 307 GLY D CA 1
ATOM 10236 C C . GLY D 1 308 ? -69.383 -17.587 0.935 1.00 43.73 307 GLY D C 1
ATOM 10237 O O . GLY D 1 308 ? -70.580 -17.269 0.982 1.00 33.85 307 GLY D O 1
ATOM 10238 N N . TYR D 1 309 ? -68.405 -16.742 1.251 1.00 40.20 308 TYR D N 1
ATOM 10239 C CA . TYR D 1 309 ? -68.693 -15.372 1.649 1.00 45.91 308 TYR D CA 1
ATOM 10240 C C . TYR D 1 309 ? -69.059 -14.527 0.433 1.00 54.28 308 TYR D C 1
ATOM 10241 O O . TYR D 1 309 ? -68.663 -14.822 -0.700 1.00 48.60 308 TYR D O 1
ATOM 10250 N N . PHE D 1 310 ? -69.821 -13.461 0.687 1.00 60.19 309 PHE D N 1
ATOM 10251 C CA . PHE D 1 310 ? -70.303 -12.559 -0.361 1.00 54.96 309 PHE D CA 1
ATOM 10252 C C . PHE D 1 310 ? -71.105 -13.311 -1.423 1.00 59.83 309 PHE D C 1
ATOM 10253 O O . PHE D 1 310 ? -71.009 -13.021 -2.617 1.00 61.21 309 PHE D O 1
ATOM 10261 N N . SER D 1 311 ? -71.904 -14.283 -0.984 1.00 62.37 310 SER D N 1
ATOM 10262 C CA . SER D 1 311 ? -72.668 -15.107 -1.913 1.00 63.13 310 SER D CA 1
ATOM 10263 C C . SER D 1 311 ? -73.671 -14.268 -2.696 1.00 59.12 310 SER D C 1
ATOM 10264 O O . SER D 1 311 ? -74.369 -13.417 -2.137 1.00 64.31 310 SER D O 1
ATOM 10267 N N . ALA D 1 312 ? -73.743 -14.518 -4.008 1.00 60.53 311 ALA D N 1
ATOM 10268 C CA . ALA D 1 312 ? -74.733 -13.840 -4.840 1.00 57.77 311 ALA D CA 1
ATOM 10269 C C . ALA D 1 312 ? -76.152 -14.245 -4.466 1.00 65.50 311 ALA D C 1
ATOM 10270 O O . ALA D 1 312 ? -77.095 -13.477 -4.693 1.00 69.38 311 ALA D O 1
ATOM 10272 N N . ASP D 1 313 ? -76.323 -15.449 -3.916 1.00 71.92 312 ASP D N 1
ATOM 10273 C CA . ASP D 1 313 ? -77.630 -15.876 -3.429 1.00 77.85 312 ASP D CA 1
ATOM 10274 C C . ASP D 1 313 ? -78.164 -14.921 -2.367 1.00 68.24 312 ASP D C 1
ATOM 10275 O O . ASP D 1 313 ? -79.376 -14.694 -2.277 1.00 56.53 312 ASP D O 1
ATOM 10280 N N . LYS D 1 314 ? -77.275 -14.366 -1.544 1.00 73.18 313 LYS D N 1
ATOM 10281 C CA . LYS D 1 314 ? -77.684 -13.441 -0.496 1.00 78.32 313 LYS D CA 1
ATOM 10282 C C . LYS D 1 314 ? -77.725 -11.990 -0.961 1.00 68.11 313 LYS D C 1
ATOM 10283 O O . LYS D 1 314 ? -78.543 -11.215 -0.458 1.00 62.37 313 LYS D O 1
ATOM 10289 N N . LEU D 1 315 ? -76.876 -11.601 -1.913 1.00 62.18 314 LEU D N 1
ATOM 10290 C CA . LEU D 1 315 ? -76.672 -10.189 -2.217 1.00 63.83 314 LEU D CA 1
ATOM 10291 C C . LEU D 1 315 ? -77.316 -9.717 -3.512 1.00 68.08 314 LEU D C 1
ATOM 10292 O O . LEU D 1 315 ? -77.627 -8.530 -3.628 1.00 71.19 314 LEU D O 1
ATOM 10297 N N . VAL D 1 316 ? -77.526 -10.596 -4.486 1.00 62.29 315 VAL D N 1
ATOM 10298 C CA . VAL D 1 316 ? -78.119 -10.201 -5.758 1.00 58.34 315 VAL D CA 1
ATOM 10299 C C . VAL D 1 316 ? -79.630 -10.318 -5.630 1.00 69.25 315 VAL D C 1
ATOM 10300 O O . VAL D 1 316 ? -80.163 -11.416 -5.436 1.00 71.49 315 VAL D O 1
ATOM 10304 N N . THR D 1 317 ? -80.320 -9.182 -5.731 1.00 75.42 316 THR D N 1
ATOM 10305 C CA . THR D 1 317 ? -81.758 -9.112 -5.508 1.00 67.17 316 THR D CA 1
ATOM 10306 C C . THR D 1 317 ? -82.564 -8.858 -6.776 1.00 65.31 316 THR D C 1
ATOM 10307 O O . THR D 1 317 ? -83.798 -8.852 -6.712 1.00 69.66 316 THR D O 1
ATOM 10311 N N . LYS D 1 318 ? -81.913 -8.663 -7.922 1.00 63.10 317 LYS D N 1
ATOM 10312 C CA . LYS D 1 318 ? -82.615 -8.400 -9.172 1.00 69.32 317 LYS D CA 1
ATOM 10313 C C . LYS D 1 318 ? -81.619 -8.485 -10.320 1.00 70.68 317 LYS D C 1
ATOM 10314 O O . LYS D 1 318 ? -80.480 -8.032 -10.189 1.00 69.92 317 LYS D O 1
ATOM 10320 N N . LYS D 1 319 ? -82.054 -9.066 -11.437 1.00 67.71 318 LYS D N 1
ATOM 10321 C CA . LYS D 1 319 ? -81.258 -9.143 -12.657 1.00 63.80 318 LYS D CA 1
ATOM 10322 C C . LYS D 1 319 ? -81.994 -8.411 -13.771 1.00 56.92 318 LYS D C 1
ATOM 10323 O O . LYS D 1 319 ? -83.176 -8.673 -14.015 1.00 56.64 318 LYS D O 1
ATOM 10329 N N . ILE D 1 320 ? -81.293 -7.494 -14.447 1.00 55.64 319 ILE D N 1
ATOM 10330 C CA . ILE D 1 320 ? -81.896 -6.609 -15.436 1.00 65.62 319 ILE D CA 1
ATOM 10331 C C . ILE D 1 320 ? -81.134 -6.734 -16.757 1.00 80.40 319 ILE D C 1
ATOM 10332 O O . ILE D 1 320 ? -80.007 -7.231 -16.804 1.00 93.62 319 ILE D O 1
ATOM 10337 N N . VAL D 1 321 ? -81.782 -6.286 -17.853 1.00 73.51 320 VAL D N 1
ATOM 10338 C CA . VAL D 1 321 ? -81.158 -6.188 -19.170 1.00 74.74 320 VAL D CA 1
ATOM 10339 C C . VAL D 1 321 ? -80.804 -4.726 -19.423 1.00 83.39 320 VAL D C 1
ATOM 10340 O O . VAL D 1 321 ? -81.444 -3.816 -18.887 1.00 89.62 320 VAL D O 1
ATOM 10344 N N . LEU D 1 322 ? -79.795 -4.491 -20.273 1.00 87.55 321 LEU D N 1
ATOM 10345 C CA . LEU D 1 322 ? -79.264 -3.140 -20.461 1.00 85.16 321 LEU D CA 1
ATOM 10346 C C . LEU D 1 322 ? -80.330 -2.162 -20.938 1.00 91.73 321 LEU D C 1
ATOM 10347 O O . LEU D 1 322 ? -80.268 -0.969 -20.609 1.00 83.65 321 LEU D O 1
ATOM 10352 N N . ASP D 1 323 ? -81.300 -2.641 -21.724 1.00 102.93 322 ASP D N 1
ATOM 10353 C CA . ASP D 1 323 ? -82.362 -1.771 -22.221 1.00 103.68 322 ASP D CA 1
ATOM 10354 C C . ASP D 1 323 ? -83.177 -1.152 -21.086 1.00 95.89 322 ASP D C 1
ATOM 10355 O O . ASP D 1 323 ? -83.529 0.033 -21.142 1.00 94.76 322 ASP D O 1
ATOM 10360 N N . ASP D 1 324 ? -83.498 -1.939 -20.053 1.00 85.40 323 ASP D N 1
ATOM 10361 C CA . ASP D 1 324 ? -84.359 -1.489 -18.962 1.00 78.61 323 ASP D CA 1
ATOM 10362 C C . ASP D 1 324 ? -83.589 -0.860 -17.801 1.00 74.35 323 ASP D C 1
ATOM 10363 O O . ASP D 1 324 ? -84.081 -0.862 -16.670 1.00 75.94 323 ASP D O 1
ATOM 10368 N N . LEU D 1 325 ? -82.397 -0.315 -18.047 1.00 70.18 324 LEU D N 1
ATOM 10369 C CA . LEU D 1 325 ? -81.557 0.156 -16.946 1.00 66.10 324 LEU D CA 1
ATOM 10370 C C . LEU D 1 325 ? -82.144 1.386 -16.264 1.00 73.64 324 LEU D C 1
ATOM 10371 O O . LEU D 1 325 ? -81.984 1.549 -15.046 1.00 83.31 324 LEU D O 1
ATOM 10376 N N . ILE D 1 326 ? -82.831 2.256 -17.013 1.00 82.43 325 ILE D N 1
ATOM 10377 C CA . ILE D 1 326 ? -83.190 3.551 -16.453 1.00 85.09 325 ILE D CA 1
ATOM 10378 C C . ILE D 1 326 ? -84.256 3.403 -15.369 1.00 87.06 325 ILE D C 1
ATOM 10379 O O . ILE D 1 326 ? -84.119 3.951 -14.271 1.00 91.00 325 ILE D O 1
ATOM 10384 N N . GLU D 1 327 ? -85.344 2.692 -15.661 1.00 87.25 326 GLU D N 1
ATOM 10385 C CA . GLU D 1 327 ? -86.442 2.558 -14.704 1.00 93.68 326 GLU D CA 1
ATOM 10386 C C . GLU D 1 327 ? -86.431 1.237 -13.940 1.00 99.17 326 GLU D C 1
ATOM 10387 O O . GLU D 1 327 ? -86.749 1.231 -12.749 1.00 99.57 326 GLU D O 1
ATOM 10393 N N . GLU D 1 328 ? -86.062 0.123 -14.578 1.00 102.01 327 GLU D N 1
ATOM 10394 C CA . GLU D 1 328 ? -85.968 -1.139 -13.851 1.00 94.80 327 GLU D CA 1
ATOM 10395 C C . GLU D 1 328 ? -84.653 -1.287 -13.096 1.00 93.00 327 GLU D C 1
ATOM 10396 O O . GLU D 1 328 ? -84.514 -2.227 -12.304 1.00 98.27 327 GLU D O 1
ATOM 10402 N N . GLY D 1 329 ? -83.692 -0.395 -13.324 1.00 85.26 328 GLY D N 1
ATOM 10403 C CA . GLY D 1 329 ? -82.429 -0.426 -12.616 1.00 78.38 328 GLY D CA 1
ATOM 10404 C C . GLY D 1 329 ? -82.306 0.700 -11.612 1.00 81.36 328 GLY D C 1
ATOM 10405 O O . GLY D 1 329 ? -82.459 0.489 -10.405 1.00 78.67 328 GLY D O 1
ATOM 10406 N N . PHE D 1 330 ? -82.019 1.907 -12.109 1.00 83.86 329 PHE D N 1
ATOM 10407 C CA . PHE D 1 330 ? -81.890 3.074 -11.240 1.00 83.79 329 PHE D CA 1
ATOM 10408 C C . PHE D 1 330 ? -83.176 3.350 -10.471 1.00 79.02 329 PHE D C 1
ATOM 10409 O O . PHE D 1 330 ? -83.144 3.634 -9.267 1.00 74.45 329 PHE D O 1
ATOM 10417 N N . GLY D 1 331 ? -84.319 3.302 -11.160 1.00 81.85 330 GLY D N 1
ATOM 10418 C CA . GLY D 1 331 ? -85.583 3.599 -10.503 1.00 90.81 330 GLY D CA 1
ATOM 10419 C C . GLY D 1 331 ? -85.856 2.700 -9.312 1.00 90.29 330 GLY D C 1
ATOM 10420 O O . GLY D 1 331 ? -86.250 3.170 -8.242 1.00 85.45 330 GLY D O 1
ATOM 10421 N N . ALA D 1 332 ? -85.607 1.397 -9.468 1.00 91.85 331 ALA D N 1
ATOM 10422 C CA . ALA D 1 332 ? -85.867 0.465 -8.375 1.00 100.47 331 ALA D CA 1
ATOM 10423 C C . ALA D 1 332 ? -84.980 0.750 -7.171 1.00 106.46 331 ALA D C 1
ATOM 10424 O O . ALA D 1 332 ? -85.399 0.538 -6.027 1.00 114.06 331 ALA D O 1
ATOM 10426 N N . LEU D 1 333 ? -83.755 1.227 -7.406 1.00 93.90 332 LEU D N 1
ATOM 10427 C CA . LEU D 1 333 ? -82.879 1.608 -6.304 1.00 78.09 332 LEU D CA 1
ATOM 10428 C C . LEU D 1 333 ? -83.408 2.827 -5.556 1.00 79.19 332 LEU D C 1
ATOM 10429 O O . LEU D 1 333 ? -83.149 2.978 -4.357 1.00 67.82 332 LEU D O 1
ATOM 10434 N N . ILE D 1 334 ? -84.144 3.702 -6.241 1.00 86.33 333 ILE D N 1
ATOM 10435 C CA . ILE D 1 334 ? -84.653 4.909 -5.598 1.00 83.12 333 ILE D CA 1
ATOM 10436 C C . ILE D 1 334 ? -85.919 4.620 -4.795 1.00 82.75 333 ILE D C 1
ATOM 10437 O O . ILE D 1 334 ? -86.175 5.272 -3.775 1.00 82.30 333 ILE D O 1
ATOM 10442 N N . LYS D 1 335 ? -86.720 3.644 -5.223 1.00 81.11 334 LYS D N 1
ATOM 10443 C CA . LYS D 1 335 ? -88.049 3.430 -4.662 1.00 81.82 334 LYS D CA 1
ATOM 10444 C C . LYS D 1 335 ? -88.126 2.255 -3.694 1.00 83.75 334 LYS D C 1
ATOM 10445 O O . LYS D 1 335 ? -88.981 2.264 -2.801 1.00 88.57 334 LYS D O 1
ATOM 10451 N N . GLU D 1 336 ? -87.273 1.241 -3.842 1.00 79.04 335 GLU D N 1
ATOM 10452 C CA . GLU D 1 336 ? -87.350 0.016 -3.047 1.00 82.14 335 GLU D CA 1
ATOM 10453 C C . GLU D 1 336 ? -86.124 -0.090 -2.147 1.00 82.56 335 GLU D C 1
ATOM 10454 O O . GLU D 1 336 ? -85.018 -0.364 -2.626 1.00 80.21 335 GLU D O 1
ATOM 10460 N N . LYS D 1 337 ? -86.319 0.124 -0.842 1.00 83.50 336 LYS D N 1
ATOM 10461 C CA . LYS D 1 337 ? -85.224 -0.041 0.109 1.00 85.17 336 LYS D CA 1
ATOM 10462 C C . LYS D 1 337 ? -84.809 -1.494 0.290 1.00 88.41 336 LYS D C 1
ATOM 10463 O O . LYS D 1 337 ? -83.840 -1.754 1.013 1.00 85.31 336 LYS D O 1
ATOM 10469 N N . SER D 1 338 ? -85.498 -2.438 -0.349 1.00 93.47 337 SER D N 1
ATOM 10470 C CA . SER D 1 338 ? -85.173 -3.851 -0.228 1.00 88.78 337 SER D CA 1
ATOM 10471 C C . SER D 1 338 ? -84.119 -4.317 -1.221 1.00 86.79 337 SER D C 1
ATOM 10472 O O . SER D 1 338 ? -83.602 -5.430 -1.073 1.00 88.66 337 SER D O 1
ATOM 10475 N N . GLN D 1 339 ? -83.782 -3.502 -2.217 1.00 87.23 338 GLN D N 1
ATOM 10476 C CA . GLN D 1 339 ? -82.790 -3.896 -3.207 1.00 78.84 338 GLN D CA 1
ATOM 10477 C C . GLN D 1 339 ? -81.392 -3.704 -2.639 1.00 74.84 338 GLN D C 1
ATOM 10478 O O . GLN D 1 339 ? -81.086 -2.656 -2.059 1.00 74.46 338 GLN D O 1
ATOM 10484 N N . VAL D 1 340 ? -80.539 -4.710 -2.819 1.00 75.92 339 VAL D N 1
ATOM 10485 C CA . VAL D 1 340 ? -79.166 -4.629 -2.340 1.00 73.05 339 VAL D CA 1
ATOM 10486 C C . VAL D 1 340 ? -78.288 -4.256 -3.527 1.00 69.91 339 VAL D C 1
ATOM 10487 O O . VAL D 1 340 ? -77.792 -3.126 -3.610 1.00 59.17 339 VAL D O 1
ATOM 10491 N N . LYS D 1 341 ? -78.078 -5.198 -4.446 1.00 70.54 340 LYS D N 1
ATOM 10492 C CA . LYS D 1 341 ? -77.347 -4.940 -5.680 1.00 72.84 340 LYS D CA 1
ATOM 10493 C C . LYS D 1 341 ? -78.097 -5.513 -6.875 1.00 63.30 340 LYS D C 1
ATOM 10494 O O . LYS D 1 341 ? -78.617 -6.630 -6.815 1.00 54.74 340 LYS D O 1
ATOM 10500 N N . ILE D 1 342 ? -78.145 -4.746 -7.962 1.00 62.90 341 ILE D N 1
ATOM 10501 C CA . ILE D 1 342 ? -78.802 -5.152 -9.201 1.00 72.84 341 ILE D CA 1
ATOM 10502 C C . ILE D 1 342 ? -77.737 -5.440 -10.251 1.00 71.79 341 ILE D C 1
ATOM 10503 O O . ILE D 1 342 ? -76.832 -4.624 -10.468 1.00 64.73 341 ILE D O 1
ATOM 10508 N N . LEU D 1 343 ? -77.829 -6.610 -10.879 1.00 75.56 342 LEU D N 1
ATOM 10509 C CA . LEU D 1 343 ? -76.904 -7.023 -11.927 1.00 69.49 342 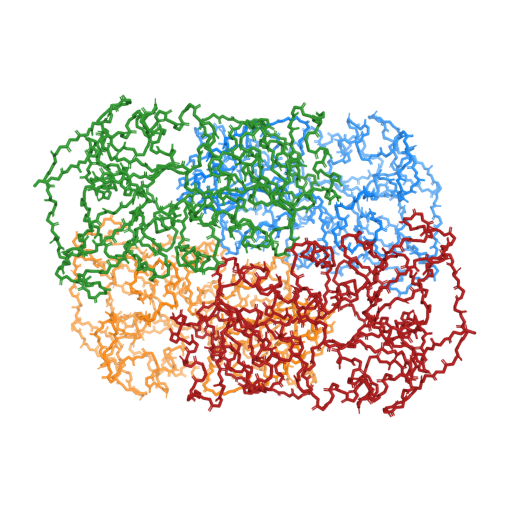LEU D CA 1
ATOM 10510 C C . LEU D 1 343 ? -77.525 -6.760 -13.297 1.00 71.60 342 LEU D C 1
ATOM 10511 O O . LEU D 1 343 ? -78.737 -6.916 -13.476 1.00 64.45 342 LEU D O 1
ATOM 10516 N N . VAL D 1 344 ? -76.697 -6.358 -14.264 1.00 73.57 343 VAL D N 1
ATOM 10517 C CA . VAL D 1 344 ? -77.173 -5.979 -15.591 1.00 63.99 343 VAL D CA 1
ATOM 10518 C C . VAL D 1 344 ? -76.427 -6.800 -16.641 1.00 60.60 343 VAL D C 1
ATOM 10519 O O . VAL D 1 344 ? -75.195 -6.877 -16.607 1.00 59.72 343 VAL D O 1
ATOM 10523 N N . ARG D 1 345 ? -77.212 -7.412 -17.524 1.00 65.37 344 ARG D N 1
ATOM 10524 C CA . ARG D 1 345 ? -76.790 -8.281 -18.647 1.00 65.02 344 ARG D CA 1
ATOM 10525 C C . ARG D 1 345 ? -76.879 -7.478 -19.942 1.00 64.05 344 ARG D C 1
ATOM 10526 O O . ARG D 1 345 ? -77.925 -6.949 -20.204 1.00 62.19 344 ARG D O 1
ATOM 10534 N N . PRO D 1 346 ? -75.837 -7.376 -20.781 1.00 71.02 345 PRO D N 1
ATOM 10535 C CA . PRO D 1 346 ? -75.925 -6.576 -21.982 1.00 78.29 345 PRO D CA 1
ATOM 10536 C C . PRO D 1 346 ? -77.046 -7.066 -22.903 1.00 98.39 345 PRO D C 1
ATOM 10537 O O . PRO D 1 346 ? -77.883 -6.295 -23.243 1.00 105.56 345 PRO D O 1
ATOM 10541 N N . ASN D 1 347 ? -77.026 -8.332 -23.295 1.00 112.29 346 ASN D N 1
ATOM 10542 C CA . ASN D 1 347 ? -78.103 -8.836 -24.181 1.00 124.87 346 ASN D CA 1
ATOM 10543 C C . ASN D 1 347 ? -78.242 -10.351 -24.011 1.00 127.00 346 ASN D C 1
ATOM 10544 O O . ASN D 1 347 ? -77.900 -10.838 -22.924 1.00 124.32 346 ASN D O 1
#

Nearest PDB structures (foldseek):
  6ie0-assembly2_D  TM=1.002E+00  e=4.881E-75  Bacillus subtilis subsp. subtilis str. 168
  5vm2-assembly1_A  TM=9.129E-01  e=3.367E-34  Escherichia coli
  4ilk-assembly1_B  TM=9.165E-01  e=5.229E-32  Escherichia coli CFT073
  4ilk-assembly1_A  TM=9.129E-01  e=1.383E-31  Escherichia coli CFT073
  4oh1-assembly1_A  TM=8.686E-01  e=7.640E-30  [Clostridium] scindens ATCC 35704

CATH classification: 3.40.50.720

Radius of gyration: 33.28 Å; Cα contacts (8 Å, |Δi|>4): 3657; chains: 4; bounding box: 84×84×96 Å

B-factor: mean 51.89, std 19.8, range [16.54, 140.14]

GO terms:
  GO:0000721 (R,R)-butanediol dehydrogenase activity (F, IMP)
  GO:0005576 extracellular region (C, EXP)
  GO:0005737 cytoplasm (C, EXP)
  GO:0005515 protein binding (F, IPI)

InterPro domains:
  IPR002328 Alcohol dehydrogenase, zinc-type, conserved site [PS00059] (69-83)
  IPR011032 GroES-like superfamily [SSF50129] (1-178)
  IPR013149 Alcohol dehydrogenase-like, C-terminal [PF00107] (179-305)
  IPR013154 Alcohol dehydrogenase-like, N-terminal [PF08240] (24-141)
  IPR020843 Enoylreductase domain [SM00829] (8-343)
  IPR036291 NAD(P)-binding domain superfamily [SSF51735] (143-309)

Organism: Bacillus subtilis (strain 168) (NCBI:txid224308)

Secondary structure (DSSP, 8-state):
-EEEEEEEETTEEEEEEEPPPP--TTEEEEEEEEEE--SHHHHHHHH--SSS--SS--TTT---SSEE---SEEEEEEEE-TT--S--TT-EEEE--EE-TTSSSSSGGG-TT-EEBTTTBS--SSBSEEEEEGGGEEEPPTTS-HHHHHTHHHHHHHHHHHHTSS--TT--EEEE--SHHHHHHHHHHHHTT---EEEE---HHHHHHHHHTT-EEE-TTT-S-HHHHHHHHHTS-EEEEEE-S--HHHHHHHHHTEEEEEEEEE-S--SS-EEE-HHHHHHTT-EEEE--S--S-HHHHHHHHTTTTT-HHHHEEEEEEGGGIIIIIIHHHHH-TT--EEEEE--/-EEEEEEEETTEEEEEEEPPPP--TTEEEEEEEEEE--SHHHHHHHH--SSS-SSS--TTT---SSEE---SEEEEEEEE-TT--S--TT-EEEE--EE-TTSSSSSGGG-TT-EEBTTTBS--SSBSEEEEEGGGEEEPPTTS-HHHHTTHHHHHHHHHHHHTSS--TT--EEEE--SHHHHHHHHHHHHTT---EEEE---HHHHHHHHHHT-EEE-TTT-S-HHHHHHHHHTS-EEEEEE-S--HHHHHHHHHTEEEEEEEEE-S--SS-EEE-HHHHHHTT-EEEE--S--S-HHHHHHHHTTTTT-HHHHEEEEEEGGGIIIIIIHHHHH-TT--EEEEE--/-EEEEEEEETTEEEEEEEPPPP--TTEEEEEEEEEE--SHHHHHHHH--SSS--SS--TTT---SSEE---SEEEEEEEE-TT--S--TT-EEEE--EE-TTSS-SSGGG-TT-EEBTTTBS--SSBSEEEEEGGGEEEPPTTS-HHHHTTHHHHHHHHHHHHTS---TT--EEEE--SHHHHHHHHHHHHHT---EEEE---HHHHHHHHHTT-EEE-TTT-S-HHHHHHHHHTS-EEEEEE-S--HHHHHHHHHTEEEEEEEEE-S--SS-EEE-HHHHHHTT-EEEE--S--S-HHHHHHHHHTTTT-HHHHEEEEEEGGGIIIIIIHHHHH-TT--EEEEE--/-EEEEEEEETTEEEEEEEPPPP--TTEEEEEEEEEE--SHHHHHHHH--SSS--SS--TTT---SSEE--SSEEEEEEEE-TT--S--TT-EEEE--EE-TTSSSSSGGG-TT-EEBTTTBS--SSBSEEEEEGGGEEEPPTTS-HHHHHTHHHHHHHHHHHHTSS--TT--EEEE--SHHHHHHHHHHHHTT---EEEE-S-HHHHHHHHHTT-EEE-TTT-S-HHHHHHHHHTS-EEEEEE-S--HHHHHHHHHTEEEEEEEEE-S--SS-EEE-HHHHHHTT-EEEE--S--S-HHHHHHHHTTTTT-HHHHEEEEEEGGGHIIIIIIHHHH-TT--EEEEE--

Foldseek 3Di:
DKWFWWDAAALDIDTDDDDDDDAAAQKFKFFWFKFWDQCVNLCCNHPDDDQFAAPAAQPPQRDHPGATATALTKGFTQDHHNNDDPDDGGFTKHFPFKDAPVAQDDPRLPHPSIHGDRGSHQHHNLMRMGMGGCSGIDTQDPLDDRLLRSLLQLLQLLLQLVVVFPDAAAFAEEEEDQFLSSLSNLLNCVLRHHQEYEYEDADVLSVVLSVVSPYHYDYPVPDVQSLVVLCVVVVAATQEYEYAPQAQVVQQSSLSRHHQQHEYEYSYDYDDDHDHDVCSCVVRVYYYHYGDRHHPGSVVSSVVVSVPGPHCVSAEDEEEESVCCSCVNSVCVVPPSNHRMYMYGDD/DKWFWWDAQALDIDTDDDDDDDAAQQKFKFFWFKFWDQCLNLCCNHPDDDQAAAPAAQPPQRDHPGATATALTKGFTQGHHNNDDPDDGGFIKHFQFKDAPVQQDDPRLPHPSIHGDRHNHQHHNRMRMGMGGCSGIDTQDPLDDRLLSSLLQLLQLLLQLLVVFPDAAAFAEEEEDQFLSSLSNLLNCVVRHHQEYEYEDADVLSVVLSVVSPYHYDYCVVDVQSLVVLCVVVVAATQEYEYAPQDQVVQQSRLSRHGQQHEYEYSYDYDDDHDHDVCSCVVRVYYYHYDGRHHPRSVVSSVVVSVVGPPCVSAEDEEEESVCCSCRNSVCSVPPSNHRMYMYGPD/DKWFWKDAAALDIDTDDDDDDDQAAQKFKFQWFKFWDQCLNLCCNHPDDDQAAAPAQQPQQSDHPTATATALTKGFTCDHHNNDDPDDGGFTKHFQFKDADVQQDDPRLPHPSIHGDRHSHQHHNRMRMGMGGPSGIDTQDPLDDRLNSSLLQLLQLLLQLVVVFPDAAAFAEEEEDQFLSSLSNLLNCVVRHHQEYEYEDADVLSQVLSVVSPYHYQYCVVDVQRLVVLCVVRVAATQEYEYAPQAQVVQQSRLRRHHQQHEYEYSYDYDDDHDHDVVSCVVRVYYYHYDDRHHPRSVVSSVVVSVPGPDCVSAEDEEEESVCCSCVNSVCSVPPSNHNMYMYGDD/DKWFWWQAQALDIDTDDDDDDDAAAQKWKWFWFKFWDQCVNLCCNHPDDDQAAAPAAQDPQSDHPGATATQQTKGFTQGHHNHDDVDDGGFTKAFRFKDAPVQQDDPRLPHPRIGGDRRNHQHHNLMRMGMGGVSGIDTADPLADRLRRSCLQLLQQLLQLLVPFPDAAAFAEEEEDQFLSSLSNLLNCVVRHHQEYEYEDADVLSVVLSVVSPYHYDYPVPDPQPLVVLCVVRVAATQEYEYAPQAQVVQQSRLSRHHQQHEYEYSYDYDDDHDHDVVSCPPRVYYYHYGDRHHPRSVVSSVVVSVPGPDCVSAEDEEEESVCCSCVNSVCVVPPSNHNMYMYGDD

Solvent-accessible surface area: 51708 Å² total; per-residue (Å²): 95,14,29,0,0,46,4,35,86,82,128,38,11,110,54,45,125,39,147,76,46,178,21,100,86,34,46,0,18,0,60,4,57,33,0,1,5,34,30,40,0,31,82,1,30,70,34,5,70,87,106,7,16,59,155,153,50,23,78,68,30,112,63,50,21,47,0,9,0,0,5,2,3,0,0,52,0,48,80,57,10,147,56,11,164,106,22,151,91,40,24,55,0,1,2,3,0,1,39,15,54,96,34,41,56,30,42,5,8,22,33,173,69,42,6,32,0,0,4,2,0,22,30,0,1,1,1,29,49,1,9,2,49,42,123,15,11,51,117,7,29,130,132,10,54,37,32,21,1,1,0,1,7,6,0,0,46,0,0,16,0,3,50,30,2,84,11,71,4,3,17,48,0,0,0,1,9,0,15,42,68,0,2,4,0,0,7,0,0,32,0,10,2,2,4,26,0,6,0,13,22,108,10,97,91,52,24,137,37,0,110,89,7,34,8,53,40,2,26,50,84,171,32,165,75,9,21,53,58,0,32,143,111,23,74,29,10,0,33,0,0,0,0,25,56,20,64,48,78,24,0,52,44,0,4,55,0,0,32,67,45,0,10,0,0,0,26,7,120,12,142,175,18,2,78,4,64,0,54,32,1,4,80,64,11,7,22,3,54,1,12,54,17,0,63,96,3,0,68,9,0,13,8,0,9,91,69,44,44,0,22,17,135,73,0,24,50,52,116,11,40,1,82,66,0,56,93,68,0,0,8,2,35,91,128,69,101,54,16,5,10,1,0,2,109,6,96,84,9,27,0,0,56,3,33,81,84,121,38,11,106,56,38,133,35,144,69,47,170,10,89,83,32,42,0,21,0,68,5,60,32,0,0,3,22,27,40,0,33,69,1,32,70,37,8,73,75,106,7,16,64,145,140,54,21,69,65,26,113,65,58,21,48,2,11,0,0,7,0,3,0,0,52,0,56,73,56,8,154,58,10,142,104,21,134,97,32,33,57,0,1,2,4,0,1,38,14,55,96,34,39,55,31,43,6,7,21,32,181,68,42,6,36,1,0,1,2,0,28,28,0,1,2,1,36,50,2,18,3,43,39,116,14,10,47,116,6,30,130,130,11,55,36,39,21,1,0,0,0,4,7,0,0,50,1,0,16,0,2,50,29,2,88,14,70,4,3,13,50,0,0,0,1,10,0,14,27,72,0,3,5,1,0,9,0,0,43,0,11,2,1,6,32,0,7,0,10,19,105,2,95,76,58,27,137,34,0,120,91,8,28,8,53,44,4,18,53,82,174,30,163,75,8,20,51,56,0,31,146,116,23,73,28,9,0,32,0,0,0,0,25,57,22,69,50,76,19,1,51,43,0,3,54,0,0,27,63,45,0,12,0,0,0,27,6,121,11,123,168,17,2,74,8,66,0,54,25,0,8,75,63,16,6,20,3,56,1,12,61,14,0,60,96,2,0,71,12,0,13,9,1,10,95,73,44,48,0,22,18,133,71,2,28,50,53,110,14,37,0,82,70,0,47,113,76,0,0,8,3,28,87,148,70,97,52,16,4,6,0,0,2,107,9,92,110,8,30,0,0,50,4,32,95,98,124,36,13,119,58,44,129,45,158,73,45,156,15,92,81,37,73,0,25,0,78,7,56,34,0,0,3,27,26,38,0,32,78,1,22,80,37,6,70,85,99,10,17,66,147,162,66,22,84,65,22,113,76,59,24,53,8,10,0,0,6,1,0,0,0,49,0,46,82,53,10,147,55,21,136,89,22,146,97,37,22,52,0,0,1,3,0,1,41,14,62,95,32,34,54,26,43,4,9,23,31,180,64,40,6,32,0,0,2,2,2,20,28,0,1,2,1,33,46,2,13,2,37,32,114,13,10,49,113,7,29,127,129,10,55,39,37,18,0,1,0,0,4,10,0,0,40,0,0,14,0,3,50,32,2,83,12,63,4,3,17,44,0,0,0,0,10,0,15,29,71,0,2,3,0,0,10,0,0,38,0,10,2,3,4,30,1,5,0,13,23,108,12,96,82,52,20,131,42,0,107,91,9,33,9,57,41,2,15,46,85,165,31,166,72,9,23,50,63,0,30,142,111,24,71,32,7,0,33,0,0,0,0,24,53,21,71,46,76,24,0,53,43,0,4,54,0,0,31,68,47,0,14,0,0,0,24,8,100,12,132,172,14,2,79,5,66,0,51,30,1,11,78,65,17,7,19,3,42,0,8,44,15,1,60,103,0,0,71,13,0,13,8,1,9,90,77,40,46,0,19,15,136,76,1,24,49,50,104,10,35,0,78,66,0,50,115,75,0,1,6,3,28,85,138,73,108,55,14,5,8,0,0,2,94,6,107,115,13,32,0,0,53,2,22,90,94,126,40,12,123,51,40,136,46,141,67,44,181,26,95,74,39,49,0,20,0,78,5,53,27,0,0,4,29,15,29,0,22,91,2,30,63,43,7,60,107,99,5,17,54,145,136,55,22,74,62,31,117,60,58,24,48,1,19,0,0,10,2,4,1,0,49,2,53,86,46,9,146,55,10,155,108,23,148,93,42,27,54,0,2,4,4,0,1,38,15,60,99,34,41,58,29,45,7,11,19,34,156,67,43,8,38,1,0,2,0,0,28,28,1,1,1,1,33,46,0,11,3,47,34,133,15,11,52,120,7,28,127,127,8,50,42,37,25,2,0,0,1,8,12,0,0,33,1,0,13,0,3,53,28,2,89,10,68,4,2,19,40,0,0,0,2,10,0,11,43,69,0,3,9,0,0,9,0,0,31,0,11,2,3,2,28,1,6,0,11,20,111,9,91,70,52,23,143,39,0,102,94,9,35,6,50,34,2,17,51,79,168,30,162,73,10,24,47,49,0,35,147,113,25,71,30,9,0,35,0,0,0,0,25,55,21,70,50,75,23,1,51,46,0,5,58,1,0,31,70,42,0,9,0,0,0,20,11,104,12,160,179,18,4,82,4,70,0,48,37,5,3,80,66,15,6,21,5,53,0,11,64,17,1,63,99,3,1,69,9,0,12,5,2,10,88,80,43,52,0,19,13,135,73,1,25,49,57,111,10,50,1,83,77,0,38,116,83,0,0,5,3,28,87,144,73,102,65,16,7,9,0,0,2,82,6,101